Protein 9YKA (pdb70)

Secondary structure (DSSP, 8-state):
--S-SEE-S-B---EEEEE-S----EEE---EEEE-SS-EEEEETTTTEEE--THHHHHHHHHHHHHHHHHHHHHHHHHHHHHHHHHHHHHHHHHHHH-HHHHHHHHHTS--EEEEEBTEEEEE--EEB-TTT-EE-SB-S-TT-SSEE-SS-EEEE-BTT--SPEEEEE-STTBEESS----EE--TT-EEEEEETTEEEEEETTEEEEEEEGGGSEEE---------PPP---PPP--/--S-SEE-S-B---EEEEE-S----EEE---EEEE-SS-EEEEETTTTEEE--THHHHHHHHHHHHHHHHHHHHHHHHHHHHHHHHHHHHHHHHHHHH-HHHHHHHHHTS--EEEEEBTEEEEE--EEB-TTT-EE-SB-S-TT-SSEE-SS-EEEE-BTT--SPEEEEE-STTBEESS----EE--TT-EEEEEETTEEEEEETTEEEEEEEGGGSEEE---------PPP---PPP--/--S-SEE-S-B---EEEEE-S----EEE---EEEE-SS-EEEEETTTTEEE--THHHHHHHHHHHHHHHHHHHHHHHHHHHHHHHHHHHHHHHHHHHH-HHHHHHHHHTS--EEEEEBTEEEEE--EEB-TTT-EE-SB-BPTT-SSEE-SS-EEEEEBTT--SEEEEEE-SSSBEESS----EE--TT-EEEEEETTEEEEEETTEEEEEEEGGGSEEE---------PPP---PPP--/--EEEE-----B-TT--EEEEEEEESS-TTTS-EEEEEE-TTS--EEEEEEETTTTEEEE-GGGTTTEEEEEETTTTEEEEEE-S--GGG-EEEEEEEESS--EETTEEB-GGGG-EEEE---EEE-B--/---EEES-SEEEE-BTB-EEEEEEESS---S-EEEEEE-TTS--EEEESSSSPBPTTS-TTEEEEEETTEEEEEESS--GGG-SEEEEEE-SSSSPEEPPPEEEEE-/--EEEE-----B-TT--EEEEEEEESS-SSSS-EEEEEE-TTS--EEEEEEETTTTEEEE-GGGTTTEEEEEETTTTEEEEEE-S--GGG-EEEEEEEESS--EETTEEB-GGGG-EEEE---EEE-B--/---EEES-SEEEE-TT--EEEEEEESS---S-EEEEEE-TTS--EEEESSSSPBPTTS-TTEEEEEETTEEEEEESS--GGG-SEEEEEE-SSSSPEEPPPEEEEE-/--EEEE-----B-TT--EEEEEEEESS-TTTS-EEEEEE-TTS--EEEEEEETTTTEEEE-GGGTTTEEEEEETTTTEEEEEE-S--GGG-EEEEEEEESS--EETTEEB-GGGG-EEE-B--EEE-B--/---EEES-SEEEE-TT--EEEEEEESS---S-EEEEEE-TTS--EEEESSSS-BPTTS-TTEEEE--TT--EEEESS--GGG-SEEEEEE-SSSSPEEPPPEEEEE-

Foldseek 3Di:
DWAWAKDEAAAAAAQAKDKIKIAIDDDQLQQWKKWKWWAAVVGDIHTAWIAHNVVRDIGGDPVQPPQKDWGADNVRSMIMIMGGRHDQRRFTWIKIFIQPAGQHDPPRGDVSCVRPTDHMYPTYGYGHHD/DKDKAWPAQAAEDAFQAKDKIKIFIPWWLFFQKWKWWAAVPGDIHTQARTQFRGDPPHPPQWGKDDGTGIIMIMRNGHHPVNQTWMWMWRPSDPPIDIYNTYGYHYD/DWAWAKDAADAAAAQAKDKIKIAIDDDQLQQWKKWKWWAAVVGDIHTAWIARNVVRDIGGDPVQPPQKDWGADNVRSMIIIMGGRHDQRRFTWIKIFIQPAGQDDPPRGDPSCVRPTDHMYPTYGYGHHD/DKDKAWPAQAAEDAFQAKDKIKIFIPWWLFFQKWKWWAAVPGDTHTAARTLFRGDPPHPPQWTWDDGTGIIMIMRNGHHPVNQTWMWMWRPSDPPIDIYNTYGYHYD/DWAWAKDEAAAAAAQAKDKIKIAIDDDQLQQWKKWKWWAAVVGDIHTAWIARNVVRDIGGDPVQPPQKDWGADNVRSMIMIMGGRHDQSRFTWIKIFIQPAGQDDPPRGDPSCVRPGDHMYPTYGYGHHD/DKDKAWPAQAAAEAFQAKDKIKIFIPWWLFFQKWKWWAAVPGDIHTQARTQFRGDPPHPPQWGKDDGTGIIMIMRRGHHQVNQTWMWMWRPSDPPIDIYNTYGYHYD/DQQAQWAAPPFPAFDKAFQDPDFDDWPPPVWIWDDDPVAIWTADPVVCFIDSVVCVRNVVSVCVVCVVVVVVVVVVVVVVVRVVVSVVSVVLLVVCVVPVQVSVSVVVSHRWHWDCDDRIIGTHHTFHWDRVFWDWDQAQQDPPDLQKGAPFTKIWTGGDPGPDIAIFGQDPSNYTYSDSPRMDTQDAQDWDWPDHDQWTFIHTSRGTDDIHGPVVDPDDPPDDDPPDDPDDDDDDDDDD/DQQAQWAAPPFPAFDKAFQDLDFDDWPPPVWIWDDDPVAIWTADPVVCFIDSVVCVRNVVSVCVVCVVVVVVVVVVVVVVVRVVVSVVSVVLLVVCVVPVQVSVSVVVSHRWHWDCDDRIIGTHHTFHWDRVFWDWDQAQQDPPDLQKGAPFTKIWTGGPPGPDIAIFGQDPSNYTYSDSPRMDTQDAQDWDWPDHDQWTFIHTSRGTDDIHGPVVDPDDPPDDDPPDDPDDDDDDDDDD/DQQFQFAAPPFPAFDKAFQDLDFDDWPPPVWIWDDDPVAIWTADPVVCFIDSVVCVRNVVSVCVVCVVVVVVVVVVVVVVVRVVVSVVSVVLLVVCVVPVQVSVSVVVSHRWHWDCDDRIIGTHHTFHWDRVFWDWDQAQQDPPDNQKGAPFTKIWTGGDPGPDIAIFGQDPSNYTYSDSPRMDTQDAQDWDWPDHDQWTFIHTSRGTDDIHGPVVDPDDPPDDDPPDDPDDDDDDDDDD

Radius of gyration: 39.65 Å; Cα contacts (8 Å, |Δi|>4): 3618; chains: 9; bounding box: 100×102×113 Å

Organism: Epstein-Barr virus (strain GD1) (NCBI:txid10376)

InterPro domains:
  IPR000234 Herpesvirus Glycoprotein B [MF_04032] (3-855)
  IPR035377 Herpesvirus Glycoprotein B, PH-like domain 1 [PF17416] (88-295)
  IPR035381 Herpesvirus Glycoprotein B, PH-like domain 2 [PF17417] (297-392)
  IPR038631 Herpesvirus Glycoprotein B, PH-like domain 2 superfamily [G3DSA:2.30.29.100] (62-160)
  IPR038631 Herpesvirus Glycoprotein B, PH-like domain 2 superfamily [G3DSA:2.30.29.100] (281-427)
  IPR055341 Herpesvirus glycoprotein B ectodomain C-terminal [PF00606] (457-679)

B-factor: mean 72.39, std 14.88, range [30.0, 137.6]

Solvent-accessible surface area: 58418 Å² total; per-residue (Å²): 211,26,110,5,69,11,28,50,82,73,106,39,135,73,55,33,57,3,90,0,30,0,101,7,52,53,24,30,14,39,36,3,1,2,0,0,0,8,35,20,96,86,116,35,8,46,7,0,0,24,0,5,18,57,68,99,74,42,29,36,11,128,142,1,92,114,18,3,33,6,54,32,52,69,108,60,35,6,0,49,0,46,0,80,56,1,114,72,122,0,36,0,40,0,7,0,0,6,4,10,0,8,6,2,48,59,87,90,67,17,32,2,20,20,0,0,0,34,37,27,0,103,14,1,62,0,50,7,50,115,116,7,110,20,93,17,78,26,95,69,33,78,8,63,78,40,67,150,3,63,0,15,0,117,7,46,39,5,0,61,24,36,0,0,0,0,18,8,42,126,89,130,32,4,80,0,1,0,2,0,2,49,1,36,19,76,82,12,55,50,46,4,56,2,55,31,74,17,37,103,0,14,0,26,0,61,40,0,52,92,84,0,50,7,36,0,8,0,0,0,0,19,19,57,35,3,33,23,3,50,18,0,161,3,72,74,83,210,26,110,4,68,10,28,49,77,75,107,38,134,73,55,33,54,4,78,0,28,0,100,7,50,53,24,31,12,42,34,2,0,1,0,0,0,9,36,20,96,83,114,34,8,46,8,0,0,25,0,5,19,63,61,102,74,43,30,36,10,129,142,0,93,112,19,3,33,6,53,31,52,68,108,58,35,5,0,56,0,45,0,82,56,2,113,73,118,0,37,1,38,0,9,0,0,5,4,14,0,8,6,2,49,61,88,89,67,19,35,2,20,20,0,1,2,36,34,26,4,108,16,0,66,0,49,6,51,115,115,7,110,20,93,18,79,26,94,66,34,78,9,63,81,42,68,150,2,63,0,15,0,118,8,47,36,6,0,62,26,36,0,0,0,0,16,8,44,128,89,131,33,3,77,0,1,0,1,0,2,48,3,34,19,83,81,11,53,49,46,4,56,1,57,26,78,14,35,92,0,14,0,22,0,58,40,0,52,92,84,0,50,7,36,0,7,0,1,0,0,18,20,58,34,6,33,23,2,51,18,0,162,3,71,73,84,209,25,109,5,68,10,29,50,80,73,106,40,135,72,55,33,56,3,89,0,29,0,101,7,50,54,24,33,12,41,35,2,0,2,0,0,0,11,36,19,95,86,115,34,8,47,8,0,0,24,0,5,18,63,63,101,73,42,29,36,10,129,142,1,93,114,18,3,34,5,53,31,54,67,109,58,34,6,0,49,0,50,0,78,56,1,114,72,120,0,37,1,40,0,8,0,0,4,4,9,0,9,7,2,48,59,88,92,67,18,35,2,19,21,0,1,2,35,34,26,0,106,15,1,61,0,49,6,51,115,116,7,108,20,93,18,78,27,94,69,34,72,8,60,79,39,68,149,3,63,0,16,0,115,6,46,36,5,0,60,23,36,0,0,0,0,19,8,42,127,89,132,33,5,79,0,1,0,2,0,2,47,3,33,20,77,82,12,54,50,46,3,56,2,57,30,73,17,35,103,0,14,0,26,0,64,39,0,53,91,85,0,52,8,35,0,8,0,1,0,0,19,18,58,35,6,33,23,2,51,19,0,162,4,73,62,84,152,66,43,45,16,9,0,14,44,0,30,55,129,20,69,44,47,17,16,21,71,121,80,201,107,114,90,121,77,82,41,60,21,31,112,30,78,198,27,77,0,68,27,17,78,127,22,9,0,0,83,75,67,39,0,31,32,4,2,2,7,6,0,13,6,2,69,115,3,0,24,110,4,1,27,23,4,36,148,4,4,42,90,0,2,81,18,8,11,12,7,0,43,7,0,0,71,64,44,32,26,11,0,0,2,41,36,66,62,110,10,1,7,12,116,64,31,20,32,0,1,8,2,11,92,18,2,47,2,59,87,91,44,16,75,22,92,126,45,0,74,34,69,76,32,104,64,63,0,16,34,24,0,2,0,33,0,8,4,96,132,9,109,44,83,2,33,0,0,0,2,53,50,20,16,0,52,1,9,22,89,62,57,36,68,0,68,9,100,10,65,25,22,5,38,6,17,104,67,1,19,5,0,44,77,4,94,29,130,115,54,32,107,28,134,58,14,52,42,5,148,6,95,17,61,9,98,46,22,105,4,76,40,21,46,13,39,83,75,185,150,65,44,44,18,7,0,14,46,0,31,58,129,21,69,44,47,17,15,21,72,120,79,202,109,113,88,120,77,80,43,60,20,31,115,30,78,197,26,74,0,69,26,17,80,127,22,8,0,0,86,73,67,40,0,30,33,3,2,2,7,6,0,14,6,2,68,113,3,0,25,112,5,2,27,25,5,36,149,4,5,42,91,0,2,77,18,8,10,11,7,1,41,7,0,0,70,66,43,33,28,11,0,0,1,41,35,67,62,108,10,0,6,12,118,64,33,20,30,0,0,8,1,12,91,19,2,46,3,61,84,89,44,16,76,21,92,128,44,0,72,35,69,75,31,103,64,61,0,16,35,25,0,2,0,33,0,8,4,96,132,8,112,45,84,1,32,0,0,0,2,52,50,21,16,0,53,0,8,23,90,62,57,37,66,0,69,8,98,9,64,24,21,6,41,7,16,104,68,1,19,5,0,44,77,4,93,29,132,114,56,33,106,29,133,57,14,50,42,6,144,6,94,20,61,10,96,47,23,105,4,77,41,20,46,12,38,81,75,185,152,64,45,45,16,8,0,14,46,0,30,57,130,22,68,45,48,18,16,20,71,122,77,203,107,113,89,121,78,80,43,60,22,30,113,31,80,200,27,76,0,70,27,16,81,127,24,10,0,0,85,75,67,40,1,29,33,4,3,2,5,7,0,13,6,2,67,110,2,0,24,108,6,1,27,25,4,36,148,4,4,43,90,1,2,76,18,8,10,12,7,0,43,7,0,0,71,64,43,34,26,10,0,0,2,41,36,69,61,105,10,0,7,12,116,65,32,20,32,0,1,9,2,10,89,19,1,46,2,60,86,90,43,16,74,21,90,125,41,0,62,33,74,74,33,107,64,61,0,16,36,24,0,2,0,34,0,8,4,98,135,9,108,44,83,2,31,0,0,0,1,52,50,21,16,0,52,0,8,23,91,62,57,37,68,0,70,10,97,8,65,25,21,5,39,7,16,105,68,1,20,5,0,43,75,1,92,32,131,113,55,32,106,29,135,57,14,51,41,5,146,6,96,20,61,10,99,44,22,104,3,78,39,20,47,12,40,81,76,187

Nearest PDB structures (foldseek):
  8vyn-assembly1_D  TM=9.495E-01  e=1.279E-18  Homo sapiens
  6e3h-assembly1_H  TM=8.758E-01  e=6.672E-17  Homo sapiens
  8g8c-assembly1_H  TM=8.908E-01  e=2.081E-16  Homo sapiens
  4nrx-assembly1_H  TM=9.067E-01  e=1.178E-15  Homo sapiens
  4nrx-assembly2_A  TM=9.034E-01  e=1.463E-15  Homo sapiens

Structure (mmCIF, N/CA/C/O backbone):
data_9YKA
#
_entry.id   9YKA
#
_cell.length_a   1.00
_cell.length_b   1.00
_cell.length_c   1.00
_cell.angle_alpha   90.00
_cell.angle_beta   90.00
_cell.angle_gamma   90.00
#
_symmetry.space_group_name_H-M   'P 1'
#
loop_
_entity.id
_entity.type
_entity.pdbx_description
1 polymer 'AMMO2 fab heavy chain'
2 polymer 'AMMO2 fab light chain'
3 polymer BALF4
4 non-polymer 2-acetamido-2-deoxy-beta-D-glucopyranose
#
loop_
_atom_site.group_PDB
_atom_site.id
_atom_site.type_symbol
_atom_site.label_atom_id
_atom_site.label_alt_id
_atom_site.label_comp_id
_atom_site.label_asym_id
_atom_site.label_entity_id
_atom_site.label_seq_id
_atom_site.pdbx_PDB_ins_code
_atom_site.Cartn_x
_atom_site.Cartn_y
_atom_site.Cartn_z
_atom_site.occupancy
_atom_site.B_iso_or_equiv
_atom_site.auth_seq_id
_atom_site.auth_comp_id
_atom_site.auth_asym_id
_atom_site.auth_atom_id
_atom_site.pdbx_PDB_model_num
ATOM 1 N N . GLN A 1 1 ? 177.13500 211.06300 166.40800 1.000 90.99000 1 GLN F N 1
ATOM 2 C CA . GLN A 1 1 ? 177.47000 209.79700 165.71000 1.000 87.66000 1 GLN F CA 1
ATOM 3 C C . GLN A 1 1 ? 178.99100 209.66100 165.62700 1.000 84.29000 1 GLN F C 1
ATOM 4 O O . GLN A 1 1 ? 179.63300 210.60900 165.14700 1.000 85.19000 1 GLN F O 1
ATOM 10 N N . VAL A 1 2 ? 179.54000 208.52800 166.06400 1.000 79.38000 2 VAL F N 1
ATOM 11 C CA . VAL A 1 2 ? 181.02000 208.36800 166.08300 1.000 72.74000 2 VAL F CA 1
ATOM 12 C C . VAL A 1 2 ? 181.51800 208.59900 164.66100 1.000 71.29000 2 VAL F C 1
ATOM 13 O O . VAL A 1 2 ? 181.04500 207.89600 163.76200 1.000 74.39000 2 VAL F O 1
ATOM 17 N N . GLN A 1 3 ? 182.41500 209.56300 164.47800 1.000 70.76000 3 GLN F N 1
ATOM 18 C CA . GLN A 1 3 ? 182.98200 209.85300 163.14000 1.000 71.21000 3 GLN F CA 1
ATOM 19 C C . GLN A 1 3 ? 184.50100 209.73600 163.23300 1.000 74.05000 3 GLN F C 1
ATOM 20 O O . GLN A 1 3 ? 185.06700 210.28000 164.19000 1.000 77.85000 3 GLN F O 1
ATOM 26 N N . LEU A 1 4 ? 185.12300 209.03300 162.28400 1.000 70.77000 4 LEU F N 1
ATOM 27 C CA . LEU A 1 4 ? 186.59600 208.85800 162.29400 1.000 66.07000 4 LEU F CA 1
ATOM 28 C C . LEU A 1 4 ? 187.18600 209.61800 161.10800 1.000 66.37000 4 LEU F C 1
ATOM 29 O O . LEU A 1 4 ? 186.99800 209.15800 159.97900 1.000 70.47000 4 LEU F O 1
ATOM 34 N N . VAL A 1 5 ? 187.90900 210.69600 161.38900 1.000 62.16000 5 VAL F N 1
ATOM 35 C CA . VAL A 1 5 ? 188.49000 211.51600 160.29500 1.000 59.09000 5 VAL F CA 1
ATOM 36 C C . VAL A 1 5 ? 189.93800 211.10100 160.07800 1.000 63.06000 5 VAL F C 1
ATOM 37 O O . VAL A 1 5 ? 190.72600 211.22100 161.01300 1.000 68.57000 5 VAL F O 1
ATOM 41 N N . GLN A 1 6 ? 190.25400 210.60200 158.88100 1.000 60.72000 6 GLN F N 1
ATOM 42 C CA . GLN A 1 6 ? 191.62500 210.11300 158.57900 1.000 57.07000 6 GLN F CA 1
ATOM 43 C C . GLN A 1 6 ? 192.47500 211.26400 158.03500 1.000 62.48000 6 GLN F C 1
ATOM 44 O O . GLN A 1 6 ? 191.92100 212.35900 157.82300 1.000 67.98000 6 GLN F O 1
ATOM 50 N N . SER A 1 7 ? 193.77000 211.01600 157.81000 1.000 61.00000 7 SER F N 1
ATOM 51 C CA . SER A 1 7 ? 194.67800 212.06300 157.27300 1.000 59.09000 7 SER F CA 1
ATOM 52 C C . SER A 1 7 ? 194.48500 212.19200 155.75800 1.000 67.31000 7 SER F C 1
ATOM 53 O O . SER A 1 7 ? 193.69800 211.40900 155.19200 1.000 71.92000 7 SER F O 1
ATOM 56 N N . GLY A 1 8 ? 195.18700 213.13800 155.12700 1.000 68.24000 8 GLY F N 1
ATOM 57 C CA . GLY A 1 8 ? 195.01000 213.35500 153.67800 1.000 65.83000 8 GLY F CA 1
ATOM 58 C C . GLY A 1 8 ? 195.94300 212.53600 152.81200 1.000 67.01000 8 GLY F C 1
ATOM 59 O O . GLY A 1 8 ? 196.86300 211.93100 153.35800 1.000 72.24000 8 GLY F O 1
ATOM 60 N N . ALA A 1 9 ? 195.75800 212.58900 151.49100 1.000 63.35000 9 ALA F N 1
ATOM 61 C CA . ALA A 1 9 ? 196.55400 211.73600 150.58900 1.000 63.84000 9 ALA F CA 1
ATOM 62 C C . ALA A 1 9 ? 198.00900 212.19500 150.58900 1.000 63.83000 9 ALA F C 1
ATOM 63 O O . ALA A 1 9 ? 198.23100 213.41200 150.59300 1.000 63.09000 9 ALA F O 1
ATOM 65 N N . GLU A 1 10 ? 198.95500 211.25300 150.61200 1.000 63.84000 10 GLU F N 1
ATOM 66 C CA . GLU A 1 10 ? 200.39800 211.61500 150.66200 1.000 63.43000 10 GLU F CA 1
ATOM 67 C C . GLU A 1 10 ? 201.18900 210.71000 149.71400 1.000 69.98000 10 GLU F C 1
ATOM 68 O O . GLU A 1 10 ? 201.30900 209.50700 150.01600 1.000 74.04000 10 GLU F O 1
ATOM 74 N N . VAL A 1 11 ? 201.71500 211.27300 148.62100 1.000 69.96000 11 VAL F N 1
ATOM 75 C CA . VAL A 1 11 ? 202.57400 210.48300 147.69000 1.000 67.63000 11 VAL F CA 1
ATOM 76 C C . VAL A 1 11 ? 203.94000 210.30500 148.35800 1.000 71.45000 11 VAL F C 1
ATOM 77 O O . VAL A 1 11 ? 204.56500 211.32900 148.69100 1.000 76.03000 11 VAL F O 1
ATOM 81 N N . LYS A 1 12 ? 204.38000 209.05900 148.54800 1.000 71.84000 12 LYS F N 1
ATOM 82 C CA . LYS A 1 12 ? 205.65300 208.80900 149.27600 1.000 73.91000 12 LYS F CA 1
ATOM 83 C C . LYS A 1 12 ? 206.65500 208.11400 148.34800 1.000 78.68000 12 LYS F C 1
ATOM 84 O O . LYS A 1 12 ? 206.25800 207.15200 147.67100 1.000 81.98000 12 LYS F O 1
ATOM 90 N N . LYS A 1 13 ? 207.90300 208.59000 148.32300 1.000 73.53000 13 LYS F N 1
ATOM 91 C CA . LYS A 1 13 ? 208.95600 207.93800 147.49800 1.000 73.03000 13 LYS F CA 1
ATOM 92 C C . LYS A 1 13 ? 209.24300 206.54900 148.07300 1.000 76.10000 13 LYS F C 1
ATOM 93 O O . LYS A 1 13 ? 209.11800 206.38200 149.29900 1.000 80.61000 13 LYS F O 1
ATOM 99 N N . PRO A 1 14 ? 209.61700 205.54300 147.25500 1.000 73.63000 14 PRO F N 1
ATOM 100 C CA . PRO A 1 14 ? 209.80600 204.17800 147.75800 1.000 72.33000 14 PRO F CA 1
ATOM 101 C C . PRO A 1 14 ? 210.89000 204.10800 148.84100 1.000 76.57000 14 PRO F C 1
ATOM 102 O O . PRO A 1 14 ? 211.89700 204.77600 148.69800 1.000 81.47000 14 PRO F O 1
ATOM 106 N N . GLY A 1 15 ? 210.65900 203.30900 149.88700 1.000 74.78000 15 GLY F N 1
ATOM 107 C CA . GLY A 1 15 ? 211.62200 203.18600 151.00000 1.000 77.88000 15 GLY F CA 1
ATOM 108 C C . GLY A 1 15 ? 211.37000 204.21700 152.08500 1.000 81.35000 15 GLY F C 1
ATOM 109 O O . GLY A 1 15 ? 212.06400 204.16100 153.11800 1.000 85.05000 15 GLY F O 1
ATOM 110 N N . SER A 1 16 ? 210.41200 205.12300 151.87000 1.000 79.47000 16 SER F N 1
ATOM 111 C CA . SER A 1 16 ? 210.04600 206.13300 152.90000 1.000 79.36000 16 SER F CA 1
ATOM 112 C C . SER A 1 16 ? 209.09700 205.51100 153.92800 1.000 82.66000 16 SER F C 1
ATOM 113 O O . SER A 1 16 ? 208.59600 204.40200 153.67000 1.000 84.98000 16 SER F O 1
ATOM 116 N N . SER A 1 17 ? 208.76100 206.24400 154.98500 1.000 80.89000 17 SER F N 1
ATOM 117 C CA . SER A 1 17 ? 207.76400 205.72400 155.95100 1.000 77.56000 17 SER F CA 1
ATOM 118 C C . SER A 1 17 ? 206.57100 206.67800 156.01600 1.000 76.87000 17 SER F C 1
ATOM 119 O O . SER A 1 17 ? 206.79800 207.89000 156.12500 1.000 79.33000 17 SER F O 1
ATOM 122 N N . ILE A 1 18 ? 205.35300 206.13500 155.93600 1.000 78.81000 18 ILE F N 1
ATOM 123 C CA . ILE A 1 18 ? 204.11800 206.97300 155.96900 1.000 73.23000 18 ILE F CA 1
ATOM 124 C C . ILE A 1 18 ? 203.42000 206.75900 157.31400 1.000 74.86000 18 ILE F C 1
ATOM 125 O O . ILE A 1 18 ? 203.37800 205.60400 157.77500 1.000 78.99000 18 ILE F O 1
ATOM 130 N N . LYS A 1 19 ? 202.91000 207.83100 157.92600 1.000 72.60000 19 LYS F N 1
ATOM 131 C CA . LYS A 1 19 ? 202.13600 207.67000 159.18400 1.000 70.85000 19 LYS F CA 1
ATOM 132 C C . LYS A 1 19 ? 200.73400 208.25100 158.97200 1.000 68.07000 19 LYS F C 1
ATOM 133 O O . LYS A 1 19 ? 200.58900 209.48400 159.04900 1.000 67.33000 19 LYS F O 1
ATOM 139 N N . VAL A 1 20 ? 199.75100 207.38700 158.70800 1.000 69.14000 20 VAL F N 1
ATOM 140 C CA . VAL A 1 20 ? 198.34600 207.84500 158.49900 1.000 66.53000 20 VAL F CA 1
ATOM 141 C C . VAL A 1 20 ? 197.66500 207.95900 159.86600 1.000 68.05000 20 VAL F C 1
ATOM 142 O O . VAL A 1 20 ? 197.79800 207.01600 160.66700 1.000 72.62000 20 VAL F O 1
ATOM 146 N N . SER A 1 21 ? 196.96700 209.07000 160.11500 1.000 63.57000 21 SER F N 1
ATOM 147 C CA . SER A 1 21 ? 196.29000 209.28700 161.42000 1.000 65.18000 21 SER F CA 1
ATOM 148 C C . SER A 1 21 ? 194.78000 209.09600 161.25900 1.000 67.86000 21 SER F C 1
ATOM 149 O O . SER A 1 21 ? 194.29600 209.22300 160.12100 1.000 69.57000 21 SER F O 1
ATOM 152 N N . CYS A 1 22 ? 194.07400 208.80500 162.35400 1.000 66.71000 22 CYS F N 1
ATOM 153 C CA . CYS A 1 22 ? 192.59700 208.64500 162.30700 1.000 63.90000 22 CYS F CA 1
ATOM 154 C C . CYS A 1 22 ? 191.99400 209.19300 163.60400 1.000 67.30000 22 CYS F C 1
ATOM 155 O O . CYS A 1 22 ? 192.12600 208.51800 164.64100 1.000 73.41000 22 CYS F O 1
ATOM 158 N N . LYS A 1 23 ? 191.36100 210.36700 163.54200 1.000 65.16000 23 LYS F N 1
ATOM 159 C CA . LYS A 1 23 ? 190.80300 211.00800 164.75900 1.000 66.00000 23 LYS F CA 1
ATOM 160 C C . LYS A 1 23 ? 189.39000 210.50100 165.02300 1.000 68.66000 23 LYS F C 1
ATOM 161 O O . LYS A 1 23 ? 188.56700 210.55600 164.10300 1.000 71.65000 23 LYS F O 1
ATOM 167 N N . THR A 1 24 ? 189.12800 210.04200 166.23800 1.000 69.01000 24 THR F N 1
ATOM 168 C CA . THR A 1 24 ? 187.78100 209.57100 166.63900 1.000 72.49000 24 THR F CA 1
ATOM 169 C C . THR A 1 24 ? 187.03600 210.72400 167.30400 1.000 77.75000 24 THR F C 1
ATOM 170 O O . THR A 1 24 ? 187.61600 211.35500 168.19700 1.000 81.68000 24 THR F O 1
ATOM 174 N N . SER A 1 25 ? 185.80400 210.98400 166.87500 1.000 77.17000 25 SER F N 1
ATOM 175 C CA . SER A 1 25 ? 184.99600 212.07900 167.45900 1.000 74.99000 25 SER F CA 1
ATOM 176 C C . SER A 1 25 ? 183.56700 211.59500 167.69100 1.000 76.01000 25 SER F C 1
ATOM 177 O O . SER A 1 25 ? 182.94500 211.14500 166.71900 1.000 80.76000 25 SER F O 1
ATOM 180 N N . GLY A 1 26 ? 183.06500 211.68000 168.92000 1.000 73.98000 26 GLY F N 1
ATOM 181 C CA . GLY A 1 26 ? 181.65300 211.33800 169.16100 1.000 71.34000 26 GLY F CA 1
ATOM 182 C C . GLY A 1 26 ? 181.47700 210.03700 169.91300 1.000 72.74000 26 GLY F C 1
ATOM 183 O O . GLY A 1 26 ? 180.35600 209.51500 169.91600 1.000 77.86000 26 GLY F O 1
ATOM 184 N N . GLY A 1 27 ? 182.55100 209.51900 170.51200 1.000 69.69000 27 GLY F N 1
ATOM 185 C CA . GLY A 1 27 ? 182.47700 208.23200 171.22900 1.000 66.34000 27 GLY F CA 1
ATOM 186 C C . GLY A 1 27 ? 183.74600 207.96600 172.01600 1.000 69.78000 27 GLY F C 1
ATOM 187 O O . GLY A 1 27 ? 184.74000 208.68600 171.79400 1.000 76.70000 27 GLY F O 1
ATOM 188 N N . PRO A 1 28 ? 183.79200 206.96600 172.93300 1.000 66.32000 28 PRO F N 1
ATOM 189 C CA . PRO A 1 28 ? 185.03300 206.62800 173.63900 1.000 65.43000 28 PRO F CA 1
ATOM 190 C C . PRO A 1 28 ? 186.09200 206.09900 172.66200 1.000 70.17000 28 PRO F C 1
ATOM 191 O O . PRO A 1 28 ? 185.76900 205.23400 171.86900 1.000 75.85000 28 PRO F O 1
ATOM 195 N N . PHE A 1 29 ? 187.31800 206.62200 172.74600 1.000 64.78000 29 PHE F N 1
ATOM 196 C CA . PHE A 1 29 ? 188.40100 206.21000 171.81500 1.000 65.90000 29 PHE F CA 1
ATOM 197 C C . PHE A 1 29 ? 189.18100 205.03000 172.40300 1.000 68.15000 29 PHE F C 1
ATOM 198 O O . PHE A 1 29 ? 189.41300 204.04800 171.67200 1.000 73.47000 29 PHE F O 1
ATOM 206 N N . SER A 1 30 ? 189.56600 205.11900 173.67900 1.000 63.80000 30 SER F N 1
ATOM 207 C CA . SER A 1 30 ? 190.41200 204.06200 174.29700 1.000 65.90000 30 SER F CA 1
ATOM 208 C C . SER A 1 30 ? 189.64900 202.74100 174.43700 1.000 68.00000 30 SER F C 1
ATOM 209 O O . SER A 1 30 ? 190.23500 201.69300 174.10500 1.000 72.25000 30 SER F O 1
ATOM 212 N N . THR A 1 31 ? 188.39900 202.78500 174.90300 1.000 64.88000 31 THR F N 1
ATOM 213 C CA . THR A 1 31 ? 187.64200 201.53100 175.16900 1.000 65.59000 31 THR F CA 1
ATOM 214 C C . THR A 1 31 ? 187.48900 200.70800 173.88500 1.000 68.71000 31 THR F C 1
ATOM 215 O O . THR A 1 31 ? 187.69200 199.48000 173.95200 1.000 69.94000 31 THR F O 1
ATOM 219 N N . TYR A 1 32 ? 187.14000 201.35400 172.76900 1.000 66.80000 32 TYR F N 1
ATOM 220 C CA . TYR A 1 32 ? 186.90800 200.61400 171.49700 1.000 60.24000 32 TYR F CA 1
ATOM 221 C C . TYR A 1 32 ? 188.24200 200.37100 170.79700 1.000 64.63000 32 TYR F C 1
ATOM 222 O O . TYR A 1 32 ? 189.27100 200.94100 171.22000 1.000 70.44000 32 TYR F O 1
ATOM 231 N N . GLY A 1 33 ? 188.22700 199.54600 169.74600 1.000 62.45000 33 GLY F N 1
ATOM 232 C CA . GLY A 1 33 ? 189.45800 199.25600 168.98600 1.000 59.74000 33 GLY F CA 1
ATOM 233 C C . GLY A 1 33 ? 189.33200 199.66300 167.52800 1.000 59.75000 33 GLY F C 1
ATOM 234 O O . GLY A 1 33 ? 188.24500 199.46000 166.95400 1.000 65.99000 33 GLY F O 1
ATOM 235 N N . ILE A 1 34 ? 190.40000 200.22200 166.95000 1.000 60.05000 34 ILE F N 1
ATOM 236 C CA . ILE A 1 34 ? 190.38400 200.66100 165.52100 1.000 58.12000 34 ILE F CA 1
ATOM 237 C C . ILE A 1 34 ? 191.17500 199.65200 164.68200 1.000 60.82000 34 ILE F C 1
ATOM 238 O O . ILE A 1 34 ? 192.30500 199.31300 165.08300 1.000 64.81000 34 ILE F O 1
ATOM 243 N N . ASN A 1 35 ? 190.59100 199.18400 163.57700 1.000 57.55000 35 ASN F N 1
ATOM 244 C CA . ASN A 1 35 ? 191.28700 198.22900 162.67900 1.000 54.59000 35 ASN F CA 1
ATOM 245 C C . ASN A 1 35 ? 191.79100 198.99000 161.45300 1.000 59.72000 35 ASN F C 1
ATOM 246 O O . ASN A 1 35 ? 191.03100 199.82600 160.93000 1.000 66.18000 35 ASN F O 1
ATOM 251 N N . TRP A 1 36 ? 193.02400 198.72000 161.02300 1.000 61.06000 36 TRP F N 1
ATOM 252 C CA . TRP A 1 36 ? 193.55600 199.36300 159.79500 1.000 59.28000 36 TRP F CA 1
ATOM 253 C C . TRP A 1 36 ? 193.39800 198.39600 158.62100 1.000 63.63000 36 TRP F C 1
ATOM 254 O O . TRP A 1 36 ? 194.03300 197.32200 158.64500 1.000 69.32000 36 TRP F O 1
ATOM 265 N N . VAL A 1 37 ? 192.55400 198.75000 157.64800 1.000 58.11000 37 VAL F N 1
ATOM 266 C CA . VAL A 1 37 ? 192.30000 197.85600 156.47900 1.000 51.87000 37 VAL F CA 1
ATOM 267 C C . VAL A 1 37 ? 192.83200 198.54700 155.22100 1.000 59.89000 37 VAL F C 1
ATOM 268 O O . VAL A 1 37 ? 192.58200 199.75600 155.06500 1.000 65.48000 37 VAL F O 1
ATOM 272 N N . ARG A 1 38 ? 193.54300 197.80700 154.36700 1.000 62.06000 38 ARG F N 1
ATOM 273 C CA . ARG A 1 38 ? 194.15400 198.41300 153.15500 1.000 59.31000 38 ARG F CA 1
ATOM 274 C C . ARG A 1 38 ? 193.49400 197.82800 151.90400 1.000 62.00000 38 ARG F C 1
ATOM 275 O O . ARG A 1 38 ? 193.37900 196.59100 151.82700 1.000 69.21000 38 ARG F O 1
ATOM 283 N N . GLN A 1 39 ? 193.07800 198.68300 150.96700 1.000 58.79000 39 GLN F N 1
ATOM 284 C CA . GLN A 1 39 ? 192.51200 198.18000 149.68800 1.000 56.15000 39 GLN F CA 1
ATOM 285 C C . GLN A 1 39 ? 193.36000 198.70100 148.52400 1.000 60.51000 39 GLN F C 1
ATOM 286 O O . GLN A 1 39 ? 193.23900 199.89900 148.19900 1.000 64.34000 39 GLN F O 1
ATOM 292 N N . ALA A 1 40 ? 194.18400 197.83500 147.92800 1.000 62.19000 40 ALA F N 1
ATOM 293 C CA . ALA A 1 40 ? 195.02200 198.23800 146.77600 1.000 60.41000 40 ALA F CA 1
ATOM 294 C C . ALA A 1 40 ? 194.12200 198.46900 145.55700 1.000 66.78000 40 ALA F C 1
ATOM 295 O O . ALA A 1 40 ? 193.02900 197.87500 145.51100 1.000 71.69000 40 ALA F O 1
ATOM 297 N N . PRO A 1 41 ? 194.51600 199.31100 144.57600 1.000 62.59000 41 PRO F N 1
ATOM 298 C CA . PRO A 1 41 ? 193.64300 199.61100 143.44200 1.000 57.63000 41 PRO F CA 1
ATOM 299 C C . PRO A 1 41 ? 193.24200 198.31900 142.72100 1.000 56.72000 41 PRO F C 1
ATOM 300 O O . PRO A 1 41 ? 194.11300 197.52300 142.42500 1.000 61.01000 41 PRO F O 1
ATOM 304 N N . GLY A 1 42 ? 191.94400 198.14600 142.45500 1.000 55.61000 42 GLY F N 1
ATOM 305 C CA . GLY A 1 42 ? 191.45100 196.92900 141.78000 1.000 61.40000 42 GLY F CA 1
ATOM 306 C C . GLY A 1 42 ? 191.74900 195.67400 142.58300 1.000 66.61000 42 GLY F C 1
ATOM 307 O O . GLY A 1 42 ? 191.94000 194.61300 141.95800 1.000 70.33000 42 GLY F O 1
ATOM 308 N N . GLN A 1 43 ? 191.79600 195.79000 143.91300 1.000 65.55000 43 GLN F N 1
ATOM 309 C CA . GLN A 1 43 ? 192.06900 194.61500 144.78200 1.000 65.03000 43 GLN F CA 1
ATOM 310 C C . GLN A 1 43 ? 191.03800 194.56200 145.91300 1.000 68.41000 43 GLN F C 1
ATOM 311 O O . GLN A 1 43 ? 190.40000 195.59800 146.17700 1.000 71.11000 43 GLN F O 1
ATOM 317 N N . GLY A 1 44 ? 190.88400 193.39700 146.54700 1.000 66.25000 44 GLY F N 1
ATOM 318 C CA . GLY A 1 44 ? 189.95000 193.25200 147.68100 1.000 61.19000 44 GLY F CA 1
ATOM 319 C C . GLY A 1 44 ? 190.51300 193.82900 148.96800 1.000 61.62000 44 GLY F C 1
ATOM 320 O O . GLY A 1 44 ? 191.74700 193.98100 149.05500 1.000 68.25000 44 GLY F O 1
ATOM 321 N N . LEU A 1 45 ? 189.64200 194.12400 149.93700 1.000 60.06000 45 LEU F N 1
ATOM 322 C CA . LEU A 1 45 ? 190.08100 194.67100 151.24800 1.000 59.11000 45 LEU F CA 1
ATOM 323 C C . LEU A 1 45 ? 191.09300 193.71700 151.88900 1.000 61.54000 45 LEU F C 1
ATOM 324 O O . LEU A 1 45 ? 190.88100 192.49200 151.81200 1.000 69.09000 45 LEU F O 1
ATOM 329 N N . GLU A 1 46 ? 192.14100 194.26700 152.50800 1.000 59.42000 46 GLU F N 1
ATOM 330 C CA . GLU A 1 46 ? 193.17300 193.43200 153.17800 1.000 61.69000 46 GLU F CA 1
ATOM 331 C C . GLU A 1 46 ? 193.42500 193.98100 154.58500 1.000 61.71000 46 GLU F C 1
ATOM 332 O O . GLU A 1 46 ? 193.98300 195.09100 154.69400 1.000 65.40000 46 GLU F O 1
ATOM 338 N N . TRP A 1 47 ? 193.02500 193.23200 155.61600 1.000 61.75000 47 TRP F N 1
ATOM 339 C CA . TRP A 1 47 ? 193.26300 193.66300 157.01700 1.000 59.19000 47 TRP F CA 1
ATOM 340 C C . TRP A 1 47 ? 194.76500 193.84100 157.23700 1.000 62.40000 47 TRP F C 1
ATOM 341 O O . TRP A 1 47 ? 195.52500 192.88400 156.97300 1.000 70.50000 47 TRP F O 1
ATOM 352 N N . MET A 1 48 ? 195.17800 195.02000 157.70600 1.000 61.35000 48 MET F N 1
ATOM 353 C CA . MET A 1 48 ? 196.61700 195.28400 157.96900 1.000 61.25000 48 MET F CA 1
ATOM 354 C C . MET A 1 48 ? 196.91400 195.00700 159.44500 1.000 63.97000 48 MET F C 1
ATOM 355 O O . MET A 1 48 ? 197.94700 194.37100 159.72900 1.000 69.01000 48 MET F O 1
ATOM 360 N N . GLY A 1 49 ? 196.04000 195.47000 160.34200 1.000 64.18000 49 GLY F N 1
ATOM 361 C CA . GLY A 1 49 ? 196.26600 195.28200 161.78700 1.000 63.02000 49 GLY F CA 1
ATOM 362 C C . GLY A 1 49 ? 195.17400 195.92100 162.62400 1.000 63.96000 49 GLY F C 1
ATOM 363 O O . GLY A 1 49 ? 194.30000 196.59000 162.04000 1.000 70.20000 49 GLY F O 1
ATOM 364 N N . TRP A 1 50 ? 195.21700 195.71600 163.94400 1.000 61.42000 50 TRP F N 1
ATOM 365 C CA . TRP A 1 50 ? 194.20300 196.29900 164.86000 1.000 62.62000 50 TRP F CA 1
ATOM 366 C C . TRP A 1 50 ? 194.87200 196.64400 166.18900 1.000 64.23000 50 TRP F C 1
ATOM 367 O O . TRP A 1 50 ? 195.76500 195.88700 166.61900 1.000 71.36000 50 TRP F O 1
ATOM 378 N N . ILE A 1 51 ? 194.45400 197.74700 166.81400 1.000 61.39000 51 ILE F N 1
ATOM 379 C CA . ILE A 1 51 ? 195.02500 198.14000 168.13600 1.000 62.95000 51 ILE F CA 1
ATOM 380 C C . ILE A 1 51 ? 193.89700 198.56600 169.07700 1.000 66.24000 51 ILE F C 1
ATOM 381 O O . ILE A 1 51 ? 192.87300 199.07500 168.57800 1.000 71.12000 51 ILE F O 1
ATOM 386 N N . ILE A 1 52 ? 194.07200 198.36000 170.38500 1.000 67.20000 52 ILE F N 1
ATOM 387 C CA . ILE A 1 52 ? 193.07200 198.86700 171.37100 1.000 65.00000 52 ILE F CA 1
ATOM 388 C C . ILE A 1 52 ? 193.81200 199.84700 172.28800 1.000 70.27000 52 ILE F C 1
ATOM 389 O O . ILE A 1 52 ? 194.72400 199.40700 173.01200 1.000 76.97000 52 ILE F O 1
ATOM 394 N N . PRO A 1 53 A 193.50000 201.16100 172.25800 1.000 65.98000 52 PRO F N 1
ATOM 395 C CA . PRO A 1 53 A 194.26000 202.15500 173.03400 1.000 66.97000 52 PRO F CA 1
ATOM 396 C C . PRO A 1 53 A 194.31500 201.88500 174.54600 1.000 69.31000 52 PRO F C 1
ATOM 397 O O . PRO A 1 53 A 195.38000 202.03300 175.11500 1.000 74.26000 52 PRO F O 1
ATOM 401 N N . VAL A 1 54 ? 193.19000 201.49700 175.15400 1.000 64.70000 53 VAL F N 1
ATOM 402 C CA . VAL A 1 54 ? 193.15100 201.29700 176.63500 1.000 63.62000 53 VAL F CA 1
ATOM 403 C C . VAL A 1 54 ? 194.30300 200.37600 177.05800 1.000 65.58000 53 VAL F C 1
ATOM 404 O O . VAL A 1 54 ? 194.94400 200.67700 178.08300 1.000 70.88000 53 VAL F O 1
ATOM 408 N N . PHE A 1 55 ? 194.56300 199.30600 176.30000 1.000 63.80000 54 PHE F N 1
ATOM 409 C CA . PHE A 1 55 ? 195.61400 198.33000 176.69400 1.000 68.12000 54 PHE F CA 1
ATOM 410 C C . PHE A 1 55 ? 196.82500 198.44300 175.76200 1.000 71.19000 54 PHE F C 1
ATOM 411 O O . PHE A 1 55 ? 197.82700 197.74500 176.00700 1.000 74.87000 54 PHE F O 1
ATOM 419 N N . ASP A 1 56 ? 196.72400 199.27600 174.72300 1.000 72.38000 55 ASP F N 1
ATOM 420 C CA . ASP A 1 56 ? 197.83300 199.42600 173.74100 1.000 74.30000 55 ASP F CA 1
ATOM 421 C C . ASP A 1 56 ? 198.19900 198.04000 173.19900 1.000 74.91000 55 ASP F C 1
ATOM 422 O O . ASP A 1 56 ? 199.40300 197.77900 173.01400 1.000 77.44000 55 ASP F O 1
ATOM 427 N N . THR A 1 57 ? 197.19700 197.19000 172.95800 1.000 75.21000 56 THR F N 1
ATOM 428 C CA . THR A 1 57 ? 197.44900 195.83500 172.39800 1.000 71.77000 56 THR F CA 1
ATOM 429 C C . THR A 1 57 ? 197.26300 195.89400 170.88000 1.000 69.83000 56 THR F C 1
ATOM 430 O O . THR A 1 57 ? 196.11300 196.08900 170.43900 1.000 71.59000 56 THR F O 1
ATOM 434 N N . SER A 1 58 ? 198.34800 195.73900 170.11700 1.000 69.61000 57 SER F N 1
ATOM 435 C CA . SER A 1 58 ? 198.25700 195.87700 168.64100 1.000 68.39000 57 SER F CA 1
ATOM 436 C C . SER A 1 58 ? 198.54900 194.53800 167.95800 1.000 69.32000 57 SER F C 1
ATOM 437 O O . SER A 1 58 ? 199.65300 194.00100 168.16500 1.000 74.57000 57 SER F O 1
ATOM 440 N N . SER A 1 59 ? 197.59500 194.03000 167.17400 1.000 64.28000 58 SER F N 1
ATOM 441 C CA . SER A 1 59 ? 197.81000 192.76300 166.42600 1.000 63.44000 58 SER F CA 1
ATOM 442 C C . SER A 1 59 ? 198.01100 193.09900 164.94700 1.000 67.77000 58 SER F C 1
ATOM 443 O O . SER A 1 59 ? 197.18100 193.85000 164.40400 1.000 70.61000 58 SER F O 1
ATOM 446 N N . PHE A 1 60 ? 199.07100 192.58400 164.31700 1.000 69.06000 59 PHE F N 1
ATOM 447 C CA . PHE A 1 60 ? 199.35500 192.96200 162.90700 1.000 67.55000 59 PHE F CA 1
ATOM 448 C C . PHE A 1 60 ? 199.24000 191.73900 161.99300 1.000 69.98000 59 PHE F C 1
ATOM 449 O O . PHE A 1 60 ? 199.29900 190.60400 162.50200 1.000 75.21000 59 PHE F O 1
ATOM 457 N N . ALA A 1 61 ? 199.08200 191.96900 160.68600 1.000 67.12000 60 ALA F N 1
ATOM 458 C CA . ALA A 1 61 ? 199.04300 190.84600 159.72000 1.000 68.51000 60 ALA F CA 1
ATOM 459 C C . ALA A 1 61 ? 200.47600 190.36700 159.46900 1.000 77.85000 60 ALA F C 1
ATOM 460 O O . ALA A 1 61 ? 201.39800 191.20000 159.56400 1.000 81.93000 60 ALA F O 1
ATOM 462 N N . GLN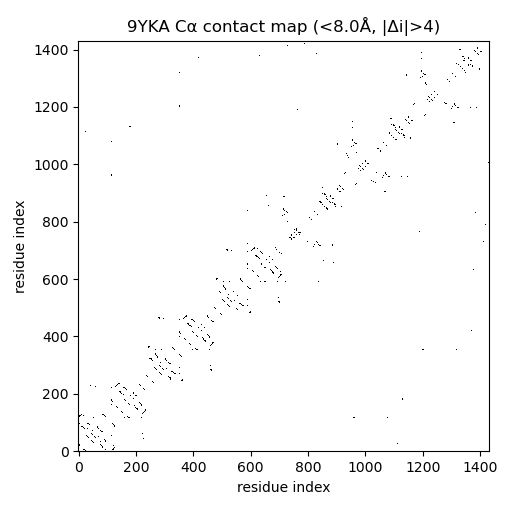 A 1 62 ? 200.65400 189.08200 159.15400 1.000 76.27000 61 GLN F N 1
ATOM 463 C CA . GLN A 1 62 ? 202.02200 188.52300 158.98000 1.000 79.34000 61 GLN F CA 1
ATOM 464 C C . GLN A 1 62 ? 202.77800 189.35600 157.93800 1.000 79.52000 61 GLN F C 1
ATOM 465 O O . GLN A 1 62 ? 203.97300 189.63700 158.16100 1.000 81.98000 61 GLN F O 1
ATOM 471 N N . ARG A 1 63 ? 202.12300 189.71000 156.83100 1.000 74.88000 62 ARG F N 1
ATOM 472 C CA . ARG A 1 63 ? 202.81300 190.44300 155.73600 1.000 72.24000 62 ARG F CA 1
ATOM 473 C C . ARG A 1 63 ? 203.52700 191.67900 156.29100 1.000 75.31000 62 ARG F C 1
ATOM 474 O O . ARG A 1 63 ? 204.65300 191.95400 155.83600 1.000 81.33000 62 ARG F O 1
ATOM 482 N N . PHE A 1 64 ? 202.90500 192.39900 157.22700 1.000 73.57000 63 PHE F N 1
ATOM 483 C CA . PHE A 1 64 ? 203.50400 193.66600 157.72400 1.000 76.06000 63 PHE F CA 1
ATOM 484 C C . PHE A 1 64 ? 203.97600 193.48500 159.16900 1.000 85.51000 63 PHE F C 1
ATOM 485 O O . PHE A 1 64 ? 204.31500 194.49000 159.81800 1.000 91.14000 63 PHE F O 1
ATOM 493 N N . GLN A 1 65 ? 204.01800 192.24000 159.64600 1.000 87.51000 64 GLN F N 1
ATOM 494 C CA . GLN A 1 65 ? 204.39300 191.96500 161.05900 1.000 91.03000 64 GLN F CA 1
ATOM 495 C C . GLN A 1 65 ? 205.71600 192.65900 161.39600 1.000 90.62000 64 GLN F C 1
ATOM 496 O O . GLN A 1 65 ? 205.91500 192.99000 162.58000 1.000 90.26000 64 GLN F O 1
ATOM 502 N N . ASP A 1 66 ? 206.54000 192.95200 160.38800 1.000 86.95000 65 ASP F N 1
ATOM 503 C CA . ASP A 1 66 ? 207.88000 193.53700 160.65700 1.000 87.07000 65 ASP F CA 1
ATOM 504 C C . ASP A 1 66 ? 207.91200 195.03500 160.33300 1.000 85.58000 65 ASP F C 1
ATOM 505 O O . ASP A 1 66 ? 208.57800 195.77400 161.08400 1.000 86.42000 65 ASP F O 1
ATOM 510 N N . ARG A 1 67 ? 207.23400 195.47300 159.26600 1.000 83.16000 66 ARG F N 1
ATOM 511 C CA . ARG A 1 67 ? 207.35400 196.89500 158.84000 1.000 78.87000 66 ARG F CA 1
ATOM 512 C C . ARG A 1 67 ? 206.14300 197.73700 159.26200 1.000 80.70000 66 ARG F C 1
ATOM 513 O O . ARG A 1 67 ? 206.10900 198.92300 158.87700 1.000 83.78000 66 ARG F O 1
ATOM 521 N N . LEU A 1 68 ? 205.20900 197.17800 160.03600 1.000 79.30000 67 LEU F N 1
ATOM 522 C CA . LEU A 1 68 ? 203.98500 197.94600 160.39800 1.000 73.60000 67 LEU F CA 1
ATOM 523 C C . LEU A 1 68 ? 203.98400 198.25000 161.90000 1.000 75.05000 67 LEU F C 1
ATOM 524 O O . LEU A 1 68 ? 204.23100 197.31700 162.68800 1.000 80.57000 67 LEU F O 1
ATOM 529 N N . SER A 1 69 ? 203.71000 199.50400 162.27200 1.000 73.43000 68 SER F N 1
ATOM 530 C CA . SER A 1 69 ? 203.62400 199.88000 163.70700 1.000 75.74000 68 SER F CA 1
ATOM 531 C C . SER A 1 69 ? 202.36900 200.72700 163.93100 1.000 76.40000 68 SER F C 1
ATOM 532 O O . SER A 1 69 ? 202.37800 201.90800 163.53600 1.000 82.01000 68 SER F O 1
ATOM 535 N N . ILE A 1 70 ? 201.33600 200.14100 164.53800 1.000 69.04000 69 ILE F N 1
ATOM 536 C CA . ILE A 1 70 ? 200.05900 200.87900 164.76700 1.000 65.37000 69 ILE F CA 1
ATOM 537 C C . ILE A 1 70 ? 200.06200 201.41900 166.19900 1.000 69.45000 69 ILE F C 1
ATOM 538 O O . ILE A 1 70 ? 200.16800 200.60300 167.13300 1.000 74.30000 69 ILE F O 1
ATOM 543 N N . THR A 1 71 ? 199.96500 202.74100 166.35400 1.000 68.40000 70 THR F N 1
ATOM 544 C CA . THR A 1 71 ? 200.00000 203.37500 167.69700 1.000 64.77000 70 THR F CA 1
ATOM 545 C C . THR A 1 71 ? 198.67000 204.08500 167.95700 1.000 67.62000 70 THR F C 1
ATOM 546 O O . THR A 1 71 ? 197.86400 204.18800 167.01500 1.000 72.51000 70 THR F O 1
ATOM 550 N N . ALA A 1 72 ? 198.45500 204.54800 169.19000 1.000 69.11000 71 ALA F N 1
ATOM 551 C CA . ALA A 1 72 ? 197.20700 205.26700 169.53500 1.000 71.64000 71 ALA F CA 1
ATOM 552 C C . ALA A 1 72 ? 197.53200 206.38300 170.53200 1.000 73.53000 71 ALA F C 1
ATOM 553 O O . ALA A 1 72 ? 198.26200 206.11000 171.50100 1.000 76.27000 71 ALA F O 1
ATOM 555 N N . ASP A 1 73 ? 197.00900 207.58800 170.29400 1.000 75.86000 72 ASP F N 1
ATOM 556 C CA . ASP A 1 73 ? 197.25000 208.72500 171.22300 1.000 78.07000 72 ASP F CA 1
ATOM 557 C C . ASP A 1 73 ? 195.92400 209.10400 171.88700 1.000 80.20000 72 ASP F C 1
ATOM 558 O O . ASP A 1 73 ? 195.10800 209.78100 171.23300 1.000 83.70000 72 ASP F O 1
ATOM 563 N N . ALA A 1 74 ? 195.72800 208.68100 173.13800 1.000 78.79000 73 ALA F N 1
ATOM 564 C CA . ALA A 1 74 ? 194.46200 208.96800 173.85400 1.000 80.64000 73 ALA F CA 1
ATOM 565 C C . ALA A 1 74 ? 194.23600 210.48000 173.94300 1.000 81.81000 73 ALA F C 1
ATOM 566 O O . ALA A 1 74 ? 193.07400 210.90800 173.80100 1.000 80.16000 73 ALA F O 1
ATOM 568 N N . SER A 1 75 ? 195.30100 211.25400 174.16300 1.000 80.40000 74 SER F N 1
ATOM 569 C CA . SER A 1 75 ? 195.15100 212.72200 174.35200 1.000 81.62000 74 SER F CA 1
ATOM 570 C C . SER A 1 75 ? 194.52600 213.35600 173.10700 1.000 85.00000 74 SER F C 1
ATOM 571 O O . SER A 1 75 ? 193.64400 214.22100 173.26500 1.000 91.65000 74 SER F O 1
ATOM 574 N N . THR A 1 76 ? 194.96800 212.93700 171.91900 1.000 80.00000 75 THR F N 1
ATOM 575 C CA . THR A 1 76 ? 194.42800 213.50200 170.65500 1.000 78.35000 75 THR F CA 1
ATOM 576 C C . THR A 1 76 ? 193.28300 212.61800 170.15600 1.000 75.29000 75 THR F C 1
ATOM 577 O O . THR A 1 76 ? 192.78100 212.88200 169.04800 1.000 71.27000 75 THR F O 1
ATOM 581 N N . SER A 1 77 ? 192.88900 211.61200 170.94000 1.000 79.04000 76 SER F N 1
ATOM 582 C CA . SER A 1 77 ? 191.84700 210.65900 170.47700 1.000 76.76000 76 SER F CA 1
ATOM 583 C C . SER A 1 77 ? 192.17600 210.23000 169.04600 1.000 72.40000 76 SER F C 1
ATOM 584 O O . SER A 1 77 ? 191.23200 210.04100 168.25700 1.000 72.76000 76 SER F O 1
ATOM 587 N N . THR A 1 78 ? 193.46700 210.08200 168.73600 1.000 70.39000 77 THR F N 1
ATOM 588 C CA . THR A 1 78 ? 193.88300 209.74300 167.35000 1.000 68.54000 77 THR F CA 1
ATOM 589 C C . THR A 1 78 ? 194.67200 208.43300 167.32900 1.000 71.21000 77 THR F C 1
ATOM 590 O O . THR A 1 78 ? 195.55700 208.27200 168.18600 1.000 76.83000 77 THR F O 1
ATOM 594 N N . ALA A 1 79 ? 194.35700 207.53600 166.39200 1.000 69.34000 78 ALA F N 1
ATOM 595 C CA . ALA A 1 79 ? 195.13500 206.28600 166.23800 1.000 68.39000 78 ALA F CA 1
ATOM 596 C C . ALA A 1 79 ? 195.98600 206.41600 164.97500 1.000 71.11000 78 ALA F C 1
ATOM 597 O O . ALA A 1 79 ? 195.47300 206.96100 163.98000 1.000 74.94000 78 ALA F O 1
ATOM 599 N N . TYR A 1 80 ? 197.24400 205.97200 165.02300 1.000 71.35000 79 TYR F N 1
ATOM 600 C CA . TYR A 1 80 ? 198.14800 206.18000 163.85900 1.000 67.94000 79 TYR F CA 1
ATOM 601 C C . TYR A 1 80 ? 198.67200 204.84100 163.36100 1.000 67.46000 79 TYR F C 1
ATOM 602 O O . TYR A 1 80 ? 198.78100 203.89000 164.16200 1.000 73.79000 79 TYR F O 1
ATOM 611 N N . MET A 1 81 ? 198.99400 204.76600 162.06900 1.000 65.49000 80 MET F N 1
ATOM 612 C CA . MET A 1 81 ? 199.57900 203.52400 161.50200 1.000 68.55000 80 MET F CA 1
ATOM 613 C C . MET A 1 81 ? 200.82200 203.91100 160.69700 1.000 72.85000 80 MET F C 1
ATOM 614 O O . MET A 1 81 ? 200.72000 204.83900 159.87100 1.000 75.27000 80 MET F O 1
ATOM 619 N N . GLU A 1 82 ? 201.94700 203.23500 160.93700 1.000 72.88000 81 GLU F N 1
ATOM 620 C CA . GLU A 1 82 ? 203.21600 203.60300 160.25500 1.000 74.70000 81 GLU F CA 1
ATOM 621 C C . GLU A 1 82 ? 203.72000 202.41500 159.43100 1.000 77.36000 81 GLU F C 1
ATOM 622 O O . GLU A 1 82 ? 204.06300 201.38200 160.03800 1.000 82.20000 81 GLU F O 1
ATOM 628 N N . LEU A 1 83 ? 203.76100 202.56100 158.10300 1.000 75.77000 82 LEU F N 1
ATOM 629 C CA . LEU A 1 83 ? 204.30400 201.48100 157.23700 1.000 76.15000 82 LEU F CA 1
ATOM 630 C C . LEU A 1 83 ? 205.70400 201.90000 156.78400 1.000 82.73000 82 LEU F C 1
ATOM 631 O O . LEU A 1 83 ? 205.79900 202.95400 156.11600 1.000 86.43000 82 LEU F O 1
ATOM 636 N N . ARG A 1 84 A 206.73000 201.11600 157.13600 1.000 82.20000 82 ARG F N 1
ATOM 637 C CA . ARG A 1 84 A 208.14600 201.44700 156.82500 1.000 79.79000 82 ARG F CA 1
ATOM 638 C C . ARG A 1 84 A 208.61800 200.61500 155.63000 1.000 83.63000 82 ARG F C 1
ATOM 639 O O . ARG A 1 84 A 207.94100 199.61400 155.32000 1.000 85.20000 82 ARG F O 1
ATOM 647 N N . SER A 1 85 B 209.72100 201.02200 154.98800 1.000 83.90000 82 SER F N 1
ATOM 648 C CA . SER A 1 85 B 210.24000 200.31000 153.79000 1.000 85.55000 82 SER F CA 1
ATOM 649 C C . SER A 1 85 B 209.14500 200.23500 152.72100 1.000 89.23000 82 SER F C 1
ATOM 650 O O . SER A 1 85 B 208.90100 199.12700 152.20700 1.000 93.79000 82 SER F O 1
ATOM 653 N N . LEU A 1 86 C 208.52000 201.38000 152.40400 1.000 85.11000 82 LEU F N 1
ATOM 654 C CA . LEU A 1 86 C 207.40700 201.43200 151.41200 1.000 80.19000 82 LEU F CA 1
ATOM 655 C C . LEU A 1 86 C 207.87200 200.92300 150.04600 1.000 81.22000 82 LEU F C 1
ATOM 656 O O . LEU A 1 86 C 208.97900 201.30100 149.62000 1.000 84.48000 82 LEU F O 1
ATOM 661 N N . ARG A 1 87 ? 207.04800 200.10000 149.39300 1.000 80.57000 83 ARG F N 1
ATOM 662 C CA . ARG A 1 87 ? 207.37200 199.60500 148.03000 1.000 81.41000 83 ARG F CA 1
ATOM 663 C C . ARG A 1 87 ? 206.15200 199.85500 147.13800 1.000 80.85000 83 ARG F C 1
ATOM 664 O O . ARG A 1 87 ? 205.05800 200.05500 147.69000 1.000 83.04000 83 ARG F O 1
ATOM 672 N N . SER A 1 88 ? 206.33800 199.86000 145.81800 1.000 78.97000 84 SER F N 1
ATOM 673 C CA . SER A 1 88 ? 205.21600 200.17600 144.89700 1.000 80.52000 84 SER F CA 1
ATOM 674 C C . SER A 1 88 ? 203.94700 199.42900 145.31800 1.000 80.23000 84 SER F C 1
ATOM 675 O O . SER A 1 88 ? 202.87100 200.04600 145.27400 1.000 82.24000 84 SER F O 1
ATOM 678 N N . GLU A 1 89 ? 204.06600 198.16200 145.72300 1.000 80.40000 85 GLU F N 1
ATOM 679 C CA . GLU A 1 89 ? 202.86300 197.34600 146.03700 1.000 80.73000 85 GLU F CA 1
ATOM 680 C C . GLU A 1 89 ? 202.09600 197.97200 147.20500 1.000 79.08000 85 GLU F C 1
ATOM 681 O O . GLU A 1 89 ? 200.92900 197.59200 147.41100 1.000 77.95000 85 GLU F O 1
ATOM 687 N N . ASP A 1 90 ? 202.72600 198.89300 147.93800 1.000 79.80000 86 ASP F N 1
ATOM 688 C CA . ASP A 1 90 ? 202.07000 199.48100 149.13600 1.000 74.55000 86 ASP F CA 1
ATOM 689 C C . ASP A 1 90 ? 201.04400 200.53500 148.70700 1.000 74.77000 86 ASP F C 1
ATOM 690 O O . ASP A 1 90 ? 200.35700 201.07100 149.59400 1.000 77.39000 86 ASP F O 1
ATOM 695 N N . THR A 1 91 ? 200.94300 200.82400 147.40700 1.000 70.95000 87 THR F N 1
ATOM 696 C CA . THR A 1 91 ? 200.01800 201.90300 146.97700 1.000 65.23000 87 THR F CA 1
ATOM 697 C C . THR A 1 91 ? 198.58800 201.43100 147.20200 1.000 64.46000 87 THR F C 1
ATOM 698 O O . THR A 1 91 ? 198.24600 200.37200 146.66500 1.000 68.42000 87 THR F O 1
ATOM 702 N N . ALA A 1 92 ? 197.82100 202.20900 147.96500 1.000 65.78000 88 ALA F N 1
ATOM 703 C CA . ALA A 1 92 ? 196.43000 201.82600 148.26000 1.000 58.32000 88 ALA F CA 1
ATOM 704 C C . ALA A 1 92 ? 195.67700 202.88600 149.03700 1.000 58.52000 88 ALA F C 1
ATOM 705 O O . ALA A 1 92 ? 196.25400 203.93200 149.34000 1.000 66.46000 88 ALA F O 1
ATOM 707 N N . VAL A 1 93 ? 194.40900 202.60300 149.35400 1.000 56.35000 89 VAL F N 1
ATOM 708 C CA . VAL A 1 93 ? 193.60000 203.53900 150.18600 1.000 55.60000 89 VAL F CA 1
ATOM 709 C C . VAL A 1 93 ? 193.49100 202.92800 151.58400 1.000 58.91000 89 VAL F C 1
ATOM 710 O O . VAL A 1 93 ? 192.66900 202.00800 151.76600 1.000 61.71000 89 VAL F O 1
ATOM 714 N N . TYR A 1 94 ? 194.30500 203.41400 152.52400 1.000 62.20000 90 TYR F N 1
ATOM 715 C CA . TYR A 1 94 ? 194.31700 202.84900 153.90000 1.000 58.49000 90 TYR F CA 1
ATOM 716 C C . TYR A 1 94 ? 193.04300 203.29200 154.61200 1.000 60.02000 90 TYR F C 1
ATOM 717 O O . TYR A 1 94 ? 192.64300 204.46000 154.44600 1.000 64.76000 90 TYR F O 1
ATOM 726 N N . TYR A 1 95 ? 192.42000 202.39300 155.37800 1.000 55.43000 91 TYR F N 1
ATOM 727 C CA . TYR A 1 95 ? 191.12000 202.71600 156.02400 1.000 58.15000 91 TYR F CA 1
ATOM 728 C C . TYR A 1 95 ? 191.20100 202.46200 157.51600 1.000 61.71000 91 TYR F C 1
ATOM 729 O O . TYR A 1 95 ? 191.69000 201.38600 157.91400 1.000 63.43000 91 TYR F O 1
ATOM 738 N N . CYS A 1 96 ? 190.70500 203.39600 158.33300 1.000 60.40000 92 CYS F N 1
ATOM 739 C CA . CYS A 1 96 ? 190.65300 203.14900 159.80000 1.000 59.31000 92 CYS F CA 1
ATOM 740 C C . CYS A 1 96 ? 189.21100 202.81000 160.18900 1.000 62.70000 92 CYS F C 1
ATOM 741 O O . CYS A 1 96 ? 188.33700 203.68100 160.02100 1.000 69.06000 92 CYS F O 1
ATOM 744 N N . ALA A 1 97 ? 188.97200 201.59000 160.67900 1.000 59.50000 93 ALA F N 1
ATOM 745 C CA . ALA A 1 97 ? 187.59100 201.16100 161.00100 1.000 59.75000 93 ALA F CA 1
ATOM 746 C C . ALA A 1 97 ? 187.46400 200.84100 162.49400 1.000 61.55000 93 ALA F C 1
ATOM 747 O O . ALA A 1 97 ? 188.22100 199.98200 162.97900 1.000 62.16000 93 ALA F O 1
ATOM 749 N N . ARG A 1 98 ? 186.52900 201.50000 163.18400 1.000 59.66000 94 ARG F N 1
ATOM 750 C CA . ARG A 1 98 ? 186.31100 201.25600 164.63500 1.000 53.94000 94 ARG F CA 1
ATOM 751 C C . ARG A 1 98 ? 185.41100 200.02900 164.81300 1.000 61.43000 94 ARG F C 1
ATOM 752 O O . ARG A 1 98 ? 184.40800 199.92500 164.08100 1.000 68.55000 94 ARG F O 1
ATOM 760 N N . ASP A 1 99 ? 185.75900 199.14200 165.75200 1.000 60.27000 95 ASP F N 1
ATOM 761 C CA . ASP A 1 99 ? 184.95400 197.91400 165.99900 1.000 61.36000 95 ASP F CA 1
ATOM 762 C C . ASP A 1 99 ? 183.53500 198.30200 166.42400 1.000 64.09000 95 ASP F C 1
ATOM 763 O O . ASP A 1 99 ? 183.38400 199.32000 167.12500 1.000 68.24000 95 ASP F O 1
ATOM 768 N N . ARG A 1 100 ? 182.54200 197.50900 166.01600 1.000 61.00000 96 ARG F N 1
ATOM 769 C CA . ARG A 1 100 ? 181.12400 197.79900 166.35600 1.000 61.65000 96 ARG F CA 1
ATOM 770 C C . ARG A 1 100 ? 180.89600 197.65400 167.86300 1.000 62.90000 96 ARG F C 1
ATOM 771 O O . ARG A 1 100 ? 180.22700 198.53200 168.43900 1.000 67.96000 96 ARG F O 1
ATOM 779 N N . VAL A 1 101 ? 181.44400 196.60600 168.48200 1.000 61.30000 97 VAL F N 1
ATOM 780 C CA . VAL A 1 101 ? 181.14600 196.35000 169.92500 1.000 59.32000 97 VAL F CA 1
ATOM 781 C C . VAL A 1 101 ? 182.31900 196.78400 170.81100 1.000 62.67000 97 VAL F C 1
ATOM 782 O O . VAL A 1 101 ? 183.47200 196.69300 170.35100 1.000 64.74000 97 VAL F O 1
ATOM 786 N N . LEU A 1 102 ? 182.02200 197.24300 172.03200 1.000 64.60000 98 LEU F N 1
ATOM 787 C CA . LEU A 1 102 ? 183.06700 197.66100 173.00400 1.000 62.79000 98 LEU F CA 1
ATOM 788 C C . LEU A 1 102 ? 184.14500 196.57700 173.10600 1.000 66.07000 98 LEU F C 1
ATOM 789 O O . LEU A 1 102 ? 183.78100 195.38500 173.12500 1.000 72.88000 98 LEU F O 1
ATOM 794 N N . GLY A 1 103 ? 185.41700 196.97800 173.19500 1.000 63.51000 99 GLY F N 1
ATOM 795 C CA . GLY A 1 103 ? 186.52600 196.00900 173.28300 1.000 64.07000 99 GLY F CA 1
ATOM 796 C C . GLY A 1 103 ? 187.12300 195.93100 174.67600 1.000 64.53000 99 GLY F C 1
ATOM 797 O O . GLY A 1 103 ? 187.99600 195.06900 174.88600 1.000 68.36000 99 GLY F O 1
ATOM 798 N N . ALA A 1 104 ? 186.67600 196.77800 175.60600 1.000 64.33000 100 ALA F N 1
ATOM 799 C CA . ALA A 1 104 ? 187.29000 196.79200 176.95300 1.000 65.00000 100 ALA F CA 1
ATOM 800 C C . ALA A 1 104 ? 186.31500 197.36000 177.98600 1.000 66.44000 100 ALA F C 1
ATOM 801 O O . ALA A 1 104 ? 185.84300 198.49600 177.76100 1.000 68.95000 100 ALA F O 1
ATOM 803 N N . HIS A 1 105 A 186.04300 196.60800 179.06100 1.000 66.67000 100 HIS F N 1
ATOM 804 C CA . HIS A 1 105 A 185.18000 197.11100 180.16200 1.000 68.28000 100 HIS F CA 1
ATOM 805 C C . HIS A 1 105 A 186.07200 197.31000 181.38700 1.000 74.47000 100 HIS F C 1
ATOM 806 O O . HIS A 1 105 A 186.23200 196.32400 182.14900 1.000 79.52000 100 HIS F O 1
ATOM 813 N N . GLY A 1 106 B 186.62600 198.51600 181.56200 1.000 74.38000 100 GLY F N 1
ATOM 814 C CA . GLY A 1 106 B 187.57400 198.77300 182.66400 1.000 74.90000 100 GLY F CA 1
ATOM 815 C C . GLY A 1 106 B 188.93600 198.18700 182.33600 1.000 74.11000 100 GLY F C 1
ATOM 816 O O . GLY A 1 106 B 189.50600 198.57200 181.29900 1.000 77.79000 100 GLY F O 1
ATOM 817 N N . ALA A 1 107 C 189.43700 197.28400 183.18300 1.000 69.33000 100 ALA F N 1
ATOM 818 C CA . ALA A 1 107 C 190.73800 196.62700 182.92100 1.000 72.97000 100 ALA F CA 1
ATOM 819 C C . ALA A 1 107 C 190.49300 195.23900 182.32400 1.000 78.32000 100 ALA F C 1
ATOM 820 O O . ALA A 1 107 C 191.46900 194.48100 182.17400 1.000 81.59000 100 ALA F O 1
ATOM 822 N N . ASN A 1 108 D 189.23600 194.92500 182.00300 1.000 77.37000 100 ASN F N 1
ATOM 823 C CA . ASN A 1 108 D 188.89500 193.58500 181.46000 1.000 75.38000 100 ASN F CA 1
ATOM 824 C C . ASN A 1 108 D 188.82900 193.65900 179.93100 1.000 74.31000 100 ASN F C 1
ATOM 825 O O . ASN A 1 108 D 187.98300 194.44800 179.44800 1.000 77.32000 100 ASN F O 1
ATOM 830 N N . PRO A 1 109 E 189.65800 192.90500 179.15800 1.000 69.53000 100 PRO F N 1
ATOM 831 C CA . PRO A 1 109 E 189.53000 192.89000 177.69600 1.000 65.48000 100 PRO F CA 1
ATOM 832 C C . PRO A 1 109 E 188.27700 192.13200 177.23400 1.000 69.80000 100 PRO F C 1
ATOM 833 O O . PRO A 1 109 E 187.95200 191.12500 177.83400 1.000 74.37000 100 PRO F O 1
ATOM 837 N N . LEU A 1 110 F 187.61000 192.63400 176.18200 1.000 67.33000 100 LEU F N 1
ATOM 838 C CA . LEU A 1 110 F 186.36600 192.00400 175.65300 1.000 63.58000 100 LEU F CA 1
ATOM 839 C C . LEU A 1 110 F 186.58200 191.57100 174.19900 1.000 65.16000 100 LEU F C 1
ATOM 840 O O . LEU A 1 110 F 187.52800 192.08100 173.56900 1.000 69.73000 100 LEU F O 1
ATOM 845 N N . ASN A 1 111 G 185.73400 190.67000 173.69200 1.000 62.66000 100 ASN F N 1
ATOM 846 C CA . ASN A 1 111 G 185.83800 190.21100 172.28000 1.000 62.55000 100 ASN F CA 1
ATOM 847 C C . ASN A 1 111 G 184.87700 191.02400 171.40700 1.000 65.27000 100 ASN F C 1
ATOM 848 O O . ASN A 1 111 G 183.94000 190.42200 170.84700 1.000 71.49000 100 ASN F O 1
ATOM 853 N N . GLY A 1 112 H 185.10600 192.33500 171.29400 1.000 61.38000 100 GLY F N 1
ATOM 854 C CA . GLY A 1 112 H 184.23100 193.20100 170.48000 1.000 60.98000 100 GLY F CA 1
ATOM 855 C C . GLY A 1 112 H 184.53400 193.08300 168.99700 1.000 63.13000 100 GLY F C 1
ATOM 856 O O . GLY A 1 112 H 183.70100 193.54000 168.19000 1.000 66.23000 100 GLY F O 1
ATOM 857 N N . HIS A 1 113 I 185.68000 192.48900 168.64800 1.000 61.34000 100 HIS F N 1
ATOM 858 C CA . HIS A 1 113 I 186.08400 192.35000 167.22200 1.000 56.72000 100 HIS F CA 1
ATOM 859 C C . HIS A 1 113 I 185.25000 191.24600 166.56500 1.000 61.79000 100 HIS F C 1
ATOM 860 O O . HIS A 1 113 I 185.26900 191.14900 165.32100 1.000 66.53000 100 HIS F O 1
ATOM 867 N N . HIS A 1 114 J 184.54200 190.45000 167.37200 1.000 63.02000 100 HIS F N 1
ATOM 868 C CA . HIS A 1 114 J 183.70400 189.34000 166.84400 1.000 63.58000 100 HIS F CA 1
ATOM 869 C C . HIS A 1 114 J 182.50500 189.89000 166.06900 1.000 64.67000 100 HIS F C 1
ATOM 870 O O . HIS A 1 114 J 181.89800 189.12600 165.28900 1.000 68.01000 100 HIS F O 1
ATOM 877 N N . TYR A 1 115 K 182.16600 191.16600 166.27300 1.000 62.17000 100 TYR F N 1
ATOM 878 C CA . TYR A 1 115 K 180.93500 191.71700 165.63800 1.000 59.83000 100 TYR F CA 1
ATOM 879 C C . TYR A 1 115 K 181.30900 192.63900 164.48000 1.000 65.93000 100 TYR F C 1
ATOM 880 O O . TYR A 1 115 K 180.39000 193.34000 163.99000 1.000 72.33000 100 TYR F O 1
ATOM 889 N N . GLY A 1 116 L 182.58400 192.64800 164.07000 1.000 64.98000 100 GLY F N 1
ATOM 890 C CA . GLY A 1 116 L 183.00600 193.42900 162.88800 1.000 64.17000 100 GLY F CA 1
ATOM 891 C C . GLY A 1 116 L 183.22300 194.90400 163.16900 1.000 63.19000 100 GLY F C 1
ATOM 892 O O . GLY A 1 116 L 183.14600 195.29900 164.34700 1.000 66.70000 100 GLY F O 1
ATOM 893 N N . MET A 1 117 M 183.48700 195.68600 162.11800 1.000 63.20000 100 MET F N 1
ATOM 894 C CA . MET A 1 117 M 183.75600 197.14000 162.27200 1.000 63.08000 100 MET F CA 1
ATOM 895 C C . MET A 1 117 M 182.60400 197.93100 161.64400 1.000 62.73000 100 MET F C 1
ATOM 896 O O . MET A 1 117 M 182.34400 197.73200 160.44400 1.000 62.96000 100 MET F O 1
ATOM 901 N N . ASP A 1 118 ? 181.94500 198.79600 162.42400 1.000 60.54000 101 ASP F N 1
ATOM 902 C CA . ASP A 1 118 ? 180.75300 199.53000 161.91500 1.000 62.54000 101 ASP F CA 1
ATOM 903 C C . ASP A 1 118 ? 181.14700 200.89000 161.33000 1.000 65.99000 101 ASP F C 1
ATOM 904 O O . ASP A 1 118 ? 180.65400 201.21700 160.23500 1.000 70.62000 101 ASP F O 1
ATOM 909 N N . VAL A 1 119 ? 181.99600 201.65100 162.02700 1.000 60.82000 102 VAL F N 1
ATOM 910 C CA . VAL A 1 119 ? 182.34200 203.02600 161.55800 1.000 58.13000 102 VAL F CA 1
ATOM 911 C C . VAL A 1 119 ? 183.67700 202.96600 160.81600 1.000 59.18000 102 VAL F C 1
ATOM 912 O O . VAL A 1 119 ? 184.67000 202.53000 161.42600 1.000 62.31000 102 VAL F O 1
ATOM 916 N N . TRP A 1 120 ? 183.68900 203.39000 159.55300 1.000 58.54000 103 TRP F N 1
ATOM 917 C CA . TRP A 1 120 ? 184.93500 203.37300 158.74800 1.000 54.74000 103 TRP F CA 1
ATOM 918 C C . TRP A 1 120 ? 185.38400 204.80600 158.47400 1.000 58.10000 103 TRP F C 1
ATOM 919 O O . TRP A 1 120 ? 184.51600 205.69900 158.40100 1.000 66.28000 103 TRP F O 1
ATOM 930 N N . GLY A 1 121 ? 186.69200 205.02000 158.33300 1.000 55.59000 104 GLY F N 1
ATOM 931 C CA . GLY A 1 121 ? 187.20000 206.36000 157.97800 1.000 52.47000 104 GLY F CA 1
ATOM 932 C C . GLY A 1 121 ? 187.07100 206.61500 156.48700 1.000 58.99000 104 GLY F C 1
ATOM 933 O O . GLY A 1 121 ? 186.86400 205.64200 155.73500 1.000 65.07000 104 GLY F O 1
ATOM 934 N N . GLN A 1 122 ? 187.22100 207.87200 156.06500 1.000 57.65000 105 GLN F N 1
ATOM 935 C CA . GLN A 1 122 ? 187.10200 208.22500 154.62400 1.000 55.31000 105 GLN F CA 1
ATOM 936 C C . GLN A 1 122 ? 188.17500 207.45800 153.84500 1.000 59.20000 105 GLN F C 1
ATOM 937 O O . GLN A 1 122 ? 187.89100 207.04000 152.70800 1.000 63.35000 105 GLN F O 1
ATOM 943 N N . GLY A 1 123 ? 189.35700 207.28500 154.44100 1.000 60.09000 106 GLY F N 1
ATOM 944 C CA . GLY A 1 123 ? 190.45200 206.55500 153.77900 1.000 58.78000 106 GLY F CA 1
ATOM 945 C C . GLY A 1 123 ? 191.56300 207.48900 153.33900 1.000 60.97000 106 GLY F C 1
ATOM 946 O O . GLY A 1 123 ? 191.27000 208.66600 153.05800 1.000 62.69000 106 GLY F O 1
ATOM 947 N N . THR A 1 124 ? 192.79600 206.98000 153.28300 1.000 60.23000 107 THR F N 1
ATOM 948 C CA . THR A 1 124 ? 193.94500 207.80300 152.82900 1.000 58.18000 107 THR F CA 1
ATOM 949 C C . THR A 1 124 ? 194.64100 207.08800 151.66800 1.000 58.93000 107 THR F C 1
ATOM 950 O O . THR A 1 124 ? 195.11200 205.95400 151.87300 1.000 63.09000 107 THR F O 1
ATOM 954 N N . THR A 1 125 ? 194.71400 207.74300 150.50800 1.000 60.84000 108 THR F N 1
ATOM 955 C CA . THR A 1 125 ? 195.38200 207.13500 149.32900 1.000 61.11000 108 THR F CA 1
ATOM 956 C C . THR A 1 125 ? 196.88800 207.39900 149.41600 1.000 62.44000 108 THR F C 1
ATOM 957 O O . THR A 1 125 ? 197.30000 208.54400 149.15700 1.000 68.32000 108 THR F O 1
ATOM 961 N N . VAL A 1 126 ? 197.66900 206.38100 149.78000 1.000 58.74000 109 VAL F N 1
ATOM 962 C CA . VAL A 1 126 ? 199.13900 206.54600 149.81400 1.000 55.91000 109 VAL F CA 1
ATOM 963 C C . VAL A 1 126 ? 199.63000 206.02700 148.47600 1.000 63.12000 109 VAL F C 1
ATOM 964 O O . VAL A 1 126 ? 199.38600 204.86000 148.20000 1.000 67.43000 109 VAL F O 1
ATOM 968 N N . THR A 1 127 ? 200.16800 206.90100 147.63700 1.000 67.88000 110 THR F N 1
ATOM 969 C CA . THR A 1 127 ? 200.78900 206.43200 146.37200 1.000 66.91000 110 THR F CA 1
ATOM 970 C C . THR A 1 127 ? 202.30500 206.34700 146.56900 1.000 72.64000 110 THR F C 1
ATOM 971 O O . THR A 1 127 ? 202.92000 207.38500 146.86900 1.000 77.38000 110 THR F O 1
ATOM 975 N N . VAL A 1 128 ? 202.87300 205.15000 146.40700 1.000 69.44000 111 VAL F N 1
ATOM 976 C CA . VAL A 1 128 ? 204.34300 204.97100 146.57900 1.000 68.49000 111 VAL F CA 1
ATOM 977 C C . VAL A 1 128 ? 204.99800 205.06600 145.19800 1.000 73.53000 111 VAL F C 1
ATOM 978 O O . VAL A 1 128 ? 204.91000 204.08400 144.43600 1.000 81.96000 111 VAL F O 1
ATOM 982 N N . SER A 1 129 ? 205.62500 206.20600 144.89700 1.000 71.50000 112 SER F N 1
ATOM 983 C CA . SER A 1 129 ? 206.27000 206.40900 143.57300 1.000 71.39000 112 SER F CA 1
ATOM 984 C C . SER A 1 129 ? 207.37100 207.46700 143.69000 1.000 70.35000 112 SER F C 1
ATOM 985 O O . SER A 1 129 ? 207.30400 208.28500 144.62700 1.000 76.81000 112 SER F O 1
ATOM 988 N N . SER A 1 130 ? 208.33200 207.45600 142.76300 1.000 65.84000 113 SER F N 1
ATOM 989 C CA . SER A 1 130 ? 209.44300 208.44300 142.78900 1.000 70.20000 113 SER F CA 1
ATOM 990 C C . SER A 1 130 ? 209.27100 209.44600 141.64400 1.000 76.57000 113 SER F C 1
ATOM 991 O O . SER A 1 130 ? 210.20800 209.62800 140.86900 1.000 81.83000 113 SER F O 1
ATOM 994 N N . ASP B 2 1 ? 196.16400 180.67600 160.93800 1.000 87.11000 1 ASP G N 1
ATOM 995 C CA . ASP B 2 1 ? 195.37900 181.74500 160.26400 1.000 84.97000 1 ASP G CA 1
ATOM 996 C C . ASP B 2 1 ? 194.19000 181.11100 159.53400 1.000 83.37000 1 ASP G C 1
ATOM 997 O O . ASP B 2 1 ? 194.42400 180.33300 158.59100 1.000 85.35000 1 ASP G O 1
ATOM 1002 N N . ILE B 2 2 ? 192.96500 181.44700 159.95000 1.000 78.30000 2 ILE G N 1
ATOM 1003 C CA . ILE B 2 2 ? 191.74500 180.90100 159.28200 1.000 71.92000 2 ILE G CA 1
ATOM 1004 C C . ILE B 2 2 ? 191.67400 181.46600 157.86000 1.000 74.67000 2 ILE G C 1
ATOM 1005 O O . ILE B 2 2 ? 191.95500 182.66900 157.69100 1.000 80.25000 2 ILE G O 1
ATOM 1010 N N . GLN B 2 3 ? 191.31500 180.63000 156.88300 1.000 71.69000 3 GLN G N 1
ATOM 1011 C CA . GLN B 2 3 ? 191.25100 181.07100 155.46500 1.000 73.97000 3 GLN G CA 1
ATOM 1012 C C . GLN B 2 3 ? 189.79500 181.02500 154.99500 1.000 72.14000 3 GLN G C 1
ATOM 1013 O O . GLN B 2 3 ? 189.19000 179.93800 155.06200 1.000 75.74000 3 GLN G O 1
ATOM 1019 N N . ILE B 2 4 ? 189.25400 182.16500 154.55500 1.000 68.70000 4 ILE G N 1
ATOM 1020 C CA . ILE B 2 4 ? 187.83500 182.22000 154.09500 1.000 64.54000 4 ILE G CA 1
ATOM 1021 C C . ILE B 2 4 ? 187.81000 182.37200 152.57000 1.000 67.76000 4 ILE G C 1
ATOM 1022 O O . ILE B 2 4 ? 188.68000 183.08700 152.03400 1.000 73.79000 4 ILE G O 1
ATOM 1027 N N . THR B 2 5 ? 186.85400 181.71600 151.90500 1.000 62.60000 5 THR G N 1
ATOM 1028 C CA . THR B 2 5 ? 186.75700 181.78400 150.42300 1.000 59.73000 5 THR G CA 1
ATOM 1029 C C . THR B 2 5 ? 185.31400 182.08900 150.01000 1.000 64.48000 5 THR G C 1
ATOM 1030 O O . THR B 2 5 ? 184.41500 181.33100 150.42500 1.000 67.45000 5 THR G O 1
ATOM 1034 N N . GLN B 2 6 ? 185.10500 183.16100 149.23800 1.000 65.07000 6 GLN G N 1
ATOM 1035 C CA . GLN B 2 6 ? 183.74400 183.48300 148.73100 1.000 62.54000 6 GLN G CA 1
ATOM 1036 C C . GLN B 2 6 ? 183.46300 182.62400 147.49500 1.000 62.32000 6 GLN G C 1
ATOM 1037 O O . GLN B 2 6 ? 184.27000 182.67800 146.54700 1.000 68.56000 6 GLN G O 1
ATOM 1043 N N . SER B 2 7 ? 182.36200 181.86800 147.50600 1.000 60.11000 7 SER G N 1
ATOM 1044 C CA . SER B 2 7 ? 182.06300 180.94600 146.37700 1.000 57.48000 7 SER G CA 1
ATOM 1045 C C . SER B 2 7 ? 181.87600 181.71300 145.06000 1.000 58.13000 7 SER G C 1
ATOM 1046 O O . SER B 2 7 ? 182.47600 181.27800 144.05700 1.000 62.07000 7 SER G O 1
ATOM 1049 N N . PRO B 2 8 ? 181.03500 182.77400 144.95800 1.000 56.49000 8 PRO G N 1
ATOM 1050 C CA . PRO B 2 8 ? 180.83400 183.45500 143.68100 1.000 54.82000 8 PRO G CA 1
ATOM 1051 C C . PRO B 2 8 ? 181.75100 184.67800 143.52500 1.000 53.57000 8 PRO G C 1
ATOM 1052 O O . PRO B 2 8 ? 181.68800 185.56700 144.34800 1.000 54.96000 8 PRO G O 1
ATOM 1056 N N . SER B 2 9 ? 182.59200 184.68600 142.48800 1.000 52.85000 9 SER G N 1
ATOM 1057 C CA . SER B 2 9 ? 183.46900 185.85900 142.23000 1.000 48.15000 9 SER G CA 1
ATOM 1058 C C . SER B 2 9 ? 182.61300 187.05200 141.79200 1.000 51.67000 9 SER G C 1
ATOM 1059 O O . SER B 2 9 ? 182.86700 188.16900 142.28100 1.000 62.34000 9 SER G O 1
ATOM 1062 N N . SER B 2 10 ? 181.64400 186.81800 140.90100 1.000 46.30000 10 SER G N 1
ATOM 1063 C CA . SER B 2 10 ? 180.73600 187.90200 140.44000 1.000 45.43000 10 SER G CA 1
ATOM 1064 C C . SER B 2 10 ? 179.34300 187.32700 140.16700 1.000 44.52000 10 SER G C 1
ATOM 1065 O O . SER B 2 10 ? 179.26500 186.18100 139.68600 1.000 52.20000 10 SER G O 1
ATOM 1068 N N . VAL B 2 11 ? 178.29200 188.09500 140.46500 1.000 43.77000 11 VAL G N 1
ATOM 1069 C CA . VAL B 2 11 ? 176.89300 187.60900 140.27200 1.000 48.16000 11 VAL G CA 1
ATOM 1070 C C . VAL B 2 11 ? 176.10500 188.66200 139.49000 1.000 54.77000 11 VAL G C 1
ATOM 1071 O O . VAL B 2 11 ? 176.10400 189.83300 139.91600 1.000 61.32000 11 VAL G O 1
ATOM 1075 N N . SER B 2 12 ? 175.46200 188.25900 138.39000 1.000 56.28000 12 SER G N 1
ATOM 1076 C CA . SER B 2 12 ? 174.61600 189.20100 137.61100 1.000 55.73000 12 SER G CA 1
ATOM 1077 C C . SER B 2 12 ? 173.16000 188.73500 137.67900 1.000 53.44000 12 SER G C 1
ATOM 1078 O O . SER B 2 12 ? 172.89300 187.58900 137.27100 1.000 55.67000 12 SER G O 1
ATOM 1081 N N . ALA B 2 13 ? 172.26100 189.58700 138.17900 1.000 54.16000 13 ALA G N 1
ATOM 1082 C CA . ALA B 2 13 ? 170.85400 189.19000 138.34700 1.000 57.33000 13 ALA G CA 1
ATOM 1083 C C . ALA B 2 13 ? 169.95000 190.33900 137.91500 1.000 63.55000 13 ALA G C 1
ATOM 1084 O O . ALA B 2 13 ? 170.42600 191.47900 137.88600 1.000 69.99000 13 ALA G O 1
ATOM 1086 N N . SER B 2 14 ? 168.70700 190.03400 137.55800 1.000 61.54000 14 SER G N 1
ATOM 1087 C CA . SER B 2 14 ? 167.76700 191.08800 137.21700 1.000 61.09000 14 SER G CA 1
ATOM 1088 C C . SER B 2 14 ? 167.19700 191.72600 138.48000 1.000 57.54000 14 SER G C 1
ATOM 1089 O O . SER B 2 14 ? 167.30200 191.18500 139.58400 1.000 62.05000 14 SER G O 1
ATOM 1092 N N . VAL B 2 15 ? 166.64300 192.92600 138.31000 1.000 53.08000 15 VAL G N 1
ATOM 1093 C CA . VAL B 2 15 ? 166.11500 193.67900 139.48300 1.000 55.75000 15 VAL G CA 1
ATOM 1094 C C . VAL B 2 15 ? 164.88800 192.94700 140.01000 1.000 61.02000 15 VAL G C 1
ATOM 1095 O O . VAL B 2 15 ? 163.95000 192.74900 139.22700 1.000 72.02000 15 VAL G O 1
ATOM 1099 N N . GLY B 2 16 ? 164.91500 192.55200 141.28500 1.000 56.76000 16 GLY G N 1
ATOM 1100 C CA . GLY B 2 16 ? 163.80400 191.78100 141.87500 1.000 58.24000 16 GLY G CA 1
ATOM 1101 C C . GLY B 2 16 ? 164.23700 190.35900 142.17600 1.000 61.56000 16 GLY G C 1
ATOM 1102 O O . GLY B 2 16 ? 163.65400 189.74500 143.08700 1.000 69.39000 16 GLY G O 1
ATOM 1103 N N . ASP B 2 17 ? 165.25500 189.86600 141.46500 1.000 58.09000 17 ASP G N 1
ATOM 1104 C CA . ASP B 2 17 ? 165.74100 188.47300 141.65900 1.000 61.66000 17 ASP G CA 1
ATOM 1105 C C . ASP B 2 17 ? 166.57300 188.38800 142.94300 1.000 68.62000 17 ASP G C 1
ATOM 1106 O O . ASP B 2 17 ? 167.15600 189.41600 143.33800 1.000 74.00000 17 ASP G O 1
ATOM 1111 N N . ARG B 2 18 ? 166.62500 187.20400 143.56300 1.000 66.75000 18 ARG G N 1
ATOM 1112 C CA . ARG B 2 18 ? 167.41500 187.00900 144.80900 1.000 67.09000 18 ARG G CA 1
ATOM 1113 C C . ARG B 2 18 ? 168.87900 186.72900 144.45100 1.000 68.27000 18 ARG G C 1
ATOM 1114 O O . ARG B 2 18 ? 169.12600 186.22300 143.34100 1.000 70.61000 18 ARG G O 1
ATOM 1122 N N . VAL B 2 19 ? 169.80600 187.04800 145.36000 1.000 66.94000 19 VAL G N 1
ATOM 1123 C CA . VAL B 2 19 ? 171.26300 186.83800 145.10400 1.000 65.25000 19 VAL G CA 1
ATOM 1124 C C . VAL B 2 19 ? 171.89700 186.22900 146.35900 1.000 69.13000 19 VAL G C 1
ATOM 1125 O O . VAL B 2 19 ? 171.78400 186.85400 147.43000 1.000 73.37000 19 VAL G O 1
ATOM 1129 N N . THR B 2 20 ? 172.53800 185.06200 146.23000 1.000 64.80000 20 THR G N 1
ATOM 1130 C CA . THR B 2 20 ? 173.13300 184.39300 147.41700 1.000 64.31000 20 THR G CA 1
ATOM 1131 C C . THR B 2 20 ? 174.66000 184.37600 147.29300 1.000 62.59000 20 THR G C 1
ATOM 1132 O O . THR B 2 20 ? 175.15800 183.89200 146.26000 1.000 64.09000 20 THR G O 1
ATOM 1136 N N . ILE B 2 21 ? 175.36200 184.88600 148.31000 1.000 61.90000 21 ILE G N 1
ATOM 1137 C CA . ILE B 2 21 ? 176.85600 184.89400 148.31000 1.000 58.38000 21 ILE G CA 1
ATOM 1138 C C . ILE B 2 21 ? 177.33200 183.91700 149.38800 1.000 61.27000 21 ILE G C 1
ATOM 1139 O O . ILE B 2 21 ? 176.86100 184.04000 150.53200 1.000 64.72000 21 ILE G O 1
ATOM 1144 N N . THR B 2 22 ? 178.23000 182.99100 149.04100 1.000 58.39000 22 THR G N 1
ATOM 1145 C CA . THR B 2 22 ? 178.67800 181.95900 150.01400 1.000 58.23000 22 THR G CA 1
ATOM 1146 C C . THR B 2 22 ? 180.09200 182.28200 150.50600 1.000 60.49000 22 THR G C 1
ATOM 1147 O O . THR B 2 22 ? 180.92300 182.66300 149.66700 1.000 65.84000 22 THR G O 1
ATOM 1151 N N . CYS B 2 23 ? 180.34900 182.13700 151.80900 1.000 61.74000 23 CYS G N 1
ATOM 1152 C CA . CYS B 2 23 ? 181.70700 182.38800 152.36500 1.000 64.25000 23 CYS G CA 1
ATOM 1153 C C . CYS B 2 23 ? 182.11700 181.19200 153.23200 1.000 68.27000 23 CYS G C 1
ATOM 1154 O O . CYS B 2 23 ? 181.61400 181.09100 154.36800 1.000 73.04000 23 CYS G O 1
ATOM 1157 N N . ARG B 2 24 ? 182.98800 180.32100 152.71300 1.000 68.47000 24 ARG G N 1
ATOM 1158 C CA . ARG B 2 24 ? 183.39400 179.09600 153.45600 1.000 69.57000 24 ARG G CA 1
ATOM 1159 C C . ARG B 2 24 ? 184.70600 179.35000 154.20500 1.000 70.58000 24 ARG G C 1
ATOM 1160 O O . ARG B 2 24 ? 185.42200 180.29200 153.82300 1.000 74.15000 24 ARG G O 1
ATOM 1168 N N . ALA B 2 25 ? 185.00300 178.53600 155.22400 1.000 69.69000 25 ALA G N 1
ATOM 1169 C CA . ALA B 2 25 ? 186.23800 178.71300 156.02500 1.000 71.04000 25 ALA G CA 1
ATOM 1170 C C . ALA B 2 25 ? 186.87900 177.34900 156.30700 1.000 72.09000 25 ALA G C 1
ATOM 1171 O O . ALA B 2 25 ? 186.13300 176.35900 156.41300 1.000 74.23000 25 ALA G O 1
ATOM 1173 N N . ASN B 2 26 ? 188.21000 177.30600 156.43000 1.000 69.96000 26 ASN G N 1
ATOM 1174 C CA . ASN B 2 26 ? 188.91600 176.02100 156.68300 1.000 68.37000 26 ASN G CA 1
ATOM 1175 C C . ASN B 2 26 ? 188.57800 175.53300 158.09500 1.000 69.12000 26 ASN G C 1
ATOM 1176 O O . ASN B 2 26 ? 188.53500 174.30400 158.29600 1.000 71.99000 26 ASN G O 1
ATOM 1181 N N . LEU B 2 27 ? 188.36500 176.45400 159.03600 1.000 69.44000 27 LEU G N 1
ATOM 1182 C CA . LEU B 2 27 ? 188.04800 176.06600 160.43500 1.000 68.84000 27 LEU G CA 1
ATOM 1183 C C . LEU B 2 27 ? 186.67300 176.62800 160.80800 1.000 72.82000 27 LEU G C 1
ATOM 1184 O O . LEU B 2 27 ? 185.93800 177.03700 159.89000 1.000 79.90000 27 LEU G O 1
ATOM 1189 N N . GLY B 2 28 ? 186.34100 176.64200 162.10100 1.000 72.14000 28 GLY G N 1
ATOM 1190 C CA . GLY B 2 28 ? 185.01400 177.11900 162.53300 1.000 71.94000 28 GLY G CA 1
ATOM 1191 C C . GLY B 2 28 ? 185.06000 178.55900 163.00900 1.000 74.91000 28 GLY G C 1
ATOM 1192 O O . GLY B 2 28 ? 185.75600 178.82700 164.00600 1.000 79.71000 28 GLY G O 1
ATOM 1193 N N . ILE B 2 29 ? 184.35000 179.45500 162.31800 1.000 72.08000 29 ILE G N 1
ATOM 1194 C CA . ILE B 2 29 ? 184.28400 180.88600 162.73600 1.000 69.43000 29 ILE G CA 1
ATOM 1195 C C . ILE B 2 29 ? 183.25700 181.00000 163.86800 1.000 72.59000 29 ILE G C 1
ATOM 1196 O O . ILE B 2 29 ? 183.24900 182.04300 164.54500 1.000 75.97000 29 ILE G O 1
ATOM 1201 N N . SER B 2 30 ? 182.43300 179.96700 164.06700 1.000 70.86000 30 SER G N 1
ATOM 1202 C CA . SER B 2 30 ? 181.44000 179.94900 165.17800 1.000 72.62000 30 SER G CA 1
ATOM 1203 C C . SER B 2 30 ? 180.54900 181.19600 165.16200 1.000 70.36000 30 SER G C 1
ATOM 1204 O O . SER B 2 30 ? 180.47200 181.86300 166.21300 1.000 76.17000 30 SER G O 1
ATOM 1207 N N . ASP B 2 31 ? 179.92700 181.50900 164.02100 1.000 68.12000 31 ASP G N 1
ATOM 1208 C CA . ASP B 2 31 ? 178.97100 182.65100 163.93600 1.000 71.64000 31 ASP G CA 1
ATOM 1209 C C . ASP B 2 31 ? 179.69100 183.98800 164.13200 1.000 70.53000 31 ASP G C 1
ATOM 1210 O O . ASP B 2 31 ? 179.05500 184.91600 164.66100 1.000 74.56000 31 ASP G O 1
ATOM 1215 N N . TRP B 2 32 ? 180.94700 184.08900 163.69400 1.000 67.25000 32 TRP G N 1
ATOM 1216 C CA . TRP B 2 32 ? 181.68900 185.37000 163.80300 1.000 64.98000 32 TRP G CA 1
ATOM 1217 C C . TRP B 2 32 ? 182.11400 185.85600 162.41600 1.000 68.98000 32 TRP G C 1
ATOM 1218 O O . TRP B 2 32 ? 183.26700 186.30400 162.27300 1.000 71.88000 32 TRP G O 1
ATOM 1229 N N . LEU B 2 33 ? 181.22800 185.74700 161.42300 1.000 70.29000 33 LEU G N 1
ATOM 1230 C CA . LEU B 2 33 ? 181.54000 186.29100 160.07300 1.000 64.25000 33 LEU G CA 1
ATOM 1231 C C . LEU B 2 33 ? 180.70300 187.55300 159.84900 1.000 66.74000 33 LEU G C 1
ATOM 1232 O O . LEU B 2 33 ? 179.52200 187.54400 160.22800 1.000 71.18000 33 LEU G O 1
ATOM 1237 N N . ALA B 2 34 ? 181.30100 188.59200 159.26100 1.000 64.22000 34 ALA G N 1
ATOM 1238 C CA . ALA B 2 34 ? 180.57200 189.85300 158.99700 1.000 59.27000 34 ALA G CA 1
ATOM 1239 C C . ALA B 2 34 ? 180.51200 190.11500 157.49000 1.000 60.93000 34 ALA G C 1
ATOM 1240 O O . ALA B 2 34 ? 181.52800 189.88100 156.81300 1.000 68.56000 34 ALA G O 1
ATOM 1242 N N . TRP B 2 35 ? 179.36500 190.58300 156.99000 1.000 55.68000 35 TRP G N 1
ATOM 1243 C CA . TRP B 2 35 ? 179.19500 190.87700 155.54500 1.000 55.53000 35 TRP G CA 1
ATOM 1244 C C . TRP B 2 35 ? 179.23400 192.38900 155.32900 1.000 58.27000 35 TRP G C 1
ATOM 1245 O O . TRP B 2 35 ? 178.52400 193.11200 156.05800 1.000 62.94000 35 TRP G O 1
ATOM 1256 N N . TYR B 2 36 ? 180.04700 192.85200 154.37500 1.000 57.12000 36 TYR G N 1
ATOM 1257 C CA . TYR B 2 36 ? 180.18700 194.31200 154.12300 1.000 53.35000 36 TYR G CA 1
ATOM 1258 C C . TYR B 2 36 ? 179.82300 194.61600 152.67400 1.000 56.10000 36 TYR G C 1
ATOM 1259 O O . TYR B 2 36 ? 179.91800 193.70700 151.82700 1.000 62.90000 36 TYR G O 1
ATOM 1268 N N . GLN B 2 37 ? 179.43000 195.86200 152.39600 1.000 53.21000 37 GLN G N 1
ATOM 1269 C CA . GLN B 2 37 ? 179.09700 196.27800 151.00800 1.000 51.73000 37 GLN G CA 1
ATOM 1270 C C . GLN B 2 37 ? 179.91700 197.52400 150.66200 1.000 48.70000 37 GLN G C 1
ATOM 1271 O O . GLN B 2 37 ? 179.80700 198.52100 151.40100 1.000 53.78000 37 GLN G O 1
ATOM 1277 N N . GLN B 2 38 ? 180.71500 197.46400 149.59200 1.000 48.29000 38 GLN G N 1
ATOM 1278 C CA . GLN B 2 38 ? 181.58500 198.61400 149.22400 1.000 48.32000 38 GLN G CA 1
ATOM 1279 C C . GLN B 2 38 ? 181.23800 199.09200 147.81100 1.000 55.99000 38 GLN G C 1
ATOM 1280 O O . GLN B 2 38 ? 181.17900 198.24400 146.90000 1.000 62.33000 38 GLN G O 1
ATOM 1286 N N . LYS B 2 39 ? 181.02800 200.40100 147.64200 1.000 57.03000 39 LYS G N 1
ATOM 1287 C CA . LYS B 2 39 ? 180.69100 200.97700 146.31300 1.000 57.16000 39 LYS G CA 1
ATOM 1288 C C . LYS B 2 39 ? 181.90700 201.75400 145.79700 1.000 61.97000 39 LYS G C 1
ATOM 1289 O O . LYS B 2 39 ? 182.64700 202.30700 146.62700 1.000 64.56000 39 LYS G O 1
ATOM 1295 N N . PRO B 2 40 ? 182.17800 201.77100 144.47500 1.000 61.68000 40 PRO G N 1
ATOM 1296 C CA . PRO B 2 40 ? 183.36200 202.44500 143.93600 1.000 57.41000 40 PRO G CA 1
ATOM 1297 C C . PRO B 2 40 ? 183.67300 203.78200 144.62500 1.000 60.41000 40 PRO G C 1
ATOM 1298 O O . PRO B 2 40 ? 182.80100 204.62900 144.66000 1.000 65.50000 40 PRO G O 1
ATOM 1302 N N . GLY B 2 41 ? 184.89500 203.93800 145.14400 1.000 58.76000 41 GLY G N 1
ATOM 1303 C CA . GLY B 2 41 ? 185.31400 205.19800 145.79000 1.000 68.49000 41 GLY G CA 1
ATOM 1304 C C . GLY B 2 41 ? 184.51500 205.49100 147.04800 1.000 74.44000 41 GLY G C 1
ATOM 1305 O O . GLY B 2 41 ? 184.25700 206.68000 147.31200 1.000 82.78000 41 GLY G O 1
ATOM 1306 N N . ARG B 2 42 ? 184.13000 204.44800 147.79200 1.000 67.15000 42 ARG G N 1
ATOM 1307 C CA . ARG B 2 42 ? 183.38800 204.62800 149.06900 1.000 61.80000 42 ARG G CA 1
ATOM 1308 C C . ARG B 2 42 ? 183.95000 203.65900 150.11200 1.000 60.95000 42 ARG G C 1
ATOM 1309 O O . ARG B 2 42 ? 184.51800 202.62700 149.70700 1.000 64.08000 42 ARG G O 1
ATOM 1317 N N . ALA B 2 43 ? 183.80300 203.98100 151.39900 1.000 58.11000 43 ALA G N 1
ATOM 1318 C CA . ALA B 2 43 ? 184.25900 203.06900 152.47300 1.000 52.77000 43 ALA G CA 1
ATOM 1319 C C . ALA B 2 43 ? 183.29800 201.87700 152.57600 1.000 50.90000 43 ALA G C 1
ATOM 1320 O O . ALA B 2 43 ? 182.09200 202.06600 152.32100 1.000 55.18000 43 ALA G O 1
ATOM 1322 N N . PRO B 2 44 ? 183.75400 200.65000 152.92800 1.000 49.71000 44 PRO G N 1
ATOM 1323 C CA . PRO B 2 44 ? 182.83700 199.52200 153.11300 1.000 51.22000 44 PRO G CA 1
ATOM 1324 C C . PRO B 2 44 ? 181.76900 199.81600 154.17400 1.000 55.03000 44 PRO G C 1
ATOM 1325 O O . PRO B 2 44 ? 182.04700 200.56700 155.08700 1.000 59.38000 44 PRO G O 1
ATOM 1329 N N . LYS B 2 45 ? 180.58600 199.21100 154.03300 1.000 53.80000 45 LYS G N 1
ATOM 1330 C CA . LYS B 2 45 ? 179.48000 199.43200 155.00300 1.000 50.92000 45 LYS G CA 1
ATOM 1331 C C . LYS B 2 45 ? 179.03900 198.07800 155.57100 1.000 55.38000 45 LYS G C 1
ATOM 1332 O O . LYS B 2 45 ? 178.73000 197.18000 154.76700 1.000 61.05000 45 LYS G O 1
ATOM 1338 N N . LEU B 2 46 ? 179.01300 197.94000 156.89900 1.000 52.08000 46 LEU G N 1
ATOM 1339 C CA . LEU B 2 46 ? 178.65300 196.64400 157.53600 1.000 51.56000 46 LEU G CA 1
ATOM 1340 C C . LEU B 2 46 ? 177.15700 196.37200 157.34700 1.000 59.31000 46 LEU G C 1
ATOM 1341 O O . LEU B 2 46 ? 176.35000 197.23300 157.74100 1.000 67.16000 46 LEU G O 1
ATOM 1346 N N . LEU B 2 47 ? 176.80900 195.21600 156.77100 1.000 57.51000 47 LEU G N 1
ATOM 1347 C CA . LEU B 2 47 ? 175.38400 194.84600 156.55900 1.000 56.13000 47 LEU G CA 1
ATOM 1348 C C . LEU B 2 47 ? 174.96500 193.83800 157.63100 1.000 59.12000 47 LEU G C 1
ATOM 1349 O O . LEU B 2 47 ? 173.94900 194.08500 158.30300 1.000 65.88000 47 LEU G O 1
ATOM 1354 N N . ILE B 2 48 ? 175.70500 192.73500 157.76500 1.000 59.23000 48 ILE G N 1
ATOM 1355 C CA . ILE B 2 48 ? 175.36500 191.67700 158.76300 1.000 55.25000 48 ILE G CA 1
ATOM 1356 C C . ILE B 2 48 ? 176.51600 191.58200 159.76900 1.000 60.34000 48 ILE G C 1
ATOM 1357 O O . ILE B 2 48 ? 177.55500 191.00500 159.40500 1.000 66.91000 48 ILE G O 1
ATOM 1362 N N . TYR B 2 49 ? 176.34700 192.12700 160.97900 1.000 58.61000 49 TYR G N 1
ATOM 1363 C CA . TYR B 2 49 ? 177.47700 192.15300 161.95200 1.000 58.95000 49 TYR G CA 1
ATOM 1364 C C . TYR B 2 49 ? 177.83300 190.72200 162.36100 1.000 62.74000 49 TYR G C 1
ATOM 1365 O O . TYR B 2 49 ? 179.02600 190.36000 162.29200 1.000 66.57000 49 TYR G O 1
ATOM 1374 N N . ALA B 2 50 ? 176.84300 189.94700 162.80600 1.000 64.21000 50 ALA G N 1
ATOM 1375 C CA . ALA B 2 50 ? 177.10300 188.52600 163.12900 1.000 66.91000 50 ALA G CA 1
ATOM 1376 C C . ALA B 2 50 ? 176.86400 187.70700 161.86000 1.000 67.90000 50 ALA G C 1
ATOM 1377 O O . ALA B 2 50 ? 176.77200 188.31300 160.77600 1.000 73.16000 50 ALA G O 1
ATOM 1379 N N . ALA B 2 51 ? 176.76300 186.38600 161.98900 1.000 66.24000 51 ALA G N 1
ATOM 1380 C CA . ALA B 2 51 ? 176.47700 185.54300 160.80800 1.000 64.94000 51 ALA G CA 1
ATOM 1381 C C . ALA B 2 51 ? 175.08900 185.87200 160.25200 1.000 66.39000 51 ALA G C 1
ATOM 1382 O O . ALA B 2 51 ? 174.95800 185.93900 159.01700 1.000 70.55000 51 ALA G O 1
ATOM 1384 N N . SER B 2 52 ? 174.09400 186.06400 161.12500 1.000 66.95000 52 SER G N 1
ATOM 1385 C CA . SER B 2 52 ? 172.70300 186.27200 160.64200 1.000 65.96000 52 SER G CA 1
ATOM 1386 C C . SER B 2 52 ? 172.09100 187.56800 161.18500 1.000 65.63000 52 SER G C 1
ATOM 1387 O O . SER B 2 52 ? 170.92800 187.84400 160.84000 1.000 68.96000 52 SER G O 1
ATOM 1390 N N . SER B 2 53 ? 172.82800 188.33400 161.99100 1.000 65.29000 53 SER G N 1
ATOM 1391 C CA . SER B 2 53 ? 172.22700 189.54000 162.62100 1.000 67.70000 53 SER G CA 1
ATOM 1392 C C . SER B 2 53 ? 172.40200 190.75700 161.70900 1.000 66.83000 53 SER G C 1
ATOM 1393 O O . SER B 2 53 ? 173.55800 191.14400 161.46200 1.000 69.37000 53 SER G O 1
ATOM 1396 N N . LEU B 2 54 ? 171.29400 191.34900 161.25400 1.000 68.43000 54 LEU G N 1
ATOM 1397 C CA . LEU B 2 54 ? 171.36100 192.49500 160.30800 1.000 67.52000 54 LEU G CA 1
ATOM 1398 C C . LEU B 2 54 ? 171.69800 193.77700 161.07200 1.000 70.01000 54 LEU G C 1
ATOM 1399 O O . LEU B 2 54 ? 171.14300 193.97600 162.16600 1.000 74.82000 54 LEU G O 1
ATOM 1404 N N . GLU B 2 55 ? 172.57000 194.61100 160.50300 1.000 67.28000 55 GLU G N 1
ATOM 1405 C CA . GLU B 2 55 ? 172.95000 195.89300 161.15200 1.000 68.14000 55 GLU G CA 1
ATOM 1406 C C . GLU B 2 55 ? 171.81600 196.90500 160.95900 1.000 74.10000 55 GLU G C 1
ATOM 1407 O O . GLU B 2 55 ? 171.08600 196.78800 159.95700 1.000 77.85000 55 GLU G O 1
ATOM 1413 N N . SER B 2 56 ? 171.68600 197.86000 161.88100 1.000 76.83000 56 SER G N 1
ATOM 1414 C CA . SER B 2 56 ? 170.60500 198.87600 161.79700 1.000 73.02000 56 SER G CA 1
ATOM 1415 C C . SER B 2 56 ? 170.86500 199.82000 160.62100 1.000 70.38000 56 SER G C 1
ATOM 1416 O O . SER B 2 56 ? 172.04600 200.09100 160.33400 1.000 74.20000 56 SER G O 1
ATOM 1419 N N . GLY B 2 57 ? 169.80000 200.30100 159.97500 1.000 65.94000 57 GLY G N 1
ATOM 1420 C CA . GLY B 2 57 ? 169.95100 201.25100 158.85700 1.000 70.00000 57 GLY G CA 1
ATOM 1421 C C . GLY B 2 57 ? 170.22500 200.54400 157.54100 1.000 69.38000 57 GLY G C 1
ATOM 1422 O O . GLY B 2 57 ? 170.48900 201.24000 156.54300 1.000 69.48000 57 GLY G O 1
ATOM 1423 N N . VAL B 2 58 ? 170.16600 199.21100 157.53700 1.000 65.25000 58 VAL G N 1
ATOM 1424 C CA . VAL B 2 58 ? 170.42400 198.42400 156.29700 1.000 62.91000 58 VAL G CA 1
ATOM 1425 C C . VAL B 2 58 ? 169.08700 197.89100 155.77700 1.000 65.33000 58 VAL G C 1
ATOM 1426 O O . VAL B 2 58 ? 168.37200 197.23400 156.55700 1.000 67.88000 58 VAL G O 1
ATOM 1430 N N . PRO B 2 59 ? 168.71500 198.14700 154.50500 1.000 63.95000 59 PRO G N 1
ATOM 1431 C CA . PRO B 2 59 ? 167.48000 197.61400 153.93100 1.000 62.80000 59 PRO G CA 1
ATOM 1432 C C . PRO B 2 59 ? 167.28200 196.14400 154.32400 1.000 65.74000 59 PRO G C 1
ATOM 1433 O O . PRO B 2 59 ? 168.22100 195.37900 154.19100 1.000 68.22000 59 PRO G O 1
ATOM 1437 N N . SER B 2 60 ? 166.08900 195.79500 154.81700 1.000 66.06000 60 SER G N 1
ATOM 1438 C CA . SER B 2 60 ? 165.82600 194.41600 155.31300 1.000 70.08000 60 SER G CA 1
ATOM 1439 C C . SER B 2 60 ? 166.08700 193.36900 154.22500 1.000 68.79000 60 SER G C 1
ATOM 1440 O O . SER B 2 60 ? 166.27400 192.19100 154.58400 1.000 71.70000 60 SER G O 1
ATOM 1443 N N . ARG B 2 61 ? 166.09900 193.77400 152.95300 1.000 64.87000 61 ARG G N 1
ATOM 1444 C CA . ARG B 2 61 ? 166.26200 192.78000 151.85700 1.000 64.90000 61 ARG G CA 1
ATOM 1445 C C . ARG B 2 61 ? 167.57300 192.01300 152.06800 1.000 70.39000 61 ARG G C 1
ATOM 1446 O O . ARG B 2 61 ? 167.62500 190.82700 151.69100 1.000 75.10000 61 ARG G O 1
ATOM 1454 N N . PHE B 2 62 ? 168.58300 192.66500 152.65100 1.000 69.56000 62 PHE G N 1
ATOM 1455 C CA . PHE B 2 62 ? 169.87500 191.99000 152.93900 1.000 67.89000 62 PHE G CA 1
ATOM 1456 C C . PHE B 2 62 ? 169.71400 191.07300 154.15600 1.000 68.43000 62 PHE G C 1
ATOM 1457 O O . PHE B 2 62 ? 169.49500 191.59200 155.26600 1.000 71.06000 62 PHE G O 1
ATOM 1465 N N . SER B 2 63 ? 169.80300 189.75600 153.95100 1.000 68.36000 63 SER G N 1
ATOM 1466 C CA . SER B 2 63 ? 169.72200 188.78800 155.07400 1.000 66.70000 63 SER G CA 1
ATOM 1467 C C . SER B 2 63 ? 170.96800 187.89700 155.08100 1.000 70.55000 63 SER G C 1
ATOM 1468 O O . SER B 2 63 ? 171.53200 187.66600 153.99600 1.000 76.52000 63 SER G O 1
ATOM 1471 N N . GLY B 2 64 ? 171.38200 187.43200 156.26100 1.000 67.29000 64 GLY G N 1
ATOM 1472 C CA . GLY B 2 64 ? 172.55200 186.54100 156.36500 1.000 64.61000 64 GLY G CA 1
ATOM 1473 C C . GLY B 2 64 ? 172.19100 185.25600 157.08500 1.000 68.89000 64 GLY G C 1
ATOM 1474 O O . GLY B 2 64 ? 171.19900 185.26800 157.83500 1.000 75.01000 64 GLY G O 1
ATOM 1475 N N . SER B 2 65 ? 172.95600 184.18600 156.85700 1.000 64.71000 65 SER G N 1
ATOM 1476 C CA . SER B 2 65 ? 172.68000 182.87800 157.50600 1.000 64.29000 65 SER G CA 1
ATOM 1477 C C . SER B 2 65 ? 173.94600 182.01800 157.49500 1.000 65.23000 65 SER G C 1
ATOM 1478 O O . SER B 2 65 ? 174.87100 182.34400 156.72900 1.000 68.21000 65 SER G O 1
ATOM 1481 N N . GLY B 2 66 ? 173.97700 180.96000 158.30800 1.000 65.20000 66 GLY G N 1
ATOM 1482 C CA . GLY B 2 66 ? 175.13400 180.04500 158.30900 1.000 64.05000 66 GLY G CA 1
ATOM 1483 C C . GLY B 2 66 ? 175.85200 180.02100 159.64400 1.000 65.63000 66 GLY G C 1
ATOM 1484 O O . GLY B 2 66 ? 175.61900 180.93600 160.45400 1.000 70.49000 66 GLY G O 1
ATOM 1485 N N . SER B 2 67 ? 176.69500 179.00800 159.85500 1.000 66.61000 67 SER G N 1
ATOM 1486 C CA . SER B 2 67 ? 177.48500 178.89300 161.10700 1.000 67.77000 67 SER G CA 1
ATOM 1487 C C . SER B 2 67 ? 178.71500 178.02800 160.82000 1.000 67.93000 67 SER G C 1
ATOM 1488 O O . SER B 2 67 ? 178.63800 177.17900 159.91100 1.000 70.89000 67 SER G O 1
ATOM 1491 N N . GLY B 2 68 ? 179.80100 178.23500 161.56500 1.000 67.82000 68 GLY G N 1
ATOM 1492 C CA . GLY B 2 68 ? 181.01300 177.41900 161.37600 1.000 70.70000 68 GLY G CA 1
ATOM 1493 C C . GLY B 2 68 ? 181.59200 177.56500 159.98000 1.000 71.91000 68 GLY G C 1
ATOM 1494 O O . GLY B 2 68 ? 181.87100 178.70600 159.58100 1.000 75.06000 68 GLY G O 1
ATOM 1495 N N . ILE B 2 69 ? 181.79800 176.45300 159.27200 1.000 68.56000 69 ILE G N 1
ATOM 1496 C CA . ILE B 2 69 ? 182.45500 176.49300 157.92900 1.000 72.29000 69 ILE G CA 1
ATOM 1497 C C . ILE B 2 69 ? 181.58600 177.20400 156.88100 1.000 72.47000 69 ILE G C 1
ATOM 1498 O O . ILE B 2 69 ? 182.15700 177.97900 156.09600 1.000 74.16000 69 ILE G O 1
ATOM 1503 N N . TYR B 2 70 ? 180.26700 176.98900 156.87400 1.000 68.18000 70 TYR G N 1
ATOM 1504 C CA . TYR B 2 70 ? 179.41500 177.54100 155.78000 1.000 65.74000 70 TYR G CA 1
ATOM 1505 C C . TYR B 2 70 ? 178.69800 178.82400 156.20400 1.000 69.34000 70 TYR G C 1
ATOM 1506 O O . TYR B 2 70 ? 178.15100 178.86700 157.32600 1.000 73.63000 70 TYR G O 1
ATOM 1515 N N . PHE B 2 71 ? 178.69700 179.83800 155.33000 1.000 66.49000 71 PHE G N 1
ATOM 1516 C CA . PHE B 2 71 ? 177.99700 181.12100 155.60800 1.000 62.20000 71 PHE G CA 1
ATOM 1517 C C . PHE B 2 71 ? 177.37700 181.63800 154.30600 1.000 63.64000 71 PHE G C 1
ATOM 1518 O O . PHE B 2 71 ? 177.94700 181.34700 153.23800 1.000 68.97000 71 PHE G O 1
ATOM 1526 N N . THR B 2 72 ? 176.26900 182.38600 154.38000 1.000 63.87000 72 THR G N 1
ATOM 1527 C CA . THR B 2 72 ? 175.57000 182.83700 153.14400 1.000 64.66000 72 THR G CA 1
ATOM 1528 C C . THR B 2 72 ? 174.98500 184.24200 153.30900 1.000 65.23000 72 THR G C 1
ATOM 1529 O O . THR B 2 72 ? 174.52400 184.55800 154.42000 1.000 68.84000 72 THR G O 1
ATOM 1533 N N . LEU B 2 73 ? 175.00400 185.04300 152.23800 1.000 62.36000 73 LEU G N 1
ATOM 1534 C CA . LEU B 2 73 ? 174.38200 186.39500 152.26800 1.000 61.01000 73 LEU G CA 1
ATOM 1535 C C . LEU B 2 73 ? 173.32700 186.44900 151.16300 1.000 65.72000 73 LEU G C 1
ATOM 1536 O O . LEU B 2 73 ? 173.69700 186.24100 149.99400 1.000 68.93000 73 LEU G O 1
ATOM 1541 N N . THR B 2 74 ? 172.06400 186.68600 151.51700 1.000 65.79000 74 THR G N 1
ATOM 1542 C CA . THR B 2 74 ? 170.99500 186.63200 150.48700 1.000 62.36000 74 THR G CA 1
ATOM 1543 C C . THR B 2 74 ? 170.27700 187.97700 150.37400 1.000 62.42000 74 THR G C 1
ATOM 1544 O O . THR B 2 74 ? 169.80500 188.47900 151.41100 1.000 66.24000 74 THR G O 1
ATOM 1548 N N . ILE B 2 75 ? 170.20200 188.53000 149.16200 1.000 64.73000 75 ILE G N 1
ATOM 1549 C CA . ILE B 2 75 ? 169.41800 189.78000 148.95100 1.000 65.14000 75 ILE G CA 1
ATOM 1550 C C . ILE B 2 75 ? 168.05600 189.34200 148.41300 1.000 71.69000 75 ILE G C 1
ATOM 1551 O O . ILE B 2 75 ? 168.03000 188.75700 147.31700 1.000 78.34000 75 ILE G O 1
ATOM 1556 N N . SER B 2 76 ? 166.97300 189.61100 149.14600 1.000 69.73000 76 SER G N 1
ATOM 1557 C CA . SER B 2 76 ? 165.64300 189.10600 148.71500 1.000 72.25000 76 SER G CA 1
ATOM 1558 C C . SER B 2 76 ? 165.29700 189.67800 147.33800 1.000 75.86000 76 SER G C 1
ATOM 1559 O O . SER B 2 76 ? 164.84600 188.90200 146.47600 1.000 77.78000 76 SER G O 1
ATOM 1562 N N . SER B 2 77 ? 165.51100 190.98100 147.14100 1.000 74.06000 77 SER G N 1
ATOM 1563 C CA . SER B 2 77 ? 165.27300 191.59700 145.81100 1.000 72.47000 77 SER G CA 1
ATOM 1564 C C . SER B 2 77 ? 166.47200 192.46400 145.42000 1.000 71.97000 77 SER G C 1
ATOM 1565 O O . SER B 2 77 ? 166.78100 193.40500 146.17000 1.000 75.72000 77 SER G O 1
ATOM 1568 N N . LEU B 2 78 ? 167.10700 192.17300 144.28300 1.000 69.70000 78 LEU G N 1
ATOM 1569 C CA . LEU B 2 78 ? 168.21700 193.03800 143.80500 1.000 64.73000 78 LEU G CA 1
ATOM 1570 C C . LEU B 2 78 ? 167.60500 194.36900 143.36400 1.000 68.75000 78 LEU G C 1
ATOM 1571 O O . LEU B 2 78 ? 166.64900 194.33900 142.57300 1.000 74.76000 78 LEU G O 1
ATOM 1576 N N . GLN B 2 79 ? 168.12600 195.48400 143.87500 1.000 68.65000 79 GLN G N 1
ATOM 1577 C CA . GLN B 2 79 ? 167.58600 196.81400 143.53600 1.000 66.86000 79 GLN G CA 1
ATOM 1578 C C . GLN B 2 79 ? 168.76700 197.61200 143.00300 1.000 67.56000 79 GLN G C 1
ATOM 1579 O O . GLN B 2 79 ? 169.90700 197.20300 143.23600 1.000 72.04000 79 GLN G O 1
ATOM 1585 N N . PRO B 2 80 ? 168.55500 198.72600 142.30100 1.000 62.87000 80 PRO G N 1
ATOM 1586 C CA . PRO B 2 80 ? 169.64900 199.48300 141.68300 1.000 63.61000 80 PRO G CA 1
ATOM 1587 C C . PRO B 2 80 ? 170.76400 199.83300 142.67900 1.000 70.75000 80 PRO G C 1
ATOM 1588 O O . PRO B 2 80 ? 171.88300 200.03400 142.24500 1.000 74.33000 80 PRO G O 1
ATOM 1592 N N . GLU B 2 81 ? 170.43500 199.93600 143.96800 1.000 69.17000 81 GLU G N 1
ATOM 1593 C CA . GLU B 2 81 ? 171.44500 200.36100 144.97700 1.000 68.03000 81 GLU G CA 1
ATOM 1594 C C . GLU B 2 81 ? 172.13800 199.13000 145.56700 1.000 69.91000 81 GLU G C 1
ATOM 1595 O O . GLU B 2 81 ? 172.93800 199.29800 146.50600 1.000 76.31000 81 GLU G O 1
ATOM 1601 N N . ASP B 2 82 ? 171.83800 197.94300 145.03700 1.000 62.97000 82 ASP G N 1
ATOM 1602 C CA . ASP B 2 82 ? 172.48500 196.69400 145.51800 1.000 58.22000 82 ASP G CA 1
ATOM 1603 C C . ASP B 2 82 ? 173.69600 196.38200 144.63300 1.000 60.69000 82 ASP G C 1
ATOM 1604 O O . ASP B 2 82 ? 174.32600 195.33000 144.85500 1.000 65.06000 82 ASP G O 1
ATOM 1609 N N . VAL B 2 83 ? 173.97700 197.24500 143.65200 1.000 55.23000 83 VAL G N 1
ATOM 1610 C CA . VAL B 2 83 ? 175.10900 197.00700 142.70800 1.000 49.26000 83 VAL G CA 1
ATOM 1611 C C . VAL B 2 83 ? 176.41100 197.43300 143.39400 1.000 53.64000 83 VAL G C 1
ATOM 1612 O O . VAL B 2 83 ? 176.75500 198.62800 143.31200 1.000 56.65000 83 VAL G O 1
ATOM 1616 N N . ALA B 2 84 ? 177.11100 196.48600 144.02500 1.000 55.96000 84 ALA G N 1
ATOM 1617 C CA . ALA B 2 84 ? 178.37500 196.80500 144.72900 1.000 48.37000 84 ALA G CA 1
ATOM 1618 C C . ALA B 2 84 ? 179.19700 195.53000 144.93600 1.000 52.36000 84 ALA G C 1
ATOM 1619 O O . ALA B 2 84 ? 178.79100 194.47400 144.41400 1.000 60.26000 84 ALA G O 1
ATOM 1621 N N . THR B 2 85 ? 180.30900 195.63200 145.67000 1.000 51.83000 85 THR G N 1
ATOM 1622 C CA . THR B 2 85 ? 181.14400 194.44000 145.97700 1.000 50.62000 85 THR G CA 1
ATOM 1623 C C . THR B 2 85 ? 180.89600 194.03400 147.43300 1.000 51.25000 85 THR G C 1
ATOM 1624 O O . THR B 2 85 ? 180.96300 194.92200 148.30400 1.000 57.95000 85 THR G O 1
ATOM 1628 N N . TYR B 2 86 ? 180.61500 192.75200 147.68200 1.000 48.37000 86 TYR G N 1
ATOM 1629 C CA . TYR B 2 86 ? 180.26900 192.30700 149.06100 1.000 48.76000 86 TYR G CA 1
ATOM 1630 C C . TYR B 2 86 ? 181.40400 191.44800 149.62100 1.000 55.25000 86 TYR G C 1
ATOM 1631 O O . TYR B 2 86 ? 181.70300 190.38700 149.03300 1.000 62.68000 86 TYR G O 1
ATOM 1640 N N . PHE B 2 87 ? 182.00400 191.88000 150.73500 1.000 56.11000 87 PHE G N 1
ATOM 1641 C CA . PHE B 2 87 ? 183.16100 191.15200 151.31800 1.000 56.31000 87 PHE G CA 1
ATOM 1642 C C . PHE B 2 87 ? 182.75200 190.48500 152.63300 1.000 59.39000 87 PHE G C 1
ATOM 1643 O O . PHE B 2 87 ? 182.10100 191.15300 153.46000 1.000 61.39000 87 PHE G O 1
ATOM 1651 N N . CYS B 2 88 ? 183.11000 189.20900 152.81500 1.000 61.06000 88 CYS G N 1
ATOM 1652 C CA . CYS B 2 88 ? 182.83200 188.51100 154.10000 1.000 63.45000 88 CYS G CA 1
ATOM 1653 C C . CYS B 2 88 ? 184.10300 188.56000 154.95000 1.000 67.11000 88 CYS G C 1
ATOM 1654 O O . CYS B 2 88 ? 185.18300 188.28600 154.39900 1.000 74.24000 88 CYS G O 1
ATOM 1657 N N . GLN B 2 89 ? 183.98800 188.88500 156.23900 1.000 64.64000 89 GLN G N 1
ATOM 1658 C CA . GLN B 2 89 ? 185.20400 189.04100 157.08300 1.000 62.82000 89 GLN G CA 1
ATOM 1659 C C . GLN B 2 89 ? 185.15200 188.07600 158.26900 1.000 67.14000 89 GLN G C 1
ATOM 1660 O O . GLN B 2 89 ? 184.16000 188.12200 159.01700 1.000 70.29000 89 GLN G O 1
ATOM 1666 N N . GLN B 2 90 ? 186.18300 187.24300 158.43400 1.000 65.98000 90 GLN G N 1
ATOM 1667 C CA . GLN B 2 90 ? 186.23500 186.34700 159.62000 1.000 65.07000 90 GLN G CA 1
ATOM 1668 C C . GLN B 2 90 ? 186.58100 187.20400 160.84200 1.000 68.68000 90 GLN G C 1
ATOM 1669 O O . GLN B 2 90 ? 187.52400 188.01300 160.75100 1.000 68.46000 90 GLN G O 1
ATOM 1675 N N . ALA B 2 91 ? 185.81200 187.06300 161.92300 1.000 69.82000 91 ALA G N 1
ATOM 1676 C CA . ALA B 2 91 ? 186.04600 187.87100 163.14000 1.000 66.38000 91 ALA G CA 1
ATOM 1677 C C . ALA B 2 91 ? 186.31500 186.94300 164.32600 1.000 68.00000 91 ALA G C 1
ATOM 1678 O O . ALA B 2 91 ? 186.33900 187.44000 165.46700 1.000 70.25000 91 ALA G O 1
ATOM 1680 N N . ASN B 2 92 ? 186.51100 185.64900 164.06400 1.000 64.66000 92 ASN G N 1
ATOM 1681 C CA . ASN B 2 92 ? 186.68900 184.66900 165.16800 1.000 66.04000 92 ASN G CA 1
ATOM 1682 C C . ASN B 2 92 ? 188.01200 184.92500 165.89200 1.000 71.52000 92 ASN G C 1
ATOM 1683 O O . ASN B 2 92 ? 188.00200 184.93300 167.13600 1.000 77.86000 92 ASN G O 1
ATOM 1688 N N . SER B 2 93 ? 189.10300 185.12400 165.15000 1.000 68.91000 93 SER G N 1
ATOM 1689 C CA . SER B 2 93 ? 190.41500 185.26100 165.81000 1.000 72.93000 93 SER G CA 1
ATOM 1690 C C . SER B 2 93 ? 191.41000 185.90300 164.86200 1.000 70.28000 93 SER G C 1
ATOM 1691 O O . SER B 2 93 ? 191.34000 185.63700 163.65800 1.000 71.42000 93 SER G O 1
ATOM 1694 N N . PHE B 2 94 ? 192.29700 186.71400 165.41200 1.000 66.00000 94 PHE G N 1
ATOM 1695 C CA . PHE B 2 94 ? 193.35000 187.37900 164.60300 1.000 63.08000 94 PHE G CA 1
ATOM 1696 C C . PHE B 2 94 ? 194.29600 186.31400 164.03800 1.000 65.79000 94 PHE G C 1
ATOM 1697 O O . PHE B 2 94 ? 194.53800 185.30400 164.72800 1.000 69.14000 94 PHE G O 1
ATOM 1705 N N . PRO B 2 95 ? 194.84800 186.48800 162.81700 1.000 65.26000 95 PRO G N 1
ATOM 1706 C CA . PRO B 2 95 ? 194.62500 187.69100 162.00800 1.000 68.56000 95 PRO G CA 1
ATOM 1707 C C . PRO B 2 95 ? 193.26200 187.67500 161.30000 1.000 70.20000 95 PRO G C 1
ATOM 1708 O O . PRO B 2 95 ? 192.98500 186.72300 160.59400 1.000 72.07000 95 PRO G O 1
ATOM 1712 N N . LEU B 2 96 ? 192.45500 188.72100 161.50100 1.000 65.88000 96 LEU G N 1
ATOM 1713 C CA . LEU B 2 96 ? 191.14300 188.81600 160.80700 1.000 60.33000 96 LEU G CA 1
ATOM 1714 C C . LEU B 2 96 ? 191.40000 188.95000 159.30300 1.000 60.55000 96 LEU G C 1
ATOM 1715 O O . LEU B 2 96 ? 192.36800 189.63700 158.93300 1.000 66.21000 96 LEU G O 1
ATOM 1720 N N . SER B 2 97 ? 190.57100 188.31100 158.47500 1.000 56.99000 97 SER G N 1
ATOM 1721 C CA . SER B 2 97 ? 190.79000 188.34300 157.00600 1.000 55.64000 97 SER G CA 1
ATOM 1722 C C . SER B 2 97 ? 189.47400 188.65400 156.28800 1.000 59.13000 97 SER G C 1
ATOM 1723 O O . SER B 2 97 ? 188.41100 188.32800 156.84800 1.000 61.81000 97 SER G O 1
ATOM 1726 N N . PHE B 2 98 ? 189.55900 189.26500 155.10300 1.000 61.80000 98 PHE G N 1
ATOM 1727 C CA . PHE B 2 98 ? 188.35000 189.58100 154.30200 1.000 59.06000 98 PHE G CA 1
ATOM 1728 C C . PHE B 2 98 ? 188.31900 188.67500 153.07000 1.000 60.25000 98 PHE G C 1
ATOM 1729 O O . PHE B 2 98 ? 189.36100 188.55100 152.40300 1.000 64.04000 98 PHE G O 1
ATOM 1737 N N . GLY B 2 99 ? 187.17100 188.05700 152.78400 1.000 61.42000 99 GLY G N 1
ATOM 1738 C CA . GLY B 2 99 ? 187.03600 187.23200 151.56800 1.000 56.18000 99 GLY G CA 1
ATOM 1739 C C . GLY B 2 99 ? 186.91600 188.09800 150.32600 1.000 56.89000 99 GLY G C 1
ATOM 1740 O O . GLY B 2 99 ? 186.41300 189.23400 150.44800 1.000 64.14000 99 GLY G O 1
ATOM 1741 N N . GLY B 2 100 ? 187.38600 187.59500 149.18000 1.000 56.90000 100 GLY G N 1
ATOM 1742 C CA . GLY B 2 100 ? 187.31300 188.35300 147.91500 1.000 57.47000 100 GLY G CA 1
ATOM 1743 C C . GLY B 2 100 ? 185.89700 188.82000 147.63400 1.000 56.92000 100 GLY G C 1
ATOM 1744 O O . GLY B 2 100 ? 185.01300 187.95500 147.51000 1.000 59.06000 100 GLY G O 1
ATOM 1745 N N . GLY B 2 101 ? 185.68900 190.13300 147.51200 1.000 54.86000 101 GLY G N 1
ATOM 1746 C CA . GLY B 2 101 ? 184.32800 190.67400 147.32900 1.000 50.72000 101 GLY G CA 1
ATOM 1747 C C . GLY B 2 101 ? 183.62900 190.12600 146.09800 1.000 54.51000 101 GLY G C 1
ATOM 1748 O O . GLY B 2 101 ? 184.31000 189.92200 145.07500 1.000 59.14000 101 GLY G O 1
ATOM 1749 N N . THR B 2 102 ? 182.31500 189.89600 146.19000 1.000 52.10000 102 THR G N 1
ATOM 1750 C CA . THR B 2 102 ? 181.53100 189.43700 145.01200 1.000 49.26000 102 THR G CA 1
ATOM 1751 C C . THR B 2 102 ? 180.90500 190.65400 144.32700 1.000 50.85000 102 THR G C 1
ATOM 1752 O O . THR B 2 102 ? 180.20200 191.41700 145.01700 1.000 57.02000 102 THR G O 1
ATOM 1756 N N . ARG B 2 103 ? 181.14500 190.81800 143.02400 1.000 46.65000 103 ARG G N 1
ATOM 1757 C CA . ARG B 2 103 ? 180.62100 192.00000 142.29100 1.000 45.23000 103 ARG G CA 1
ATOM 1758 C C . ARG B 2 103 ? 179.17800 191.73300 141.85300 1.000 50.55000 103 ARG G C 1
ATOM 1759 O O . ARG B 2 103 ? 178.99300 191.00400 140.86000 1.000 60.06000 103 ARG G O 1
ATOM 1767 N N . VAL B 2 104 ? 178.20100 192.30200 142.56400 1.000 46.77000 104 VAL G N 1
ATOM 1768 C CA . VAL B 2 104 ? 176.77300 192.16100 142.15300 1.000 44.39000 104 VAL G CA 1
ATOM 1769 C C . VAL B 2 104 ? 176.48600 193.22500 141.09000 1.000 53.25000 104 VAL G C 1
ATOM 1770 O O . VAL B 2 104 ? 176.83800 194.39500 141.32800 1.000 59.39000 104 VAL G O 1
ATOM 1774 N N . ASP B 2 105 ? 175.88500 192.83400 139.96200 1.000 57.39000 105 ASP G N 1
ATOM 1775 C CA . ASP B 2 105 ? 175.65200 193.79200 138.84700 1.000 61.42000 105 ASP G CA 1
ATOM 1776 C C . ASP B 2 105 ? 174.24700 193.58900 138.27000 1.000 65.72000 105 ASP G C 1
ATOM 1777 O O . ASP B 2 105 ? 173.72900 192.45900 138.36000 1.000 69.67000 105 ASP G O 1
ATOM 1782 N N . ILE B 2 106 ? 173.66400 194.64800 137.70100 1.000 64.97000 106 ILE G N 1
ATOM 1783 C CA . ILE B 2 106 ? 172.32000 194.53500 137.06000 1.000 61.58000 106 ILE G CA 1
ATOM 1784 C C . ILE B 2 106 ? 172.45900 193.69900 135.78600 1.000 67.37000 106 ILE G C 1
ATOM 1785 O O . ILE B 2 106 ? 173.36200 193.99900 134.98100 1.000 76.76000 106 ILE G O 1
ATOM 1790 N N . ALA B 2 107 ? 171.60200 192.69000 135.61700 1.000 64.19000 107 ALA G N 1
ATOM 1791 C CA . ALA B 2 107 ? 171.62900 191.85100 134.42400 1.000 64.89000 107 ALA G CA 1
ATOM 1792 C C . ALA B 2 107 ? 170.62000 192.34300 133.39300 1.000 68.20000 107 ALA G C 1
ATOM 1793 O O . ALA B 2 107 ? 169.60900 192.95600 133.73600 1.000 68.18000 107 ALA G O 1
ATOM 1795 N N . GLN C 1 1 ? 126.00600 154.35400 166.40300 1.000 90.99000 1 GLN H N 1
ATOM 1796 C CA . GLN C 1 1 ? 126.93600 155.27700 165.70600 1.000 87.66000 1 GLN H CA 1
ATOM 1797 C C . GLN C 1 1 ? 126.29300 156.66200 165.62300 1.000 84.29000 1 GLN H C 1
ATOM 1798 O O . GLN C 1 1 ? 125.15100 156.74400 165.14300 1.000 85.19000 1 GLN H O 1
ATOM 1804 N N . VAL C 1 2 ? 127.00000 157.70400 166.06000 1.000 79.38000 2 VAL H N 1
ATOM 1805 C CA . VAL C 1 2 ? 126.39800 159.06600 166.07900 1.000 72.74000 2 VAL H CA 1
ATOM 1806 C C . VAL C 1 2 ? 125.94900 159.38100 164.65700 1.000 71.29000 2 VAL H C 1
ATOM 1807 O O . VAL C 1 2 ? 126.79400 159.32400 163.75800 1.000 74.39000 2 VAL H O 1
ATOM 1811 N N . GLN C 1 3 ? 124.66600 159.67600 164.47400 1.000 70.76000 3 GLN H N 1
ATOM 1812 C CA . GLN C 1 3 ? 124.13100 160.02300 163.13600 1.000 71.21000 3 GLN H CA 1
ATOM 1813 C C . GLN C 1 3 ? 123.47300 161.39700 163.22900 1.000 74.05000 3 GLN H C 1
ATOM 1814 O O . GLN C 1 3 ? 122.71900 161.61400 164.18600 1.000 77.85000 3 GLN H O 1
ATOM 1820 N N . LEU C 1 4 ? 123.77100 162.28700 162.28000 1.000 70.77000 4 LEU H N 1
ATOM 1821 C CA . LEU C 1 4 ? 123.18600 163.65000 162.29000 1.000 66.07000 4 LEU H CA 1
ATOM 1822 C C . LEU C 1 4 ? 122.23300 163.78100 161.10400 1.000 66.37000 4 LEU H C 1
ATOM 1823 O O . LEU C 1 4 ? 122.72500 163.84800 159.97500 1.000 70.47000 4 LEU H O 1
ATOM 1828 N N . VAL C 1 5 ? 120.93800 163.86800 161.38500 1.000 62.16000 5 VAL H N 1
ATOM 1829 C CA . VAL C 1 5 ? 119.93800 163.96100 160.29100 1.000 59.09000 5 VAL H CA 1
ATOM 1830 C C . VAL C 1 5 ? 119.57300 165.42400 160.07500 1.000 63.06000 5 VAL H C 1
ATOM 1831 O O . VAL C 1 5 ? 119.07500 166.04500 161.00900 1.000 68.57000 5 VAL H O 1
ATOM 1835 N N . GLN C 1 6 ? 119.84300 165.94600 158.87500 1.000 60.72000 6 GLN H N 1
ATOM 1836 C CA . GLN C 1 6 ? 119.58500 167.37900 158.57700 1.000 57.07000 6 GLN H CA 1
ATOM 1837 C C . GLN C 1 6 ? 118.16100 167.54000 158.03700 1.000 62.48000 6 GLN H C 1
ATOM 1838 O O . GLN C 1 6 ? 117.48700 166.51200 157.83500 1.000 67.98000 6 GLN H O 1
ATOM 1844 N N . SER C 1 7 ? 117.73000 168.78400 157.80700 1.000 61.00000 7 SER H N 1
ATOM 1845 C CA . SER C 1 7 ? 116.36900 169.04700 157.27000 1.000 59.09000 7 SER H CA 1
ATOM 1846 C C . SER C 1 7 ? 116.35500 168.81600 155.75400 1.000 67.31000 7 SER H C 1
ATOM 1847 O O . SER C 1 7 ? 117.42600 168.52600 155.18800 1.000 71.92000 7 SER H O 1
ATOM 1850 N N . GLY C 1 8 ? 115.18400 168.95100 155.12300 1.000 68.24000 8 GLY H N 1
ATOM 1851 C CA . GLY C 1 8 ? 115.08400 168.68900 153.67400 1.000 65.83000 8 GLY H CA 1
ATOM 1852 C C . GLY C 1 8 ? 115.32800 169.90700 152.80900 1.000 67.01000 8 GLY H C 1
ATOM 1853 O O . GLY C 1 8 ? 115.39200 171.00600 153.35500 1.000 72.24000 8 GLY H O 1
ATOM 1854 N N . ALA C 1 9 ? 115.37400 169.72000 151.48800 1.000 63.35000 9 ALA H N 1
ATOM 1855 C CA . ALA C 1 9 ? 115.71500 170.83600 150.58500 1.000 63.84000 9 ALA H CA 1
ATOM 1856 C C . ALA C 1 9 ? 114.59000 171.86700 150.58600 1.000 63.83000 9 ALA H C 1
ATOM 1857 O O . ALA C 1 9 ? 113.42500 171.45100 150.59000 1.000 63.09000 9 ALA H O 1
ATOM 1859 N N . GLU C 1 10 ? 114.93300 173.15700 150.60900 1.000 63.84000 10 GLU H N 1
ATOM 1860 C CA . GLU C 1 10 ? 113.89800 174.22600 150.65900 1.000 63.43000 10 GLU H CA 1
ATOM 1861 C C . GLU C 1 10 ? 114.28700 175.36300 149.71100 1.000 69.98000 10 GLU H C 1
ATOM 1862 O O . GLU C 1 10 ? 115.26800 176.06900 150.01300 1.000 74.04000 10 GLU H O 1
ATOM 1868 N N . VAL C 1 11 ? 113.53600 175.53700 148.61800 1.000 69.96000 11 VAL H N 1
ATOM 1869 C CA . VAL C 1 11 ? 113.79100 176.67700 147.68700 1.000 67.63000 11 VAL H CA 1
ATOM 1870 C C . VAL C 1 11 ? 113.26100 177.94800 148.35500 1.000 71.45000 11 VAL H C 1
ATOM 1871 O O . VAL C 1 11 ? 112.06200 177.97700 148.68800 1.000 76.03000 11 VAL H O 1
ATOM 1875 N N . LYS C 1 12 ? 114.12000 178.95300 148.54600 1.000 71.84000 12 LYS H N 1
ATOM 1876 C CA . LYS C 1 12 ? 113.70100 180.18000 149.27300 1.000 73.91000 12 LYS H CA 1
ATOM 1877 C C . LYS C 1 12 ? 113.80100 181.39500 148.34600 1.000 78.68000 12 LYS H C 1
ATOM 1878 O O . LYS C 1 12 ? 114.83300 181.53300 147.66900 1.000 81.98000 12 LYS H O 1
ATOM 1884 N N . LYS C 1 13 ? 112.76500 182.23800 148.32100 1.000 73.53000 13 LYS H N 1
ATOM 1885 C CA . LYS C 1 13 ? 112.80300 183.47600 147.49600 1.000 73.03000 13 LYS H CA 1
ATOM 1886 C C . LYS C 1 13 ? 113.86300 184.41900 148.07100 1.000 76.10000 13 LYS H C 1
ATOM 1887 O O . LYS C 1 13 ? 114.06900 184.39400 149.29700 1.000 80.61000 13 LYS H O 1
ATOM 1893 N N . PRO C 1 14 ? 114.54700 185.24600 147.25300 1.000 73.63000 14 PRO H N 1
ATOM 1894 C CA . PRO C 1 14 ? 115.63400 186.09200 147.75600 1.000 72.33000 14 PRO H CA 1
ATOM 1895 C C . PRO C 1 14 ? 115.15300 187.06600 148.84000 1.000 76.57000 14 PRO H C 1
ATOM 1896 O O . PRO C 1 14 ? 114.07100 187.60400 148.69700 1.000 81.47000 14 PRO H O 1
ATOM 1900 N N . GLY C 1 15 ? 115.96100 187.26500 149.88600 1.000 74.78000 15 GLY H N 1
ATOM 1901 C CA . GLY C 1 15 ? 115.58500 188.16100 150.99800 1.000 77.88000 15 GLY H CA 1
ATOM 1902 C C . GLY C 1 15 ? 114.81800 187.42700 152.08400 1.000 81.35000 15 GLY H C 1
ATOM 1903 O O . GLY C 1 15 ? 114.51900 188.05500 153.11600 1.000 85.05000 15 GLY H O 1
ATOM 1904 N N . SER C 1 16 ? 114.51300 186.14300 151.86800 1.000 79.47000 16 SER H N 1
ATOM 1905 C CA . SER C 1 16 ? 113.82100 185.32200 152.89800 1.000 79.36000 16 SER H CA 1
ATOM 1906 C C . SER C 1 16 ? 114.83400 184.81000 153.92700 1.000 82.66000 16 SER H C 1
ATOM 1907 O O . SER C 1 16 ? 116.04400 184.93200 153.66900 1.000 84.98000 16 SER H O 1
ATOM 1910 N N . SER C 1 17 ? 114.36700 184.15300 154.98300 1.000 80.89000 17 SER H N 1
ATOM 1911 C CA . SER C 1 17 ? 115.31600 183.55000 155.94900 1.000 77.56000 17 SER H CA 1
ATOM 1912 C C . SER C 1 17 ? 115.08600 182.03900 156.01400 1.000 76.87000 17 SER H C 1
ATOM 1913 O O . SER C 1 17 ? 113.92300 181.63000 156.12300 1.000 79.33000 17 SER H O 1
ATOM 1916 N N . ILE C 1 18 ? 116.16900 181.25700 155.95000 1.000 78.81000 18 ILE H N 1
ATOM 1917 C CA . ILE C 1 18 ? 116.06800 179.76900 156.01600 1.000 73.23000 18 ILE H CA 1
ATOM 1918 C C . ILE C 1 18 ? 116.71000 179.29900 157.32500 1.000 74.86000 18 ILE H C 1
ATOM 1919 O O . ILE C 1 18 ? 117.78800 179.82100 157.67000 1.000 78.99000 18 ILE H O 1
ATOM 1924 N N . LYS C 1 19 ? 116.06800 178.36500 158.03200 1.000 72.60000 19 LYS H N 1
ATOM 1925 C CA . LYS C 1 19 ? 116.68900 177.80000 159.26100 1.000 70.85000 19 LYS H CA 1
ATOM 1926 C C . LYS C 1 19 ? 116.80500 176.28100 159.10000 1.000 68.07000 19 LYS H C 1
ATOM 1927 O O . LYS C 1 19 ? 115.80300 175.58300 159.34500 1.000 67.33000 19 LYS H O 1
ATOM 1933 N N . VAL C 1 20 ? 117.98500 175.79900 158.70000 1.000 69.14000 20 VAL H N 1
ATOM 1934 C CA . VAL C 1 20 ? 118.20400 174.33500 158.50100 1.000 66.53000 20 VAL H CA 1
ATOM 1935 C C . VAL C 1 20 ? 118.44000 173.68300 159.86700 1.000 68.05000 20 VAL H C 1
ATOM 1936 O O . VAL C 1 20 ? 119.19500 174.26200 160.67200 1.000 72.62000 20 VAL H O 1
ATOM 1940 N N . SER C 1 21 ? 117.81600 172.52600 160.11200 1.000 63.57000 21 SER H N 1
ATOM 1941 C CA . SER C 1 21 ? 117.96800 171.83100 161.41700 1.000 65.18000 21 SER H CA 1
ATOM 1942 C C . SER C 1 21 ? 118.88800 170.61900 161.25600 1.000 67.86000 21 SER H C 1
ATOM 1943 O O . SER C 1 21 ? 119.02000 170.13600 160.11800 1.000 69.57000 21 SER H O 1
ATOM 1946 N N . CYS C 1 22 ? 119.49300 170.15200 162.35100 1.000 66.71000 22 CYS H N 1
ATOM 1947 C CA . CYS C 1 22 ? 120.37000 168.95400 162.30400 1.000 63.90000 22 CYS H CA 1
ATOM 1948 C C . CYS C 1 22 ? 120.19600 168.15700 163.60000 1.000 67.30000 22 CYS H C 1
ATOM 1949 O O . CYS C 1 22 ? 120.71500 168.60900 164.63800 1.000 73.41000 22 CYS H O 1
ATOM 1952 N N . LYS C 1 23 ? 119.49600 167.02200 163.53900 1.000 65.16000 23 LYS H N 1
ATOM 1953 C CA . LYS C 1 23 ? 119.22000 166.21800 164.75500 1.000 66.00000 23 LYS H CA 1
ATOM 1954 C C . LYS C 1 23 ? 120.36600 165.24800 165.02000 1.000 68.66000 23 LYS H C 1
ATOM 1955 O O . LYS C 1 23 ? 120.73000 164.50800 164.09900 1.000 71.65000 23 LYS H O 1
ATOM 1961 N N . THR C 1 24 ? 120.89500 165.25100 166.23500 1.000 69.01000 24 THR H N 1
ATOM 1962 C CA . THR C 1 24 ? 121.97600 164.32000 166.63500 1.000 72.49000 24 THR H CA 1
ATOM 1963 C C . THR C 1 24 ? 121.34900 163.09800 167.30000 1.000 77.75000 24 THR H C 1
ATOM 1964 O O . THR C 1 24 ? 120.51300 163.28400 168.19300 1.000 81.68000 24 THR H O 1
ATOM 1968 N N . SER C 1 25 ? 121.74000 161.90000 166.87100 1.000 77.17000 25 SER H N 1
ATOM 1969 C CA . SER C 1 25 ? 121.19600 160.65300 167.45400 1.000 74.99000 25 SER H CA 1
ATOM 1970 C C . SER C 1 25 ? 122.33000 159.65800 167.68700 1.000 76.01000 25 SER H C 1
ATOM 1971 O O . SER C 1 25 ? 123.03000 159.34400 166.71500 1.000 80.76000 25 SER H O 1
ATOM 1974 N N . GLY C 1 26 ? 122.50700 159.18100 168.91600 1.000 73.98000 26 GLY H N 1
ATOM 1975 C CA . GLY C 1 26 ? 123.51000 158.12900 169.15700 1.000 71.34000 26 GLY H CA 1
ATOM 1976 C C . GLY C 1 26 ? 124.72400 158.62600 169.90900 1.000 72.74000 26 GLY H C 1
ATOM 1977 O O . GLY C 1 26 ? 125.73700 157.91700 169.91200 1.000 77.86000 26 GLY H O 1
ATOM 1978 N N . GLY C 1 27 ? 124.63500 159.81500 170.50800 1.000 69.69000 27 GLY H N 1
ATOM 1979 C CA . GLY C 1 27 ? 125.78700 160.39500 171.22600 1.000 66.34000 27 GLY H CA 1
ATOM 1980 C C . GLY C 1 27 ? 125.38200 161.62700 172.01200 1.000 69.78000 27 GLY H C 1
ATOM 1981 O O . GLY C 1 27 ? 124.26300 162.12800 171.79000 1.000 76.70000 27 GLY H O 1
ATOM 1982 N N . PRO C 1 28 ? 126.24300 162.17600 172.91000 1.000 66.32000 28 PRO H N 1
ATOM 1983 C CA . PRO C 1 28 ? 125.90900 163.36200 173.70600 1.000 65.43000 28 PRO H CA 1
ATOM 1984 C C . PRO C 1 28 ? 125.88900 164.62900 172.83900 1.000 70.17000 28 PRO H C 1
ATOM 1985 O O . PRO C 1 28 ? 126.95300 165.12800 172.51800 1.000 75.85000 28 PRO H O 1
ATOM 1989 N N . PHE C 1 29 ? 124.69600 165.13100 172.51100 1.000 64.78000 29 PHE H N 1
ATOM 1990 C CA . PHE C 1 29 ? 124.56100 166.33000 171.64100 1.000 65.90000 29 PHE H CA 1
ATOM 1991 C C . PHE C 1 29 ? 125.17500 167.56300 172.31000 1.000 68.15000 29 PHE H C 1
ATOM 1992 O O . PHE C 1 29 ? 125.99100 168.24400 171.66000 1.000 73.47000 29 PHE H O 1
ATOM 2000 N N . SER C 1 30 ? 124.80300 167.84100 173.56200 1.000 63.80000 30 SER H N 1
ATOM 2001 C CA . SER C 1 30 ? 125.26300 169.08400 174.23900 1.000 65.90000 30 SER H CA 1
ATOM 2002 C C . SER C 1 30 ? 126.79000 169.15400 174.35200 1.000 68.00000 30 SER H C 1
ATOM 2003 O O . SER C 1 30 ? 127.34700 170.21500 174.01600 1.000 72.25000 30 SER H O 1
ATOM 2006 N N . THR C 1 31 ? 127.44200 168.08100 174.80600 1.000 64.88000 31 THR H N 1
ATOM 2007 C CA . THR C 1 31 ? 128.90900 168.14800 175.05900 1.000 65.59000 31 THR H CA 1
ATOM 2008 C C . THR C 1 31 ? 129.67900 168.46500 173.77100 1.000 68.71000 31 THR H C 1
ATOM 2009 O O . THR C 1 31 ? 130.55400 169.34900 173.82000 1.000 69.94000 31 THR H O 1
ATOM 2013 N N . TYR C 1 32 ? 129.38800 167.76100 172.67300 1.000 66.80000 32 TYR H N 1
ATOM 2014 C CA . TYR C 1 32 ? 130.15900 167.96200 171.41400 1.000 60.24000 32 TYR H CA 1
ATOM 2015 C C . TYR C 1 32 ? 129.67000 169.22300 170.70600 1.000 64.63000 32 TYR H C 1
ATOM 2016 O O . TYR C 1 32 ? 128.58200 169.73100 171.04600 1.000 70.44000 32 TYR H O 1
ATOM 2025 N N . GLY C 1 33 ? 130.45100 169.71100 169.73800 1.000 62.45000 33 GLY H N 1
ATOM 2026 C CA . GLY C 1 33 ? 130.06500 170.91900 168.98200 1.000 59.74000 33 GLY H CA 1
ATOM 2027 C C . GLY C 1 33 ? 129.76700 170.60000 167.52800 1.000 59.75000 33 GLY H C 1
ATOM 2028 O O . GLY C 1 33 ? 130.46700 169.74100 166.96000 1.000 65.99000 33 GLY H O 1
ATOM 2029 N N . ILE C 1 34 ? 128.76200 171.26200 166.94700 1.000 60.05000 34 ILE H N 1
ATOM 2030 C CA . ILE C 1 34 ? 128.39100 171.02900 165.51900 1.000 58.12000 34 ILE H CA 1
ATOM 2031 C C . ILE C 1 34 ? 128.86800 172.21900 164.68000 1.000 60.82000 34 ILE H C 1
ATOM 2032 O O . ILE C 1 34 ? 128.59700 173.36700 165.08100 1.000 64.81000 34 ILE H O 1
ATOM 2037 N N . ASN C 1 35 ? 129.55900 171.94400 163.57200 1.000 57.55000 35 ASN H N 1
ATOM 2038 C CA . ASN C 1 35 ? 130.04300 173.02200 162.67500 1.000 54.59000 35 ASN H CA 1
ATOM 2039 C C . ASN C 1 35 ? 129.13300 173.08200 161.44800 1.000 59.72000 35 ASN H C 1
ATOM 2040 O O . ASN C 1 35 ? 128.79600 172.00800 160.91600 1.000 66.18000 35 ASN H O 1
ATOM 2045 N N . TRP C 1 36 ? 128.75100 174.28600 161.02200 1.000 61.06000 36 TRP H N 1
ATOM 2046 C CA . TRP C 1 36 ? 127.92700 174.42900 159.79500 1.000 59.28000 36 TRP H CA 1
ATOM 2047 C C . TRP C 1 36 ? 128.83800 174.78200 158.61800 1.000 63.63000 36 TRP H C 1
ATOM 2048 O O . TRP C 1 36 ? 129.47100 175.85700 158.65600 1.000 69.32000 36 TRP H O 1
ATOM 2059 N N . VAL C 1 37 ? 128.92600 173.89200 157.62700 1.000 58.11000 37 VAL H N 1
ATOM 2060 C CA . VAL C 1 37 ? 129.82000 174.12100 156.45300 1.000 51.87000 37 VAL H CA 1
ATOM 2061 C C . VAL C 1 37 ? 128.94800 174.25300 155.20200 1.000 59.89000 37 VAL H C 1
ATOM 2062 O O . VAL C 1 37 ? 128.00200 173.45600 155.06000 1.000 65.48000 37 VAL H O 1
ATOM 2066 N N . ARG C 1 38 ? 129.25600 175.22100 154.33600 1.000 62.06000 38 ARG H N 1
ATOM 2067 C CA . ARG C 1 38 ? 128.42500 175.46300 153.12800 1.000 59.31000 38 ARG H CA 1
ATOM 2068 C C . ARG C 1 38 ? 129.25900 175.19100 151.87400 1.000 62.00000 38 ARG H C 1
ATOM 2069 O O . ARG C 1 38 ? 130.35900 175.76300 151.76800 1.000 69.21000 38 ARG H O 1
ATOM 2077 N N . GLN C 1 39 ? 128.75600 174.35200 150.96500 1.000 58.79000 39 GLN H N 1
ATOM 2078 C CA . GLN C 1 39 ? 129.47500 174.11400 149.68600 1.000 56.15000 39 GLN H CA 1
ATOM 2079 C C . GLN C 1 39 ? 128.59900 174.58900 148.52300 1.000 60.51000 39 GLN H C 1
ATOM 2080 O O . GLN C 1 39 ? 127.62100 173.88800 148.19900 1.000 64.34000 39 GLN H O 1
ATOM 2086 N N . ALA C 1 40 ? 128.93900 175.73500 147.92700 1.000 62.19000 40 ALA H N 1
ATOM 2087 C CA . ALA C 1 40 ? 128.17100 176.26000 146.77400 1.000 60.41000 40 ALA H CA 1
ATOM 2088 C C . ALA C 1 40 ? 128.42100 175.36500 145.55500 1.000 66.78000 40 ALA H C 1
ATOM 2089 O O . ALA C 1 40 ? 129.48200 174.71500 145.50900 1.000 71.69000 40 ALA H O 1
ATOM 2091 N N . PRO C 1 41 ? 127.49500 175.28500 144.57400 1.000 62.59000 41 PRO H N 1
ATOM 2092 C CA . PRO C 1 41 ? 127.67100 174.37900 143.44000 1.000 57.63000 41 PRO H CA 1
ATOM 2093 C C . PRO C 1 41 ? 128.99100 174.67800 142.71900 1.000 56.72000 41 PRO H C 1
ATOM 2094 O O . PRO C 1 41 ? 129.24500 175.83100 142.42400 1.000 61.01000 41 PRO H O 1
ATOM 2098 N N . GLY C 1 42 ? 129.79000 173.64000 142.45400 1.000 55.61000 42 GLY H N 1
ATOM 2099 C CA . GLY C 1 42 ? 131.09000 173.82200 141.77900 1.000 61.40000 42 GLY H CA 1
ATOM 2100 C C . GLY C 1 42 ? 132.02800 174.70700 142.58100 1.000 66.61000 42 GLY H C 1
ATOM 2101 O O . GLY C 1 42 ? 132.85100 175.40300 141.95700 1.000 70.33000 42 GLY H O 1
ATOM 2102 N N . GLN C 1 43 ? 131.90500 174.68900 143.91100 1.000 65.55000 43 GLN H N 1
ATOM 2103 C CA . GLN C 1 43 ? 132.78700 175.51200 144.78000 1.000 65.03000 43 GLN H CA 1
ATOM 2104 C C . GLN C 1 43 ? 133.35100 174.64400 145.90800 1.000 68.41000 43 GLN H C 1
ATOM 2105 O O . GLN C 1 43 ? 132.77600 173.57000 146.16700 1.000 71.11000 43 GLN H O 1
ATOM 2111 N N . GLY C 1 44 ? 134.43300 175.09700 146.54600 1.000 66.25000 44 GLY H N 1
ATOM 2112 C CA . GLY C 1 44 ? 135.02500 174.36000 147.67900 1.000 61.19000 44 GLY H CA 1
ATOM 2113 C C . GLY C 1 44 ? 134.24300 174.55900 148.96600 1.000 61.62000 44 GLY H C 1
ATOM 2114 O O . GLY C 1 44 ? 133.49500 175.55200 149.05400 1.000 68.25000 44 GLY H O 1
ATOM 2115 N N . LEU C 1 45 ? 134.42400 173.65700 149.93600 1.000 60.06000 45 LEU H N 1
ATOM 2116 C CA . LEU C 1 45 ? 133.73100 173.76400 151.24700 1.000 59.11000 45 LEU H CA 1
ATOM 2117 C C . LEU C 1 45 ? 134.05000 175.11700 151.88800 1.000 61.54000 45 LEU H C 1
ATOM 2118 O O . LEU C 1 45 ? 135.21800 175.54600 151.81100 1.000 69.09000 45 LEU H O 1
ATOM 2123 N N . GLU C 1 46 ? 133.04700 175.75100 152.50300 1.000 59.42000 46 GLU H N 1
ATOM 2124 C CA . GLU C 1 46 ? 133.25000 177.06700 153.16500 1.000 61.69000 46 GLU H CA 1
ATOM 2125 C C . GLU C 1 46 ? 132.64200 177.02200 154.57000 1.000 61.71000 46 GLU H C 1
ATOM 2126 O O . GLU C 1 46 ? 131.40200 176.94100 154.67300 1.000 65.40000 46 GLU H O 1
ATOM 2132 N N . TRP C 1 47 ? 133.48600 177.07200 155.60300 1.000 61.75000 47 TRP H N 1
ATOM 2133 C CA . TRP C 1 47 ? 132.99100 177.06600 157.00200 1.000 59.19000 47 TRP H CA 1
ATOM 2134 C C . TRP C 1 47 ? 132.06800 178.26600 157.21200 1.000 62.40000 47 TRP H C 1
ATOM 2135 O O . TRP C 1 47 ? 132.48900 179.40300 156.91100 1.000 70.50000 47 TRP H O 1
ATOM 2146 N N . MET C 1 48 ? 130.85100 178.02200 157.70500 1.000 61.35000 48 MET H N 1
ATOM 2147 C CA . MET C 1 48 ? 129.89500 179.12800 157.97500 1.000 61.25000 48 MET H CA 1
ATOM 2148 C C . MET C 1 48 ? 129.99500 179.52000 159.45100 1.000 63.97000 48 MET H C 1
ATOM 2149 O O . MET C 1 48 ? 130.06300 180.73000 159.73600 1.000 69.01000 48 MET H O 1
ATOM 2154 N N . GLY C 1 49 ? 130.00100 178.53100 160.34800 1.000 64.18000 49 GLY H N 1
ATOM 2155 C CA . GLY C 1 49 ? 130.05300 178.81800 161.79300 1.000 63.02000 49 GLY H CA 1
ATOM 2156 C C . GLY C 1 49 ? 130.05600 177.55200 162.62900 1.000 63.96000 49 GLY H C 1
ATOM 2157 O O . GLY C 1 49 ? 129.88000 176.46400 162.04900 1.000 70.20000 49 GLY H O 1
ATOM 2158 N N . TRP C 1 50 ? 130.25600 177.68700 163.94300 1.000 61.42000 50 TRP H N 1
ATOM 2159 C CA . TRP C 1 50 ? 130.25800 176.51800 164.85800 1.000 62.62000 50 TRP H CA 1
ATOM 2160 C C . TRP C 1 50 ? 129.62500 176.92400 166.18700 1.000 64.23000 50 TRP H C 1
ATOM 2161 O O . TRP C 1 50 ? 129.83400 178.07700 166.61800 1.000 71.36000 50 TRP H O 1
ATOM 2172 N N . ILE C 1 51 ? 128.89400 176.00400 166.82200 1.000 61.39000 51 ILE H N 1
ATOM 2173 C CA . ILE C 1 51 ? 128.26600 176.30200 168.14300 1.000 62.95000 51 ILE H CA 1
ATOM 2174 C C . ILE C 1 51 ? 128.46400 175.11300 169.08600 1.000 66.24000 51 ILE H C 1
ATOM 2175 O O . ILE C 1 51 ? 128.55800 173.97400 168.58800 1.000 71.12000 51 ILE H O 1
ATOM 2180 N N . ILE C 1 52 ? 128.55300 175.37400 170.39200 1.000 67.20000 52 ILE H N 1
ATOM 2181 C CA . ILE C 1 52 ? 128.61200 174.25700 171.38000 1.000 65.00000 52 ILE H CA 1
ATOM 2182 C C . ILE C 1 52 ? 127.34700 174.36800 172.23600 1.000 70.27000 52 ILE H C 1
ATOM 2183 O O . ILE C 1 52 ? 127.19500 175.38500 172.93700 1.000 76.97000 52 ILE H O 1
ATOM 2188 N N . PRO C 1 53 A 126.41200 173.39600 172.18000 1.000 65.98000 52 PRO H N 1
ATOM 2189 C CA . PRO C 1 53 A 125.12900 173.51200 172.89300 1.000 66.97000 52 PRO H CA 1
ATOM 2190 C C . PRO C 1 53 A 125.25600 173.75000 174.40600 1.000 69.31000 52 PRO H C 1
ATOM 2191 O O . PRO C 1 53 A 124.50200 174.55200 174.92400 1.000 74.26000 52 PRO H O 1
ATOM 2195 N N . VAL C 1 54 ? 126.19400 173.06900 175.06900 1.000 64.70000 53 VAL H N 1
ATOM 2196 C CA . VAL C 1 54 ? 126.31300 173.18800 176.55500 1.000 63.62000 53 VAL H CA 1
ATOM 2197 C C . VAL C 1 54 ? 126.61000 174.64600 176.93000 1.000 65.58000 53 VAL H C 1
ATOM 2198 O O . VAL C 1 54 ? 125.98300 175.14100 177.88500 1.000 70.88000 53 VAL H O 1
ATOM 2202 N N . PHE C 1 55 ? 127.51400 175.30900 176.20300 1.000 63.80000 54 PHE H N 1
ATOM 2203 C CA . PHE C 1 55 ? 127.90500 176.69900 176.55600 1.000 68.12000 54 PHE H CA 1
ATOM 2204 C C . PHE C 1 55 ? 127.26300 177.69300 175.58300 1.000 71.19000 54 PHE H C 1
ATOM 2205 O O . PHE C 1 55 ? 127.58700 178.89300 175.66200 1.000 74.87000 54 PHE H O 1
ATOM 2213 N N . ASP C 1 56 ? 126.38700 177.20800 174.69900 1.000 72.38000 55 ASP H N 1
ATOM 2214 C CA . ASP C 1 56 ? 125.72200 178.08900 173.70000 1.000 74.30000 55 ASP H CA 1
ATOM 2215 C C . ASP C 1 56 ? 126.74200 179.09900 173.16200 1.000 74.91000 55 ASP H C 1
ATOM 2216 O O . ASP C 1 56 ? 126.36100 180.26500 172.94700 1.000 77.44000 55 ASP H O 1
ATOM 2221 N N . THR C 1 57 ? 127.98900 178.66400 172.95600 1.000 75.21000 56 THR H N 1
ATOM 2222 C CA . THR C 1 57 ? 129.03700 179.56000 172.39700 1.000 71.77000 56 THR H CA 1
ATOM 2223 C C . THR C 1 57 ? 129.07900 179.36900 170.87900 1.000 69.83000 56 THR H C 1
ATOM 2224 O O . THR C 1 57 ? 129.48500 178.27600 170.43800 1.000 71.59000 56 THR H O 1
ATOM 2228 N N . SER C 1 58 ? 128.67100 180.38700 170.11600 1.000 69.61000 57 SER H N 1
ATOM 2229 C CA . SER C 1 58 ? 128.59600 180.23900 168.64000 1.000 68.39000 57 SER H CA 1
ATOM 2230 C C . SER C 1 58 ? 129.61000 181.16100 167.95800 1.000 69.32000 57 SER H C 1
ATOM 2231 O O . SER C 1 58 ? 129.52300 182.38600 168.16400 1.000 74.57000 57 SER H O 1
ATOM 2234 N N . SER C 1 59 ? 130.52700 180.58900 167.17300 1.000 64.28000 58 SER H N 1
ATOM 2235 C CA . SER C 1 59 ? 131.51700 181.40900 166.42500 1.000 63.44000 58 SER H CA 1
ATOM 2236 C C . SER C 1 59 ? 131.12500 181.41500 164.94600 1.000 67.77000 58 SER H C 1
ATOM 2237 O O . SER C 1 59 ? 130.89100 180.32100 164.40300 1.000 70.61000 58 SER H O 1
ATOM 2240 N N . PHE C 1 60 ? 131.04000 182.59000 164.31700 1.000 69.06000 59 PHE H N 1
ATOM 2241 C CA . PHE C 1 60 ? 130.57100 182.64900 162.90600 1.000 67.55000 59 PHE H CA 1
ATOM 2242 C C . PHE C 1 60 ? 131.68700 183.16100 161.99200 1.000 69.98000 59 PHE H C 1
ATOM 2243 O O . PHE C 1 60 ? 132.64000 183.78100 162.50000 1.000 75.21000 59 PHE H O 1
ATOM 2251 N N . ALA C 1 61 ? 131.56600 182.91000 160.68500 1.000 67.12000 60 ALA H N 1
ATOM 2252 C CA . ALA C 1 61 ? 132.55700 183.43600 159.71800 1.000 68.51000 60 ALA H CA 1
ATOM 2253 C C . ALA C 1 61 ? 132.25800 184.91700 159.46700 1.000 77.85000 60 ALA H C 1
ATOM 2254 O O . ALA C 1 61 ? 131.07500 185.30000 159.56000 1.000 81.93000 60 ALA H O 1
ATOM 2256 N N . GLN C 1 62 ? 133.28300 185.71300 159.15400 1.000 76.27000 61 GLN H N 1
ATOM 2257 C CA . GLN C 1 62 ? 133.08300 187.17800 158.98000 1.000 79.34000 61 GLN H CA 1
ATOM 2258 C C . GLN C 1 62 ? 131.98400 187.41600 157.93800 1.000 79.52000 61 GLN H C 1
ATOM 2259 O O . GLN C 1 62 ? 131.14300 188.31000 158.16100 1.000 81.98000 61 GLN H O 1
ATOM 2265 N N . ARG C 1 63 ? 132.00500 186.67200 156.83000 1.000 74.88000 62 ARG H N 1
ATOM 2266 C CA . ARG C 1 63 ? 131.02500 186.90300 155.73600 1.000 72.24000 62 ARG H CA 1
ATOM 2267 C C . ARG C 1 63 ? 129.59800 186.90300 156.29000 1.000 75.31000 62 ARG H C 1
ATOM 2268 O O . ARG C 1 63 ? 128.79600 187.74100 155.83600 1.000 81.33000 62 ARG H O 1
ATOM 2276 N N . PHE C 1 64 ? 129.28700 186.00300 157.22600 1.000 73.57000 63 PHE H N 1
ATOM 2277 C CA . PHE C 1 64 ? 127.89100 185.88700 157.72400 1.000 76.06000 63 PHE H CA 1
ATOM 2278 C C . PHE C 1 64 ? 127.81300 186.38200 159.17100 1.000 85.51000 63 PHE H C 1
ATOM 2279 O O . PHE C 1 64 ? 126.77800 186.15900 159.82500 1.000 91.14000 63 PHE H O 1
ATOM 2287 N N . GLN C 1 65 ? 128.86600 187.04800 159.64600 1.000 87.51000 64 GLN H N 1
ATOM 2288 C CA . GLN C 1 65 ? 128.91700 187.50900 161.05900 1.000 91.03000 64 GLN H CA 1
ATOM 2289 C C . GLN C 1 65 ? 127.65400 188.30800 161.39600 1.000 90.62000 64 GLN H C 1
ATOM 2290 O O . GLN C 1 65 ? 127.26800 188.31500 162.58000 1.000 90.26000 64 GLN H O 1
ATOM 2296 N N . ASP C 1 66 ? 126.98800 188.87600 160.38700 1.000 86.95000 65 ASP H N 1
ATOM 2297 C CA . ASP C 1 66 ? 125.81200 189.74400 160.65700 1.000 87.07000 65 ASP H CA 1
ATOM 2298 C C . ASP C 1 66 ? 124.49800 189.02300 160.33200 1.000 85.58000 65 ASP H C 1
ATOM 2299 O O . ASP C 1 66 ? 123.52600 189.22900 161.08300 1.000 86.42000 65 ASP H O 1
ATOM 2304 N N . ARG C 1 67 ? 124.45900 188.21600 159.26600 1.000 83.16000 66 ARG H N 1
ATOM 2305 C CA . ARG C 1 67 ? 123.16600 187.60900 158.84000 1.000 78.87000 66 ARG H CA 1
ATOM 2306 C C . ARG C 1 67 ? 123.04300 186.13900 159.26100 1.000 80.70000 66 ARG H C 1
ATOM 2307 O O . ARG C 1 67 ? 122.03300 185.51700 158.87600 1.000 83.78000 66 ARG H O 1
ATOM 2315 N N . LEU C 1 68 ? 124.00100 185.60200 160.02200 1.000 79.30000 67 LEU H N 1
ATOM 2316 C CA . LEU C 1 68 ? 123.94600 184.15500 160.37000 1.000 73.60000 67 LEU H CA 1
ATOM 2317 C C . LEU C 1 68 ? 123.68000 183.98700 161.86900 1.000 75.05000 67 LEU H C 1
ATOM 2318 O O . LEU C 1 68 ? 124.38900 184.62900 162.66700 1.000 80.57000 67 LEU H O 1
ATOM 2323 N N . SER C 1 69 ? 122.70200 183.15000 162.22800 1.000 73.43000 68 SER H N 1
ATOM 2324 C CA . SER C 1 69 ? 122.41600 182.87200 163.66000 1.000 75.74000 68 SER H CA 1
ATOM 2325 C C . SER C 1 69 ? 122.32700 181.35800 163.87500 1.000 76.40000 68 SER H C 1
ATOM 2326 O O . SER C 1 69 ? 121.31100 180.76300 163.46500 1.000 82.01000 68 SER H O 1
ATOM 2329 N N . ILE C 1 70 ? 123.35000 180.76700 164.49600 1.000 69.04000 69 ILE H N 1
ATOM 2330 C CA . ILE C 1 70 ? 123.35300 179.29700 164.75200 1.000 65.37000 69 ILE H CA 1
ATOM 2331 C C . ILE C 1 70 ? 122.88100 179.05000 166.18800 1.000 69.45000 69 ILE H C 1
ATOM 2332 O O . ILE C 1 70 ? 123.52000 179.58000 167.11600 1.000 74.30000 69 ILE H O 1
ATOM 2337 N N . THR C 1 71 ? 121.79800 178.28600 166.35200 1.000 68.40000 70 THR H N 1
ATOM 2338 C CA . THR C 1 71 ? 121.23200 177.99900 167.69500 1.000 64.77000 70 THR H CA 1
ATOM 2339 C C . THR C 1 71 ? 121.28200 176.49300 167.95500 1.000 67.62000 70 THR H C 1
ATOM 2340 O O . THR C 1 71 ? 121.59600 175.74300 167.01200 1.000 72.51000 70 THR H O 1
ATOM 2344 N N . ALA C 1 72 ? 120.98400 176.07000 169.18600 1.000 69.11000 71 ALA H N 1
ATOM 2345 C CA . ALA C 1 72 ? 120.99300 174.62800 169.52700 1.000 71.64000 71 ALA H CA 1
ATOM 2346 C C . ALA C 1 72 ? 119.88700 174.33600 170.54500 1.000 73.53000 71 ALA H C 1
ATOM 2347 O O . ALA C 1 72 ? 119.79800 175.06900 171.54800 1.000 76.27000 71 ALA H O 1
ATOM 2349 N N . ASP C 1 73 ? 119.07900 173.30200 170.29100 1.000 75.86000 72 ASP H N 1
ATOM 2350 C CA . ASP C 1 73 ? 117.97300 172.94200 171.22000 1.000 78.07000 72 ASP H CA 1
ATOM 2351 C C . ASP C 1 73 ? 118.30800 171.60400 171.88400 1.000 80.20000 72 ASP H C 1
ATOM 2352 O O . ASP C 1 73 ? 118.13000 170.55900 171.22900 1.000 83.70000 72 ASP H O 1
ATOM 2357 N N . ALA C 1 74 ? 118.77200 171.64600 173.13500 1.000 78.79000 73 ALA H N 1
ATOM 2358 C CA . ALA C 1 74 ? 119.15600 170.40600 173.85100 1.000 80.64000 73 ALA H CA 1
ATOM 2359 C C . ALA C 1 74 ? 117.96000 169.45400 173.94000 1.000 81.81000 73 ALA H C 1
ATOM 2360 O O . ALA C 1 74 ? 118.17100 168.23400 173.79700 1.000 80.16000 73 ALA H O 1
ATOM 2362 N N . SER C 1 75 ? 116.75700 169.99000 174.16000 1.000 80.40000 74 SER H N 1
ATOM 2363 C CA . SER C 1 75 ? 115.56100 169.12600 174.34900 1.000 81.62000 74 SER H CA 1
ATOM 2364 C C . SER C 1 75 ? 115.32500 168.26700 173.10300 1.000 85.00000 74 SER H C 1
ATOM 2365 O O . SER C 1 75 ? 115.01700 167.07100 173.26100 1.000 91.65000 74 SER H O 1
ATOM 2368 N N . THR C 1 76 ? 115.46700 168.85900 171.91500 1.000 80.00000 75 THR H N 1
ATOM 2369 C CA . THR C 1 76 ? 115.24700 168.10900 170.65100 1.000 78.35000 75 THR H CA 1
ATOM 2370 C C . THR C 1 76 ? 116.58600 167.56000 170.15300 1.000 75.29000 75 THR H C 1
ATOM 2371 O O . THR C 1 76 ? 116.60800 166.99300 169.04500 1.000 71.27000 75 THR H O 1
ATOM 2375 N N . SER C 1 77 ? 117.65400 167.72200 170.93700 1.000 79.04000 76 SER H N 1
ATOM 2376 C CA . SER C 1 77 ? 119.00000 167.29600 170.47400 1.000 76.76000 76 SER H CA 1
ATOM 2377 C C . SER C 1 77 ? 119.20700 167.79600 169.04300 1.000 72.40000 76 SER H C 1
ATOM 2378 O O . SER C 1 77 ? 119.84300 167.07300 168.25400 1.000 72.76000 76 SER H O 1
ATOM 2381 N N . THR C 1 78 ? 118.69000 168.98800 168.73300 1.000 70.39000 77 THR H N 1
ATOM 2382 C CA . THR C 1 78 ? 118.77600 169.51800 167.34700 1.000 68.54000 77 THR H CA 1
ATOM 2383 C C . THR C 1 78 ? 119.51600 170.85600 167.32600 1.000 71.21000 77 THR H C 1
ATOM 2384 O O . THR C 1 78 ? 119.21200 171.70200 168.18300 1.000 76.83000 77 THR H O 1
ATOM 2388 N N . ALA C 1 79 ? 120.43400 171.04300 166.37300 1.000 69.34000 78 ALA H N 1
ATOM 2389 C CA . ALA C 1 79 ? 121.12200 172.34700 166.22300 1.000 68.39000 78 ALA H CA 1
ATOM 2390 C C . ALA C 1 79 ? 120.56000 173.04600 164.98300 1.000 71.11000 78 ALA H C 1
ATOM 2391 O O . ALA C 1 79 ? 120.51800 172.40100 163.91700 1.000 74.94000 78 ALA H O 1
ATOM 2393 N N . TYR C 1 80 ? 120.13800 174.30700 165.11400 1.000 71.35000 79 TYR H N 1
ATOM 2394 C CA . TYR C 1 80 ? 119.49000 175.00200 163.96800 1.000 67.94000 79 TYR H CA 1
ATOM 2395 C C . TYR C 1 80 ? 120.32700 176.20900 163.55500 1.000 67.46000 79 TYR H C 1
ATOM 2396 O O . TYR C 1 80 ? 120.71900 177.00500 164.43200 1.000 73.79000 79 TYR H O 1
ATOM 2405 N N . MET C 1 81 ? 120.58100 176.35400 162.25200 1.000 65.49000 80 MET H N 1
ATOM 2406 C CA . MET C 1 81 ? 121.33300 177.53200 161.74600 1.000 68.55000 80 MET H CA 1
ATOM 2407 C C . MET C 1 81 ? 120.39500 178.36100 160.86400 1.000 72.85000 80 MET H C 1
ATOM 2408 O O . MET C 1 81 ? 119.72900 177.76300 159.99900 1.000 75.27000 80 MET H O 1
ATOM 2413 N N . GLU C 1 82 ? 120.34100 179.67800 161.08300 1.000 72.88000 81 GLU H N 1
ATOM 2414 C CA . GLU C 1 82 ? 119.41800 180.54500 160.30100 1.000 74.70000 81 GLU H CA 1
ATOM 2415 C C . GLU C 1 82 ? 120.21900 181.57000 159.49200 1.000 77.36000 81 GLU H C 1
ATOM 2416 O O . GLU C 1 82 ? 121.03200 182.29100 160.10000 1.000 82.20000 81 GLU H O 1
ATOM 2422 N N . LEU C 1 83 ? 119.99200 181.62800 158.17600 1.000 75.77000 82 LEU H N 1
ATOM 2423 C CA . LEU C 1 83 ? 120.66200 182.65500 157.33300 1.000 76.15000 82 LEU H CA 1
ATOM 2424 C C . LEU C 1 83 ? 119.60200 183.66200 156.88000 1.000 82.73000 82 LEU H C 1
ATOM 2425 O O . LEU C 1 83 ? 118.59200 183.20500 156.29600 1.000 86.43000 82 LEU H O 1
ATOM 2430 N N . ARG C 1 84 A 119.82300 184.95800 157.13500 1.000 82.20000 82 ARG H N 1
ATOM 2431 C CA . ARG C 1 84 A 118.82800 186.01900 156.82300 1.000 79.79000 82 ARG H CA 1
ATOM 2432 C C . ARG C 1 84 A 119.31300 186.84400 155.62900 1.000 83.63000 82 ARG H C 1
ATOM 2433 O O . ARG C 1 84 A 120.51900 186.75800 155.31900 1.000 85.20000 82 ARG H O 1
ATOM 2441 N N . SER C 1 85 B 118.40900 187.59600 154.98700 1.000 83.90000 82 SER H N 1
ATOM 2442 C CA . SER C 1 85 B 118.76700 188.40100 153.78900 1.000 85.55000 82 SER H CA 1
ATOM 2443 C C . SER C 1 85 B 119.37900 187.49100 152.72000 1.000 89.23000 82 SER H C 1
ATOM 2444 O O . SER C 1 85 B 120.46100 187.83400 152.20700 1.000 93.79000 82 SER H O 1
ATOM 2447 N N . LEU C 1 86 C 118.70200 186.37600 152.40400 1.000 85.11000 82 LEU H N 1
ATOM 2448 C CA . LEU C 1 86 C 119.21500 185.38400 151.41400 1.000 80.19000 82 LEU H CA 1
ATOM 2449 C C . LEU C 1 86 C 119.42600 186.04000 150.04800 1.000 81.22000 82 LEU H C 1
ATOM 2450 O O . LEU C 1 86 C 118.54700 186.80900 149.61900 1.000 84.48000 82 LEU H O 1
ATOM 2455 N N . ARG C 1 87 ? 120.55100 185.73600 149.39700 1.000 80.57000 83 ARG H N 1
ATOM 2456 C CA . ARG C 1 87 ? 120.82200 186.26400 148.03400 1.000 81.41000 83 ARG H CA 1
ATOM 2457 C C . ARG C 1 87 ? 121.20600 185.08300 147.13900 1.000 80.85000 83 ARG H C 1
ATOM 2458 O O . ARG C 1 87 ? 121.56900 184.02900 147.68700 1.000 83.04000 83 ARG H O 1
ATOM 2466 N N . SER C 1 88 ? 121.11500 185.24800 145.81900 1.000 78.97000 84 SER H N 1
ATOM 2467 C CA . SER C 1 88 ? 121.39700 184.12200 144.89300 1.000 80.52000 84 SER H CA 1
ATOM 2468 C C . SER C 1 88 ? 122.68000 183.39400 145.30800 1.000 80.23000 84 SER H C 1
ATOM 2469 O O . SER C 1 88 ? 122.68600 182.15400 145.25200 1.000 82.24000 84 SER H O 1
ATOM 2472 N N . GLU C 1 89 ? 123.71500 184.12900 145.72200 1.000 80.40000 85 GLU H N 1
ATOM 2473 C CA . GLU C 1 89 ? 125.02300 183.49500 146.03500 1.000 80.73000 85 GLU H CA 1
ATOM 2474 C C . GLU C 1 89 ? 124.86400 182.51900 147.20400 1.000 79.08000 85 GLU H C 1
ATOM 2475 O O . GLU C 1 89 ? 125.77600 181.69700 147.41000 1.000 77.95000 85 GLU H O 1
ATOM 2481 N N . ASP C 1 90 ? 123.75400 182.60100 147.93900 1.000 79.80000 86 ASP H N 1
ATOM 2482 C CA . ASP C 1 90 ? 123.58600 181.73500 149.13700 1.000 74.55000 86 ASP H CA 1
ATOM 2483 C C . ASP C 1 90 ? 123.18600 180.31900 148.70600 1.000 74.77000 86 ASP H C 1
ATOM 2484 O O . ASP C 1 90 ? 123.08300 179.44900 149.59000 1.000 77.39000 86 ASP H O 1
ATOM 2489 N N . THR C 1 91 ? 122.97100 180.09400 147.40600 1.000 70.95000 87 THR H N 1
ATOM 2490 C CA . THR C 1 91 ? 122.49900 178.75400 146.97500 1.000 65.23000 87 THR H CA 1
ATOM 2491 C C . THR C 1 91 ? 123.62200 177.75100 147.20000 1.000 64.46000 87 THR H C 1
ATOM 2492 O O . THR C 1 91 ? 124.71100 177.98400 146.66400 1.000 68.42000 87 THR H O 1
ATOM 2496 N N . ALA C 1 92 ? 123.36900 176.68800 147.96900 1.000 65.78000 88 ALA H N 1
ATOM 2497 C CA . ALA C 1 92 ? 124.44700 175.72400 148.29200 1.000 58.32000 88 ALA H CA 1
ATOM 2498 C C . ALA C 1 92 ? 123.89300 174.53400 149.07800 1.000 58.52000 88 ALA H C 1
ATOM 2499 O O . ALA C 1 92 ? 122.70700 174.57500 149.45800 1.000 66.46000 88 ALA H O 1
ATOM 2501 N N . VAL C 1 93 ? 124.72800 173.51500 149.30600 1.000 56.35000 89 VAL H N 1
ATOM 2502 C CA . VAL C 1 93 ? 124.30500 172.35400 150.14200 1.000 55.60000 89 VAL H CA 1
ATOM 2503 C C . VAL C 1 93 ? 124.88900 172.56600 151.53900 1.000 58.91000 89 VAL H C 1
ATOM 2504 O O . VAL C 1 93 ? 126.11000 172.37300 151.70200 1.000 61.71000 89 VAL H O 1
ATOM 2508 N N . TYR C 1 94 ? 124.05000 172.96200 152.50000 1.000 62.20000 90 TYR H N 1
ATOM 2509 C CA . TYR C 1 94 ? 124.53600 173.25400 153.87600 1.000 58.49000 90 TYR H CA 1
ATOM 2510 C C . TYR C 1 94 ? 124.78600 171.92900 154.59400 1.000 60.02000 90 TYR H C 1
ATOM 2511 O O . TYR C 1 94 ? 123.96600 171.00000 154.44300 1.000 64.76000 90 TYR H O 1
ATOM 2520 N N . TYR C 1 95 ? 125.88800 171.83700 155.34300 1.000 55.43000 91 TYR H N 1
ATOM 2521 C CA . TYR C 1 95 ? 126.24600 170.56200 156.02100 1.000 58.15000 91 TYR H CA 1
ATOM 2522 C C . TYR C 1 95 ? 126.42000 170.79600 157.51300 1.000 61.71000 91 TYR H C 1
ATOM 2523 O O . TYR C 1 95 ? 127.07000 171.79400 157.89300 1.000 63.43000 91 TYR H O 1
ATOM 2532 N N . CYS C 1 96 ? 125.87200 169.90400 158.34200 1.000 60.40000 92 CYS H N 1
ATOM 2533 C CA . CYS C 1 96 ? 126.09700 170.00700 159.80900 1.000 59.31000 92 CYS H CA 1
ATOM 2534 C C . CYS C 1 96 ? 127.10800 168.93000 160.21100 1.000 62.70000 92 CYS H C 1
ATOM 2535 O O . CYS C 1 96 ? 126.78000 167.73600 160.07600 1.000 69.06000 92 CYS H O 1
ATOM 2538 N N . ALA C 1 97 ? 128.29300 169.33800 160.67000 1.000 59.50000 93 ALA H N 1
ATOM 2539 C CA . ALA C 1 97 ? 129.35600 168.35500 160.98800 1.000 59.75000 93 ALA H CA 1
ATOM 2540 C C . ALA C 1 97 ? 129.69600 168.40400 162.48100 1.000 61.55000 93 ALA H C 1
ATOM 2541 O O . ALA C 1 97 ? 130.03800 169.49400 162.97300 1.000 62.16000 93 ALA H O 1
ATOM 2543 N N . ARG C 1 98 ? 129.61800 167.25900 163.16400 1.000 59.66000 94 ARG H N 1
ATOM 2544 C CA . ARG C 1 98 ? 129.93700 167.19100 164.61600 1.000 53.94000 94 ARG H CA 1
ATOM 2545 C C . ARG C 1 98 ? 131.45300 167.05900 164.79400 1.000 61.43000 94 ARG H C 1
ATOM 2546 O O . ARG C 1 98 ? 132.06600 166.27900 164.04000 1.000 68.55000 94 ARG H O 1
ATOM 2554 N N . ASP C 1 99 ? 132.02700 167.79700 165.74900 1.000 60.27000 95 ASP H N 1
ATOM 2555 C CA . ASP C 1 99 ? 133.48900 167.72200 166.01300 1.000 61.36000 95 ASP H CA 1
ATOM 2556 C C . ASP C 1 99 ? 133.86200 166.29600 166.42800 1.000 64.09000 95 ASP H C 1
ATOM 2557 O O . ASP C 1 99 ? 133.05400 165.65100 167.12300 1.000 68.24000 95 ASP H O 1
ATOM 2562 N N . ARG C 1 100 ? 135.04400 165.83200 166.01700 1.000 61.00000 96 ARG H N 1
ATOM 2563 C CA . ARG C 1 100 ? 135.49300 164.45300 166.34300 1.000 61.65000 96 ARG H CA 1
ATOM 2564 C C . ARG C 1 100 ? 135.73400 164.31500 167.84900 1.000 62.90000 96 ARG H C 1
ATOM 2565 O O . ARG C 1 100 ? 135.30500 163.29400 168.41700 1.000 67.96000 96 ARG H O 1
ATOM 2573 N N . VAL C 1 101 ? 136.36900 165.30900 168.47600 1.000 61.30000 97 VAL H N 1
ATOM 2574 C CA . VAL C 1 101 ? 136.73800 165.17200 169.91800 1.000 59.32000 97 VAL H CA 1
ATOM 2575 C C . VAL C 1 101 ? 135.78300 165.97800 170.80500 1.000 62.67000 97 VAL H C 1
ATOM 2576 O O . VAL C 1 101 ? 135.29800 167.03000 170.34600 1.000 64.74000 97 VAL H O 1
ATOM 2580 N N . LEU C 1 102 ? 135.52500 165.49000 172.02300 1.000 64.60000 98 LEU H N 1
ATOM 2581 C CA . LEU C 1 102 ? 134.64400 166.19200 172.99500 1.000 62.79000 98 LEU H CA 1
ATOM 2582 C C . LEU C 1 102 ? 135.04600 167.66700 173.09200 1.000 66.07000 98 LEU H C 1
ATOM 2583 O O . LEU C 1 102 ? 136.26100 167.94900 173.09700 1.000 72.88000 98 LEU H O 1
ATOM 2588 N N . GLY C 1 103 ? 134.06300 168.56800 173.19300 1.000 63.51000 99 GLY H N 1
ATOM 2589 C CA . GLY C 1 103 ? 134.34700 170.01300 173.28100 1.000 64.07000 99 GLY H CA 1
ATOM 2590 C C . GLY C 1 103 ? 134.11700 170.56900 174.67400 1.000 64.53000 99 GLY H C 1
ATOM 2591 O O . GLY C 1 103 ? 134.42600 171.75600 174.88400 1.000 68.36000 99 GLY H O 1
ATOM 2592 N N . ALA C 1 104 ? 133.60600 169.75800 175.60400 1.000 64.33000 100 ALA H N 1
ATOM 2593 C CA . ALA C 1 104 ? 133.28700 170.28200 176.95100 1.000 65.00000 100 ALA H CA 1
ATOM 2594 C C . ALA C 1 104 ? 133.28200 169.15400 177.98300 1.000 66.44000 100 ALA H C 1
ATOM 2595 O O . ALA C 1 104 ? 132.53500 168.17700 177.75900 1.000 68.95000 100 ALA H O 1
ATOM 2597 N N . HIS C 1 105 A 134.07000 169.29500 179.05900 1.000 66.67000 100 HIS H N 1
ATOM 2598 C CA . HIS C 1 105 A 134.06600 168.29600 180.16000 1.000 68.28000 100 HIS H CA 1
ATOM 2599 C C . HIS C 1 105 A 133.44700 168.96800 181.38500 1.000 74.47000 100 HIS H C 1
ATOM 2600 O O . HIS C 1 105 A 134.22100 169.60000 182.14700 1.000 79.52000 100 HIS H O 1
ATOM 2607 N N . GLY C 1 106 B 132.12600 168.84500 181.56000 1.000 74.38000 100 GLY H N 1
ATOM 2608 C CA . GLY C 1 106 B 131.42900 169.53800 182.66200 1.000 74.90000 100 GLY H CA 1
ATOM 2609 C C . GLY C 1 106 B 131.25500 171.01000 182.33400 1.000 74.11000 100 GLY H C 1
ATOM 2610 O O . GLY C 1 106 B 130.63700 171.31100 181.29600 1.000 77.79000 100 GLY H O 1
ATOM 2611 N N . ALA C 1 107 C 131.78600 171.89500 183.18100 1.000 69.33000 100 ALA H N 1
ATOM 2612 C CA . ALA C 1 107 C 131.70600 173.35100 182.92000 1.000 72.97000 100 ALA H CA 1
ATOM 2613 C C . ALA C 1 107 C 133.03000 173.83300 182.32300 1.000 78.32000 100 ALA H C 1
ATOM 2614 O O . ALA C 1 107 C 133.19900 175.05700 182.17300 1.000 81.59000 100 ALA H O 1
ATOM 2616 N N . ASN C 1 108 D 133.93100 172.90100 182.00100 1.000 77.37000 100 ASN H N 1
ATOM 2617 C CA . ASN C 1 108 D 135.26100 173.27600 181.45900 1.000 75.38000 100 ASN H CA 1
ATOM 2618 C C . ASN C 1 108 D 135.23100 173.18200 179.93000 1.000 74.31000 100 ASN H C 1
ATOM 2619 O O . ASN C 1 108 D 134.97100 172.05500 179.44600 1.000 77.32000 100 ASN H O 1
ATOM 2624 N N . PRO C 1 109 E 135.46900 174.27700 179.15600 1.000 69.53000 100 PRO H N 1
ATOM 2625 C CA . PRO C 1 109 E 135.54600 174.17400 177.69400 1.000 65.48000 100 PRO H CA 1
ATOM 2626 C C . PRO C 1 109 E 136.82900 173.46800 177.23300 1.000 69.80000 100 PRO H C 1
ATOM 2627 O O . PRO C 1 109 E 137.86400 173.69000 177.83300 1.000 74.37000 100 PRO H O 1
ATOM 2631 N N . LEU C 1 110 F 136.72800 172.63600 176.18400 1.000 67.33000 100 LEU H N 1
ATOM 2632 C CA . LEU C 1 110 F 137.89600 171.87000 175.66200 1.000 63.58000 100 LEU H CA 1
ATOM 2633 C C . LEU C 1 110 F 138.16800 172.26900 174.20800 1.000 65.16000 100 LEU H C 1
ATOM 2634 O O . LEU C 1 110 F 137.22900 172.74700 173.54400 1.000 69.73000 100 LEU H O 1
ATOM 2639 N N . ASN C 1 111 G 139.40400 172.07300 173.73700 1.000 62.66000 100 ASN H N 1
ATOM 2640 C CA . ASN C 1 111 G 139.75500 172.38400 172.32500 1.000 62.55000 100 ASN H CA 1
ATOM 2641 C C . ASN C 1 111 G 139.54600 171.13500 171.46500 1.000 65.27000 100 ASN H C 1
ATOM 2642 O O . ASN C 1 111 G 140.54200 170.63000 170.91000 1.000 71.49000 100 ASN H O 1
ATOM 2647 N N . GLY C 1 112 H 138.30200 170.66200 171.35600 1.000 61.38000 100 GLY H N 1
ATOM 2648 C CA . GLY C 1 112 H 138.01200 169.44400 170.57500 1.000 60.98000 100 GLY H CA 1
ATOM 2649 C C . GLY C 1 112 H 137.88600 169.74000 169.09100 1.000 63.13000 100 GLY H C 1
ATOM 2650 O O . GLY C 1 112 H 137.79600 168.77600 168.30600 1.000 66.23000 100 GLY H O 1
ATOM 2651 N N . HIS C 1 113 I 137.88200 171.02300 168.71800 1.000 61.34000 100 HIS H N 1
ATOM 2652 C CA . HIS C 1 113 I 137.71600 171.41500 167.29100 1.000 56.72000 100 HIS H CA 1
ATOM 2653 C C . HIS C 1 113 I 139.07800 171.35200 166.59100 1.000 61.79000 100 HIS H C 1
ATOM 2654 O O . HIS C 1 113 I 139.12800 171.56200 165.36200 1.000 66.53000 100 HIS H O 1
ATOM 2661 N N . HIS C 1 114 J 140.14100 171.06900 167.35000 1.000 63.02000 100 HIS H N 1
ATOM 2662 C CA . HIS C 1 114 J 141.50900 170.98000 166.77100 1.000 63.58000 100 HIS H CA 1
ATOM 2663 C C . HIS C 1 114 J 141.68600 169.63600 166.06000 1.000 64.67000 100 HIS H C 1
ATOM 2664 O O . HIS C 1 114 J 142.69200 169.46800 165.33900 1.000 68.01000 100 HIS H O 1
ATOM 2671 N N . TYR C 1 115 K 140.74200 168.71000 166.25000 1.000 62.17000 100 TYR H N 1
ATOM 2672 C CA . TYR C 1 115 K 140.90500 167.34600 165.67200 1.000 59.83000 100 TYR H CA 1
ATOM 2673 C C . TYR C 1 115 K 139.95800 167.17300 164.48700 1.000 65.93000 100 TYR H C 1
ATOM 2674 O O . TYR C 1 115 K 139.87300 166.02500 163.98700 1.000 72.33000 100 TYR H O 1
ATOM 2683 N N . GLY C 1 116 L 139.27400 168.24700 164.06800 1.000 64.98000 100 GLY H N 1
ATOM 2684 C CA . GLY C 1 116 L 138.42200 168.19300 162.86400 1.000 64.17000 100 GLY H CA 1
ATOM 2685 C C . GLY C 1 116 L 137.00900 167.70300 163.11600 1.000 63.19000 100 GLY H C 1
ATOM 2686 O O . GLY C 1 116 L 136.61800 167.60000 164.29300 1.000 66.70000 100 GLY H O 1
ATOM 2687 N N . MET C 1 117 M 136.27200 167.41300 162.03900 1.000 63.20000 100 MET H N 1
ATOM 2688 C CA . MET C 1 117 M 134.85800 166.97200 162.15200 1.000 63.08000 100 MET H CA 1
ATOM 2689 C C . MET C 1 117 M 134.73200 165.55600 161.58500 1.000 62.73000 100 MET H C 1
ATOM 2690 O O . MET C 1 117 M 135.12000 165.35800 160.41900 1.000 62.96000 100 MET H O 1
ATOM 2695 N N . ASP C 1 118 ? 134.20200 164.61600 162.37200 1.000 60.54000 101 ASP H N 1
ATOM 2696 C CA . ASP C 1 118 ? 134.13000 163.19900 161.92300 1.000 62.54000 101 ASP H CA 1
ATOM 2697 C C . ASP C 1 118 ? 132.74900 162.89300 161.33300 1.000 65.99000 101 ASP H C 1
ATOM 2698 O O . ASP C 1 118 ? 132.70100 162.36500 160.20700 1.000 70.62000 101 ASP H O 1
ATOM 2703 N N . VAL C 1 119 ? 131.67600 163.20400 162.06300 1.000 60.82000 102 VAL H N 1
ATOM 2704 C CA . VAL C 1 119 ? 130.30400 162.84900 161.59200 1.000 58.13000 102 VAL H CA 1
ATOM 2705 C C . VAL C 1 119 ? 129.71000 164.04500 160.84700 1.000 59.18000 102 VAL H C 1
ATOM 2706 O O . VAL C 1 119 ? 129.57800 165.11600 161.46500 1.000 62.31000 102 VAL H O 1
ATOM 2710 N N . TRP C 1 120 ? 129.26200 163.82400 159.61400 1.000 58.54000 103 TRP H N 1
ATOM 2711 C CA . TRP C 1 120 ? 128.59300 164.88200 158.82500 1.000 54.74000 103 TRP H CA 1
ATOM 2712 C C . TRP C 1 120 ? 127.14700 164.46100 158.58100 1.000 58.10000 103 TRP H C 1
ATOM 2713 O O . TRP C 1 120 ? 126.82500 163.29000 158.82000 1.000 66.28000 103 TRP H O 1
ATOM 2724 N N . GLY C 1 121 ? 126.31000 165.37800 158.11200 1.000 55.59000 104 GLY H N 1
ATOM 2725 C CA . GLY C 1 121 ? 124.90700 165.06300 157.80900 1.000 52.47000 104 GLY H CA 1
ATOM 2726 C C . GLY C 1 121 ? 124.67200 164.95800 156.31900 1.000 58.99000 104 GLY H C 1
ATOM 2727 O O . GLY C 1 121 ? 125.58200 165.31300 155.56400 1.000 65.07000 104 GLY H O 1
ATOM 2728 N N . GLN C 1 122 ? 123.49200 164.49900 155.90300 1.000 57.65000 105 GLN H N 1
ATOM 2729 C CA . GLN C 1 122 ? 123.20300 164.28800 154.46000 1.000 55.31000 105 GLN H CA 1
ATOM 2730 C C . GLN C 1 122 ? 123.44900 165.57900 153.67900 1.000 59.20000 105 GLN H C 1
ATOM 2731 O O . GLN C 1 122 ? 124.09000 165.50500 152.62400 1.000 63.35000 105 GLN H O 1
ATOM 2737 N N . GLY C 1 123 ? 123.00600 166.71900 154.21500 1.000 30.00000 106 GLY H N 1
ATOM 2738 C CA . GLY C 1 123 ? 123.17100 168.01100 153.52300 1.000 30.00000 106 GLY H CA 1
ATOM 2739 C C . GLY C 1 123 ? 121.84200 168.54100 153.01700 1.000 30.00000 106 GLY H C 1
ATOM 2740 O O . GLY C 1 123 ? 121.08700 167.75700 152.41200 1.000 30.00000 106 GLY H O 1
ATOM 2741 N N . THR C 1 124 ? 121.56600 169.82500 153.25700 1.000 60.23000 107 THR H N 1
ATOM 2742 C CA . THR C 1 124 ? 120.29500 170.44600 152.79700 1.000 58.18000 107 THR H CA 1
ATOM 2743 C C . THR C 1 124 ? 120.58100 171.34600 151.59200 1.000 58.93000 107 THR H C 1
ATOM 2744 O O . THR C 1 124 ? 121.27400 172.36600 151.77400 1.000 63.09000 107 THR H O 1
ATOM 2748 N N . THR C 1 125 ? 120.07000 170.98000 150.41200 1.000 60.84000 108 THR H N 1
ATOM 2749 C CA . THR C 1 125 ? 120.25400 171.84000 149.21800 1.000 61.11000 108 THR H CA 1
ATOM 2750 C C . THR C 1 125 ? 119.29500 173.02500 149.30500 1.000 62.44000 108 THR H C 1
ATOM 2751 O O . THR C 1 125 ? 118.10400 172.82100 149.05000 1.000 68.32000 108 THR H O 1
ATOM 2755 N N . VAL C 1 126 ? 119.80200 174.20800 149.66000 1.000 58.74000 109 VAL H N 1
ATOM 2756 C CA . VAL C 1 126 ? 118.94700 175.43100 149.72600 1.000 55.91000 109 VAL H CA 1
ATOM 2757 C C . VAL C 1 126 ? 119.15100 176.23600 148.43900 1.000 63.12000 109 VAL H C 1
ATOM 2758 O O . VAL C 1 126 ? 120.28400 176.69800 148.20900 1.000 67.43000 109 VAL H O 1
ATOM 2762 N N . THR C 1 127 ? 118.09500 176.38400 147.63400 1.000 67.88000 110 THR H N 1
ATOM 2763 C CA . THR C 1 127 ? 118.19100 177.15600 146.37000 1.000 66.91000 110 THR H CA 1
ATOM 2764 C C . THR C 1 127 ? 117.50700 178.51200 146.56700 1.000 72.64000 110 THR H C 1
ATOM 2765 O O . THR C 1 127 ? 116.30000 178.52500 146.86600 1.000 77.38000 110 THR H O 1
ATOM 2769 N N . VAL C 1 128 ? 118.26000 179.60200 146.40500 1.000 69.44000 111 VAL H N 1
ATOM 2770 C CA . VAL C 1 128 ? 117.67900 180.96500 146.57700 1.000 68.49000 111 VAL H CA 1
ATOM 2771 C C . VAL C 1 128 ? 117.27000 181.48500 145.19600 1.000 73.53000 111 VAL H C 1
ATOM 2772 O O . VAL C 1 128 ? 118.16500 181.89900 144.43400 1.000 81.96000 111 VAL H O 1
ATOM 2776 N N . SER C 1 129 ? 115.96900 181.45800 144.89500 1.000 71.50000 112 SER H N 1
ATOM 2777 C CA . SER C 1 129 ? 115.47100 181.91500 143.57100 1.000 71.39000 112 SER H CA 1
ATOM 2778 C C . SER C 1 129 ? 114.00300 182.34000 143.68800 1.000 70.35000 112 SER H C 1
ATOM 2779 O O . SER C 1 129 ? 113.32900 181.87300 144.62500 1.000 76.81000 112 SER H O 1
ATOM 2782 N N . SER C 1 130 ? 113.53300 183.17700 142.76100 1.000 65.84000 113 SER H N 1
ATOM 2783 C CA . SER C 1 130 ? 112.12300 183.64600 142.78700 1.000 70.20000 113 SER H CA 1
ATOM 2784 C C . SER C 1 130 ? 111.34000 182.99500 141.64200 1.000 76.57000 113 SER H C 1
ATOM 2785 O O . SER C 1 130 ? 110.71500 183.71600 140.86700 1.000 81.83000 113 SER H O 1
ATOM 2788 N N . ASP D 2 1 ? 142.80800 186.02800 160.93900 1.000 87.11000 1 ASP I N 1
ATOM 2789 C CA . ASP D 2 1 ? 142.27500 184.81400 160.26400 1.000 84.97000 1 ASP I CA 1
ATOM 2790 C C . ASP D 2 1 ? 143.41800 184.10100 159.53500 1.000 83.37000 1 ASP I C 1
ATOM 2791 O O . ASP D 2 1 ? 143.97500 184.69300 158.59200 1.000 85.35000 1 ASP I O 1
ATOM 2796 N N . ILE D 2 2 ? 143.74000 182.87200 159.95000 1.000 78.30000 2 ILE I N 1
ATOM 2797 C CA . ILE D 2 2 ? 144.82300 182.09000 159.28300 1.000 71.92000 2 ILE I CA 1
ATOM 2798 C C . ILE D 2 2 ? 144.36800 181.74500 157.86100 1.000 74.67000 2 ILE I C 1
ATOM 2799 O O . ILE D 2 2 ? 143.18700 181.38700 157.69100 1.000 80.25000 2 ILE I O 1
ATOM 2804 N N . GLN D 2 3 ? 145.27300 181.85200 156.88400 1.000 71.69000 3 GLN I N 1
ATOM 2805 C CA . GLN D 2 3 ? 144.92300 181.57700 155.46500 1.000 73.97000 3 GLN I CA 1
ATOM 2806 C C . GLN D 2 3 ? 145.69100 180.33800 154.99500 1.000 72.14000 3 GLN I C 1
ATOM 2807 O O . GLN D 2 3 ? 146.93400 180.35800 155.06200 1.000 75.74000 3 GLN I O 1
ATOM 2813 N N . ILE D 2 4 ? 144.97400 179.30100 154.55500 1.000 68.70000 4 ILE I N 1
ATOM 2814 C CA . ILE D 2 4 ? 145.63600 178.04400 154.09500 1.000 64.54000 4 ILE I CA 1
ATOM 2815 C C . ILE D 2 4 ? 145.51600 177.94600 152.57000 1.000 67.76000 4 ILE I C 1
ATOM 2816 O O . ILE D 2 4 ? 144.46300 178.34200 152.03400 1.000 73.79000 4 ILE I O 1
ATOM 2821 N N . THR D 2 5 ? 146.56300 177.44700 151.90500 1.000 62.60000 5 THR I N 1
ATOM 2822 C CA . THR D 2 5 ? 146.55300 177.32900 150.42300 1.000 59.73000 5 THR I CA 1
ATOM 2823 C C . THR D 2 5 ? 147.01000 175.92700 150.01000 1.000 64.48000 5 THR I C 1
ATOM 2824 O O . THR D 2 5 ? 148.11600 175.52700 150.42500 1.000 67.45000 5 THR I O 1
ATOM 2828 N N . GLN D 2 6 ? 146.18600 175.20900 149.23800 1.000 65.07000 6 GLN I N 1
ATOM 2829 C CA . GLN D 2 6 ? 146.58900 173.86900 148.73100 1.000 62.54000 6 GLN I CA 1
ATOM 2830 C C . GLN D 2 6 ? 147.47300 174.05600 147.49400 1.000 62.32000 6 GLN I C 1
ATOM 2831 O O . GLN D 2 6 ? 147.02200 174.72900 146.54700 1.000 68.56000 6 GLN I O 1
ATOM 2837 N N . SER D 2 7 ? 148.67700 173.48100 147.50500 1.000 60.11000 7 SER I N 1
ATOM 2838 C CA . SER D 2 7 ? 149.62600 173.68300 146.37700 1.000 57.48000 7 SER I CA 1
ATOM 2839 C C . SER D 2 7 ? 149.05500 173.13800 145.05900 1.000 58.13000 7 SER I C 1
ATOM 2840 O O . SER D 2 7 ? 149.13200 173.87500 144.05700 1.000 62.07000 7 SER I O 1
ATOM 2843 N N . PRO D 2 8 ? 148.49200 171.91100 144.98300 1.000 56.49000 8 PRO I N 1
ATOM 2844 C CA . PRO D 2 8 ? 148.00300 171.38300 143.71100 1.000 54.82000 8 PRO I CA 1
ATOM 2845 C C . PRO D 2 8 ? 146.48600 171.55900 143.54100 1.000 53.57000 8 PRO I C 1
ATOM 2846 O O . PRO D 2 8 ? 145.74000 171.01200 144.32700 1.000 54.96000 8 PRO I O 1
ATOM 2850 N N . SER D 2 9 ? 146.06600 172.32600 142.53100 1.000 52.85000 9 SER I N 1
ATOM 2851 C CA . SER D 2 9 ? 144.61400 172.48400 142.25600 1.000 48.15000 9 SER I CA 1
ATOM 2852 C C . SER D 2 9 ? 144.02500 171.14100 141.81600 1.000 51.67000 9 SER I C 1
ATOM 2853 O O . SER D 2 9 ? 142.92500 170.79700 142.29000 1.000 62.34000 9 SER I O 1
ATOM 2856 N N . SER D 2 10 ? 144.73200 170.41700 140.94300 1.000 46.30000 10 SER I N 1
ATOM 2857 C CA . SER D 2 10 ? 144.26700 169.08000 140.48700 1.000 45.43000 10 SER I CA 1
ATOM 2858 C C . SER D 2 10 ? 145.47400 168.16700 140.25300 1.000 44.52000 10 SER I C 1
ATOM 2859 O O . SER D 2 10 ? 146.54500 168.69000 139.89300 1.000 52.20000 10 SER I O 1
ATOM 2862 N N . VAL D 2 11 ? 145.30000 166.85700 140.44500 1.000 43.77000 11 VAL I N 1
ATOM 2863 C CA . VAL D 2 11 ? 146.42000 165.88500 140.26000 1.000 48.16000 11 VAL I CA 1
ATOM 2864 C C . VAL D 2 11 ? 145.90300 164.68000 139.47100 1.000 54.77000 11 VAL I C 1
ATOM 2865 O O . VAL D 2 11 ? 144.87200 164.11000 139.87400 1.000 61.32000 11 VAL I O 1
ATOM 2869 N N . SER D 2 12 ? 146.59400 164.31100 138.38900 1.000 56.28000 12 SER I N 1
ATOM 2870 C CA . SER D 2 12 ? 146.20100 163.10800 137.60900 1.000 55.73000 12 SER I CA 1
ATOM 2871 C C . SER D 2 12 ? 147.33300 162.08000 137.67700 1.000 53.44000 12 SER I C 1
ATOM 2872 O O . SER D 2 12 ? 148.45900 162.42100 137.27000 1.000 55.67000 12 SER I O 1
ATOM 2875 N N . ALA D 2 13 ? 147.04500 160.87500 138.17700 1.000 54.16000 13 ALA I N 1
ATOM 2876 C CA . ALA D 2 13 ? 148.09200 159.85500 138.34500 1.000 57.33000 13 ALA I CA 1
ATOM 2877 C C . ALA D 2 13 ? 147.54900 158.49800 137.91300 1.000 63.55000 13 ALA I C 1
ATOM 2878 O O . ALA D 2 13 ? 146.32300 158.34000 137.88300 1.000 69.99000 13 ALA I O 1
ATOM 2880 N N . SER D 2 14 ? 148.43500 157.57300 137.55500 1.000 61.54000 14 SER I N 1
ATOM 2881 C CA . SER D 2 14 ? 147.99100 156.23300 137.21400 1.000 61.09000 14 SER I CA 1
ATOM 2882 C C . SER D 2 14 ? 147.72400 155.42000 138.47700 1.000 57.54000 14 SER I C 1
ATOM 2883 O O . SER D 2 14 ? 148.14000 155.78100 139.58100 1.000 62.05000 14 SER I O 1
ATOM 2886 N N . VAL D 2 15 ? 146.96300 154.34000 138.30700 1.000 53.08000 15 VAL I N 1
ATOM 2887 C CA . VAL D 2 15 ? 146.57400 153.50600 139.48000 1.000 55.75000 15 VAL I CA 1
ATOM 2888 C C . VAL D 2 15 ? 147.82100 152.80900 140.00700 1.000 61.02000 15 VAL I C 1
ATOM 2889 O O . VAL D 2 15 ? 148.46200 152.09600 139.22400 1.000 72.02000 15 VAL I O 1
ATOM 2893 N N . GLY D 2 16 ? 148.15200 153.03300 141.28100 1.000 56.76000 16 GLY I N 1
ATOM 2894 C CA . GLY D 2 16 ? 149.37400 152.45400 141.87100 1.000 58.24000 16 GLY I CA 1
ATOM 2895 C C . GLY D 2 16 ? 150.39300 153.53700 142.17000 1.000 61.56000 16 GLY I C 1
ATOM 2896 O O . GLY D 2 16 ? 151.23100 153.32700 143.06500 1.000 69.39000 16 GLY I O 1
ATOM 2897 N N . ASP D 2 17 ? 150.29700 154.67700 141.47900 1.000 58.09000 17 ASP I N 1
ATOM 2898 C CA . ASP D 2 17 ? 151.26400 155.79200 141.67100 1.000 61.66000 17 ASP I CA 1
ATOM 2899 C C . ASP D 2 17 ? 150.93100 156.55300 142.96000 1.000 68.62000 17 ASP I C 1
ATOM 2900 O O . ASP D 2 17 ? 149.75100 156.54300 143.36300 1.000 74.00000 17 ASP I O 1
ATOM 2905 N N . ARG D 2 18 ? 151.93000 157.19300 143.57500 1.000 66.75000 18 ARG I N 1
ATOM 2906 C CA . ARG D 2 18 ? 151.70600 157.95500 144.83300 1.000 67.09000 18 ARG I CA 1
ATOM 2907 C C . ARG D 2 18 ? 151.18800 159.35900 144.49800 1.000 68.27000 18 ARG I C 1
ATOM 2908 O O . ARG D 2 18 ? 151.57700 159.89400 143.44200 1.000 70.61000 18 ARG I O 1
ATOM 2916 N N . VAL D 2 19 ? 150.33900 159.92200 145.36300 1.000 66.94000 19 VAL I N 1
ATOM 2917 C CA . VAL D 2 19 ? 149.77400 161.28500 145.13300 1.000 65.25000 19 VAL I CA 1
ATOM 2918 C C . VAL D 2 19 ? 150.03900 162.13900 146.37600 1.000 69.13000 19 VAL I C 1
ATOM 2919 O O . VAL D 2 19 ? 149.63800 161.71100 147.47300 1.000 73.37000 19 VAL I O 1
ATOM 2923 N N . THR D 2 20 ? 150.67900 163.30100 146.20700 1.000 64.80000 20 THR I N 1
ATOM 2924 C CA . THR D 2 20 ? 151.01800 164.17200 147.36500 1.000 64.31000 20 THR I CA 1
ATOM 2925 C C . THR D 2 20 ? 150.23900 165.48900 147.27500 1.000 62.59000 20 THR I C 1
ATOM 2926 O O . THR D 2 20 ? 150.29600 166.13200 146.21000 1.000 64.09000 20 THR I O 1
ATOM 2930 N N . ILE D 2 21 ? 149.54300 165.86600 148.35300 1.000 61.90000 21 ILE I N 1
ATOM 2931 C CA . ILE D 2 21 ? 148.75400 167.13400 148.37800 1.000 58.38000 21 ILE I CA 1
ATOM 2932 C C . ILE D 2 21 ? 149.36300 168.04500 149.44700 1.000 61.27000 21 ILE I C 1
ATOM 2933 O O . ILE D 2 21 ? 149.47100 167.59500 150.60200 1.000 64.72000 21 ILE I O 1
ATOM 2938 N N . THR D 2 22 ? 149.74400 169.27000 149.07800 1.000 58.39000 22 THR I N 1
ATOM 2939 C CA . THR D 2 22 ? 150.40700 170.19200 150.04000 1.000 58.23000 22 THR I CA 1
ATOM 2940 C C . THR D 2 22 ? 149.40800 171.25000 150.51900 1.000 60.49000 22 THR I C 1
ATOM 2941 O O . THR D 2 22 ? 148.61400 171.71900 149.68600 1.000 65.84000 22 THR I O 1
ATOM 2945 N N . CYS D 2 23 ? 149.44800 171.60000 151.80900 1.000 61.74000 23 CYS I N 1
ATOM 2946 C CA . CYS D 2 23 ? 148.55100 172.65000 152.36500 1.000 64.25000 23 CYS I CA 1
ATOM 2947 C C . CYS D 2 23 ? 149.37800 173.60100 153.23600 1.000 68.27000 23 CYS I C 1
ATOM 2948 O O . CYS D 2 23 ? 149.70100 173.22100 154.37800 1.000 73.04000 23 CYS I O 1
ATOM 2951 N N . ARG D 2 24 ? 149.71100 174.78600 152.71400 1.000 68.47000 24 ARG I N 1
ATOM 2952 C CA . ARG D 2 24 ? 150.56800 175.74700 153.46100 1.000 69.57000 24 ARG I CA 1
ATOM 2953 C C . ARG D 2 24 ? 149.69100 176.76800 154.19300 1.000 70.58000 24 ARG I C 1
ATOM 2954 O O . ARG D 2 24 ? 148.52900 176.93700 153.78600 1.000 74.15000 24 ARG I O 1
ATOM 2962 N N . ALA D 2 25 ? 150.23600 177.42200 155.22600 1.000 69.69000 25 ALA I N 1
ATOM 2963 C CA . ALA D 2 25 ? 149.46600 178.41800 156.01000 1.000 71.04000 25 ALA I CA 1
ATOM 2964 C C . ALA D 2 25 ? 150.33200 179.65400 156.27900 1.000 72.09000 25 ALA I C 1
ATOM 2965 O O . ALA D 2 25 ? 151.56500 179.50600 156.35000 1.000 74.23000 25 ALA I O 1
ATOM 2967 N N . ASN D 2 26 ? 149.70400 180.82600 156.43000 1.000 69.96000 26 ASN I N 1
ATOM 2968 C CA . ASN D 2 26 ? 150.46300 182.07900 156.68400 1.000 68.37000 26 ASN I CA 1
ATOM 2969 C C . ASN D 2 26 ? 151.05500 182.03000 158.09600 1.000 69.12000 26 ASN I C 1
ATOM 2970 O O . ASN D 2 26 ? 152.14100 182.60700 158.29700 1.000 71.99000 26 ASN I O 1
ATOM 2975 N N . LEU D 2 27 ? 150.36900 181.38100 159.03700 1.000 69.44000 27 LEU I N 1
ATOM 2976 C CA . LEU D 2 27 ? 150.87000 181.30300 160.43500 1.000 68.84000 27 LEU I CA 1
ATOM 2977 C C . LEU D 2 27 ? 151.07700 179.83400 160.81400 1.000 72.82000 27 LEU I C 1
ATOM 2978 O O . LEU D 2 27 ? 151.12600 178.99400 159.89600 1.000 79.90000 27 LEU I O 1
ATOM 2983 N N . GLY D 2 28 ? 151.19800 179.54100 162.11100 1.000 72.14000 28 GLY I N 1
ATOM 2984 C CA . GLY D 2 28 ? 151.45800 178.15700 162.54900 1.000 71.94000 28 GLY I CA 1
ATOM 2985 C C . GLY D 2 28 ? 150.19400 177.47200 163.03500 1.000 74.91000 28 GLY I C 1
ATOM 2986 O O . GLY D 2 28 ? 149.61000 177.94900 164.02500 1.000 79.71000 28 GLY I O 1
ATOM 2987 N N . ILE D 2 29 ? 149.78700 176.39400 162.36000 1.000 72.08000 29 ILE I N 1
ATOM 2988 C CA . ILE D 2 29 ? 148.58000 175.62200 162.77800 1.000 69.43000 29 ILE I CA 1
ATOM 2989 C C . ILE D 2 29 ? 148.99400 174.66300 163.89900 1.000 72.59000 29 ILE I C 1
ATOM 2990 O O . ILE D 2 29 ? 148.09500 174.12000 164.56400 1.000 75.97000 29 ILE I O 1
ATOM 2995 N N . SER D 2 30 ? 150.30100 174.47500 164.10100 1.000 70.86000 30 SER I N 1
ATOM 2996 C CA . SER D 2 30 ? 150.81300 173.58200 165.17700 1.000 72.62000 30 SER I CA 1
ATOM 2997 C C . SER D 2 30 ? 150.12100 172.21500 165.12100 1.000 70.36000 30 SER I C 1
ATOM 2998 O O . SER D 2 30 ? 149.44900 171.85900 166.11000 1.000 76.17000 30 SER I O 1
ATOM 3001 N N . ASP D 2 31 ? 150.27300 171.48700 164.01100 1.000 68.12000 31 ASP I N 1
ATOM 3002 C CA . ASP D 2 31 ? 149.71100 170.11100 163.89700 1.000 71.64000 31 ASP I CA 1
ATOM 3003 C C . ASP D 2 31 ? 148.19700 170.10400 164.13100 1.000 70.53000 31 ASP I C 1
ATOM 3004 O O . ASP D 2 31 ? 147.71100 169.11900 164.71800 1.000 74.56000 31 ASP I O 1
ATOM 3009 N N . TRP D 2 32 ? 147.47800 171.13200 163.67300 1.000 67.25000 32 TRP I N 1
ATOM 3010 C CA . TRP D 2 32 ? 145.99700 171.10700 163.79200 1.000 64.98000 32 TRP I CA 1
ATOM 3011 C C . TRP D 2 32 ? 145.35800 171.23900 162.40800 1.000 68.98000 32 TRP I C 1
ATOM 3012 O O . TRP D 2 32 ? 144.37300 171.99100 162.27600 1.000 71.88000 32 TRP I O 1
ATOM 3023 N N . LEU D 2 33 ? 145.90300 170.54200 161.40800 1.000 70.29000 33 LEU I N 1
ATOM 3024 C CA . LEU D 2 33 ? 145.27600 170.54500 160.06100 1.000 64.25000 33 LEU I CA 1
ATOM 3025 C C . LEU D 2 33 ? 144.59500 169.19000 159.85800 1.000 66.74000 33 LEU I C 1
ATOM 3026 O O . LEU D 2 33 ? 145.18000 168.17300 160.26700 1.000 71.18000 33 LEU I O 1
ATOM 3031 N N . ALA D 2 34 ? 143.40500 169.18400 159.25600 1.000 64.22000 34 ALA I N 1
ATOM 3032 C CA . ALA D 2 34 ? 142.68000 167.92000 159.00600 1.000 59.27000 34 ALA I CA 1
ATOM 3033 C C . ALA D 2 34 ? 142.45700 167.74900 157.50100 1.000 60.93000 34 ALA I C 1
ATOM 3034 O O . ALA D 2 34 ? 142.14400 168.75200 156.83600 1.000 68.56000 34 ALA I O 1
ATOM 3036 N N . TRP D 2 35 ? 142.61800 166.52200 156.99600 1.000 55.68000 35 TRP I N 1
ATOM 3037 C CA . TRP D 2 35 ? 142.42100 166.24000 155.55100 1.000 55.53000 35 TRP I CA 1
ATOM 3038 C C . TRP D 2 35 ? 141.06900 165.55500 155.34700 1.000 58.27000 35 TRP I C 1
ATOM 3039 O O . TRP D 2 35 ? 140.76300 164.60400 156.09700 1.000 62.94000 35 TRP I O 1
ATOM 3050 N N . TYR D 2 36 ? 140.28700 166.02300 154.37000 1.000 57.12000 36 TYR I N 1
ATOM 3051 C CA . TYR D 2 36 ? 138.93800 165.44600 154.12200 1.000 53.35000 36 TYR I CA 1
ATOM 3052 C C . TYR D 2 36 ? 138.85000 164.97300 152.67500 1.000 56.10000 36 TYR I C 1
ATOM 3053 O O . TYR D 2 36 ? 139.55400 165.53500 151.81200 1.000 62.90000 36 TYR I O 1
ATOM 3062 N N . GLN D 2 37 ? 138.00800 163.97000 152.41500 1.000 53.21000 37 GLN I N 1
ATOM 3063 C CA . GLN D 2 37 ? 137.81300 163.46500 151.03100 1.000 51.73000 37 GLN I CA 1
ATOM 3064 C C . GLN D 2 37 ? 136.32600 163.56100 150.68000 1.000 48.70000 37 GLN I C 1
ATOM 3065 O O . GLN D 2 37 ? 135.51000 162.99600 151.43100 1.000 53.78000 37 GLN I O 1
ATOM 3071 N N . GLN D 2 38 ? 135.99300 164.25400 149.58800 1.000 48.29000 38 GLN I N 1
ATOM 3072 C CA . GLN D 2 38 ? 134.56400 164.44000 149.21800 1.000 48.32000 38 GLN I CA 1
ATOM 3073 C C . GLN D 2 38 ? 134.32000 163.90000 147.80500 1.000 55.99000 38 GLN I C 1
ATOM 3074 O O . GLN D 2 38 ? 135.07900 164.27800 146.89200 1.000 62.33000 38 GLN I O 1
ATOM 3080 N N . LYS D 2 39 ? 133.29500 163.05900 147.63900 1.000 57.03000 39 LYS I N 1
ATOM 3081 C CA . LYS D 2 39 ? 132.96500 162.47900 146.31000 1.000 57.16000 39 LYS I CA 1
ATOM 3082 C C . LYS D 2 39 ? 131.68400 163.14400 145.79400 1.000 61.97000 39 LYS I C 1
ATOM 3083 O O . LYS D 2 39 ? 130.83500 163.50800 146.62400 1.000 64.56000 39 LYS I O 1
ATOM 3089 N N . PRO D 2 40 ? 131.53400 163.37000 144.47200 1.000 61.68000 40 PRO I N 1
ATOM 3090 C CA . PRO D 2 40 ? 130.35900 164.05800 143.93300 1.000 57.41000 40 PRO I CA 1
ATOM 3091 C C . PRO D 2 40 ? 129.04500 163.65900 144.62200 1.000 60.41000 40 PRO I C 1
ATOM 3092 O O . PRO D 2 40 ? 128.74700 162.48000 144.65700 1.000 65.50000 40 PRO I O 1
ATOM 3096 N N . GLY D 2 41 ? 128.29800 164.63900 145.14100 1.000 58.76000 41 GLY I N 1
ATOM 3097 C CA . GLY D 2 41 ? 126.99800 164.37200 145.78700 1.000 68.49000 41 GLY I CA 1
ATOM 3098 C C . GLY D 2 41 ? 127.14400 163.53400 147.04400 1.000 74.44000 41 GLY I C 1
ATOM 3099 O O . GLY D 2 41 ? 126.24300 162.71500 147.30900 1.000 82.78000 41 GLY I O 1
ATOM 3100 N N . ARG D 2 42 ? 128.23900 163.72200 147.78800 1.000 67.15000 42 ARG I N 1
ATOM 3101 C CA . ARG D 2 42 ? 128.45400 162.98900 149.06600 1.000 61.80000 42 ARG I CA 1
ATOM 3102 C C . ARG D 2 42 ? 129.01300 163.96000 150.10900 1.000 60.95000 42 ARG I C 1
ATOM 3103 O O . ARG D 2 42 ? 129.62200 164.96800 149.70400 1.000 64.08000 42 ARG I O 1
ATOM 3111 N N . ALA D 2 43 ? 128.81700 163.66000 151.39500 1.000 58.11000 43 ALA I N 1
ATOM 3112 C CA . ALA D 2 43 ? 129.35200 164.52000 152.47600 1.000 52.77000 43 ALA I CA 1
ATOM 3113 C C . ALA D 2 43 ? 130.86000 164.28200 152.61300 1.000 50.90000 43 ALA I C 1
ATOM 3114 O O . ALA D 2 43 ? 131.29600 163.12400 152.46400 1.000 55.18000 43 ALA I O 1
ATOM 3116 N N . PRO D 2 44 ? 131.67100 165.32600 152.88900 1.000 49.71000 44 PRO I N 1
ATOM 3117 C CA . PRO D 2 44 ? 133.11600 165.16200 153.06700 1.000 51.22000 44 PRO I CA 1
ATOM 3118 C C . PRO D 2 44 ? 133.43400 164.14800 154.17500 1.000 55.03000 44 PRO I C 1
ATOM 3119 O O . PRO D 2 44 ? 132.77600 164.18200 155.19800 1.000 59.38000 44 PRO I O 1
ATOM 3123 N N . LYS D 2 45 ? 134.43100 163.28700 153.94800 1.000 53.80000 45 LYS I N 1
ATOM 3124 C CA . LYS D 2 45 ? 134.80200 162.25100 154.94900 1.000 50.92000 45 LYS I CA 1
ATOM 3125 C C . LYS D 2 45 ? 136.21100 162.53900 155.47800 1.000 55.38000 45 LYS I C 1
ATOM 3126 O O . LYS D 2 45 ? 137.14300 162.61600 154.65600 1.000 61.05000 45 LYS I O 1
ATOM 3132 N N . LEU D 2 46 ? 136.35300 162.68700 156.79800 1.000 52.08000 46 LEU I N 1
ATOM 3133 C CA . LEU D 2 46 ? 137.67400 162.99500 157.40900 1.000 51.56000 46 LEU I CA 1
ATOM 3134 C C . LEU D 2 46 ? 138.62900 161.81900 157.18000 1.000 59.31000 46 LEU I C 1
ATOM 3135 O O . LEU D 2 46 ? 138.21300 160.67100 157.41500 1.000 67.16000 46 LEU I O 1
ATOM 3140 N N . LEU D 2 47 ? 139.85700 162.10100 156.73800 1.000 57.51000 47 LEU I N 1
ATOM 3141 C CA . LEU D 2 47 ? 140.86600 161.03100 156.51500 1.000 56.13000 47 LEU I CA 1
ATOM 3142 C C . LEU D 2 47 ? 141.93300 161.12300 157.60900 1.000 59.12000 47 LEU I C 1
ATOM 3143 O O . LEU D 2 47 ? 142.14700 160.11700 158.30800 1.000 65.88000 47 LEU I O 1
ATOM 3148 N N . ILE D 2 48 ? 142.57600 162.28600 157.73800 1.000 59.23000 48 ILE I N 1
ATOM 3149 C CA . ILE D 2 48 ? 143.65800 162.48100 158.75000 1.000 55.25000 48 ILE I CA 1
ATOM 3150 C C . ILE D 2 48 ? 143.18300 163.51500 159.77500 1.000 60.34000 48 ILE I C 1
ATOM 3151 O O . ILE D 2 48 ? 143.23000 164.71300 159.44800 1.000 66.91000 48 ILE I O 1
ATOM 3156 N N . TYR D 2 49 ? 142.73700 163.08000 160.95900 1.000 58.61000 49 TYR I N 1
ATOM 3157 C CA . TYR D 2 49 ? 142.16400 164.04200 161.94600 1.000 58.95000 49 TYR I CA 1
ATOM 3158 C C . TYR D 2 49 ? 143.23900 165.02500 162.40300 1.000 62.74000 49 TYR I C 1
ATOM 3159 O O . TYR D 2 49 ? 142.96800 166.24500 162.43100 1.000 66.57000 49 TYR I O 1
ATOM 3168 N N . ALA D 2 50 ? 144.42100 164.51800 162.75900 1.000 64.21000 50 ALA I N 1
ATOM 3169 C CA . ALA D 2 50 ? 145.53500 165.41500 163.14000 1.000 66.91000 50 ALA I CA 1
ATOM 3170 C C . ALA D 2 50 ? 146.37000 165.71300 161.89200 1.000 67.90000 50 ALA I C 1
ATOM 3171 O O . ALA D 2 50 ? 145.91800 165.36900 160.78400 1.000 73.16000 50 ALA I O 1
ATOM 3173 N N . ALA D 2 51 ? 147.54500 166.32000 162.06900 1.000 66.24000 51 ALA I N 1
ATOM 3174 C CA . ALA D 2 51 ? 148.43200 166.60900 160.92000 1.000 64.94000 51 ALA I CA 1
ATOM 3175 C C . ALA D 2 51 ? 148.87900 165.29400 160.27300 1.000 66.39000 51 ALA I C 1
ATOM 3176 O O . ALA D 2 51 ? 149.06000 165.28000 159.04000 1.000 70.55000 51 ALA I O 1
ATOM 3178 N N . SER D 2 52 ? 149.05200 164.23700 161.07300 1.000 66.95000 52 SER I N 1
ATOM 3179 C CA . SER D 2 52 ? 149.57200 162.95500 160.52900 1.000 65.96000 52 SER I CA 1
ATOM 3180 C C . SER D 2 52 ? 148.73000 161.77000 161.01600 1.000 65.63000 52 SER I C 1
ATOM 3181 O O . SER D 2 52 ? 148.83800 160.68900 160.40400 1.000 68.96000 52 SER I O 1
ATOM 3184 N N . SER D 2 53 ? 147.92600 161.96000 162.06500 1.000 65.29000 53 SER I N 1
ATOM 3185 C CA . SER D 2 53 ? 147.15400 160.82500 162.63900 1.000 67.70000 53 SER I CA 1
ATOM 3186 C C . SER D 2 53 ? 145.99300 160.43700 161.71800 1.000 66.83000 53 SER I C 1
ATOM 3187 O O . SER D 2 53 ? 145.06200 161.25000 161.57200 1.000 69.37000 53 SER I O 1
ATOM 3190 N N . LEU D 2 54 ? 146.05100 159.23900 161.12900 1.000 68.43000 54 LEU I N 1
ATOM 3191 C CA . LEU D 2 54 ? 144.98500 158.77100 160.20100 1.000 67.52000 54 LEU I CA 1
ATOM 3192 C C . LEU D 2 54 ? 143.75300 158.35600 161.01100 1.000 70.01000 54 LEU I C 1
ATOM 3193 O O . LEU D 2 54 ? 143.92600 157.67000 162.03500 1.000 74.82000 54 LEU I O 1
ATOM 3198 N N . GLU D 2 55 ? 142.56000 158.75200 160.56000 1.000 67.28000 55 GLU I N 1
ATOM 3199 C CA . GLU D 2 55 ? 141.30600 158.38900 161.27400 1.000 68.14000 55 GLU I CA 1
ATOM 3200 C C . GLU D 2 55 ? 141.00300 156.90600 161.03900 1.000 74.10000 55 GLU I C 1
ATOM 3201 O O . GLU D 2 55 ? 141.47000 156.36300 160.01900 1.000 77.85000 55 GLU I O 1
ATOM 3207 N N . SER D 2 56 ? 140.25100 156.28300 161.94900 1.000 76.83000 56 SER I N 1
ATOM 3208 C CA . SER D 2 56 ? 139.89900 154.84500 161.81400 1.000 73.02000 56 SER I CA 1
ATOM 3209 C C . SER D 2 56 ? 138.93500 154.65100 160.64000 1.000 70.38000 56 SER I C 1
ATOM 3210 O O . SER D 2 56 ? 138.15200 155.58000 160.36000 1.000 74.20000 56 SER I O 1
ATOM 3213 N N . GLY D 2 57 ? 138.99300 153.48900 159.98200 1.000 65.94000 57 GLY I N 1
ATOM 3214 C CA . GLY D 2 57 ? 138.08600 153.19700 158.85500 1.000 70.00000 57 GLY I CA 1
ATOM 3215 C C . GLY D 2 57 ? 138.59500 153.78300 157.55000 1.000 69.38000 57 GLY I C 1
ATOM 3216 O O . GLY D 2 57 ? 137.88400 153.66300 156.53400 1.000 69.48000 57 GLY I O 1
ATOM 3217 N N . VAL D 2 58 ? 139.78300 154.39200 157.57300 1.000 65.25000 58 VAL I N 1
ATOM 3218 C CA . VAL D 2 58 ? 140.37100 155.00000 156.34400 1.000 62.91000 58 VAL I CA 1
ATOM 3219 C C . VAL D 2 58 ? 141.51000 154.09700 155.85900 1.000 65.33000 58 VAL I C 1
ATOM 3220 O O . VAL D 2 58 ? 142.39000 153.76700 156.67800 1.000 67.88000 58 VAL I O 1
ATOM 3224 N N . PRO D 2 59 ? 141.53300 153.68400 154.57300 1.000 63.95000 59 PRO I N 1
ATOM 3225 C CA . PRO D 2 59 ? 142.57100 152.78800 154.05900 1.000 62.80000 59 PRO I CA 1
ATOM 3226 C C . PRO D 2 59 ? 143.97300 153.30700 154.40900 1.000 65.74000 59 PRO I C 1
ATOM 3227 O O . PRO D 2 59 ? 144.22300 154.48500 154.22200 1.000 68.22000 59 PRO I O 1
ATOM 3231 N N . SER D 2 60 ? 144.84500 152.42100 154.89700 1.000 66.06000 60 SER I N 1
ATOM 3232 C CA . SER D 2 60 ? 146.20700 152.83500 155.32600 1.000 70.08000 60 SER I CA 1
ATOM 3233 C C . SER D 2 60 ? 146.93200 153.57900 154.19900 1.000 68.79000 60 SER I C 1
ATOM 3234 O O . SER D 2 60 ? 147.89200 154.31000 154.50900 1.000 71.70000 60 SER I O 1
ATOM 3237 N N . ARG D 2 61 ? 146.50100 153.40400 152.94500 1.000 64.87000 61 ARG I N 1
ATOM 3238 C CA . ARG D 2 61 ? 147.24400 154.03900 151.82400 1.000 64.90000 61 ARG I CA 1
ATOM 3239 C C . ARG D 2 61 ? 147.23600 155.55800 152.01900 1.000 70.39000 61 ARG I C 1
ATOM 3240 O O . ARG D 2 61 ? 148.20600 156.21100 151.59100 1.000 75.10000 61 ARG I O 1
ATOM 3248 N N . PHE D 2 62 ? 146.18400 156.10000 152.64000 1.000 69.56000 62 PHE I N 1
ATOM 3249 C CA . PHE D 2 62 ? 146.14500 157.55900 152.93000 1.000 67.89000 62 PHE I CA 1
ATOM 3250 C C . PHE D 2 62 ? 147.03000 157.86100 154.14400 1.000 68.43000 62 PHE I C 1
ATOM 3251 O O . PHE D 2 62 ? 146.82200 157.24400 155.20600 1.000 71.06000 62 PHE I O 1
ATOM 3259 N N . SER D 2 63 ? 147.98800 158.77800 153.98300 1.000 68.36000 63 SER I N 1
ATOM 3260 C CA . SER D 2 63 ? 148.89100 159.15800 155.10100 1.000 66.70000 63 SER I CA 1
ATOM 3261 C C . SER D 2 63 ? 149.10200 160.67500 155.10100 1.000 70.55000 63 SER I C 1
ATOM 3262 O O . SER D 2 63 ? 149.10500 161.26800 154.00600 1.000 76.52000 63 SER I O 1
ATOM 3265 N N . GLY D 2 64 ? 149.25800 161.27200 156.28600 1.000 67.29000 64 GLY I N 1
ATOM 3266 C CA . GLY D 2 64 ? 149.45400 162.73100 156.38900 1.000 64.61000 64 GLY I CA 1
ATOM 3267 C C . GLY D 2 64 ? 150.78100 163.07000 157.04300 1.000 68.89000 64 GLY I C 1
ATOM 3268 O O . GLY D 2 64 ? 151.34200 162.18700 157.71800 1.000 75.01000 64 GLY I O 1
ATOM 3269 N N . SER D 2 65 ? 151.26900 164.29900 156.84500 1.000 64.71000 65 SER I N 1
ATOM 3270 C CA . SER D 2 65 ? 152.55800 164.73700 157.44200 1.000 64.29000 65 SER I CA 1
ATOM 3271 C C . SER D 2 65 ? 152.63000 166.26700 157.45500 1.000 65.23000 65 SER I C 1
ATOM 3272 O O . SER D 2 65 ? 151.71600 166.90300 156.89700 1.000 68.21000 65 SER I O 1
ATOM 3275 N N . GLY D 2 66 ? 153.60900 166.85100 158.16000 1.000 30.00000 66 GLY I N 1
ATOM 3276 C CA . GLY D 2 66 ? 153.78700 168.32100 158.14600 1.000 30.00000 66 GLY I CA 1
ATOM 3277 C C . GLY D 2 66 ? 153.42100 169.01100 159.45400 1.000 30.00000 66 GLY I C 1
ATOM 3278 O O . GLY D 2 66 ? 152.52600 168.53000 160.16900 1.000 30.00000 66 GLY I O 1
ATOM 3279 N N . SER D 2 67 ? 154.06500 170.14400 159.74700 1.000 66.61000 67 SER I N 1
ATOM 3280 C CA . SER D 2 67 ? 153.78800 170.87300 161.01300 1.000 67.77000 67 SER I CA 1
ATOM 3281 C C . SER D 2 67 ? 153.84500 172.38700 160.78600 1.000 67.93000 67 SER I C 1
ATOM 3282 O O . SER D 2 67 ? 154.70100 172.83000 159.99600 1.000 70.89000 67 SER I O 1
ATOM 3285 N N . GLY D 2 68 ? 152.96700 173.14600 161.45100 1.000 67.82000 68 GLY I N 1
ATOM 3286 C CA . GLY D 2 68 ? 153.02100 174.61700 161.34800 1.000 70.70000 68 GLY I CA 1
ATOM 3287 C C . GLY D 2 68 ? 152.68200 175.11900 159.95600 1.000 71.91000 68 GLY I C 1
ATOM 3288 O O . GLY D 2 68 ? 151.51900 174.95800 159.54200 1.000 75.06000 68 GLY I O 1
ATOM 3289 N N . ILE D 2 69 ? 153.65000 175.72700 159.26600 1.000 68.56000 69 ILE I N 1
ATOM 3290 C CA . ILE D 2 69 ? 153.38900 176.32400 157.92100 1.000 72.29000 69 ILE I CA 1
ATOM 3291 C C . ILE D 2 69 ? 153.13900 175.22100 156.88800 1.000 72.47000 69 ILE I C 1
ATOM 3292 O O . ILE D 2 69 ? 152.14000 175.32900 156.15400 1.000 74.16000 69 ILE I O 1
ATOM 3297 N N . TYR D 2 70 ? 153.99400 174.19500 156.84200 1.000 68.18000 70 TYR I N 1
ATOM 3298 C CA . TYR D 2 70 ? 153.87900 173.16500 155.77100 1.000 65.74000 70 TYR I CA 1
ATOM 3299 C C . TYR D 2 70 ? 153.05800 171.96300 156.22900 1.000 69.34000 70 TYR I C 1
ATOM 3300 O O . TYR D 2 70 ? 153.14800 171.58500 157.41600 1.000 73.63000 70 TYR I O 1
ATOM 3309 N N . PHE D 2 71 ? 152.28200 171.37600 155.31200 1.000 66.49000 71 PHE I N 1
ATOM 3310 C CA . PHE D 2 71 ? 151.48800 170.15600 155.61600 1.000 62.20000 71 PHE I CA 1
ATOM 3311 C C . PHE D 2 71 ? 151.40900 169.32100 154.33500 1.000 63.64000 71 PHE I C 1
ATOM 3312 O O . PHE D 2 71 ? 151.56300 169.91000 153.24700 1.000 68.97000 71 PHE I O 1
ATOM 3320 N N . THR D 2 72 ? 151.17800 168.00900 154.44600 1.000 63.87000 72 THR I N 1
ATOM 3321 C CA . THR D 2 72 ? 151.20100 167.15800 153.22500 1.000 64.66000 72 THR I CA 1
ATOM 3322 C C . THR D 2 72 ? 150.32200 165.91300 153.39100 1.000 65.23000 72 THR I C 1
ATOM 3323 O O . THR D 2 72 ? 150.32600 165.33500 154.49400 1.000 68.84000 72 THR I O 1
ATOM 3327 N N . LEU D 2 73 ? 149.59200 165.53100 152.33700 1.000 62.36000 73 LEU I N 1
ATOM 3328 C CA . LEU D 2 73 ? 148.77100 164.29000 152.36300 1.000 61.01000 73 LEU I CA 1
ATOM 3329 C C . LEU D 2 73 ? 149.25200 163.37900 151.23100 1.000 65.72000 73 LEU I C 1
ATOM 3330 O O . LEU D 2 73 ? 149.24400 163.83700 150.07400 1.000 68.93000 73 LEU I O 1
ATOM 3335 N N . THR D 2 74 ? 149.65200 162.14500 151.54800 1.000 65.79000 74 THR I N 1
ATOM 3336 C CA . THR D 2 74 ? 150.21700 161.24900 150.50300 1.000 62.36000 74 THR I CA 1
ATOM 3337 C C . THR D 2 74 ? 149.37100 159.98000 150.36600 1.000 62.42000 74 THR I C 1
ATOM 3338 O O . THR D 2 74 ? 149.06200 159.36600 151.40500 1.000 66.24000 74 THR I O 1
ATOM 3342 N N . ILE D 2 75 ? 149.01800 159.60800 149.13200 1.000 64.73000 75 ILE I N 1
ATOM 3343 C CA . ILE D 2 75 ? 148.25800 158.34500 148.89200 1.000 65.14000 75 ILE I CA 1
ATOM 3344 C C . ILE D 2 75 ? 149.23700 157.30800 148.33500 1.000 71.69000 75 ILE I C 1
ATOM 3345 O O . ILE D 2 75 ? 149.52700 157.37500 147.12600 1.000 78.34000 75 ILE I O 1
ATOM 3350 N N . SER D 2 76 ? 149.72000 156.39200 149.17900 1.000 69.73000 76 SER I N 1
ATOM 3351 C CA . SER D 2 76 ? 150.73400 155.39600 148.73600 1.000 72.25000 76 SER I CA 1
ATOM 3352 C C . SER D 2 76 ? 150.40200 154.89300 147.32600 1.000 75.86000 76 SER I C 1
ATOM 3353 O O . SER D 2 76 ? 151.26500 155.02100 146.43700 1.000 77.78000 76 SER I O 1
ATOM 3356 N N . SER D 2 77 ? 149.20300 154.33400 147.13900 1.000 74.06000 77 SER I N 1
ATOM 3357 C CA . SER D 2 77 ? 148.79300 153.81500 145.80900 1.000 72.47000 77 SER I CA 1
ATOM 3358 C C . SER D 2 77 ? 147.44000 154.41300 145.41400 1.000 71.97000 77 SER I C 1
ATOM 3359 O O . SER D 2 77 ? 146.46600 154.19100 146.15300 1.000 75.72000 77 SER I O 1
ATOM 3362 N N . LEU D 2 78 ? 147.38000 155.12000 144.28400 1.000 69.70000 78 LEU I N 1
ATOM 3363 C CA . LEU D 2 78 ? 146.07600 155.64700 143.80100 1.000 64.73000 78 LEU I CA 1
ATOM 3364 C C . LEU D 2 78 ? 145.23100 154.45000 143.36100 1.000 68.75000 78 LEU I C 1
ATOM 3365 O O . LEU D 2 78 ? 145.73600 153.63600 142.57200 1.000 74.76000 78 LEU I O 1
ATOM 3370 N N . GLN D 2 79 ? 144.00500 154.34400 143.87200 1.000 68.65000 79 GLN I N 1
ATOM 3371 C CA . GLN D 2 79 ? 143.12300 153.21200 143.53300 1.000 66.86000 79 GLN I CA 1
ATOM 3372 C C . GLN D 2 79 ? 141.84200 153.83600 143.00000 1.000 67.56000 79 GLN I C 1
ATOM 3373 O O . GLN D 2 79 ? 141.62600 155.02700 143.23300 1.000 72.04000 79 GLN I O 1
ATOM 3379 N N . PRO D 2 80 ? 140.98300 153.09500 142.29800 1.000 62.87000 80 PRO I N 1
ATOM 3380 C CA . PRO D 2 80 ? 139.78100 153.66500 141.68000 1.000 63.61000 80 PRO I CA 1
ATOM 3381 C C . PRO D 2 80 ? 138.91900 154.45500 142.67500 1.000 70.75000 80 PRO I C 1
ATOM 3382 O O . PRO D 2 80 ? 138.18600 155.32300 142.24200 1.000 74.33000 80 PRO I O 1
ATOM 3386 N N . GLU D 2 81 ? 138.99400 154.11800 143.96500 1.000 69.17000 81 GLU I N 1
ATOM 3387 C CA . GLU D 2 81 ? 138.12100 154.78000 144.97300 1.000 68.03000 81 GLU I CA 1
ATOM 3388 C C . GLU D 2 81 ? 138.84100 155.99600 145.56400 1.000 69.91000 81 GLU I C 1
ATOM 3389 O O . GLU D 2 81 ? 138.29500 156.60500 146.50300 1.000 76.31000 81 GLU I O 1
ATOM 3395 N N . ASP D 2 82 ? 140.01900 156.33000 145.03400 1.000 62.97000 82 ASP I N 1
ATOM 3396 C CA . ASP D 2 82 ? 140.77700 157.51400 145.51500 1.000 58.22000 82 ASP I CA 1
ATOM 3397 C C . ASP D 2 82 ? 140.44200 158.71900 144.63000 1.000 60.69000 82 ASP I C 1
ATOM 3398 O O . ASP D 2 82 ? 141.03800 159.79100 144.85200 1.000 65.06000 82 ASP I O 1
ATOM 3403 N N . VAL D 2 83 ? 139.55400 158.53200 143.64900 1.000 55.23000 83 VAL I N 1
ATOM 3404 C CA . VAL D 2 83 ? 139.19400 159.63100 142.70500 1.000 49.26000 83 VAL I CA 1
ATOM 3405 C C . VAL D 2 83 ? 138.17500 160.54500 143.39100 1.000 53.64000 83 VAL I C 1
ATOM 3406 O O . VAL D 2 83 ? 136.96700 160.24500 143.30900 1.000 56.65000 83 VAL I O 1
ATOM 3410 N N . ALA D 2 84 ? 138.64700 161.62000 144.02700 1.000 55.96000 84 ALA I N 1
ATOM 3411 C CA . ALA D 2 84 ? 137.73800 162.54700 144.74100 1.000 48.37000 84 ALA I CA 1
ATOM 3412 C C . ALA D 2 84 ? 138.42400 163.90100 144.94900 1.000 52.36000 84 ALA I C 1
ATOM 3413 O O . ALA D 2 84 ? 139.55000 164.07800 144.44300 1.000 60.26000 84 ALA I O 1
ATOM 3415 N N . THR D 2 85 ? 137.76200 164.81600 145.66300 1.000 51.83000 85 THR I N 1
ATOM 3416 C CA . THR D 2 85 ? 138.36300 166.14300 145.96500 1.000 50.62000 85 THR I CA 1
ATOM 3417 C C . THR D 2 85 ? 138.84000 166.13900 147.42000 1.000 51.25000 85 THR I C 1
ATOM 3418 O O . THR D 2 85 ? 138.03500 165.77000 148.29700 1.000 57.95000 85 THR I O 1
ATOM 3422 N N . TYR D 2 86 ? 140.09400 166.52400 147.66500 1.000 48.37000 86 TYR I N 1
ATOM 3423 C CA . TYR D 2 86 ? 140.65300 166.45500 149.04300 1.000 48.76000 86 TYR I CA 1
ATOM 3424 C C . TYR D 2 86 ? 140.82500 167.87000 149.59500 1.000 55.25000 86 TYR I C 1
ATOM 3425 O O . TYR D 2 86 ? 141.55300 168.67200 148.97700 1.000 62.68000 86 TYR I O 1
ATOM 3434 N N . PHE D 2 87 ? 140.18600 168.16400 150.73300 1.000 56.11000 87 PHE I N 1
ATOM 3435 C CA . PHE D 2 87 ? 140.23800 169.53100 151.31600 1.000 56.31000 87 PHE I CA 1
ATOM 3436 C C . PHE D 2 87 ? 141.01900 169.51000 152.63200 1.000 59.39000 87 PHE I C 1
ATOM 3437 O O . PHE D 2 87 ? 140.76700 168.61200 153.45900 1.000 61.39000 87 PHE I O 1
ATOM 3445 N N . CYS D 2 88 ? 141.94600 170.45700 152.81400 1.000 61.06000 88 CYS I N 1
ATOM 3446 C CA . CYS D 2 88 ? 142.68900 170.56600 154.09900 1.000 63.45000 88 CYS I CA 1
ATOM 3447 C C . CYS D 2 88 ? 142.01200 171.64200 154.94900 1.000 67.11000 88 CYS I C 1
ATOM 3448 O O . CYS D 2 88 ? 141.70900 172.71400 154.39800 1.000 74.24000 88 CYS I O 1
ATOM 3451 N N . GLN D 2 89 ? 141.77800 171.37300 156.23500 1.000 64.64000 89 GLN I N 1
ATOM 3452 C CA . GLN D 2 89 ? 141.03500 172.34100 157.08600 1.000 62.82000 89 GLN I CA 1
ATOM 3453 C C . GLN D 2 89 ? 141.90400 172.77800 158.26700 1.000 67.14000 89 GLN I C 1
ATOM 3454 O O . GLN D 2 89 ? 142.36400 171.89400 159.01200 1.000 70.29000 89 GLN I O 1
ATOM 3460 N N . GLN D 2 90 ? 142.11500 174.08700 158.43100 1.000 65.98000 90 GLN I N 1
ATOM 3461 C CA . GLN D 2 90 ? 142.86800 174.57500 159.61700 1.000 65.07000 90 GLN I CA 1
ATOM 3462 C C . GLN D 2 90 ? 141.95000 174.45000 160.83800 1.000 68.68000 90 GLN I C 1
ATOM 3463 O O . GLN D 2 90 ? 140.77800 174.86000 160.74200 1.000 68.46000 90 GLN I O 1
ATOM 3469 N N . ALA D 2 91 ? 142.45400 173.85600 161.92000 1.000 69.82000 91 ALA I N 1
ATOM 3470 C CA . ALA D 2 91 ? 141.63100 173.65500 163.13300 1.000 66.38000 91 ALA I CA 1
ATOM 3471 C C . ALA D 2 91 ? 142.29800 174.34800 164.32300 1.000 68.00000 91 ALA I C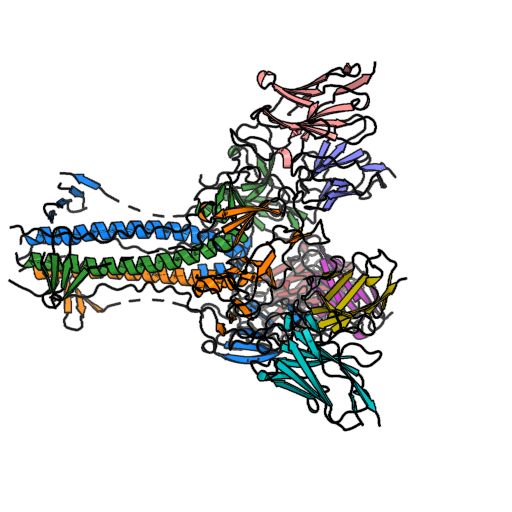 1
ATOM 3472 O O . ALA D 2 91 ? 141.85900 174.11100 165.46300 1.000 70.25000 91 ALA I O 1
ATOM 3474 N N . ASN D 2 92 ? 143.31400 175.17300 164.06300 1.000 64.66000 92 ASN I N 1
ATOM 3475 C CA . ASN D 2 92 ? 144.07200 175.81600 165.16900 1.000 66.04000 92 ASN I CA 1
ATOM 3476 C C . ASN D 2 92 ? 143.18600 176.83000 165.89200 1.000 71.52000 92 ASN I C 1
ATOM 3477 O O . ASN D 2 92 ? 143.16500 176.80300 167.13600 1.000 77.86000 92 ASN I O 1
ATOM 3482 N N . SER D 2 93 ? 142.48600 177.68800 165.14900 1.000 68.91000 93 SER I N 1
ATOM 3483 C CA . SER D 2 93 ? 141.71200 178.75600 165.81000 1.000 72.93000 93 SER I CA 1
ATOM 3484 C C . SER D 2 93 ? 140.65700 179.29700 164.86200 1.000 70.28000 93 SER I C 1
ATOM 3485 O O . SER D 2 93 ? 140.92300 179.36900 163.65800 1.000 71.42000 93 SER I O 1
ATOM 3488 N N . PHE D 2 94 ? 139.51300 179.65900 165.41100 1.000 66.00000 94 PHE I N 1
ATOM 3489 C CA . PHE D 2 94 ? 138.40900 180.23900 164.60200 1.000 63.08000 94 PHE I CA 1
ATOM 3490 C C . PHE D 2 94 ? 138.85900 181.59000 164.03800 1.000 65.79000 94 PHE I C 1
ATOM 3491 O O . PHE D 2 94 ? 139.61200 182.30500 164.72800 1.000 69.14000 94 PHE I O 1
ATOM 3499 N N . PRO D 2 95 ? 138.43200 181.98200 162.81600 1.000 65.26000 95 PRO I N 1
ATOM 3500 C CA . PRO D 2 95 ? 137.50200 181.18700 162.00800 1.000 68.56000 95 PRO I CA 1
ATOM 3501 C C . PRO D 2 95 ? 138.19700 180.01500 161.29900 1.000 70.20000 95 PRO I C 1
ATOM 3502 O O . PRO D 2 95 ? 139.16100 180.25200 160.59400 1.000 72.07000 95 PRO I O 1
ATOM 3506 N N . LEU D 2 96 ? 137.69600 178.79400 161.50100 1.000 65.88000 96 LEU I N 1
ATOM 3507 C CA . LEU D 2 96 ? 138.26900 177.61000 160.80600 1.000 60.33000 96 LEU I CA 1
ATOM 3508 C C . LEU D 2 96 ? 138.02400 177.76600 159.30200 1.000 60.55000 96 LEU I C 1
ATOM 3509 O O . LEU D 2 96 ? 136.94500 178.26000 158.93200 1.000 66.21000 96 LEU I O 1
ATOM 3514 N N . SER D 2 97 ? 138.99200 177.36700 158.47400 1.000 56.99000 97 SER I N 1
ATOM 3515 C CA . SER D 2 97 ? 138.85600 177.54100 157.00500 1.000 55.64000 97 SER I CA 1
ATOM 3516 C C . SER D 2 97 ? 139.24400 176.24600 156.28700 1.000 59.13000 97 SER I C 1
ATOM 3517 O O . SER D 2 97 ? 140.05800 175.48900 156.84700 1.000 61.81000 97 SER I O 1
ATOM 3520 N N . PHE D 2 98 ? 138.67300 176.01700 155.10200 1.000 61.80000 98 PHE I N 1
ATOM 3521 C CA . PHE D 2 98 ? 139.01000 174.81500 154.29900 1.000 59.06000 98 PHE I CA 1
ATOM 3522 C C . PHE D 2 98 ? 139.81500 175.24700 153.07400 1.000 60.25000 98 PHE I C 1
ATOM 3523 O O . PHE D 2 98 ? 139.41400 176.22300 152.41600 1.000 64.04000 98 PHE I O 1
ATOM 3531 N N . GLY D 2 99 ? 140.91400 174.55000 152.78400 1.000 61.42000 99 GLY I N 1
ATOM 3532 C CA . GLY D 2 99 ? 141.69500 174.84700 151.56700 1.000 56.18000 99 GLY I CA 1
ATOM 3533 C C . GLY D 2 99 ? 141.00500 174.30900 150.32600 1.000 56.89000 99 GLY I C 1
ATOM 3534 O O . GLY D 2 99 ? 140.27300 173.30600 150.44700 1.000 64.14000 99 GLY I O 1
ATOM 3535 N N . GLY D 2 100 ? 141.23100 174.94500 149.17100 1.000 56.90000 100 GLY I N 1
ATOM 3536 C CA . GLY D 2 100 ? 140.57900 174.51100 147.92100 1.000 57.47000 100 GLY I CA 1
ATOM 3537 C C . GLY D 2 100 ? 140.84400 173.04100 147.65500 1.000 56.92000 100 GLY I C 1
ATOM 3538 O O . GLY D 2 100 ? 142.02300 172.64700 147.67300 1.000 59.06000 100 GLY I O 1
ATOM 3539 N N . GLY D 2 101 ? 139.79300 172.25800 147.39600 1.000 54.86000 101 GLY I N 1
ATOM 3540 C CA . GLY D 2 101 ? 139.95700 170.80200 147.21700 1.000 50.72000 101 GLY I CA 1
ATOM 3541 C C . GLY D 2 101 ? 140.83000 170.45400 146.02600 1.000 54.51000 101 GLY I C 1
ATOM 3542 O O . GLY D 2 101 ? 140.71400 171.13800 144.99000 1.000 59.14000 101 GLY I O 1
ATOM 3543 N N . THR D 2 102 ? 141.67700 169.42800 146.16100 1.000 52.10000 102 THR I N 1
ATOM 3544 C CA . THR D 2 102 ? 142.50600 168.96200 145.01700 1.000 49.26000 102 THR I CA 1
ATOM 3545 C C . THR D 2 102 ? 141.77900 167.81300 144.31500 1.000 50.85000 102 THR I C 1
ATOM 3546 O O . THR D 2 102 ? 141.45000 166.82400 144.99900 1.000 57.02000 102 THR I O 1
ATOM 3550 N N . ARG D 2 103 ? 141.54700 167.93700 143.00600 1.000 46.65000 103 ARG I N 1
ATOM 3551 C CA . ARG D 2 103 ? 140.78400 166.89700 142.26800 1.000 45.23000 103 ARG I CA 1
ATOM 3552 C C . ARG D 2 103 ? 141.73600 165.77700 141.84100 1.000 50.55000 103 ARG I C 1
ATOM 3553 O O . ARG D 2 103 ? 142.47700 165.97600 140.85900 1.000 60.06000 103 ARG I O 1
ATOM 3561 N N . VAL D 2 104 ? 141.71200 164.64600 142.55300 1.000 46.77000 104 VAL I N 1
ATOM 3562 C CA . VAL D 2 104 ? 142.55000 163.47400 142.16100 1.000 44.39000 104 VAL I CA 1
ATOM 3563 C C . VAL D 2 104 ? 141.78200 162.68900 141.09600 1.000 53.25000 104 VAL I C 1
ATOM 3564 O O . VAL D 2 104 ? 140.60000 162.38200 141.33800 1.000 59.39000 104 VAL I O 1
ATOM 3568 N N . ASP D 2 105 ? 142.42000 162.38900 139.95900 1.000 57.39000 105 ASP I N 1
ATOM 3569 C CA . ASP D 2 105 ? 141.70700 161.70900 138.84500 1.000 61.42000 105 ASP I CA 1
ATOM 3570 C C . ASP D 2 105 ? 142.58600 160.59400 138.26700 1.000 65.72000 105 ASP I C 1
ATOM 3571 O O . ASP D 2 105 ? 143.82300 160.71000 138.35800 1.000 69.67000 105 ASP I O 1
ATOM 3576 N N . ILE D 2 106 ? 141.96100 159.55900 137.69900 1.000 64.97000 106 ILE I N 1
ATOM 3577 C CA . ILE D 2 106 ? 142.73000 158.45200 137.05700 1.000 61.58000 106 ILE I CA 1
ATOM 3578 C C . ILE D 2 106 ? 143.38500 158.99100 135.78400 1.000 67.37000 106 ILE I C 1
ATOM 3579 O O . ILE D 2 106 ? 142.67300 159.62300 134.97900 1.000 76.76000 106 ILE I O 1
ATOM 3584 N N . ALA D 2 107 ? 144.68700 158.75300 135.61500 1.000 64.19000 107 ALA I N 1
ATOM 3585 C CA . ALA D 2 107 ? 145.40000 159.19600 134.42200 1.000 64.89000 107 ALA I CA 1
ATOM 3586 C C . ALA D 2 107 ? 145.47900 158.07600 133.39000 1.000 68.20000 107 ALA I C 1
ATOM 3587 O O . ALA D 2 107 ? 145.45400 156.89400 133.73400 1.000 68.18000 107 ALA I O 1
ATOM 3589 N N . GLN E 1 1 ? 200.68100 138.42500 166.41900 1.000 90.99000 1 GLN D N 1
ATOM 3590 C CA . GLN E 1 1 ? 199.41700 138.76900 165.72100 1.000 87.66000 1 GLN D CA 1
ATOM 3591 C C . GLN E 1 1 ? 198.53900 137.52000 165.63700 1.000 84.29000 1 GLN D C 1
ATOM 3592 O O . GLN E 1 1 ? 199.03900 136.49000 165.15700 1.000 85.19000 1 GLN D O 1
ATOM 3598 N N . VAL E 1 2 ? 197.28300 137.61100 166.07400 1.000 79.38000 2 VAL D N 1
ATOM 3599 C CA . VAL E 1 2 ? 196.40400 136.40900 166.09200 1.000 72.74000 2 VAL D CA 1
ATOM 3600 C C . VAL E 1 2 ? 196.35600 135.86300 164.67000 1.000 71.29000 2 VAL D C 1
ATOM 3601 O O . VAL E 1 2 ? 195.98400 136.62400 163.77100 1.000 74.39000 2 VAL D O 1
ATOM 3605 N N . GLN E 1 3 ? 196.74200 134.60400 164.48700 1.000 70.76000 3 GLN D N 1
ATOM 3606 C CA . GLN E 1 3 ? 196.71000 133.96800 163.14900 1.000 71.21000 3 GLN D CA 1
ATOM 3607 C C . GLN E 1 3 ? 195.84900 132.71100 163.24100 1.000 74.05000 3 GLN D C 1
ATOM 3608 O O . GLN E 1 3 ? 196.03700 131.94900 164.19800 1.000 77.85000 3 GLN D O 1
ATOM 3614 N N . LEU E 1 4 ? 194.92900 132.52500 162.29200 1.000 70.77000 4 LEU D N 1
ATOM 3615 C CA . LEU E 1 4 ? 194.04100 131.33700 162.30100 1.000 66.07000 4 LEU D CA 1
ATOM 3616 C C . LEU E 1 4 ? 194.40500 130.44600 161.11500 1.000 66.37000 4 LEU D C 1
ATOM 3617 O O . LEU E 1 4 ? 194.10100 130.83900 159.98600 1.000 70.47000 4 LEU D O 1
ATOM 3622 N N . VAL E 1 5 ? 194.97600 129.28100 161.39600 1.000 62.16000 5 VAL D N 1
ATOM 3623 C CA . VAL E 1 5 ? 195.39600 128.36800 160.30200 1.000 59.09000 5 VAL D CA 1
ATOM 3624 C C . VAL E 1 5 ? 194.31200 127.32100 160.08500 1.000 63.06000 5 VAL D C 1
ATOM 3625 O O . VAL E 1 5 ? 194.02200 126.57900 161.01900 1.000 68.57000 5 VAL D O 1
ATOM 3629 N N . GLN E 1 6 ? 193.72300 127.29700 158.88700 1.000 60.72000 6 GLN D N 1
ATOM 3630 C CA . GLN E 1 6 ? 192.61400 126.35500 158.58500 1.000 57.07000 6 GLN D CA 1
ATOM 3631 C C . GLN E 1 6 ? 193.18500 125.04300 158.04100 1.000 62.48000 6 GLN D C 1
ATOM 3632 O O . GLN E 1 6 ? 194.41100 124.97500 157.82900 1.000 67.98000 6 GLN D O 1
ATOM 3638 N N . SER E 1 7 ? 192.32300 124.04600 157.81500 1.000 61.00000 7 SER D N 1
ATOM 3639 C CA . SER E 1 7 ? 192.77600 122.73600 157.27800 1.000 59.09000 7 SER D CA 1
ATOM 3640 C C . SER E 1 7 ? 192.98400 122.83900 155.76300 1.000 67.31000 7 SER D C 1
ATOM 3641 O O . SER E 1 7 ? 192.70000 123.91200 155.19700 1.000 71.92000 7 SER D O 1
ATOM 3644 N N . GLY E 1 8 ? 193.45300 121.75800 155.13200 1.000 68.24000 8 GLY D N 1
ATOM 3645 C CA . GLY E 1 8 ? 193.73000 121.80300 153.68300 1.000 65.83000 8 GLY D CA 1
ATOM 3646 C C . GLY E 1 8 ? 192.55400 121.40500 152.81700 1.000 67.01000 8 GLY D C 1
ATOM 3647 O O . GLY E 1 8 ? 191.57000 120.91100 153.36200 1.000 72.24000 8 GLY D O 1
ATOM 3648 N N . ALA E 1 9 ? 192.69300 121.53900 151.49600 1.000 63.35000 9 ALA D N 1
ATOM 3649 C CA . ALA E 1 9 ? 191.55700 121.27700 150.59300 1.000 63.84000 9 ALA D CA 1
ATOM 3650 C C . ALA E 1 9 ? 191.22600 119.78700 150.59300 1.000 63.83000 9 ALA D C 1
ATOM 3651 O O . ALA E 1 9 ? 192.16900 118.98600 150.59700 1.000 63.09000 9 ALA D O 1
ATOM 3653 N N . GLU E 1 10 ? 189.93700 119.43900 150.61500 1.000 63.84000 10 GLU D N 1
ATOM 3654 C CA . GLU E 1 10 ? 189.52900 118.00900 150.66500 1.000 63.43000 10 GLU D CA 1
ATOM 3655 C C . GLU E 1 10 ? 188.35000 117.77700 149.71600 1.000 69.98000 10 GLU D C 1
ATOM 3656 O O . GLU E 1 10 ? 187.24800 118.27400 150.01800 1.000 74.04000 10 GLU D O 1
ATOM 3662 N N . VAL E 1 11 ? 188.57500 117.04000 148.62300 1.000 69.96000 11 VAL D N 1
ATOM 3663 C CA . VAL E 1 11 ? 187.46100 116.69100 147.69200 1.000 67.63000 11 VAL D CA 1
ATOM 3664 C C . VAL E 1 11 ? 186.62400 115.59700 148.35900 1.000 71.45000 11 VAL D C 1
ATOM 3665 O O . VAL E 1 11 ? 187.19800 114.54400 148.69200 1.000 76.03000 11 VAL D O 1
ATOM 3669 N N . LYS E 1 12 ? 185.32500 115.83900 148.54900 1.000 71.84000 12 LYS D N 1
ATOM 3670 C CA . LYS E 1 12 ? 184.47100 114.86200 149.27600 1.000 73.91000 12 LYS D CA 1
ATOM 3671 C C . LYS E 1 12 ? 183.36900 114.34200 148.34800 1.000 78.68000 12 LYS D C 1
ATOM 3672 O O . LYS E 1 12 ? 182.73400 115.16700 147.67100 1.000 81.98000 12 LYS D O 1
ATOM 3678 N N . LYS E 1 13 ? 183.15700 113.02300 148.32300 1.000 73.53000 13 LYS D N 1
ATOM 3679 C CA . LYS E 1 13 ? 182.06600 112.43700 147.49700 1.000 73.03000 13 LYS D CA 1
ATOM 3680 C C . LYS E 1 13 ? 180.71900 112.88400 148.07200 1.000 76.10000 13 LYS D C 1
ATOM 3681 O O . LYS E 1 13 ? 180.63700 113.07500 149.29800 1.000 80.61000 13 LYS D O 1
ATOM 3687 N N . PRO E 1 14 ? 179.66100 113.06300 147.25300 1.000 73.63000 14 PRO D N 1
ATOM 3688 C CA . PRO E 1 14 ? 178.38500 113.58200 147.75600 1.000 72.33000 14 PRO D CA 1
ATOM 3689 C C . PRO E 1 14 ? 177.78100 112.67800 148.83900 1.000 76.57000 14 PRO D C 1
ATOM 3690 O O . PRO E 1 14 ? 177.85600 111.47200 148.69600 1.000 81.47000 14 PRO D O 1
ATOM 3694 N N . GLY E 1 15 ? 177.20500 113.27800 149.88500 1.000 74.78000 15 GLY D N 1
ATOM 3695 C CA . GLY E 1 15 ? 176.61600 112.50500 150.99700 1.000 77.88000 15 GLY D CA 1
ATOM 3696 C C . GLY E 1 15 ? 177.63500 112.20700 152.08300 1.000 81.35000 15 GLY D C 1
ATOM 3697 O O . GLY E 1 15 ? 177.23900 111.63400 153.11500 1.000 85.05000 15 GLY D O 1
ATOM 3698 N N . SER E 1 16 ? 178.89900 112.58400 151.86800 1.000 79.47000 16 SER D N 1
ATOM 3699 C CA . SER E 1 16 ? 179.95600 112.39500 152.89800 1.000 79.36000 16 SER D CA 1
ATOM 3700 C C . SER E 1 16 ? 179.89200 113.52800 153.92700 1.000 82.66000 16 SER D C 1
ATOM 3701 O O . SER E 1 16 ? 179.18200 114.51600 153.66900 1.000 84.98000 16 SER D O 1
ATOM 3704 N N . SER E 1 17 ? 180.69400 113.45200 154.98400 1.000 80.89000 17 SER D N 1
ATOM 3705 C CA . SER E 1 17 ? 180.74200 114.57500 155.95000 1.000 77.56000 17 SER D CA 1
ATOM 3706 C C . SER E 1 17 ? 182.16500 115.13100 156.01600 1.000 76.87000 17 SER D C 1
ATOM 3707 O O . SER E 1 17 ? 183.10100 114.32800 156.12500 1.000 79.33000 17 SER D O 1
ATOM 3710 N N . ILE E 1 18 ? 182.30500 116.45700 155.93300 1.000 78.81000 18 ILE D N 1
ATOM 3711 C CA . ILE E 1 18 ? 183.64800 117.10700 155.96400 1.000 73.23000 18 ILE D CA 1
ATOM 3712 C C . ILE E 1 18 ? 183.81800 117.80900 157.31300 1.000 74.86000 18 ILE D C 1
ATOM 3713 O O . ILE E 1 18 ? 182.83000 118.38900 157.79800 1.000 78.99000 18 ILE D O 1
ATOM 3718 N N . LYS E 1 19 ? 185.01500 117.74300 157.90000 1.000 72.60000 19 LYS D N 1
ATOM 3719 C CA . LYS E 1 19 ? 185.26900 118.49100 159.16000 1.000 70.85000 19 LYS D CA 1
ATOM 3720 C C . LYS E 1 19 ? 186.46300 119.42400 158.94000 1.000 68.07000 19 LYS D C 1
ATOM 3721 O O . LYS E 1 19 ? 187.60700 118.93500 158.97600 1.000 67.33000 19 LYS D O 1
ATOM 3727 N N . VAL E 1 20 ? 186.19600 120.71300 158.71200 1.000 69.14000 20 VAL D N 1
ATOM 3728 C CA . VAL E 1 20 ? 187.28500 121.70900 158.49200 1.000 66.53000 20 VAL D CA 1
ATOM 3729 C C . VAL E 1 20 ? 187.72900 122.24800 159.85500 1.000 68.05000 20 VAL D C 1
ATOM 3730 O O . VAL E 1 20 ? 186.85200 122.64900 160.64000 1.000 72.62000 20 VAL D O 1
ATOM 3734 N N . SER E 1 21 ? 189.03800 122.25000 160.11900 1.000 63.57000 21 SER D N 1
ATOM 3735 C CA . SER E 1 21 ? 189.56400 122.72800 161.42400 1.000 65.18000 21 SER D CA 1
ATOM 3736 C C . SER E 1 21 ? 190.15400 124.13100 161.26300 1.000 67.86000 21 SER D C 1
ATOM 3737 O O . SER E 1 21 ? 190.50700 124.48700 160.12600 1.000 69.57000 21 SER D O 1
ATOM 3740 N N . CYS E 1 22 ? 190.25500 124.88800 162.35900 1.000 66.71000 22 CYS D N 1
ATOM 3741 C CA . CYS E 1 22 ? 190.85500 126.24700 162.31200 1.000 63.90000 22 CYS D CA 1
ATOM 3742 C C . CYS E 1 22 ? 191.63100 126.49400 163.60900 1.000 67.30000 22 CYS D C 1
ATOM 3743 O O . CYS E 1 22 ? 190.98000 126.71700 164.64600 1.000 73.41000 22 CYS D O 1
ATOM 3746 N N . LYS E 1 23 ? 192.96400 126.45500 163.54800 1.000 65.16000 23 LYS D N 1
ATOM 3747 C CA . LYS E 1 23 ? 193.79800 126.61800 164.76500 1.000 66.00000 23 LYS D CA 1
ATOM 3748 C C . LYS E 1 23 ? 194.06500 128.09500 165.03000 1.000 68.66000 23 LYS D C 1
ATOM 3749 O O . LYS E 1 23 ? 194.52500 128.78000 164.11000 1.000 71.65000 23 LYS D O 1
ATOM 3755 N N . THR E 1 24 ? 193.79800 128.55100 166.24500 1.000 69.01000 24 THR D N 1
ATOM 3756 C CA . THR E 1 24 ? 194.06400 129.95300 166.64600 1.000 72.49000 24 THR D CA 1
ATOM 3757 C C . THR E 1 24 ? 195.43500 130.02100 167.31100 1.000 77.75000 24 THR D C 1
ATOM 3758 O O . THR E 1 24 ? 195.69100 129.20300 168.20400 1.000 81.68000 24 THR D O 1
ATOM 3762 N N . SER E 1 25 ? 196.27700 130.95800 166.88300 1.000 77.17000 25 SER D N 1
ATOM 3763 C CA . SER E 1 25 ? 197.62900 131.11000 167.46700 1.000 74.99000 25 SER D CA 1
ATOM 3764 C C . SER E 1 25 ? 197.92400 132.58900 167.70000 1.000 76.01000 25 SER D C 1
ATOM 3765 O O . SER E 1 25 ? 197.84600 133.35300 166.72800 1.000 80.76000 25 SER D O 1
ATOM 3768 N N . GLY E 1 26 ? 198.24800 132.98100 168.92900 1.000 73.98000 26 GLY D N 1
ATOM 3769 C CA . GLY E 1 26 ? 198.65800 134.37500 169.17100 1.000 71.34000 26 GLY D CA 1
ATOM 3770 C C . GLY E 1 26 ? 197.62000 135.17800 169.92200 1.000 72.74000 26 GLY D C 1
ATOM 3771 O O . GLY E 1 26 ? 197.72800 136.41000 169.92600 1.000 77.86000 26 GLY D O 1
ATOM 3772 N N . GLY E 1 27 ? 196.63400 134.50700 170.52100 1.000 69.69000 27 GLY D N 1
ATOM 3773 C CA . GLY E 1 27 ? 195.55600 135.21400 171.23800 1.000 66.34000 27 GLY D CA 1
ATOM 3774 C C . GLY E 1 27 ? 194.69100 134.24800 172.02400 1.000 69.78000 27 GLY D C 1
ATOM 3775 O O . GLY E 1 27 ? 194.81700 133.02800 171.80200 1.000 76.70000 27 GLY D O 1
ATOM 3776 N N . PRO E 1 28 ? 193.78500 134.71900 172.92100 1.000 66.32000 28 PRO D N 1
ATOM 3777 C CA . PRO E 1 28 ? 192.92400 133.83700 173.71700 1.000 65.43000 28 PRO D CA 1
ATOM 3778 C C . PRO E 1 28 ? 191.83700 133.18600 172.84900 1.000 70.17000 28 PRO D C 1
ATOM 3779 O O . PRO E 1 28 ? 190.87300 133.85800 172.52800 1.000 75.85000 28 PRO D O 1
ATOM 3783 N N . PHE E 1 29 ? 191.99900 131.90100 172.52200 1.000 64.78000 29 PHE D N 1
ATOM 3784 C CA . PHE E 1 29 ? 191.02800 131.18200 171.65400 1.000 65.90000 29 PHE D CA 1
ATOM 3785 C C . PHE E 1 29 ? 189.65300 131.10100 172.32300 1.000 68.15000 29 PHE D C 1
ATOM 3786 O O . PHE E 1 29 ? 188.65700 131.47700 171.67400 1.000 73.47000 29 PHE D O 1
ATOM 3794 N N . SER E 1 30 ? 189.59500 130.63500 173.57300 1.000 63.80000 30 SER D N 1
ATOM 3795 C CA . SER E 1 30 ? 188.28800 130.41500 174.25000 1.000 65.90000 30 SER D CA 1
ATOM 3796 C C . SER E 1 30 ? 187.46500 131.70300 174.36300 1.000 68.00000 30 SER D C 1
ATOM 3797 O O . SER E 1 30 ? 186.26600 131.65500 174.03100 1.000 72.25000 30 SER D O 1
ATOM 3800 N N . THR E 1 31 ? 188.07000 132.80500 174.81400 1.000 64.88000 31 THR D N 1
ATOM 3801 C CA . THR E 1 31 ? 187.27900 134.04300 175.06700 1.000 65.59000 31 THR D CA 1
ATOM 3802 C C . THR E 1 31 ? 186.62000 134.55200 173.77900 1.000 68.71000 31 THR D C 1
ATOM 3803 O O . THR E 1 31 ? 185.41700 134.86800 173.82800 1.000 69.94000 31 THR D O 1
ATOM 3807 N N . TYR E 1 32 ? 187.37500 134.65300 172.68200 1.000 66.80000 32 TYR D N 1
ATOM 3808 C CA . TYR E 1 32 ? 186.81300 135.22200 171.42500 1.000 60.24000 32 TYR D CA 1
ATOM 3809 C C . TYR E 1 32 ? 185.95400 134.17100 170.72400 1.000 64.63000 32 TYR D C 1
ATOM 3810 O O . TYR E 1 32 ? 186.03000 132.97900 171.08900 1.000 70.44000 32 TYR D O 1
ATOM 3819 N N . GLY E 1 33 ? 185.16000 134.60000 169.73800 1.000 62.45000 33 GLY D N 1
ATOM 3820 C CA . GLY E 1 33 ? 184.30200 133.66200 168.98700 1.000 59.74000 33 GLY D CA 1
ATOM 3821 C C . GLY E 1 33 ? 184.72100 133.56500 167.53100 1.000 59.75000 33 GLY D C 1
ATOM 3822 O O . GLY E 1 33 ? 185.10100 134.60300 166.95800 1.000 65.99000 33 GLY D O 1
ATOM 3823 N N . ILE E 1 34 ? 184.65900 132.36100 166.95400 1.000 60.05000 34 ILE D N 1
ATOM 3824 C CA . ILE E 1 34 ? 185.04700 132.15600 165.52600 1.000 58.12000 34 ILE D CA 1
ATOM 3825 C C . ILE E 1 34 ? 183.77800 131.97500 164.68600 1.000 60.82000 34 ILE D C 1
ATOM 3826 O O . ILE E 1 34 ? 182.91900 131.16600 165.08700 1.000 64.81000 34 ILE D O 1
ATOM 3831 N N . ASN E 1 35 ? 183.67100 132.71000 163.57800 1.000 57.55000 35 ASN D N 1
ATOM 3832 C CA . ASN E 1 35 ? 182.49200 132.59100 162.68400 1.000 54.59000 35 ASN D CA 1
ATOM 3833 C C . ASN E 1 35 ? 182.89600 131.77800 161.45400 1.000 59.72000 35 ASN D C 1
ATOM 3834 O O . ASN E 1 35 ? 183.99500 132.02300 160.92400 1.000 66.18000 35 ASN D O 1
ATOM 3839 N N . TRP E 1 36 ? 182.04200 130.84900 161.02400 1.000 61.06000 36 TRP D N 1
ATOM 3840 C CA . TRP E 1 36 ? 182.32900 130.05400 159.80300 1.000 59.28000 36 TRP D CA 1
ATOM 3841 C C . TRP E 1 36 ? 181.56000 130.65000 158.62400 1.000 63.63000 36 TRP D C 1
ATOM 3842 O O . TRP E 1 36 ? 180.31500 130.66000 158.67200 1.000 69.32000 36 TRP D O 1
ATOM 3853 N N . VAL E 1 37 ? 182.27700 131.16000 157.62000 1.000 58.11000 37 VAL D N 1
ATOM 3854 C CA . VAL E 1 37 ? 181.62500 131.79700 156.43800 1.000 51.87000 37 VAL D CA 1
ATOM 3855 C C . VAL E 1 37 ? 181.96800 130.97300 155.19500 1.000 59.89000 37 VAL D C 1
ATOM 3856 O O . VAL E 1 37 ? 183.13400 130.56000 155.07000 1.000 65.48000 37 VAL D O 1
ATOM 3860 N N . ARG E 1 38 ? 180.98900 130.74300 154.31800 1.000 62.06000 38 ARG D N 1
ATOM 3861 C CA . ARG E 1 38 ? 181.20900 129.90700 153.10900 1.000 59.31000 38 ARG D CA 1
ATOM 3862 C C . ARG E 1 38 ? 180.98900 130.74800 151.85000 1.000 62.00000 38 ARG D C 1
ATOM 3863 O O . ARG E 1 38 ? 179.88700 131.31100 151.70800 1.000 69.21000 38 ARG D O 1
ATOM 3871 N N . GLN E 1 39 ? 181.99200 130.81600 150.97100 1.000 58.79000 39 GLN D N 1
ATOM 3872 C CA . GLN E 1 39 ? 181.83800 131.55700 149.69100 1.000 56.15000 39 GLN D CA 1
ATOM 3873 C C . GLN E 1 39 ? 181.86700 130.56100 148.52800 1.000 60.51000 39 GLN D C 1
ATOM 3874 O O . GLN E 1 39 ? 182.96400 130.06600 148.20400 1.000 64.34000 39 GLN D O 1
ATOM 3880 N N . ALA E 1 40 ? 180.70500 130.28200 147.93100 1.000 62.19000 40 ALA D N 1
ATOM 3881 C CA . ALA E 1 40 ? 180.63500 129.35500 146.77800 1.000 60.41000 40 ALA D CA 1
ATOM 3882 C C . ALA E 1 40 ? 181.28600 130.01900 145.56000 1.000 66.78000 40 ALA D C 1
ATOM 3883 O O . ALA E 1 40 ? 181.31800 131.26300 145.51400 1.000 71.69000 40 ALA D O 1
ATOM 3885 N N . PRO E 1 41 ? 181.81800 129.25700 144.57900 1.000 62.59000 41 PRO D N 1
ATOM 3886 C CA . PRO E 1 41 ? 182.51500 129.86300 143.44500 1.000 57.63000 41 PRO D CA 1
ATOM 3887 C C . PRO E 1 41 ? 181.59700 130.85700 142.72400 1.000 56.72000 41 PRO D C 1
ATOM 3888 O O . PRO E 1 41 ? 180.47200 130.50100 142.42800 1.000 61.01000 41 PRO D O 1
ATOM 3892 N N . GLY E 1 42 ? 182.09700 132.06800 142.45900 1.000 55.61000 42 GLY D N 1
ATOM 3893 C CA . GLY E 1 42 ? 181.29000 133.10300 141.78400 1.000 61.40000 42 GLY D CA 1
ATOM 3894 C C . GLY E 1 42 ? 180.05400 133.47300 142.58600 1.000 66.61000 42 GLY D C 1
ATOM 3895 O O . GLY E 1 42 ? 179.04000 133.83800 141.96100 1.000 70.33000 42 GLY D O 1
ATOM 3896 N N . GLN E 1 43 ? 180.13000 133.37500 143.91600 1.000 65.55000 43 GLN D N 1
ATOM 3897 C CA . GLN E 1 43 ? 178.97500 133.72300 144.78600 1.000 65.03000 43 GLN D CA 1
ATOM 3898 C C . GLN E 1 43 ? 179.44400 134.64000 145.91900 1.000 68.41000 43 GLN D C 1
ATOM 3899 O O . GLN E 1 43 ? 180.65900 134.66700 146.18900 1.000 71.11000 43 GLN D O 1
ATOM 3905 N N . GLY E 1 44 ? 178.51300 135.36000 146.55000 1.000 66.25000 44 GLY D N 1
ATOM 3906 C CA . GLY E 1 44 ? 178.85400 136.24100 147.68400 1.000 61.19000 44 GLY D CA 1
ATOM 3907 C C . GLY E 1 44 ? 179.07200 135.46400 148.97100 1.000 61.62000 44 GLY D C 1
ATOM 3908 O O . GLY E 1 44 ? 178.58600 134.32000 149.05800 1.000 68.25000 44 GLY D O 1
ATOM 3909 N N . LEU E 1 45 ? 179.76300 136.07100 149.94100 1.000 60.06000 45 LEU D N 1
ATOM 3910 C CA . LEU E 1 45 ? 180.01600 135.41700 151.25200 1.000 59.11000 45 LEU D CA 1
ATOM 3911 C C . LEU E 1 45 ? 178.68400 135.01700 151.89200 1.000 61.54000 45 LEU D C 1
ATOM 3912 O O . LEU E 1 45 ? 177.72900 135.81400 151.81500 1.000 69.09000 45 LEU D O 1
ATOM 3917 N N . GLU E 1 46 ? 178.63900 133.84300 152.52500 1.000 59.42000 46 GLU D N 1
ATOM 3918 C CA . GLU E 1 46 ? 177.40000 133.38900 153.20900 1.000 61.69000 46 GLU D CA 1
ATOM 3919 C C . GLU E 1 46 ? 177.76400 132.88700 154.60900 1.000 61.71000 46 GLU D C 1
ATOM 3920 O O . GLU E 1 46 ? 178.41100 131.82500 154.70600 1.000 65.40000 46 GLU D O 1
ATOM 3926 N N . TRP E 1 47 ? 177.36600 133.62700 155.64800 1.000 61.75000 47 TRP D N 1
ATOM 3927 C CA . TRP E 1 47 ? 177.63500 133.19000 157.04100 1.000 59.19000 47 TRP D CA 1
ATOM 3928 C C . TRP E 1 47 ? 177.00800 131.81300 157.25700 1.000 62.40000 47 TRP D C 1
ATOM 3929 O O . TRP E 1 47 ? 175.80500 131.64900 156.95800 1.000 70.50000 47 TRP D O 1
ATOM 3940 N N . MET E 1 48 ? 177.79300 130.85100 157.74400 1.000 61.35000 48 MET D N 1
ATOM 3941 C CA . MET E 1 48 ? 177.27200 129.48200 157.99200 1.000 61.25000 48 MET D CA 1
ATOM 3942 C C . MET E 1 48 ? 176.88800 129.35100 159.46700 1.000 63.97000 48 MET D C 1
ATOM 3943 O O . MET E 1 48 ? 175.76000 128.90900 159.74600 1.000 69.01000 48 MET D O 1
ATOM 3948 N N . GLY E 1 49 ? 177.80000 129.71400 160.37100 1.000 64.18000 49 GLY D N 1
ATOM 3949 C CA . GLY E 1 49 ? 177.52600 129.59500 161.81500 1.000 63.02000 49 GLY D CA 1
ATOM 3950 C C . GLY E 1 49 ? 178.61600 130.23300 162.65500 1.000 63.96000 49 GLY D C 1
ATOM 3951 O O . GLY E 1 49 ? 179.69200 130.52300 162.10100 1.000 70.20000 49 GLY D O 1
ATOM 3952 N N . TRP E 1 50 ? 178.34900 130.44400 163.94600 1.000 61.42000 50 TRP D N 1
ATOM 3953 C CA . TRP E 1 50 ? 179.36000 131.03000 164.86200 1.000 62.62000 50 TRP D CA 1
ATOM 3954 C C . TRP E 1 50 ? 179.32400 130.27800 166.19100 1.000 64.23000 50 TRP D C 1
ATOM 3955 O O . TRP E 1 50 ? 178.22100 129.88300 166.62100 1.000 71.36000 50 TRP D O 1
ATOM 3966 N N . ILE E 1 51 ? 180.48600 130.11000 166.82900 1.000 61.39000 51 ILE D N 1
ATOM 3967 C CA . ILE E 1 51 ? 180.54200 129.42300 168.15300 1.000 62.95000 51 ILE D CA 1
ATOM 3968 C C . ILE E 1 51 ? 181.48000 130.18900 169.08900 1.000 66.24000 51 ILE D C 1
ATOM 3969 O O . ILE E 1 51 ? 182.41300 130.84200 168.58300 1.000 71.12000 51 ILE D O 1
ATOM 3974 N N . ILE E 1 52 ? 181.22200 130.13300 170.39700 1.000 67.20000 52 ILE D N 1
ATOM 3975 C CA . ILE E 1 52 ? 182.16500 130.74200 171.38000 1.000 65.00000 52 ILE D CA 1
ATOM 3976 C C . ILE E 1 52 ? 182.69300 129.59200 172.24300 1.000 70.27000 52 ILE D C 1
ATOM 3977 O O . ILE E 1 52 ? 181.88300 128.96200 172.94800 1.000 76.97000 52 ILE D O 1
ATOM 3982 N N . PRO E 1 53 A 184.00000 129.25700 172.18900 1.000 65.98000 52 PRO D N 1
ATOM 3983 C CA . PRO E 1 53 A 184.53100 128.08800 172.90900 1.000 66.97000 52 PRO D CA 1
ATOM 3984 C C . PRO E 1 53 A 184.25800 128.08700 174.42100 1.000 69.31000 52 PRO D C 1
ATOM 3985 O O . PRO E 1 53 A 183.94600 127.03300 174.94400 1.000 74.26000 52 PRO D O 1
ATOM 3989 N N . VAL E 1 54 ? 184.36800 129.24400 175.07800 1.000 64.70000 53 VAL D N 1
ATOM 3990 C CA . VAL E 1 54 ? 184.19900 129.29800 176.56300 1.000 63.62000 53 VAL D CA 1
ATOM 3991 C C . VAL E 1 54 ? 182.78800 128.82700 176.93700 1.000 65.58000 53 VAL D C 1
ATOM 3992 O O . VAL E 1 54 ? 182.67000 128.04700 177.90200 1.000 70.88000 53 VAL D O 1
ATOM 3996 N N . PHE E 1 55 ? 181.76300 129.26800 176.20200 1.000 63.80000 54 PHE D N 1
ATOM 3997 C CA . PHE E 1 55 ? 180.36200 128.91100 176.55300 1.000 68.12000 54 PHE D CA 1
ATOM 3998 C C . PHE E 1 55 ? 179.82400 127.85900 175.57700 1.000 71.19000 54 PHE D C 1
ATOM 3999 O O . PHE E 1 55 ? 178.61800 127.55300 175.64300 1.000 74.87000 54 PHE D O 1
ATOM 4007 N N . ASP E 1 56 ? 180.68700 127.33000 174.70500 1.000 72.38000 55 ASP D N 1
ATOM 4008 C CA . ASP E 1 56 ? 180.26000 126.31400 173.70600 1.000 74.30000 55 ASP D CA 1
ATOM 4009 C C . ASP E 1 56 ? 178.87700 126.69300 173.16300 1.000 74.91000 55 ASP D C 1
ATOM 4010 O O . ASP E 1 56 ? 178.05800 125.78000 172.94400 1.000 77.44000 55 ASP D O 1
ATOM 4015 N N . THR E 1 57 ? 178.63100 127.99000 172.95900 1.000 75.21000 56 THR D N 1
ATOM 4016 C CA . THR E 1 57 ? 177.33200 128.45000 172.39900 1.000 71.77000 56 THR D CA 1
ATOM 4017 C C . THR E 1 57 ? 177.47700 128.58200 170.88100 1.000 69.83000 56 THR D C 1
ATOM 4018 O O . THR E 1 57 ? 178.22100 129.48000 170.44100 1.000 71.59000 56 THR D O 1
ATOM 4022 N N . SER E 1 58 ? 176.80000 127.72000 170.11800 1.000 69.61000 57 SER D N 1
ATOM 4023 C CA . SER E 1 58 ? 176.96600 127.73000 168.64200 1.000 68.39000 57 SER D CA 1
ATOM 4024 C C . SER E 1 58 ? 175.66100 128.14700 167.95900 1.000 69.32000 57 SER D C 1
ATOM 4025 O O . SER E 1 58 ? 174.64300 127.45900 168.16500 1.000 74.57000 57 SER D O 1
ATOM 4028 N N . SER E 1 59 ? 175.69800 129.22700 167.17500 1.000 64.28000 58 SER D N 1
ATOM 4029 C CA . SER E 1 59 ? 174.49400 129.67500 166.42600 1.000 63.44000 58 SER D CA 1
ATOM 4030 C C . SER E 1 59 ? 174.68500 129.33300 164.94700 1.000 67.77000 58 SER D C 1
ATOM 4031 O O . SER E 1 59 ? 175.75000 129.67700 164.40500 1.000 70.61000 58 SER D O 1
ATOM 4034 N N . PHE E 1 60 ? 173.70300 128.67500 164.32200 1.000 69.06000 59 PHE D N 1
ATOM 4035 C CA . PHE E 1 60 ? 173.87900 128.23400 162.91300 1.000 67.55000 59 PHE D CA 1
ATOM 4036 C C . PHE E 1 60 ? 172.84000 128.89600 162.00500 1.000 69.98000 59 PHE D C 1
ATOM 4037 O O . PHE E 1 60 ? 171.75400 129.25700 162.49700 1.000 75.21000 59 PHE D O 1
ATOM 4045 N N . ALA E 1 61 ? 173.16800 129.04200 160.71900 1.000 67.12000 60 ALA D N 1
ATOM 4046 C CA . ALA E 1 61 ? 172.20900 129.59700 159.73600 1.000 68.51000 60 ALA D CA 1
ATOM 4047 C C . ALA E 1 61 ? 171.08300 128.58200 159.51000 1.000 77.85000 60 ALA D C 1
ATOM 4048 O O . ALA E 1 61 ? 171.34400 127.37300 159.66200 1.000 81.93000 60 ALA D O 1
ATOM 4050 N N . GLN E 1 62 ? 169.88600 129.05500 159.15300 1.000 76.27000 61 GLN D N 1
ATOM 4051 C CA . GLN E 1 62 ? 168.71800 128.15000 158.97800 1.000 79.34000 61 GLN D CA 1
ATOM 4052 C C . GLN E 1 62 ? 169.06100 127.07900 157.93600 1.000 79.52000 61 GLN D C 1
ATOM 4053 O O . GLN E 1 62 ? 168.70700 125.90400 158.15900 1.000 81.98000 61 GLN D O 1
ATOM 4059 N N . ARG E 1 63 ? 169.69600 127.46900 156.82900 1.000 74.88000 62 ARG D N 1
ATOM 4060 C CA . ARG E 1 63 ? 169.98600 126.50500 155.73400 1.000 72.24000 62 ARG D CA 1
ATOM 4061 C C . ARG E 1 63 ? 170.69900 125.26900 156.28900 1.000 75.31000 62 ARG D C 1
ATOM 4062 O O . ARG E 1 63 ? 170.37400 124.15600 155.83400 1.000 81.33000 62 ARG D O 1
ATOM 4070 N N . PHE E 1 64 ? 171.63100 125.45300 157.22500 1.000 73.57000 63 PHE D N 1
ATOM 4071 C CA . PHE E 1 64 ? 172.43600 124.30900 157.72700 1.000 76.06000 63 PHE D CA 1
ATOM 4072 C C . PHE E 1 64 ? 172.05500 124.00300 159.17700 1.000 85.51000 63 PHE D C 1
ATOM 4073 O O . PHE E 1 64 ? 172.79100 123.25000 159.84400 1.000 91.14000 63 PHE D O 1
ATOM 4081 N N . GLN E 1 65 ? 170.93800 124.56200 159.64400 1.000 87.51000 64 GLN D N 1
ATOM 4082 C CA . GLN E 1 65 ? 170.51200 124.37500 161.05700 1.000 91.03000 64 GLN D CA 1
ATOM 4083 C C . GLN E 1 65 ? 170.45100 122.88200 161.39400 1.000 90.62000 64 GLN D C 1
ATOM 4084 O O . GLN E 1 65 ? 170.63800 122.54400 162.57800 1.000 90.26000 64 GLN D O 1
ATOM 4090 N N . ASP E 1 66 ? 170.29300 122.02200 160.38500 1.000 86.95000 65 ASP D N 1
ATOM 4091 C CA . ASP E 1 66 ? 170.12900 120.56900 160.65400 1.000 87.07000 65 ASP D CA 1
ATOM 4092 C C . ASP E 1 66 ? 171.41000 119.79200 160.33000 1.000 85.58000 65 ASP D C 1
ATOM 4093 O O . ASP E 1 66 ? 171.71700 118.84600 161.08100 1.000 86.42000 65 ASP D O 1
ATOM 4098 N N . ARG E 1 67 ? 172.12900 120.16100 159.26400 1.000 83.16000 66 ARG D N 1
ATOM 4099 C CA . ARG E 1 67 ? 173.30100 119.34500 158.83800 1.000 78.87000 66 ARG D CA 1
ATOM 4100 C C . ARG E 1 67 ? 174.63600 119.97300 159.26000 1.000 80.70000 66 ARG D C 1
ATOM 4101 O O . ARG E 1 67 ? 175.67900 119.40900 158.87600 1.000 83.78000 66 ARG D O 1
ATOM 4109 N N . LEU E 1 68 ? 174.62800 121.05900 160.03800 1.000 79.30000 67 LEU D N 1
ATOM 4110 C CA . LEU E 1 68 ? 175.91900 121.71400 160.38600 1.000 73.60000 67 LEU D CA 1
ATOM 4111 C C . LEU E 1 68 ? 176.16800 121.61300 161.89300 1.000 75.05000 67 LEU D C 1
ATOM 4112 O O . LEU E 1 68 ? 175.25500 121.96600 162.66300 1.000 80.57000 67 LEU D O 1
ATOM 4117 N N . SER E 1 69 ? 177.35800 121.15500 162.28800 1.000 73.43000 68 SER D N 1
ATOM 4118 C CA . SER E 1 69 ? 177.71600 121.08000 163.72800 1.000 75.74000 68 SER D CA 1
ATOM 4119 C C . SER E 1 69 ? 179.08100 121.73600 163.94500 1.000 76.40000 68 SER D C 1
ATOM 4120 O O . SER E 1 69 ? 180.09500 121.13300 163.54400 1.000 82.01000 68 SER D O 1
ATOM 4123 N N . ILE E 1 70 ? 179.10000 122.92300 164.55400 1.000 69.04000 69 ILE D N 1
ATOM 4124 C CA . ILE E 1 70 ? 180.38300 123.65300 164.77300 1.000 65.37000 69 ILE D CA 1
ATOM 4125 C C . ILE E 1 70 ? 180.85600 123.38200 166.20300 1.000 69.45000 69 ILE D C 1
ATOM 4126 O O . ILE E 1 70 ? 180.09600 123.68800 167.14000 1.000 74.30000 69 ILE D O 1
ATOM 4131 N N . THR E 1 71 ? 182.05600 122.81800 166.35500 1.000 68.40000 70 THR D N 1
ATOM 4132 C CA . THR E 1 71 ? 182.58700 122.47100 167.69900 1.000 64.77000 70 THR D CA 1
ATOM 4133 C C . THR E 1 71 ? 183.86700 123.26700 167.95900 1.000 67.62000 70 THR D C 1
ATOM 4134 O O . THR E 1 71 ? 184.36000 123.91400 167.01700 1.000 72.51000 70 THR D O 1
ATOM 4138 N N . ALA E 1 72 ? 184.38500 123.21500 169.18800 1.000 69.11000 71 ALA D N 1
ATOM 4139 C CA . ALA E 1 72 ? 185.62500 123.94900 169.53300 1.000 71.64000 71 ALA D CA 1
ATOM 4140 C C . ALA E 1 72 ? 186.43200 123.14100 170.55300 1.000 73.53000 71 ALA D C 1
ATOM 4141 O O . ALA E 1 72 ? 185.84200 122.70700 171.56000 1.000 76.27000 71 ALA D O 1
ATOM 4143 N N . ASP E 1 73 ? 187.73000 122.95300 170.29700 1.000 75.86000 72 ASP D N 1
ATOM 4144 C CA . ASP E 1 73 ? 188.59400 122.17500 171.22600 1.000 78.07000 72 ASP D CA 1
ATOM 4145 C C . ASP E 1 73 ? 189.58500 123.13400 171.89100 1.000 80.20000 72 ASP D C 1
ATOM 4146 O O . ASP E 1 73 ? 190.58000 123.50200 171.23700 1.000 83.70000 72 ASP D O 1
ATOM 4151 N N . ALA E 1 74 ? 189.31700 123.51500 173.14200 1.000 78.79000 73 ALA D N 1
ATOM 4152 C CA . ALA E 1 74 ? 190.19800 124.46700 173.85900 1.000 80.64000 73 ALA D CA 1
ATOM 4153 C C . ALA E 1 74 ? 191.62000 123.90700 173.94800 1.000 81.81000 73 ALA D C 1
ATOM 4154 O O . ALA E 1 74 ? 192.57200 124.69900 173.80600 1.000 80.16000 73 ALA D O 1
ATOM 4156 N N . SER E 1 75 ? 191.75800 122.59700 174.16800 1.000 80.40000 74 SER D N 1
ATOM 4157 C CA . SER E 1 75 ? 193.10400 121.99300 174.35700 1.000 81.62000 74 SER D CA 1
ATOM 4158 C C . SER E 1 75 ? 193.96600 122.21800 173.11200 1.000 85.00000 74 SER D C 1
ATOM 4159 O O . SER E 1 75 ? 195.15600 122.54900 173.27100 1.000 91.65000 74 SER D O 1
ATOM 4162 N N . THR E 1 76 ? 193.38300 122.04500 171.92400 1.000 80.00000 75 THR D N 1
ATOM 4163 C CA . THR E 1 76 ? 194.14300 122.23000 170.66000 1.000 78.35000 75 THR D CA 1
ATOM 4164 C C . THR E 1 76 ? 193.95000 123.66400 170.16200 1.000 75.29000 75 THR D C 1
ATOM 4165 O O . THR E 1 76 ? 194.43000 123.96700 169.05400 1.000 71.27000 75 THR D O 1
ATOM 4169 N N . SER E 1 77 ? 193.27500 124.50800 170.94600 1.000 79.04000 76 SER D N 1
ATOM 4170 C CA . SER E 1 77 ? 192.97200 125.88700 170.48300 1.000 76.76000 76 SER D CA 1
ATOM 4171 C C . SER E 1 77 ? 192.43600 125.81700 169.05200 1.000 72.40000 76 SER D C 1
ATOM 4172 O O . SER E 1 77 ? 192.74500 126.72900 168.26300 1.000 72.76000 76 SER D O 1
ATOM 4175 N N . THR E 1 78 ? 191.66200 124.77300 168.74100 1.000 70.39000 77 THR D N 1
ATOM 4176 C CA . THR E 1 78 ? 191.16100 124.58300 167.35500 1.000 68.54000 77 THR D CA 1
ATOM 4177 C C . THR E 1 78 ? 189.63200 124.55500 167.33300 1.000 71.21000 77 THR D C 1
ATOM 4178 O O . THR E 1 78 ? 189.05000 123.86900 168.19000 1.000 76.83000 77 THR D O 1
ATOM 4182 N N . ALA E 1 79 ? 189.01300 125.27600 166.39600 1.000 69.34000 78 ALA D N 1
ATOM 4183 C CA . ALA E 1 79 ? 187.54200 125.22800 166.24200 1.000 68.39000 78 ALA D CA 1
ATOM 4184 C C . ALA E 1 79 ? 187.22900 124.42600 164.97900 1.000 71.11000 78 ALA D C 1
ATOM 4185 O O . ALA E 1 79 ? 187.95800 124.59800 163.98400 1.000 74.94000 78 ALA D O 1
ATOM 4187 N N . TYR E 1 80 ? 186.19400 123.58400 165.00800 1.000 71.35000 79 TYR D N 1
ATOM 4188 C CA . TYR E 1 80 ? 185.92700 122.70100 163.84000 1.000 67.94000 79 TYR D CA 1
ATOM 4189 C C . TYR E 1 80 ? 184.49600 122.88600 163.35400 1.000 67.46000 79 TYR D C 1
ATOM 4190 O O . TYR E 1 80 ? 183.64100 123.33700 164.14100 1.000 73.79000 79 TYR D O 1
ATOM 4199 N N . MET E 1 81 ? 184.23900 122.55100 162.08700 1.000 65.49000 80 MET D N 1
ATOM 4200 C CA . MET E 1 81 ? 182.85600 122.60800 161.54500 1.000 68.55000 80 MET D CA 1
ATOM 4201 C C . MET E 1 81 ? 182.60300 121.30700 160.77900 1.000 72.85000 80 MET D C 1
ATOM 4202 O O . MET E 1 81 ? 183.48200 120.90500 159.99700 1.000 75.27000 80 MET D O 1
ATOM 4207 N N . GLU E 1 82 ? 181.45100 120.67500 161.00600 1.000 72.88000 81 GLU D N 1
ATOM 4208 C CA . GLU E 1 82 ? 181.12800 119.40600 160.30400 1.000 74.70000 81 GLU D CA 1
ATOM 4209 C C . GLU E 1 82 ? 179.86700 119.59700 159.45900 1.000 77.36000 81 GLU D C 1
ATOM 4210 O O . GLU E 1 82 ? 178.78300 119.75800 160.05000 1.000 82.20000 81 GLU D O 1
ATOM 4216 N N . LEU E 1 83 ? 180.00900 119.58300 158.13100 1.000 75.77000 82 LEU D N 1
ATOM 4217 C CA . LEU E 1 83 ? 178.81900 119.67600 157.24400 1.000 76.15000 82 LEU D CA 1
ATOM 4218 C C . LEU E 1 83 ? 178.46600 118.26100 156.78400 1.000 82.73000 82 LEU D C 1
ATOM 4219 O O . LEU E 1 83 ? 179.32300 117.64700 156.10900 1.000 86.43000 82 LEU D O 1
ATOM 4224 N N . ARG E 1 84 A 177.26900 117.77500 157.13500 1.000 82.20000 82 ARG D N 1
ATOM 4225 C CA . ARG E 1 84 A 176.84700 116.38300 156.82300 1.000 79.79000 82 ARG D CA 1
ATOM 4226 C C . ARG E 1 84 A 175.89100 116.39100 155.62800 1.000 83.63000 82 ARG D C 1
ATOM 4227 O O . ARG E 1 84 A 175.36300 117.47800 155.31800 1.000 85.20000 82 ARG D O 1
ATOM 4235 N N . SER E 1 85 B 175.69200 115.23200 154.98600 1.000 83.90000 82 SER D N 1
ATOM 4236 C CA . SER E 1 85 B 174.81600 115.14000 153.78700 1.000 85.55000 82 SER D CA 1
ATOM 4237 C C . SER E 1 85 B 175.29900 116.12500 152.71900 1.000 89.23000 82 SER D C 1
ATOM 4238 O O . SER E 1 85 B 174.46200 116.89100 152.20500 1.000 93.79000 82 SER D O 1
ATOM 4241 N N . LEU E 1 86 C 176.60300 116.09400 152.40300 1.000 85.11000 82 LEU D N 1
ATOM 4242 C CA . LEU E 1 86 C 177.20800 117.03200 151.41300 1.000 80.19000 82 LEU D CA 1
ATOM 4243 C C . LEU E 1 86 C 176.53400 116.88700 150.04600 1.000 81.22000 82 LEU D C 1
ATOM 4244 O O . LEU E 1 86 C 176.32700 115.74000 149.60800 1.000 84.48000 82 LEU D O 1
ATOM 4249 N N . ARG E 1 87 ? 176.21100 118.01300 149.40700 1.000 80.57000 83 ARG D N 1
ATOM 4250 C CA . ARG E 1 87 ? 175.62100 117.98400 148.04300 1.000 81.41000 83 ARG D CA 1
ATOM 4251 C C . ARG E 1 87 ? 176.45800 118.90600 147.15300 1.000 80.85000 83 ARG D C 1
ATOM 4252 O O . ARG E 1 87 ? 177.18700 119.74600 147.70600 1.000 83.04000 83 ARG D O 1
ATOM 4260 N N . SER E 1 88 ? 176.37000 118.74600 145.83300 1.000 78.97000 84 SER D N 1
ATOM 4261 C CA . SER E 1 88 ? 177.21700 119.55200 144.91500 1.000 80.52000 84 SER D CA 1
ATOM 4262 C C . SER E 1 88 ? 177.20700 121.02600 145.33300 1.000 80.23000 84 SER D C 1
ATOM 4263 O O . SER E 1 88 ? 178.28300 121.64400 145.30300 1.000 82.24000 84 SER D O 1
ATOM 4266 N N . GLU E 1 89 ? 176.04700 121.56200 145.72200 1.000 80.40000 85 GLU D N 1
ATOM 4267 C CA . GLU E 1 89 ? 175.94200 123.01200 146.03600 1.000 80.73000 85 GLU D CA 1
ATOM 4268 C C . GLU E 1 89 ? 176.86700 123.36200 147.20500 1.000 79.08000 85 GLU D C 1
ATOM 4269 O O . GLU E 1 89 ? 177.12200 124.56300 147.41100 1.000 77.95000 85 GLU D O 1
ATOM 4275 N N . ASP E 1 90 ? 177.34900 122.35600 147.93800 1.000 79.80000 86 ASP D N 1
ATOM 4276 C CA . ASP E 1 90 ? 178.18600 122.63000 149.13600 1.000 74.55000 86 ASP D CA 1
ATOM 4277 C C . ASP E 1 90 ? 179.61200 122.99100 148.70800 1.000 74.77000 86 ASP D C 1
ATOM 4278 O O . ASP E 1 90 ? 180.42000 123.31800 149.59500 1.000 77.39000 86 ASP D O 1
ATOM 4283 N N . THR E 1 91 ? 179.91300 122.93500 147.40800 1.000 70.95000 87 THR D N 1
ATOM 4284 C CA . THR E 1 91 ? 181.31000 123.19600 146.97800 1.000 65.23000 87 THR D CA 1
ATOM 4285 C C . THR E 1 91 ? 181.61700 124.67000 147.20400 1.000 64.46000 87 THR D C 1
ATOM 4286 O O . THR E 1 91 ? 180.87100 125.49600 146.66700 1.000 68.42000 87 THR D O 1
ATOM 4290 N N . ALA E 1 92 ? 182.67400 124.94500 147.96700 1.000 65.78000 88 ALA D N 1
ATOM 4291 C CA . ALA E 1 92 ? 183.03800 126.34100 148.26300 1.000 58.32000 88 ALA D CA 1
ATOM 4292 C C . ALA E 1 92 ? 184.33200 126.46300 149.04000 1.000 58.52000 88 ALA D C 1
ATOM 4293 O O . ALA E 1 92 ? 184.94900 125.44000 149.34300 1.000 66.46000 88 ALA D O 1
ATOM 4295 N N . VAL E 1 93 ? 184.72100 127.70200 149.35700 1.000 56.35000 89 VAL D N 1
ATOM 4296 C CA . VAL E 1 93 ? 185.93600 127.93500 150.19000 1.000 55.60000 89 VAL D CA 1
ATOM 4297 C C . VAL E 1 93 ? 185.46100 128.33400 151.58800 1.000 58.91000 89 VAL D C 1
ATOM 4298 O O . VAL E 1 93 ? 185.07500 129.50600 151.77000 1.000 61.71000 89 VAL D O 1
ATOM 4302 N N . TYR E 1 94 ? 185.47900 127.38800 152.53000 1.000 62.20000 90 TYR D N 1
ATOM 4303 C CA . TYR E 1 94 ? 184.98200 127.65600 153.90700 1.000 58.49000 90 TYR D CA 1
ATOM 4304 C C . TYR E 1 94 ? 186.00100 128.53600 154.62300 1.000 60.02000 90 TYR D C 1
ATOM 4305 O O . TYR E 1 94 ? 187.21100 128.29200 154.46900 1.000 64.76000 90 TYR D O 1
ATOM 4314 N N . TYR E 1 95 ? 185.53200 129.52800 155.38200 1.000 55.43000 91 TYR D N 1
ATOM 4315 C CA . TYR E 1 95 ? 186.46200 130.49200 156.02900 1.000 58.15000 91 TYR D CA 1
ATOM 4316 C C . TYR E 1 95 ? 186.20100 130.54900 157.52100 1.000 61.71000 91 TYR D C 1
ATOM 4317 O O . TYR E 1 95 ? 185.02400 130.66400 157.91800 1.000 63.43000 91 TYR D O 1
ATOM 4326 N N . CYS E 1 96 ? 187.25700 130.51200 158.33900 1.000 60.40000 92 CYS D N 1
ATOM 4327 C CA . CYS E 1 96 ? 187.06900 130.67800 159.80600 1.000 59.31000 92 CYS D CA 1
ATOM 4328 C C . CYS E 1 96 ? 187.49400 132.09700 160.19800 1.000 62.70000 92 CYS D C 1
ATOM 4329 O O . CYS E 1 96 ? 188.69400 132.40700 160.07300 1.000 69.06000 92 CYS D O 1
ATOM 4332 N N . ALA E 1 97 ? 186.54500 132.92500 160.64400 1.000 59.50000 93 ALA D N 1
ATOM 4333 C CA . ALA E 1 97 ? 186.86400 134.33500 160.96800 1.000 59.75000 93 ALA D CA 1
ATOM 4334 C C . ALA E 1 97 ? 186.64800 134.59900 162.46100 1.000 61.55000 93 ALA D C 1
ATOM 4335 O O . ALA E 1 97 ? 185.53600 134.33500 162.95100 1.000 62.16000 93 ALA D O 1
ATOM 4337 N N . ARG E 1 98 ? 187.67200 135.11500 163.14700 1.000 59.66000 94 ARG D N 1
ATOM 4338 C CA . ARG E 1 98 ? 187.57000 135.41000 164.60200 1.000 53.94000 94 ARG D CA 1
ATOM 4339 C C . ARG E 1 98 ? 186.95200 136.79900 164.79500 1.000 61.43000 94 ARG D C 1
ATOM 4340 O O . ARG E 1 98 ? 187.34800 137.72500 164.06200 1.000 68.55000 94 ARG D O 1
ATOM 4348 N N . ASP E 1 99 ? 186.02100 136.93000 165.74500 1.000 60.27000 95 ASP D N 1
ATOM 4349 C CA . ASP E 1 99 ? 185.35800 138.23600 166.00800 1.000 61.36000 95 ASP D CA 1
ATOM 4350 C C . ASP E 1 99 ? 186.40400 139.27000 166.43400 1.000 64.09000 95 ASP D C 1
ATOM 4351 O O . ASP E 1 99 ? 187.36400 138.88900 167.13000 1.000 68.24000 95 ASP D O 1
ATOM 4356 N N . ARG E 1 100 ? 186.21300 140.52900 166.03200 1.000 61.00000 96 ARG D N 1
ATOM 4357 C CA . ARG E 1 100 ? 187.17700 141.60900 166.37100 1.000 61.65000 96 ARG D CA 1
ATOM 4358 C C . ARG E 1 100 ? 187.16400 141.88200 167.87800 1.000 62.90000 96 ARG D C 1
ATOM 4359 O O . ARG E 1 100 ? 188.25900 142.03100 168.45200 1.000 67.96000 96 ARG D O 1
ATOM 4367 N N . VAL E 1 101 ? 185.98200 141.92600 168.49800 1.000 61.30000 97 VAL D N 1
ATOM 4368 C CA . VAL E 1 101 ? 185.90800 142.31300 169.94000 1.000 59.32000 97 VAL D CA 1
ATOM 4369 C C . VAL E 1 101 ? 185.69900 141.08300 170.82900 1.000 62.67000 97 VAL D C 1
ATOM 4370 O O . VAL E 1 101 ? 185.02700 140.13500 170.37700 1.000 64.74000 97 VAL D O 1
ATOM 4374 N N . LEU E 1 102 ? 186.26200 141.10500 172.04200 1.000 64.60000 98 LEU D N 1
ATOM 4375 C CA . LEU E 1 102 ? 186.10400 139.99300 173.01600 1.000 62.79000 98 LEU D CA 1
ATOM 4376 C C . LEU E 1 102 ? 184.62700 139.60000 173.11900 1.000 66.07000 98 LEU D C 1
ATOM 4377 O O . LEU E 1 102 ? 183.77500 140.51100 173.14800 1.000 72.88000 98 LEU D O 1
ATOM 4382 N N . GLY E 1 103 ? 184.34000 138.29700 173.20100 1.000 63.51000 99 GLY D N 1
ATOM 4383 C CA . GLY E 1 103 ? 182.94600 137.82100 173.28800 1.000 64.07000 99 GLY D CA 1
ATOM 4384 C C . GLY E 1 103 ? 182.57900 137.34300 174.68100 1.000 64.53000 99 GLY D C 1
ATOM 4385 O O . GLY E 1 103 ? 181.39600 137.01800 174.89000 1.000 68.36000 99 GLY D O 1
ATOM 4386 N N . ALA E 1 104 ? 183.53600 137.30600 175.61100 1.000 64.33000 100 ALA D N 1
ATOM 4387 C CA . ALA E 1 104 ? 183.24100 136.76700 176.95800 1.000 65.00000 100 ALA D CA 1
ATOM 4388 C C . ALA E 1 104 ? 184.22000 137.32700 177.99100 1.000 66.44000 100 ALA D C 1
ATOM 4389 O O . ALA E 1 104 ? 185.44000 137.16800 177.76700 1.000 68.95000 100 ALA D O 1
ATOM 4391 N N . HIS E 1 105 A 183.70400 137.93900 179.06600 1.000 66.67000 100 HIS D N 1
ATOM 4392 C CA . HIS E 1 105 A 184.57100 138.43400 180.16800 1.000 68.28000 100 HIS D CA 1
ATOM 4393 C C . HIS E 1 105 A 184.29700 137.56200 181.39300 1.000 74.47000 100 HIS D C 1
ATOM 4394 O O . HIS E 1 105 A 183.36300 137.91600 182.15400 1.000 79.52000 100 HIS D O 1
ATOM 4401 N N . GLY E 1 106 B 185.06400 136.47900 181.56800 1.000 74.38000 100 GLY D N 1
ATOM 4402 C CA . GLY E 1 106 B 184.81200 135.52900 182.66900 1.000 74.90000 100 GLY D CA 1
ATOM 4403 C C . GLY E 1 106 B 183.62400 134.64300 182.34100 1.000 74.11000 100 GLY D C 1
ATOM 4404 O O . GLY E 1 106 B 183.67200 133.95700 181.30300 1.000 77.79000 100 GLY D O 1
ATOM 4405 N N . ALA E 1 107 C 182.59100 134.66000 183.18700 1.000 69.33000 100 ALA D N 1
ATOM 4406 C CA . ALA E 1 107 C 181.37100 133.86300 182.92500 1.000 72.97000 100 ALA D CA 1
ATOM 4407 C C . ALA E 1 107 C 180.29200 134.76900 182.32800 1.000 78.32000 100 ALA D C 1
ATOM 4408 O O . ALA E 1 107 C 179.14700 134.30300 182.17700 1.000 81.59000 100 ALA D O 1
ATOM 4410 N N . ASN E 1 108 D 180.64900 136.01500 182.00700 1.000 77.37000 100 ASN D N 1
ATOM 4411 C CA . ASN E 1 108 D 179.65900 136.98000 181.46400 1.000 75.38000 100 ASN D CA 1
ATOM 4412 C C . ASN E 1 108 D 179.75700 137.00100 179.93500 1.000 74.31000 100 ASN D C 1
ATOM 4413 O O . ASN E 1 108 D 180.86300 137.33900 179.45200 1.000 77.32000 100 ASN D O 1
ATOM 4418 N N . PRO E 1 109 E 178.69000 136.66000 179.16100 1.000 69.53000 100 PRO D N 1
ATOM 4419 C CA . PRO E 1 109 E 178.74100 136.77900 177.69900 1.000 65.48000 100 PRO D CA 1
ATOM 4420 C C . PRO E 1 109 E 178.71100 138.24300 177.23800 1.000 69.80000 100 PRO D C 1
ATOM 4421 O O . PRO E 1 109 E 178.00200 139.02800 177.83800 1.000 74.37000 100 PRO D O 1
ATOM 4425 N N . LEU E 1 110 F 179.48800 138.57300 176.19500 1.000 67.33000 100 LEU D N 1
ATOM 4426 C CA . LEU E 1 110 F 179.57000 139.96800 175.67500 1.000 63.58000 100 LEU D CA 1
ATOM 4427 C C . LEU E 1 110 F 179.09500 140.00600 174.21900 1.000 65.16000 100 LEU D C 1
ATOM 4428 O O . LEU E 1 110 F 179.16000 138.95600 173.55300 1.000 69.73000 100 LEU D O 1
ATOM 4433 N N . ASN E 1 111 G 178.64200 141.17300 173.74900 1.000 62.66000 100 ASN D N 1
ATOM 4434 C CA . ASN E 1 111 G 178.20400 141.32300 172.33600 1.000 62.55000 100 ASN D CA 1
ATOM 4435 C C . ASN E 1 111 G 179.39800 141.75800 171.48100 1.000 65.27000 100 ASN D C 1
ATOM 4436 O O . ASN E 1 111 G 179.37600 142.89900 170.98000 1.000 71.49000 100 ASN D O 1
ATOM 4441 N N . GLY E 1 112 H 180.39300 140.88200 171.32200 1.000 61.38000 100 GLY D N 1
ATOM 4442 C CA . GLY E 1 112 H 181.59900 141.22700 170.54400 1.000 60.98000 100 GLY D CA 1
ATOM 4443 C C . GLY E 1 112 H 181.41100 140.96600 169.06000 1.000 63.13000 100 GLY D C 1
ATOM 4444 O O . GLY E 1 112 H 182.31000 141.33700 168.28000 1.000 66.23000 100 GLY D O 1
ATOM 4445 N N . HIS E 1 113 I 180.28500 140.35400 168.68300 1.000 61.34000 100 HIS D N 1
ATOM 4446 C CA . HIS E 1 113 I 180.02200 140.02400 167.25500 1.000 56.72000 100 HIS D CA 1
ATOM 4447 C C . HIS E 1 113 I 179.41800 141.24900 166.56200 1.000 61.79000 100 HIS D C 1
ATOM 4448 O O . HIS E 1 113 I 179.23200 141.20600 165.32900 1.000 66.53000 100 HIS D O 1
ATOM 4455 N N . HIS E 1 114 J 179.12800 142.30400 167.33000 1.000 63.02000 100 HIS D N 1
ATOM 4456 C CA . HIS E 1 114 J 178.53500 143.54400 166.76000 1.000 63.58000 100 HIS D CA 1
ATOM 4457 C C . HIS E 1 114 J 179.61300 144.35400 166.03600 1.000 64.67000 100 HIS D C 1
ATOM 4458 O O . HIS E 1 114 J 179.25900 145.30700 165.30900 1.000 68.01000 100 HIS D O 1
ATOM 4465 N N . TYR E 1 115 K 180.88600 143.99500 166.22400 1.000 62.17000 100 TYR D N 1
ATOM 4466 C CA . TYR E 1 115 K 181.98600 144.80700 165.63300 1.000 59.83000 100 TYR D CA 1
ATOM 4467 C C . TYR E 1 115 K 182.59300 144.05900 164.44800 1.000 65.93000 100 TYR D C 1
ATOM 4468 O O . TYR E 1 115 K 183.58800 144.58000 163.88900 1.000 72.33000 100 TYR D O 1
ATOM 4477 N N . GLY E 1 116 L 182.03500 142.89500 164.09000 1.000 64.98000 100 GLY D N 1
ATOM 4478 C CA . GLY E 1 116 L 182.48900 142.16100 162.88900 1.000 64.17000 100 GLY D CA 1
ATOM 4479 C C . GLY E 1 116 L 183.65500 141.22400 163.13500 1.000 63.19000 100 GLY D C 1
ATOM 4480 O O . GLY E 1 116 L 183.97000 140.96700 164.31200 1.000 66.70000 100 GLY D O 1
ATOM 4481 N N . MET E 1 117 M 184.27400 140.73300 162.05700 1.000 63.20000 100 MET D N 1
ATOM 4482 C CA . MET E 1 117 M 185.38900 139.75800 162.17200 1.000 63.08000 100 MET D CA 1
ATOM 4483 C C . MET E 1 117 M 186.66900 140.38800 161.61900 1.000 62.73000 100 MET D C 1
ATOM 4484 O O . MET E 1 117 M 186.64900 140.82400 160.45300 1.000 62.96000 100 MET D O 1
ATOM 4489 N N . ASP E 1 118 ? 187.74100 140.42300 162.41800 1.000 60.54000 101 ASP D N 1
ATOM 4490 C CA . ASP E 1 118 ? 188.99500 141.09600 161.98200 1.000 62.54000 101 ASP D CA 1
ATOM 4491 C C . ASP E 1 118 ? 189.97100 140.08000 161.38100 1.000 65.99000 101 ASP D C 1
ATOM 4492 O O . ASP E 1 118 ? 190.53200 140.37400 160.30900 1.000 70.62000 101 ASP D O 1
ATOM 4497 N N . VAL E 1 119 ? 190.16300 138.93300 162.03900 1.000 60.82000 102 VAL D N 1
ATOM 4498 C CA . VAL E 1 119 ? 191.16500 137.93800 161.55600 1.000 58.13000 102 VAL D CA 1
ATOM 4499 C C . VAL E 1 119 ? 190.42200 136.82400 160.81700 1.000 59.18000 102 VAL D C 1
ATOM 4500 O O . VAL E 1 119 ? 189.53900 136.19900 161.43000 1.000 62.31000 102 VAL D O 1
ATOM 4504 N N . TRP E 1 120 ? 190.77800 136.59400 159.55300 1.000 58.54000 103 TRP D N 1
ATOM 4505 C CA . TRP E 1 120 ? 190.13500 135.51900 158.75800 1.000 54.74000 103 TRP D CA 1
ATOM 4506 C C . TRP E 1 120 ? 191.14700 134.40900 158.49400 1.000 58.10000 103 TRP D C 1
ATOM 4507 O O . TRP E 1 120 ? 192.35800 134.70500 158.43900 1.000 66.28000 103 TRP D O 1
ATOM 4518 N N . GLY E 1 121 ? 190.67100 133.17400 158.34000 1.000 55.59000 104 GLY D N 1
ATOM 4519 C CA . GLY E 1 121 ? 191.57700 132.06400 157.98500 1.000 52.47000 104 GLY D CA 1
ATOM 4520 C C . GLY E 1 121 ? 191.86300 132.04800 156.49400 1.000 58.99000 104 GLY D C 1
ATOM 4521 O O . GLY E 1 121 ? 191.12400 132.71500 155.74200 1.000 65.07000 104 GLY D O 1
ATOM 4522 N N . GLN E 1 122 ? 192.87700 131.29000 156.07200 1.000 57.65000 105 GLN D N 1
ATOM 4523 C CA . GLN E 1 122 ? 193.24200 131.21700 154.63100 1.000 55.31000 105 GLN D CA 1
ATOM 4524 C C . GLN E 1 122 ? 192.04200 130.67100 153.85200 1.000 59.20000 105 GLN D C 1
ATOM 4525 O O . GLN E 1 122 ? 191.82200 131.12700 152.71500 1.000 63.35000 105 GLN D O 1
ATOM 4531 N N . GLY E 1 123 ? 191.30000 129.73400 154.44700 1.000 60.09000 106 GLY D N 1
ATOM 4532 C CA . GLY E 1 123 ? 190.12100 129.15100 153.78500 1.000 58.78000 106 GLY D CA 1
ATOM 4533 C C . GLY E 1 123 ? 190.37400 127.72200 153.34400 1.000 60.97000 106 GLY D C 1
ATOM 4534 O O . GLY E 1 123 ? 191.54000 127.38700 153.06400 1.000 62.69000 106 GLY D O 1
ATOM 4535 N N . THR E 1 124 ? 189.31700 126.90900 153.28800 1.000 60.23000 107 THR D N 1
ATOM 4536 C CA . THR E 1 124 ? 189.45500 125.50200 152.83300 1.000 58.18000 107 THR D CA 1
ATOM 4537 C C . THR E 1 124 ? 188.48800 125.25800 151.67200 1.000 58.93000 107 THR D C 1
ATOM 4538 O O . THR E 1 124 ? 187.27000 125.41700 151.87700 1.000 63.09000 107 THR D O 1
ATOM 4542 N N . THR E 1 125 ? 189.01900 124.86700 150.51200 1.000 60.84000 108 THR D N 1
ATOM 4543 C CA . THR E 1 125 ? 188.15900 124.59300 149.33300 1.000 61.11000 108 THR D CA 1
ATOM 4544 C C . THR E 1 125 ? 187.63400 123.15700 149.41900 1.000 62.44000 108 THR D C 1
ATOM 4545 O O . THR E 1 125 ? 188.42000 122.22700 149.16000 1.000 68.32000 108 THR D O 1
ATOM 4549 N N . VAL E 1 126 ? 186.36200 122.99000 149.78300 1.000 58.74000 109 VAL D N 1
ATOM 4550 C CA . VAL E 1 126 ? 185.77000 121.63400 149.81600 1.000 55.91000 109 VAL D CA 1
ATOM 4551 C C . VAL E 1 126 ? 185.07500 121.46900 148.47800 1.000 63.12000 109 VAL D C 1
ATOM 4552 O O . VAL E 1 126 ? 184.18700 122.26400 148.20200 1.000 67.43000 109 VAL D O 1
ATOM 4556 N N . THR E 1 127 ? 185.56300 120.56600 147.63900 1.000 67.88000 110 THR D N 1
ATOM 4557 C CA . THR E 1 127 ? 184.84700 120.26300 146.37400 1.000 66.91000 110 THR D CA 1
ATOM 4558 C C . THR E 1 127 ? 184.01500 118.99300 146.57000 1.000 72.64000 110 THR D C 1
ATOM 4559 O O . THR E 1 127 ? 184.60600 117.94100 146.87000 1.000 77.38000 110 THR D O 1
ATOM 4563 N N . VAL E 1 128 ? 182.69400 119.10000 146.40800 1.000 69.44000 111 VAL D N 1
ATOM 4564 C CA . VAL E 1 128 ? 181.80400 117.91600 146.57900 1.000 68.49000 111 VAL D CA 1
ATOM 4565 C C . VAL E 1 128 ? 181.55900 117.30200 145.19800 1.000 73.53000 111 VAL D C 1
ATOM 4566 O O . VAL E 1 128 ? 180.75300 117.87000 144.43600 1.000 81.96000 111 VAL D O 1
ATOM 4570 N N . SER E 1 129 ? 182.23300 116.18900 144.89700 1.000 71.50000 112 SER D N 1
ATOM 4571 C CA . SER E 1 129 ? 182.08600 115.52900 143.57300 1.000 71.39000 112 SER D CA 1
ATOM 4572 C C . SER E 1 129 ? 182.45200 114.04600 143.69000 1.000 70.35000 112 SER D C 1
ATOM 4573 O O . SER E 1 129 ? 183.19300 113.69500 144.62700 1.000 76.81000 112 SER D O 1
ATOM 4576 N N . SER E 1 130 ? 181.96200 113.22000 142.76200 1.000 65.84000 113 SER D N 1
ATOM 4577 C CA . SER E 1 130 ? 182.26100 111.76500 142.78800 1.000 70.20000 113 SER D CA 1
ATOM 4578 C C . SER E 1 130 ? 183.21600 111.41200 141.64300 1.000 76.57000 113 SER D C 1
ATOM 4579 O O . SER E 1 130 ? 182.90500 110.51000 140.86800 1.000 81.83000 113 SER D O 1
ATOM 4582 N N . ASP F 2 1 ? 164.85200 137.14700 160.93700 1.000 87.11000 1 ASP E N 1
ATOM 4583 C CA . ASP F 2 1 ? 166.17000 137.29200 160.26300 1.000 84.97000 1 ASP E CA 1
ATOM 4584 C C . ASP F 2 1 ? 166.21700 138.63900 159.53400 1.000 83.37000 1 ASP E C 1
ATOM 4585 O O . ASP F 2 1 ? 165.42600 138.82600 158.59100 1.000 85.35000 1 ASP E O 1
ATOM 4590 N N . ILE F 2 2 ? 167.12000 139.53200 159.95000 1.000 78.30000 2 ILE E N 1
ATOM 4591 C CA . ILE F 2 2 ? 167.25700 140.86100 159.28300 1.000 71.92000 2 ILE E CA 1
ATOM 4592 C C . ILE F 2 2 ? 167.78300 140.64000 157.86100 1.000 74.67000 2 ILE E C 1
ATOM 4593 O O . ILE F 2 2 ? 168.68400 139.79600 157.69200 1.000 80.25000 2 ILE E O 1
ATOM 4598 N N . GLN F 2 3 ? 167.23900 141.37000 156.88400 1.000 71.69000 3 GLN E N 1
ATOM 4599 C CA . GLN F 2 3 ? 167.65300 141.20500 155.46600 1.000 73.97000 3 GLN E CA 1
ATOM 4600 C C . GLN F 2 3 ? 168.34200 142.48900 154.99600 1.000 72.14000 3 GLN E C 1
ATOM 4601 O O . GLN F 2 3 ? 167.70300 143.55600 155.06300 1.000 75.74000 3 GLN E O 1
ATOM 4607 N N . ILE F 2 4 ? 169.59900 142.38700 154.55700 1.000 68.70000 4 ILE E N 1
ATOM 4608 C CA . ILE F 2 4 ? 170.35700 143.58900 154.09700 1.000 64.54000 4 ILE E CA 1
ATOM 4609 C C . ILE F 2 4 ? 170.50200 143.53400 152.57200 1.000 67.76000 4 ILE E C 1
ATOM 4610 O O . ILE F 2 4 ? 170.68600 142.42400 152.03600 1.000 73.79000 4 ILE E O 1
ATOM 4615 N N . THR F 2 5 ? 170.41200 144.69000 151.90800 1.000 62.60000 5 THR E N 1
ATOM 4616 C CA . THR F 2 5 ? 170.52000 144.74100 150.42600 1.000 59.73000 5 THR E CA 1
ATOM 4617 C C . THR F 2 5 ? 171.50600 145.83800 150.01300 1.000 64.48000 5 THR E C 1
ATOM 4618 O O . THR F 2 5 ? 171.29900 146.99500 150.42800 1.000 67.45000 5 THR E O 1
ATOM 4622 N N . GLN F 2 6 ? 172.53900 145.48300 149.24200 1.000 65.07000 6 GLN E N 1
ATOM 4623 C CA . GLN F 2 6 ? 173.49800 146.50100 148.73400 1.000 62.54000 6 GLN E CA 1
ATOM 4624 C C . GLN F 2 6 ? 172.89400 147.17300 147.49900 1.000 62.32000 6 GLN E C 1
ATOM 4625 O O . GLN F 2 6 ? 172.53500 146.44800 146.55200 1.000 68.56000 6 GLN E O 1
ATOM 4631 N N . SER F 2 7 ? 172.79200 148.50500 147.51000 1.000 60.11000 7 SER E N 1
ATOM 4632 C CA . SER F 2 7 ? 172.14300 149.22600 146.38100 1.000 57.48000 7 SER E CA 1
ATOM 4633 C C . SER F 2 7 ? 172.90100 149.00400 145.06400 1.000 58.13000 7 SER E C 1
ATOM 4634 O O . SER F 2 7 ? 172.22500 148.70200 144.06100 1.000 62.07000 7 SER E O 1
ATOM 4637 N N . PRO F 2 8 ? 174.24000 149.20300 144.95900 1.000 56.49000 8 PRO E N 1
ATOM 4638 C CA . PRO F 2 8 ? 174.92500 149.03300 143.67900 1.000 54.82000 8 PRO E CA 1
ATOM 4639 C C . PRO F 2 8 ? 175.52800 147.62800 143.52900 1.000 53.57000 8 PRO E C 1
ATOM 4640 O O . PRO F 2 8 ? 176.32500 147.24000 144.35800 1.000 54.96000 8 PRO E O 1
ATOM 4644 N N . SER F 2 9 ? 175.12000 146.89300 142.49100 1.000 52.85000 9 SER E N 1
ATOM 4645 C CA . SER F 2 9 ? 175.70000 145.54800 142.23800 1.000 48.15000 9 SER E CA 1
ATOM 4646 C C . SER F 2 9 ? 177.16100 145.69500 141.80100 1.000 51.67000 9 SER E C 1
ATOM 4647 O O . SER F 2 9 ? 178.00200 144.91700 142.29000 1.000 62.34000 9 SER E O 1
ATOM 4650 N N . SER F 2 10 ? 177.44200 146.65200 140.91200 1.000 46.30000 10 SER E N 1
ATOM 4651 C CA . SER F 2 10 ? 178.83400 146.89900 140.45400 1.000 45.43000 10 SER E CA 1
ATOM 4652 C C . SER F 2 10 ? 179.03000 148.39500 140.18600 1.000 44.52000 10 SER E C 1
ATOM 4653 O O . SER F 2 10 ? 178.07200 149.03900 139.72000 1.000 52.20000 10 SER E O 1
ATOM 4656 N N . VAL F 2 11 ? 180.22500 148.91900 140.47800 1.000 43.77000 11 VAL E N 1
ATOM 4657 C CA . VAL F 2 11 ? 180.51100 150.37200 140.28200 1.000 48.16000 11 VAL E CA 1
ATOM 4658 C C . VAL F 2 11 ? 181.85400 150.51800 139.56100 1.000 54.77000 11 VAL E C 1
ATOM 4659 O O . VAL F 2 11 ? 182.82900 149.88100 140.00100 1.000 61.32000 11 VAL E O 1
ATOM 4663 N N . SER F 2 12 ? 181.90000 151.32700 138.49900 1.000 56.28000 12 SER E N 1
ATOM 4664 C CA . SER F 2 12 ? 183.17700 151.57800 137.78200 1.000 55.73000 12 SER E CA 1
ATOM 4665 C C . SER F 2 12 ? 183.47400 153.08000 137.78500 1.000 53.44000 12 SER E C 1
ATOM 4666 O O . SER F 2 12 ? 182.59800 153.85200 137.34900 1.000 55.67000 12 SER E O 1
ATOM 4669 N N . ALA F 2 13 ? 184.65800 153.47300 138.26200 1.000 54.16000 13 ALA E N 1
ATOM 4670 C CA . ALA F 2 13 ? 185.01000 154.91000 138.34700 1.000 57.33000 13 ALA E CA 1
ATOM 4671 C C . ALA F 2 13 ? 186.48600 155.11000 137.98800 1.000 63.55000 13 ALA E C 1
ATOM 4672 O O . ALA F 2 13 ? 187.25000 154.13000 138.06100 1.000 69.99000 13 ALA E O 1
ATOM 4674 N N . SER F 2 14 ? 186.86200 156.33500 137.61300 1.000 61.54000 14 SER E N 1
ATOM 4675 C CA . SER F 2 14 ? 188.27000 156.63500 137.24300 1.000 61.09000 14 SER E CA 1
ATOM 4676 C C . SER F 2 14 ? 189.12700 156.76400 138.50600 1.000 57.54000 14 SER E C 1
ATOM 4677 O O . SER F 2 14 ? 188.57000 157.10900 139.56500 1.000 62.05000 14 SER E O 1
ATOM 4680 N N . VAL F 2 15 ? 190.43200 156.50200 138.38800 1.000 53.08000 15 VAL E N 1
ATOM 4681 C CA . VAL F 2 15 ? 191.35400 156.64800 139.55300 1.000 55.75000 15 VAL E CA 1
ATOM 4682 C C . VAL F 2 15 ? 191.26200 158.08800 140.06800 1.000 61.02000 15 VAL E C 1
ATOM 4683 O O . VAL F 2 15 ? 191.64200 159.00500 139.31500 1.000 72.02000 15 VAL E O 1
ATOM 4687 N N . GLY F 2 16 ? 190.77000 158.27400 141.29600 1.000 56.76000 16 GLY E N 1
ATOM 4688 C CA . GLY F 2 16 ? 190.65700 159.62300 141.88200 1.000 58.24000 16 GLY E CA 1
ATOM 4689 C C . GLY F 2 16 ? 189.20900 159.96100 142.18300 1.000 61.56000 16 GLY E C 1
ATOM 4690 O O . GLY F 2 16 ? 188.96900 160.75700 143.10800 1.000 69.39000 16 GLY E O 1
ATOM 4691 N N . ASP F 2 17 ? 188.27400 159.34400 141.45500 1.000 58.09000 17 ASP E N 1
ATOM 4692 C CA . ASP F 2 17 ? 186.82500 159.62100 141.65400 1.000 61.66000 17 ASP E CA 1
ATOM 4693 C C . ASP F 2 17 ? 186.34000 158.93700 142.93700 1.000 68.62000 17 ASP E C 1
ATOM 4694 O O . ASP F 2 17 ? 186.94900 157.92300 143.33100 1.000 74.00000 17 ASP E O 1
ATOM 4699 N N . ARG F 2 18 ? 185.28300 159.47200 143.55500 1.000 66.75000 18 ARG E N 1
ATOM 4700 C CA . ARG F 2 18 ? 184.72100 158.87800 144.79900 1.000 67.09000 18 ARG E CA 1
ATOM 4701 C C . ARG F 2 18 ? 183.75500 157.74300 144.43900 1.000 68.27000 18 ARG E C 1
ATOM 4702 O O . ARG F 2 18 ? 183.20700 157.76900 143.32100 1.000 70.61000 18 ARG E O 1
ATOM 4710 N N . VAL F 2 19 ? 183.55600 156.79000 145.35500 1.000 66.94000 19 VAL E N 1
ATOM 4711 C CA . VAL F 2 19 ? 182.64200 155.63500 145.10300 1.000 65.25000 19 VAL E CA 1
ATOM 4712 C C . VAL F 2 19 ? 181.80300 155.39400 146.36300 1.000 69.13000 19 VAL E C 1
ATOM 4713 O O . VAL F 2 19 ? 182.40500 155.19200 147.43400 1.000 73.37000 19 VAL E O 1
ATOM 4717 N N . THR F 2 20 ? 180.47100 155.41500 146.23800 1.000 64.80000 20 THR E N 1
ATOM 4718 C CA . THR F 2 20 ? 179.59400 155.23400 147.42500 1.000 64.31000 20 THR E CA 1
ATOM 4719 C C . THR F 2 20 ? 178.81600 153.92000 147.30000 1.000 62.59000 20 THR E C 1
ATOM 4720 O O . THR F 2 20 ? 178.14800 153.73100 146.26700 1.000 64.09000 20 THR E O 1
ATOM 4724 N N . ILE F 2 21 ? 178.90900 153.05400 148.31500 1.000 61.90000 21 ILE E N 1
ATOM 4725 C CA . ILE F 2 21 ? 178.16500 151.75900 148.31400 1.000 58.38000 21 ILE E CA 1
ATOM 4726 C C . ILE F 2 21 ? 177.08100 151.83600 149.39300 1.000 61.27000 21 ILE E C 1
ATOM 4727 O O . ILE F 2 21 ? 177.42400 152.18100 150.53700 1.000 64.72000 21 ILE E O 1
ATOM 4732 N N . THR F 2 22 ? 175.83000 151.52100 149.04700 1.000 58.39000 22 THR E N 1
ATOM 4733 C CA . THR F 2 22 ? 174.71200 151.64900 150.01900 1.000 58.23000 22 THR E CA 1
ATOM 4734 C C . THR F 2 22 ? 174.28500 150.26300 150.51100 1.000 60.49000 22 THR E C 1
ATOM 4735 O O . THR F 2 22 ? 174.19900 149.35300 149.67200 1.000 65.84000 22 THR E O 1
ATOM 4739 N N . CYS F 2 23 ? 174.03100 150.11400 151.81400 1.000 61.74000 23 CYS E N 1
ATOM 4740 C CA . CYS F 2 23 ? 173.57000 148.81200 152.37000 1.000 64.25000 23 CYS E CA 1
ATOM 4741 C C . CYS F 2 23 ? 172.33100 149.05400 153.23900 1.000 68.27000 23 CYS E C 1
ATOM 4742 O O . CYS F 2 23 ? 172.49800 149.52200 154.38200 1.000 73.04000 23 CYS E O 1
ATOM 4745 N N . ARG F 2 24 ? 171.14000 148.75100 152.71300 1.000 68.47000 24 ARG E N 1
ATOM 4746 C CA . ARG F 2 24 ? 169.87600 149.00600 153.45800 1.000 69.57000 24 ARG E CA 1
ATOM 4747 C C . ARG F 2 24 ? 169.44200 147.73900 154.20200 1.000 70.58000 24 ARG E C 1
ATOM 4748 O O . ARG F 2 24 ? 169.90100 146.65100 153.81500 1.000 74.15000 24 ARG E O 1
ATOM 4756 N N . ALA F 2 25 ? 168.58800 147.88400 155.22100 1.000 69.69000 25 ALA E N 1
ATOM 4757 C CA . ALA F 2 25 ? 168.11700 146.72100 156.01300 1.000 71.04000 25 ALA E CA 1
ATOM 4758 C C . ALA F 2 25 ? 166.61500 146.85100 156.29000 1.000 72.09000 25 ALA E C 1
ATOM 4759 O O . ALA F 2 25 ? 166.12800 147.99300 156.37500 1.000 74.23000 25 ALA E O 1
ATOM 4761 N N . ASN F 2 26 ? 165.91300 145.72100 156.43100 1.000 69.96000 26 ASN E N 1
ATOM 4762 C CA . ASN F 2 26 ? 164.44800 145.75200 156.68400 1.000 68.37000 26 ASN E CA 1
ATOM 4763 C C . ASN F 2 26 ? 164.19400 146.28900 158.09600 1.000 69.12000 26 ASN E C 1
ATOM 4764 O O . ASN F 2 26 ? 163.15100 146.94100 158.29700 1.000 71.99000 26 ASN E O 1
ATOM 4769 N N . LEU F 2 27 ? 165.10300 146.02400 159.03500 1.000 69.44000 27 LEU E N 1
ATOM 4770 C CA . LEU F 2 27 ? 164.90900 146.47600 160.43800 1.000 68.84000 27 LEU E CA 1
ATOM 4771 C C . LEU F 2 27 ? 166.07000 147.39300 160.83500 1.000 72.82000 27 LEU E C 1
ATOM 4772 O O . LEU F 2 27 ? 166.78300 147.86200 159.92800 1.000 79.90000 27 LEU E O 1
ATOM 4777 N N . GLY F 2 28 ? 166.24600 147.63800 162.13500 1.000 72.14000 28 GLY E N 1
ATOM 4778 C CA . GLY F 2 28 ? 167.30600 148.55500 162.59100 1.000 71.94000 28 GLY E CA 1
ATOM 4779 C C . GLY F 2 28 ? 168.54100 147.80400 163.05200 1.000 74.91000 28 GLY E C 1
ATOM 4780 O O . GLY F 2 28 ? 168.43500 147.04200 164.03200 1.000 79.71000 28 GLY E O 1
ATOM 4781 N N . ILE F 2 29 ? 169.67000 148.00600 162.36800 1.000 72.08000 29 ILE E N 1
ATOM 4782 C CA . ILE F 2 29 ? 170.95000 147.35200 162.76700 1.000 69.43000 29 ILE E CA 1
ATOM 4783 C C . ILE F 2 29 ? 171.57600 148.18000 163.89400 1.000 72.59000 29 ILE E C 1
ATOM 4784 O O . ILE F 2 29 ? 172.49000 147.66400 164.56000 1.000 75.97000 29 ILE E O 1
ATOM 4789 N N . SER F 2 30 ? 171.09600 149.41000 164.10300 1.000 70.86000 30 SER E N 1
ATOM 4790 C CA . SER F 2 30 ? 171.59300 150.27500 165.20800 1.000 72.62000 30 SER E CA 1
ATOM 4791 C C . SER F 2 30 ? 173.12000 150.41400 165.17200 1.000 70.36000 30 SER E C 1
ATOM 4792 O O . SER F 2 30 ? 173.75000 150.12300 166.20800 1.000 76.17000 30 SER E O 1
ATOM 4795 N N . ASP F 2 31 ? 173.68800 150.81200 164.02900 1.000 68.12000 31 ASP E N 1
ATOM 4796 C CA . ASP F 2 31 ? 175.15300 151.06700 163.93100 1.000 71.64000 31 ASP E CA 1
ATOM 4797 C C . ASP F 2 31 ? 175.95500 149.77500 164.12100 1.000 70.53000 31 ASP E C 1
ATOM 4798 O O . ASP F 2 31 ? 177.08200 149.86500 164.63700 1.000 74.56000 31 ASP E O 1
ATOM 4803 N N . TRP F 2 32 ? 175.41300 148.63400 163.69000 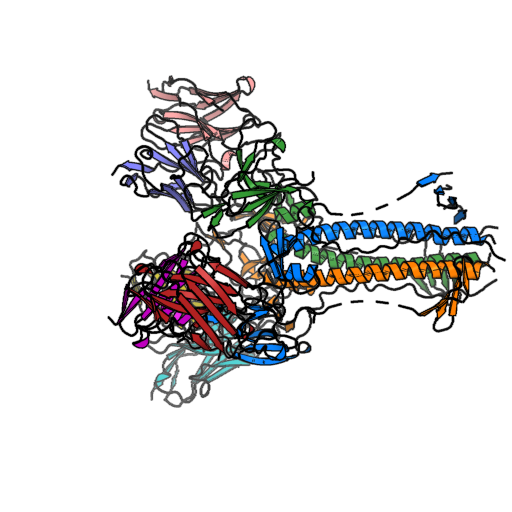1.000 67.25000 32 TRP E N 1
ATOM 4804 C CA . TRP F 2 32 ? 176.16500 147.35700 163.79200 1.000 64.98000 32 TRP E CA 1
ATOM 4805 C C . TRP F 2 32 ? 176.39000 146.74900 162.40500 1.000 68.98000 32 TRP E C 1
ATOM 4806 O O . TRP F 2 32 ? 176.29300 145.51400 162.27800 1.000 71.88000 32 TRP E O 1
ATOM 4817 N N . LEU F 2 33 ? 176.66000 147.58100 161.39700 1.000 70.29000 33 LEU E N 1
ATOM 4818 C CA . LEU F 2 33 ? 176.98400 147.04100 160.04900 1.000 64.25000 33 LEU E CA 1
ATOM 4819 C C . LEU F 2 33 ? 178.49300 147.14900 159.82100 1.000 66.74000 33 LEU E C 1
ATOM 4820 O O . LEU F 2 33 ? 179.06300 148.19800 160.16200 1.000 71.18000 33 LEU E O 1
ATOM 4825 N N . ALA F 2 34 ? 179.10600 146.09800 159.27100 1.000 64.22000 34 ALA E N 1
ATOM 4826 C CA . ALA F 2 34 ? 180.56100 146.11000 158.99900 1.000 59.27000 34 ALA E CA 1
ATOM 4827 C C . ALA F 2 34 ? 180.81100 146.03700 157.48900 1.000 60.93000 34 ALA E C 1
ATOM 4828 O O . ALA F 2 34 ? 180.05300 145.32800 156.80600 1.000 68.56000 34 ALA E O 1
ATOM 4830 N N . TRP F 2 35 ? 181.83400 146.74000 156.99700 1.000 55.68000 35 TRP E N 1
ATOM 4831 C CA . TRP F 2 35 ? 182.17400 146.74000 155.55200 1.000 55.53000 35 TRP E CA 1
ATOM 4832 C C . TRP F 2 35 ? 183.46400 145.95000 155.33600 1.000 58.27000 35 TRP E C 1
ATOM 4833 O O . TRP F 2 35 ? 184.44500 146.20300 156.06500 1.000 62.94000 35 TRP E O 1
ATOM 4844 N N . TYR F 2 36 ? 183.45900 145.02100 154.37700 1.000 57.12000 36 TYR E N 1
ATOM 4845 C CA . TYR F 2 36 ? 184.65400 144.17200 154.12500 1.000 53.35000 36 TYR E CA 1
ATOM 4846 C C . TYR F 2 36 ? 185.10400 144.34600 152.68100 1.000 56.10000 36 TYR E C 1
ATOM 4847 O O . TYR F 2 36 ? 184.27900 144.74800 151.83800 1.000 62.90000 36 TYR E O 1
ATOM 4856 N N . GLN F 2 37 ? 186.37400 144.03900 152.40000 1.000 53.21000 37 GLN E N 1
ATOM 4857 C CA . GLN F 2 37 ? 186.90300 144.12500 151.01400 1.000 51.73000 37 GLN E CA 1
ATOM 4858 C C . GLN F 2 37 ? 187.57500 142.79500 150.66600 1.000 48.70000 37 GLN E C 1
ATOM 4859 O O . GLN F 2 37 ? 188.50100 142.39800 151.39800 1.000 53.78000 37 GLN E O 1
ATOM 4865 N N . GLN F 2 38 ? 187.11900 142.13000 149.60000 1.000 48.29000 38 GLN E N 1
ATOM 4866 C CA . GLN F 2 38 ? 187.68000 140.80100 149.23200 1.000 48.32000 38 GLN E CA 1
ATOM 4867 C C . GLN F 2 38 ? 188.26700 140.86000 147.81900 1.000 55.99000 38 GLN E C 1
ATOM 4868 O O . GLN F 2 38 ? 187.55900 141.33000 146.90800 1.000 62.33000 38 GLN E O 1
ATOM 4874 N N . LYS F 2 39 ? 189.50700 140.39100 147.65000 1.000 57.03000 39 LYS E N 1
ATOM 4875 C CA . LYS F 2 39 ? 190.17500 140.39500 146.32100 1.000 57.16000 39 LYS E CA 1
ATOM 4876 C C . LYS F 2 39 ? 190.24000 138.95400 145.80500 1.000 61.97000 39 LYS E C 1
ATOM 4877 O O . LYS F 2 39 ? 190.34800 138.03600 146.63500 1.000 64.56000 39 LYS E O 1
ATOM 4883 N N . PRO F 2 40 ? 190.12000 138.71100 144.48300 1.000 61.68000 40 PRO E N 1
ATOM 4884 C CA . PRO F 2 40 ? 190.11100 137.34900 143.94300 1.000 57.41000 40 PRO E CA 1
ATOM 4885 C C . PRO F 2 40 ? 191.11300 136.41100 144.63300 1.000 60.41000 40 PRO E C 1
ATOM 4886 O O . PRO F 2 40 ? 192.28300 136.74200 144.66800 1.000 65.50000 40 PRO E O 1
ATOM 4890 N N . GLY F 2 41 ? 190.63700 135.27400 145.15100 1.000 58.76000 41 GLY E N 1
ATOM 4891 C CA . GLY F 2 41 ? 191.51800 134.28100 145.79700 1.000 68.49000 41 GLY E CA 1
ATOM 4892 C C . GLY F 2 41 ? 192.17100 134.82600 147.05500 1.000 74.44000 41 GLY E C 1
ATOM 4893 O O . GLY F 2 41 ? 193.33000 134.45500 147.32000 1.000 82.78000 41 GLY E O 1
ATOM 4894 N N . ARG F 2 42 ? 191.46000 135.68100 147.79900 1.000 67.15000 42 ARG E N 1
ATOM 4895 C CA . ARG F 2 42 ? 191.98700 136.23300 149.07700 1.000 61.80000 42 ARG E CA 1
ATOM 4896 C C . ARG F 2 42 ? 190.86600 136.23100 150.11900 1.000 60.95000 42 ARG E C 1
ATOM 4897 O O . ARG F 2 42 ? 189.68900 136.25500 149.71400 1.000 64.08000 42 ARG E O 1
ATOM 4905 N N . ALA F 2 43 ? 191.21800 136.19700 151.40600 1.000 58.11000 43 ALA E N 1
ATOM 4906 C CA . ALA F 2 43 ? 190.20000 136.25800 152.48000 1.000 52.77000 43 ALA E CA 1
ATOM 4907 C C . ALA F 2 43 ? 189.64900 137.68600 152.58300 1.000 50.90000 43 ALA E C 1
ATOM 4908 O O . ALA F 2 43 ? 190.41500 138.63600 152.32900 1.000 55.18000 43 ALA E O 1
ATOM 4910 N N . PRO F 2 44 ? 188.35800 137.90500 152.93500 1.000 49.71000 44 PRO E N 1
ATOM 4911 C CA . PRO F 2 44 ? 187.83900 139.26300 153.12000 1.000 51.22000 44 PRO E CA 1
ATOM 4912 C C . PRO F 2 44 ? 188.62800 140.04100 154.18100 1.000 55.03000 44 PRO E C 1
ATOM 4913 O O . PRO F 2 44 ? 189.13900 139.42400 155.09500 1.000 59.38000 44 PRO E O 1
ATOM 4917 N N . LYS F 2 45 ? 188.69600 141.36800 154.04100 1.000 53.80000 45 LYS E N 1
ATOM 4918 C CA . LYS F 2 45 ? 189.44000 142.21500 155.01100 1.000 50.92000 45 LYS E CA 1
ATOM 4919 C C . LYS F 2 45 ? 188.48800 143.27300 155.57900 1.000 55.38000 45 LYS E C 1
ATOM 4920 O O . LYS F 2 45 ? 187.86500 143.99000 154.77500 1.000 61.05000 45 LYS E O 1
ATOM 4926 N N . LEU F 2 46 ? 188.38700 143.36900 156.90700 1.000 52.08000 46 LEU E N 1
ATOM 4927 C CA . LEU F 2 46 ? 187.44400 144.32700 157.54500 1.000 51.56000 46 LEU E CA 1
ATOM 4928 C C . LEU F 2 46 ? 187.95400 145.75900 157.35400 1.000 59.31000 46 LEU E C 1
ATOM 4929 O O . LEU F 2 46 ? 189.10300 146.02800 157.74500 1.000 67.16000 46 LEU E O 1
ATOM 4934 N N . LEU F 2 47 ? 187.12500 146.63600 156.77900 1.000 57.51000 47 LEU E N 1
ATOM 4935 C CA . LEU F 2 47 ? 187.51700 148.05500 156.56800 1.000 56.13000 47 LEU E CA 1
ATOM 4936 C C . LEU F 2 47 ? 186.85300 148.92200 157.64000 1.000 59.12000 47 LEU E C 1
ATOM 4937 O O . LEU F 2 47 ? 187.57500 149.67800 158.31200 1.000 65.88000 47 LEU E O 1
ATOM 4942 N N . ILE F 2 48 ? 185.52900 148.82100 157.77800 1.000 59.23000 48 ILE E N 1
ATOM 4943 C CA . ILE F 2 48 ? 184.77600 149.64900 158.76600 1.000 55.25000 48 ILE E CA 1
ATOM 4944 C C . ILE F 2 48 ? 184.12000 148.70400 159.77800 1.000 60.34000 48 ILE E C 1
ATOM 4945 O O . ILE F 2 48 ? 183.09800 148.09300 159.42000 1.000 66.91000 48 ILE E O 1
ATOM 4950 N N . TYR F 2 49 ? 184.68000 148.58000 160.98700 1.000 58.61000 49 TYR E N 1
ATOM 4951 C CA . TYR F 2 49 ? 184.13600 147.58800 161.96000 1.000 58.95000 49 TYR E CA 1
ATOM 4952 C C . TYR F 2 49 ? 182.71900 147.99600 162.36800 1.000 62.74000 49 TYR E C 1
ATOM 4953 O O . TYR F 2 49 ? 181.80900 147.14300 162.29900 1.000 66.57000 49 TYR E O 1
ATOM 4962 N N . ALA F 2 50 ? 182.53800 149.24200 162.80800 1.000 64.21000 50 ALA E N 1
ATOM 4963 C CA . ALA F 2 50 ? 181.17400 149.71900 163.12900 1.000 66.91000 50 ALA E CA 1
ATOM 4964 C C . ALA F 2 50 ? 180.58300 150.33900 161.86200 1.000 67.90000 50 ALA E C 1
ATOM 4965 O O . ALA F 2 50 ? 181.14200 150.10300 160.77500 1.000 73.16000 50 ALA E O 1
ATOM 4967 N N . ALA F 2 51 ? 179.49800 151.10000 161.99400 1.000 66.24000 51 ALA E N 1
ATOM 4968 C CA . ALA F 2 51 ? 178.91300 151.77300 160.81400 1.000 64.94000 51 ALA E CA 1
ATOM 4969 C C . ALA F 2 51 ? 179.90600 152.79300 160.24800 1.000 66.39000 51 ALA E C 1
ATOM 4970 O O . ALA F 2 51 ? 180.01700 152.87300 159.01200 1.000 70.55000 51 ALA E O 1
ATOM 4972 N N . SER F 2 52 ? 180.59300 153.54500 161.11400 1.000 66.95000 52 SER E N 1
ATOM 4973 C CA . SER F 2 52 ? 181.48400 154.62900 160.62000 1.000 65.96000 52 SER E CA 1
ATOM 4974 C C . SER F 2 52 ? 182.93700 154.43100 161.06500 1.000 65.63000 52 SER E C 1
ATOM 4975 O O . SER F 2 52 ? 183.82800 154.97200 160.38400 1.000 68.96000 52 SER E O 1
ATOM 4978 N N . SER F 2 53 ? 183.17500 153.69300 162.15100 1.000 65.29000 53 SER E N 1
ATOM 4979 C CA . SER F 2 53 ? 184.56000 153.57500 162.68200 1.000 67.70000 53 SER E CA 1
ATOM 4980 C C . SER F 2 53 ? 185.44500 152.79800 161.70200 1.000 66.83000 53 SER E C 1
ATOM 4981 O O . SER F 2 53 ? 185.07400 151.66700 161.35100 1.000 69.37000 53 SER E O 1
ATOM 4984 N N . LEU F 2 54 ? 186.59300 153.36800 161.32500 1.000 68.43000 54 LEU E N 1
ATOM 4985 C CA . LEU F 2 54 ? 187.49500 152.71800 160.33600 1.000 67.52000 54 LEU E CA 1
ATOM 4986 C C . LEU F 2 54 ? 188.46900 151.79500 161.06900 1.000 70.01000 54 LEU E C 1
ATOM 4987 O O . LEU F 2 54 ? 188.97800 152.19700 162.12900 1.000 74.82000 54 LEU E O 1
ATOM 4992 N N . GLU F 2 55 ? 188.72000 150.60800 160.51300 1.000 67.28000 55 GLU E N 1
ATOM 4993 C CA . GLU F 2 55 ? 189.64000 149.63800 161.16200 1.000 68.14000 55 GLU E CA 1
ATOM 4994 C C . GLU F 2 55 ? 191.08300 150.11400 160.97000 1.000 74.10000 55 GLU E C 1
ATOM 4995 O O . GLU F 2 55 ? 191.34700 150.80500 159.96800 1.000 77.85000 55 GLU E O 1
ATOM 5001 N N . SER F 2 56 ? 191.97500 149.74800 161.89200 1.000 76.83000 56 SER E N 1
ATOM 5002 C CA . SER F 2 56 ? 193.39500 150.17700 161.80800 1.000 73.02000 56 SER E CA 1
ATOM 5003 C C . SER F 2 56 ? 194.08300 149.47900 160.63200 1.000 70.38000 56 SER E C 1
ATOM 5004 O O . SER F 2 56 ? 193.72700 148.32100 160.34500 1.000 74.20000 56 SER E O 1
ATOM 5007 N N . GLY F 2 57 ? 195.03200 150.16100 159.98700 1.000 65.94000 57 GLY E N 1
ATOM 5008 C CA . GLY F 2 57 ? 195.78000 149.55500 158.86900 1.000 70.00000 57 GLY E CA 1
ATOM 5009 C C . GLY F 2 57 ? 195.03100 149.67200 157.55300 1.000 69.38000 57 GLY E C 1
ATOM 5010 O O . GLY F 2 57 ? 195.50200 149.09600 156.55500 1.000 69.48000 57 GLY E O 1
ATOM 5011 N N . VAL F 2 58 ? 193.90600 150.39000 157.54900 1.000 65.25000 58 VAL E N 1
ATOM 5012 C CA . VAL F 2 58 ? 193.09600 150.56100 156.30800 1.000 62.91000 58 VAL E CA 1
ATOM 5013 C C . VAL F 2 58 ? 193.30400 151.98500 155.78900 1.000 65.33000 58 VAL E C 1
ATOM 5014 O O . VAL F 2 58 ? 193.09200 152.93200 156.56900 1.000 67.88000 58 VAL E O 1
ATOM 5018 N N . PRO F 2 59 ? 193.71200 152.17900 154.51700 1.000 63.95000 59 PRO E N 1
ATOM 5019 C CA . PRO F 2 59 ? 193.86800 153.51500 153.94300 1.000 62.80000 59 PRO E CA 1
ATOM 5020 C C . PRO F 2 59 ? 192.69400 154.42200 154.33600 1.000 65.74000 59 PRO E C 1
ATOM 5021 O O . PRO F 2 59 ? 191.56200 153.99200 154.20300 1.000 68.22000 59 PRO E O 1
ATOM 5025 N N . SER F 2 60 ? 192.99000 155.62800 154.83000 1.000 66.06000 60 SER E N 1
ATOM 5026 C CA . SER F 2 60 ? 191.92900 156.54700 155.32500 1.000 70.08000 60 SER E CA 1
ATOM 5027 C C . SER F 2 60 ? 190.89200 156.84200 154.23600 1.000 68.79000 60 SER E C 1
ATOM 5028 O O . SER F 2 60 ? 189.77900 157.27300 154.59300 1.000 71.70000 60 SER E O 1
ATOM 5031 N N . ARG F 2 61 ? 191.23700 156.62300 152.96400 1.000 64.87000 61 ARG E N 1
ATOM 5032 C CA . ARG F 2 61 ? 190.29400 156.97700 151.86800 1.000 64.90000 61 ARG E CA 1
ATOM 5033 C C . ARG F 2 61 ? 188.97300 156.23000 152.08100 1.000 70.39000 61 ARG E C 1
ATOM 5034 O O . ARG F 2 61 ? 187.92100 156.78200 151.70800 1.000 75.10000 61 ARG E O 1
ATOM 5042 N N . PHE F 2 62 ? 189.03100 155.02800 152.66200 1.000 69.56000 62 PHE E N 1
ATOM 5043 C CA . PHE F 2 62 ? 187.79800 154.25000 152.95000 1.000 67.89000 62 PHE E CA 1
ATOM 5044 C C . PHE F 2 62 ? 187.08500 154.84900 154.16700 1.000 68.43000 62 PHE E C 1
ATOM 5045 O O . PHE F 2 62 ? 187.64300 154.77600 155.27700 1.000 71.06000 62 PHE E O 1
ATOM 5053 N N . SER F 2 63 ? 185.90200 155.43400 153.96100 1.000 68.36000 63 SER E N 1
ATOM 5054 C CA . SER F 2 63 ? 185.10300 155.98800 155.08400 1.000 66.70000 63 SER E CA 1
ATOM 5055 C C . SER F 2 63 ? 183.70900 155.35500 155.09000 1.000 70.55000 63 SER E C 1
ATOM 5056 O O . SER F 2 63 ? 183.22700 154.98200 154.00500 1.000 76.52000 63 SER E O 1
ATOM 5059 N N . GLY F 2 64 ? 183.09600 155.23900 156.26900 1.000 67.29000 64 GLY E N 1
ATOM 5060 C CA . GLY F 2 64 ? 181.73800 154.67300 156.37200 1.000 64.61000 64 GLY E CA 1
ATOM 5061 C C . GLY F 2 64 ? 180.80400 155.62600 157.09200 1.000 68.89000 64 GLY E C 1
ATOM 5062 O O . GLY F 2 64 ? 181.30600 156.47300 157.85300 1.000 75.01000 64 GLY E O 1
ATOM 5063 N N . SER F 2 65 ? 179.49700 155.50300 156.85200 1.000 64.71000 65 SER E N 1
ATOM 5064 C CA . SER F 2 65 ? 178.50000 156.39300 157.50200 1.000 64.29000 65 SER E CA 1
ATOM 5065 C C . SER F 2 65 ? 177.12500 155.72200 157.49600 1.000 65.23000 65 SER E C 1
ATOM 5066 O O . SER F 2 65 ? 176.94600 154.75600 156.73000 1.000 68.21000 65 SER E O 1
ATOM 5069 N N . GLY F 2 66 ? 176.19600 156.21800 158.31500 1.000 65.20000 66 GLY E N 1
ATOM 5070 C CA . GLY F 2 66 ? 174.82500 155.67400 158.31500 1.000 64.05000 66 GLY E CA 1
ATOM 5071 C C . GLY F 2 66 ? 174.44400 155.06400 159.65000 1.000 65.63000 66 GLY E C 1
ATOM 5072 O O . GLY F 2 66 ? 175.35300 154.80800 160.46000 1.000 70.49000 66 GLY E O 1
ATOM 5073 N N . SER F 2 67 ? 173.14600 154.83900 159.86200 1.000 66.61000 67 SER E N 1
ATOM 5074 C CA . SER F 2 67 ? 172.65500 154.20600 161.11100 1.000 67.77000 67 SER E CA 1
ATOM 5075 C C . SER F 2 67 ? 171.28800 153.57800 160.82800 1.000 67.93000 67 SER E C 1
ATOM 5076 O O . SER F 2 67 ? 170.59000 154.06900 159.92200 1.000 70.89000 67 SER E O 1
ATOM 5079 N N . GLY F 2 68 ? 170.92900 152.53300 161.57300 1.000 67.82000 68 GLY E N 1
ATOM 5080 C CA . GLY F 2 68 ? 169.62000 151.88300 161.38300 1.000 70.70000 68 GLY E CA 1
ATOM 5081 C C . GLY F 2 68 ? 169.45900 151.30700 159.98800 1.000 71.91000 68 GLY E C 1
ATOM 5082 O O . GLY F 2 68 ? 170.32000 150.51100 159.58200 1.000 75.06000 68 GLY E O 1
ATOM 5083 N N . ILE F 2 69 ? 168.38700 151.67200 159.28500 1.000 68.56000 69 ILE E N 1
ATOM 5084 C CA . ILE F 2 69 ? 168.09100 151.07900 157.94400 1.000 72.29000 69 ILE E CA 1
ATOM 5085 C C . ILE F 2 69 ? 169.13600 151.47600 156.89200 1.000 72.47000 69 ILE E C 1
ATOM 5086 O O . ILE F 2 69 ? 169.51500 150.59500 156.10300 1.000 74.16000 69 ILE E O 1
ATOM 5091 N N . TYR F 2 70 ? 169.61400 152.72400 156.88500 1.000 68.18000 70 TYR E N 1
ATOM 5092 C CA . TYR F 2 70 ? 170.51500 153.18200 155.78800 1.000 65.74000 70 TYR E CA 1
ATOM 5093 C C . TYR F 2 70 ? 171.98600 153.17600 156.21100 1.000 69.34000 70 TYR E C 1
ATOM 5094 O O . TYR F 2 70 ? 172.29300 153.63400 157.33200 1.000 73.63000 70 TYR E O 1
ATOM 5103 N N . PHE F 2 71 ? 172.86900 152.67600 155.33700 1.000 66.49000 71 PHE E N 1
ATOM 5104 C CA . PHE F 2 71 ? 174.33000 152.65000 155.61600 1.000 62.20000 71 PHE E CA 1
ATOM 5105 C C . PHE F 2 71 ? 175.08500 152.93000 154.31300 1.000 63.64000 71 PHE E C 1
ATOM 5106 O O . PHE F 2 71 ? 174.54900 152.57700 153.24700 1.000 68.97000 71 PHE E O 1
ATOM 5114 N N . THR F 2 72 ? 176.28500 153.52100 154.38600 1.000 63.87000 72 THR E N 1
ATOM 5115 C CA . THR F 2 72 ? 177.02600 153.90100 153.15100 1.000 64.66000 72 THR E CA 1
ATOM 5116 C C . THR F 2 72 ? 178.53500 153.70500 153.31600 1.000 65.23000 72 THR E C 1
ATOM 5117 O O . THR F 2 72 ? 179.03900 153.94600 154.42700 1.000 68.84000 72 THR E O 1
ATOM 5121 N N . LEU F 2 73 ? 179.22000 153.28800 152.24500 1.000 62.36000 73 LEU E N 1
ATOM 5122 C CA . LEU F 2 73 ? 180.70100 153.15000 152.27600 1.000 61.01000 73 LEU E CA 1
ATOM 5123 C C . LEU F 2 73 ? 181.27600 154.03700 151.17100 1.000 65.72000 73 LEU E C 1
ATOM 5124 O O . LEU F 2 73 ? 180.91200 153.82100 150.00200 1.000 68.93000 73 LEU E O 1
ATOM 5129 N N . THR F 2 74 ? 182.11700 155.00800 151.52700 1.000 65.79000 74 THR E N 1
ATOM 5130 C CA . THR F 2 74 ? 182.60700 155.96000 150.49800 1.000 62.36000 74 THR E CA 1
ATOM 5131 C C . THR F 2 74 ? 184.13100 155.89800 150.38500 1.000 62.42000 74 THR E C 1
ATOM 5132 O O . THR F 2 74 ? 184.80100 156.01600 151.42600 1.000 66.24000 74 THR E O 1
ATOM 5136 N N . ILE F 2 75 ? 184.64700 155.71500 149.16800 1.000 64.73000 75 ILE E N 1
ATOM 5137 C CA . ILE F 2 75 ? 186.12200 155.76000 148.95800 1.000 65.14000 75 ILE E CA 1
ATOM 5138 C C . ILE F 2 75 ? 186.43300 157.15900 148.42700 1.000 71.69000 75 ILE E C 1
ATOM 5139 O O . ILE F 2 75 ? 185.92600 157.48900 147.34200 1.000 78.34000 75 ILE E O 1
ATOM 5144 N N . SER F 2 76 ? 187.22800 157.94800 149.15400 1.000 69.73000 76 SER E N 1
ATOM 5145 C CA . SER F 2 76 ? 187.46600 159.35200 148.72900 1.000 72.25000 76 SER E CA 1
ATOM 5146 C C . SER F 2 76 ? 188.11700 159.36500 147.34300 1.000 75.86000 76 SER E C 1
ATOM 5147 O O . SER F 2 76 ? 187.66600 160.15300 146.49000 1.000 77.78000 76 SER E O 1
ATOM 5150 N N . SER F 2 77 ? 189.12800 158.52000 147.12800 1.000 74.06000 77 SER E N 1
ATOM 5151 C CA . SER F 2 77 ? 189.76300 158.41900 145.78900 1.000 72.47000 77 SER E CA 1
ATOM 5152 C C . SER F 2 77 ? 189.91700 156.94800 145.39800 1.000 71.97000 77 SER E C 1
ATOM 5153 O O . SER F 2 77 ? 190.59200 156.21400 146.14100 1.000 75.72000 77 SER E O 1
ATOM 5156 N N . LEU F 2 78 ? 189.33000 156.54200 144.27000 1.000 69.70000 78 LEU E N 1
ATOM 5157 C CA . LEU F 2 78 ? 189.52600 155.15300 143.77800 1.000 64.73000 78 LEU E CA 1
ATOM 5158 C C . LEU F 2 78 ? 190.99000 155.01600 143.35000 1.000 68.75000 78 LEU E C 1
ATOM 5159 O O . LEU F 2 78 ? 191.44200 155.84800 142.54800 1.000 74.76000 78 LEU E O 1
ATOM 5164 N N . GLN F 2 79 ? 191.70400 154.02400 143.88700 1.000 68.65000 79 GLN E N 1
ATOM 5165 C CA . GLN F 2 79 ? 193.12600 153.82600 143.54800 1.000 66.86000 79 GLN E CA 1
ATOM 5166 C C . GLN F 2 79 ? 193.22600 152.40500 143.01500 1.000 67.56000 79 GLN E C 1
ATOM 5167 O O . GLN F 2 79 ? 192.30200 151.62200 143.24700 1.000 72.04000 79 GLN E O 1
ATOM 5173 N N . PRO F 2 80 ? 194.29700 152.03100 142.31300 1.000 62.87000 80 PRO E N 1
ATOM 5174 C CA . PRO F 2 80 ? 194.40500 150.70500 141.69500 1.000 63.61000 80 PRO E CA 1
ATOM 5175 C C . PRO F 2 80 ? 194.15100 149.56400 142.69000 1.000 70.75000 80 PRO E C 1
ATOM 5176 O O . PRO F 2 80 ? 193.76500 148.49500 142.25600 1.000 74.33000 80 PRO E O 1
ATOM 5180 N N . GLU F 2 81 ? 194.40400 149.79700 143.98000 1.000 69.17000 81 GLU E N 1
ATOM 5181 C CA . GLU F 2 81 ? 194.26700 148.71000 144.98800 1.000 68.03000 81 GLU E CA 1
ATOM 5182 C C . GLU F 2 81 ? 192.85400 148.72500 145.57800 1.000 69.91000 81 GLU E C 1
ATOM 5183 O O . GLU F 2 81 ? 192.59900 147.94800 146.51700 1.000 76.31000 81 GLU E O 1
ATOM 5189 N N . ASP F 2 82 ? 191.97600 149.57900 145.04800 1.000 62.97000 82 ASP E N 1
ATOM 5190 C CA . ASP F 2 82 ? 190.57100 149.64300 145.52800 1.000 58.22000 82 ASP E CA 1
ATOM 5191 C C . ASP F 2 82 ? 189.69500 148.75100 144.64300 1.000 60.69000 82 ASP E C 1
ATOM 5192 O O . ASP F 2 82 ? 188.46900 148.73200 144.86400 1.000 65.06000 82 ASP E O 1
ATOM 5197 N N . VAL F 2 83 ? 190.30200 148.07600 143.66200 1.000 55.23000 83 VAL E N 1
ATOM 5198 C CA . VAL F 2 83 ? 189.53000 147.21500 142.71700 1.000 49.26000 83 VAL E CA 1
ATOM 5199 C C . VAL F 2 83 ? 189.24800 145.87500 143.40300 1.000 53.64000 83 VAL E C 1
ATOM 5200 O O . VAL F 2 83 ? 190.11100 144.97900 143.32100 1.000 56.65000 83 VAL E O 1
ATOM 5204 N N . ALA F 2 84 ? 188.07700 145.74400 144.03300 1.000 55.96000 84 ALA E N 1
ATOM 5205 C CA . ALA F 2 84 ? 187.71900 144.48800 144.73300 1.000 48.37000 84 ALA E CA 1
ATOM 5206 C C . ALA F 2 84 ? 186.20400 144.41700 144.94400 1.000 52.36000 84 ALA E C 1
ATOM 5207 O O . ALA F 2 84 ? 185.49400 145.30600 144.43600 1.000 60.26000 84 ALA E O 1
ATOM 5209 N N . THR F 2 85 ? 185.73600 143.39400 145.66400 1.000 51.83000 85 THR E N 1
ATOM 5210 C CA . THR F 2 85 ? 184.28600 143.26500 145.97300 1.000 50.62000 85 THR E CA 1
ATOM 5211 C C . THR F 2 85 ? 184.06100 143.68200 147.42900 1.000 51.25000 85 THR E C 1
ATOM 5212 O O . THR F 2 85 ? 184.79900 143.18100 148.29900 1.000 57.95000 85 THR E O 1
ATOM 5216 N N . TYR F 2 86 ? 183.09000 144.56400 147.68100 1.000 48.37000 86 TYR E N 1
ATOM 5217 C CA . TYR F 2 86 ? 182.87800 145.08300 149.06100 1.000 48.76000 86 TYR E CA 1
ATOM 5218 C C . TYR F 2 86 ? 181.56800 144.52700 149.61700 1.000 55.25000 86 TYR E C 1
ATOM 5219 O O . TYR F 2 86 ? 180.50300 144.78000 149.01700 1.000 62.68000 86 TYR E O 1
ATOM 5228 N N . PHE F 2 87 ? 181.64000 143.80700 150.74100 1.000 56.11000 87 PHE E N 1
ATOM 5229 C CA . PHE F 2 87 ? 180.43000 143.16900 151.32300 1.000 56.31000 87 PHE E CA 1
ATOM 5230 C C . PHE F 2 87 ? 180.05700 143.85600 152.63900 1.000 59.39000 87 PHE E C 1
ATOM 5231 O O . PHE F 2 87 ? 180.96000 144.08600 153.46600 1.000 61.39000 87 PHE E O 1
ATOM 5239 N N . CYS F 2 88 ? 178.77300 144.18500 152.82000 1.000 61.06000 88 CYS E N 1
ATOM 5240 C CA . CYS F 2 88 ? 178.30700 144.77400 154.10500 1.000 63.45000 88 CYS E CA 1
ATOM 5241 C C . CYS F 2 88 ? 177.71300 143.64900 154.95500 1.000 67.11000 88 CYS E C 1
ATOM 5242 O O . CYS F 2 88 ? 176.93600 142.85100 154.40300 1.000 74.24000 88 CYS E O 1
ATOM 5245 N N . GLN F 2 89 ? 178.05800 143.58500 156.24300 1.000 64.64000 89 GLN E N 1
ATOM 5246 C CA . GLN F 2 89 ? 177.58600 142.45700 157.09000 1.000 62.82000 89 GLN E CA 1
ATOM 5247 C C . GLN F 2 89 ? 176.76900 142.98900 158.27000 1.000 67.14000 89 GLN E C 1
ATOM 5248 O O . GLN F 2 89 ? 177.30400 143.82400 159.02100 1.000 70.29000 89 GLN E O 1
ATOM 5254 N N . GLN F 2 90 ? 175.52700 142.52000 158.42700 1.000 65.98000 90 GLN E N 1
ATOM 5255 C CA . GLN F 2 90 ? 174.72500 142.92600 159.61200 1.000 65.07000 90 GLN E CA 1
ATOM 5256 C C . GLN F 2 90 ? 175.28800 142.18900 160.83200 1.000 68.68000 90 GLN E C 1
ATOM 5257 O O . GLN F 2 90 ? 175.51500 140.96800 160.73400 1.000 68.46000 90 GLN E O 1
ATOM 5263 N N . ALA F 2 91 ? 175.55100 142.91800 161.91700 1.000 69.82000 91 ALA E N 1
ATOM 5264 C CA . ALA F 2 91 ? 176.13000 142.30200 163.13100 1.000 66.38000 91 ALA E CA 1
ATOM 5265 C C . ALA F 2 91 ? 175.20500 142.56000 164.32300 1.000 68.00000 91 ALA E C 1
ATOM 5266 O O . ALA F 2 91 ? 175.64700 142.34900 165.46700 1.000 70.25000 91 ALA E O 1
ATOM 5268 N N . ASN F 2 92 ? 173.97300 142.99900 164.06000 1.000 64.66000 92 ASN E N 1
ATOM 5269 C CA . ASN F 2 92 ? 173.04000 143.35100 165.16200 1.000 66.04000 92 ASN E CA 1
ATOM 5270 C C . ASN F 2 92 ? 172.60000 142.08300 165.89300 1.000 71.52000 92 ASN E C 1
ATOM 5271 O O . ASN F 2 92 ? 172.60700 142.09400 167.13700 1.000 77.86000 92 ASN E O 1
ATOM 5276 N N . SER F 2 93 ? 172.23400 141.03600 165.15200 1.000 68.91000 93 SER E N 1
ATOM 5277 C CA . SER F 2 93 ? 171.69600 139.83100 165.81200 1.000 72.93000 93 SER E CA 1
ATOM 5278 C C . SER F 2 93 ? 171.75500 138.64800 164.86400 1.000 70.28000 93 SER E C 1
ATOM 5279 O O . SER F 2 93 ? 171.56000 138.84200 163.66000 1.000 71.42000 93 SER E O 1
ATOM 5282 N N . PHE F 2 94 ? 172.01300 137.47500 165.41300 1.000 66.00000 94 PHE E N 1
ATOM 5283 C CA . PHE F 2 94 ? 172.06300 136.23000 164.60400 1.000 63.08000 94 PHE E CA 1
ATOM 5284 C C . PHE F 2 94 ? 170.66800 135.94400 164.03900 1.000 65.79000 94 PHE E C 1
ATOM 5285 O O . PHE F 2 94 ? 169.67200 136.23900 164.72800 1.000 69.14000 94 PHE E O 1
ATOM 5293 N N . PRO F 2 95 ? 170.54300 135.37900 162.81700 1.000 65.26000 95 PRO E N 1
ATOM 5294 C CA . PRO F 2 95 ? 171.69600 134.97100 162.00900 1.000 68.56000 95 PRO E CA 1
ATOM 5295 C C . PRO F 2 95 ? 172.36400 136.15900 161.30100 1.000 70.20000 95 PRO E C 1
ATOM 5296 O O . PRO F 2 95 ? 171.67800 136.87500 160.59500 1.000 72.07000 95 PRO E O 1
ATOM 5300 N N . LEU F 2 96 ? 173.67300 136.33500 161.50300 1.000 65.88000 96 LEU E N 1
ATOM 5301 C CA . LEU F 2 96 ? 174.41200 137.42400 160.80900 1.000 60.33000 96 LEU E CA 1
ATOM 5302 C C . LEU F 2 96 ? 174.40000 137.13400 159.30500 1.000 60.55000 96 LEU E C 1
ATOM 5303 O O . LEU F 2 96 ? 174.51100 135.95200 158.93500 1.000 66.21000 96 LEU E O 1
ATOM 5308 N N . SER F 2 97 ? 174.26200 138.17200 158.47700 1.000 56.99000 97 SER E N 1
ATOM 5309 C CA . SER F 2 97 ? 174.18000 137.96700 157.00800 1.000 55.64000 97 SER E CA 1
ATOM 5310 C C . SER F 2 97 ? 175.10800 138.95100 156.29100 1.000 59.13000 97 SER E C 1
ATOM 5311 O O . SER F 2 97 ? 175.35700 140.03400 156.85100 1.000 61.81000 97 SER E O 1
ATOM 5314 N N . PHE F 2 98 ? 175.59400 138.57300 155.10600 1.000 61.80000 98 PHE E N 1
ATOM 5315 C CA . PHE F 2 98 ? 176.47000 139.46400 154.30500 1.000 59.06000 98 PHE E CA 1
ATOM 5316 C C . PHE F 2 98 ? 175.69800 139.94400 153.07500 1.000 60.25000 98 PHE E C 1
ATOM 5317 O O . PHE F 2 98 ? 175.06500 139.10500 152.41100 1.000 64.04000 98 PHE E O 1
ATOM 5325 N N . GLY F 2 99 ? 175.74400 141.24500 152.78800 1.000 61.42000 99 GLY E N 1
ATOM 5326 C CA . GLY F 2 99 ? 175.09700 141.77400 151.57100 1.000 56.18000 99 GLY E CA 1
ATOM 5327 C C . GLY F 2 99 ? 175.90800 141.44500 150.33000 1.000 56.89000 99 GLY E C 1
ATOM 5328 O O . GLY F 2 99 ? 177.14300 141.31300 150.45200 1.000 64.14000 99 GLY E O 1
ATOM 5329 N N . GLY F 2 100 ? 175.23900 141.29100 149.18300 1.000 56.90000 100 GLY E N 1
ATOM 5330 C CA . GLY F 2 100 ? 175.93300 140.97800 147.91800 1.000 57.47000 100 GLY E CA 1
ATOM 5331 C C . GLY F 2 100 ? 177.04900 141.96700 147.64200 1.000 56.92000 100 GLY E C 1
ATOM 5332 O O . GLY F 2 100 ? 176.75400 143.17100 147.55900 1.000 59.06000 100 GLY E O 1
ATOM 5333 N N . GLY F 2 101 ? 178.28300 141.48200 147.48400 1.000 54.86000 101 GLY E N 1
ATOM 5334 C CA . GLY F 2 101 ? 179.43800 142.38200 147.29900 1.000 50.72000 101 GLY E CA 1
ATOM 5335 C C . GLY F 2 101 ? 179.30500 143.27500 146.07900 1.000 54.51000 101 GLY E C 1
ATOM 5336 O O . GLY F 2 101 ? 178.76000 142.80500 145.06200 1.000 59.14000 101 GLY E O 1
ATOM 5337 N N . THR F 2 102 ? 179.78600 144.51900 146.17300 1.000 52.10000 102 THR E N 1
ATOM 5338 C CA . THR F 2 102 ? 179.77300 145.43800 145.00500 1.000 49.26000 102 THR E CA 1
ATOM 5339 C C . THR F 2 102 ? 181.13600 145.37900 144.31300 1.000 50.85000 102 THR E C 1
ATOM 5340 O O . THR F 2 102 ? 182.15100 145.60000 145.00200 1.000 57.02000 102 THR E O 1
ATOM 5344 N N . ARG F 2 103 ? 181.15500 145.09900 143.00800 1.000 46.65000 103 ARG E N 1
ATOM 5345 C CA . ARG F 2 103 ? 182.44100 144.95700 142.27700 1.000 45.23000 103 ARG E CA 1
ATOM 5346 C C . ARG F 2 103 ? 182.94000 146.33600 141.83900 1.000 50.55000 103 ARG E C 1
ATOM 5347 O O . ARG F 2 103 ? 182.42700 146.85200 140.82800 1.000 60.06000 103 ARG E O 1
ATOM 5355 N N . VAL F 2 104 ? 183.90100 146.90700 142.57200 1.000 46.77000 104 VAL E N 1
ATOM 5356 C CA . VAL F 2 104 ? 184.50000 148.21100 142.16200 1.000 44.39000 104 VAL E CA 1
ATOM 5357 C C . VAL F 2 104 ? 185.56700 147.92100 141.10200 1.000 53.25000 104 VAL E C 1
ATOM 5358 O O . VAL F 2 104 ? 186.40300 147.03200 141.34500 1.000 59.39000 104 VAL E O 1
ATOM 5362 N N . ASP F 2 105 ? 185.53000 148.65100 139.98300 1.000 57.39000 105 ASP E N 1
ATOM 5363 C CA . ASP F 2 105 ? 186.54100 148.48000 138.90700 1.000 61.42000 105 ASP E CA 1
ATOM 5364 C C . ASP F 2 105 ? 187.00800 149.86700 138.45600 1.000 65.72000 105 ASP E C 1
ATOM 5365 O O . ASP F 2 105 ? 186.29200 150.84800 138.73600 1.000 69.67000 105 ASP E O 1
ATOM 5370 N N . ILE F 2 106 ? 188.16400 149.94300 137.79200 1.000 64.97000 106 ILE E N 1
ATOM 5371 C CA . ILE F 2 106 ? 188.66700 151.24900 137.27000 1.000 61.58000 106 ILE E CA 1
ATOM 5372 C C . ILE F 2 106 ? 188.02300 151.50800 135.90600 1.000 67.37000 106 ILE E C 1
ATOM 5373 O O . ILE F 2 106 ? 188.10600 150.61800 135.03900 1.000 76.76000 106 ILE E O 1
ATOM 5378 N N . ALA F 2 107 ? 187.40300 152.67900 135.73000 1.000 64.19000 107 ALA E N 1
ATOM 5379 C CA . ALA F 2 107 ? 186.80200 153.03600 134.42400 1.000 64.89000 107 ALA E CA 1
ATOM 5380 C C . ALA F 2 107 ? 187.84400 153.77100 133.57400 1.000 68.20000 107 ALA E C 1
ATOM 5381 O O . ALA F 2 107 ? 188.46200 154.70700 134.07900 1.000 68.18000 107 ALA E O 1
ATOM 5383 N N . THR G 3 44 ? 189.19500 152.11700 191.18300 1.000 84.00000 44 THR A N 1
ATOM 5384 C CA . THR G 3 44 ? 188.39500 153.00500 192.06800 1.000 88.58000 44 THR A CA 1
ATOM 5385 C C . THR G 3 44 ? 186.90500 152.81100 191.77700 1.000 87.09000 44 THR A C 1
ATOM 5386 O O . THR G 3 44 ? 186.53700 151.72600 191.28800 1.000 82.10000 44 THR A O 1
ATOM 5390 N N . SER G 3 45 ? 186.08900 153.82800 192.06600 1.000 91.13000 45 SER A N 1
ATOM 5391 C CA . SER G 3 45 ? 184.62900 153.75100 191.79800 1.000 89.77000 45 SER A CA 1
ATOM 5392 C C . SER G 3 45 ? 184.37700 153.61500 190.29300 1.000 86.96000 45 SER A C 1
ATOM 5393 O O . SER G 3 45 ? 183.47400 152.84200 189.91800 1.000 83.77000 45 SER A O 1
ATOM 5396 N N . PHE G 3 46 ? 185.14100 154.33800 189.46700 1.000 82.03000 46 PHE A N 1
ATOM 5397 C CA . PHE G 3 46 ? 184.90600 154.32200 187.99800 1.000 70.90000 46 PHE A CA 1
ATOM 5398 C C . PHE G 3 46 ? 186.20500 153.97400 187.26400 1.000 71.79000 46 PHE A C 1
ATOM 5399 O O . PHE G 3 46 ? 186.88600 154.89200 186.77000 1.000 76.91000 46 PHE A O 1
ATOM 5407 N N . PRO G 3 47 ? 186.62000 152.68700 187.15000 1.000 67.93000 47 PRO A N 1
ATOM 5408 C CA . PRO G 3 47 ? 187.83200 152.33800 186.40300 1.000 65.98000 47 PRO A CA 1
ATOM 5409 C C . PRO G 3 47 ? 187.63000 152.40400 184.88300 1.000 64.37000 47 PRO A C 1
ATOM 5410 O O . PRO G 3 47 ? 186.49400 152.42700 184.44900 1.000 68.49000 47 PRO A O 1
ATOM 5414 N N . PHE G 3 48 ? 188.71300 152.40400 184.11700 1.000 63.60000 48 PHE A N 1
ATOM 5415 C CA . PHE G 3 48 ? 188.57800 152.38500 182.64200 1.000 64.31000 48 PHE A CA 1
ATOM 5416 C C . PHE G 3 48 ? 187.73900 151.16200 182.27000 1.000 69.04000 48 PHE A C 1
ATOM 5417 O O . PHE G 3 48 ? 188.04600 150.07200 182.77800 1.000 74.70000 48 PHE A O 1
ATOM 5425 N N . ARG G 3 49 ? 186.71800 151.33000 181.42600 1.000 64.96000 49 ARG A N 1
ATOM 5426 C CA . ARG G 3 49 ? 185.80300 150.19800 181.15100 1.000 64.58000 49 ARG A CA 1
ATOM 5427 C C . ARG G 3 49 ? 185.03300 150.38800 179.85100 1.000 65.15000 49 ARG A C 1
ATOM 5428 O O . ARG G 3 49 ? 184.81100 151.54000 179.47200 1.000 69.64000 49 ARG A O 1
ATOM 5436 N N . VAL G 3 50 ? 184.64500 149.29200 179.20300 1.000 64.48000 50 VAL A N 1
ATOM 5437 C CA . VAL G 3 50 ? 183.79000 149.37300 177.99000 1.000 62.03000 50 VAL A CA 1
ATOM 5438 C C . VAL G 3 50 ? 182.38600 148.97900 178.43800 1.000 69.81000 50 VAL A C 1
ATOM 5439 O O . VAL G 3 50 ? 182.24300 147.86300 178.94600 1.000 73.44000 50 VAL A O 1
ATOM 5443 N N . CYS G 3 51 ? 181.39700 149.86000 178.29000 1.000 73.18000 51 CYS A N 1
ATOM 5444 C CA . CYS G 3 51 ? 180.03100 149.58000 178.81400 1.000 74.93000 51 CYS A CA 1
ATOM 5445 C C . CYS G 3 51 ? 179.04300 149.39900 177.65600 1.000 73.80000 51 CYS A C 1
ATOM 5446 O O . CYS G 3 51 ? 177.86700 149.77000 177.82700 1.000 77.50000 51 CYS A O 1
ATOM 5449 N N . GLU G 3 52 ? 179.50100 148.85000 176.52900 1.000 71.57000 52 GLU A N 1
ATOM 5450 C CA . GLU G 3 52 ? 178.61900 148.67300 175.34300 1.000 72.88000 52 GLU A CA 1
ATOM 5451 C C . GLU G 3 52 ? 178.67400 147.21600 174.87100 1.000 76.28000 52 GLU A C 1
ATOM 5452 O O . GLU G 3 52 ? 178.17700 146.94000 173.76300 1.000 79.07000 52 GLU A O 1
ATOM 5458 N N . LEU G 3 53 ? 179.24600 146.32300 175.68600 1.000 73.33000 53 LEU A N 1
ATOM 5459 C CA . LEU G 3 53 ? 179.38600 144.89400 175.29700 1.000 69.31000 53 LEU A CA 1
ATOM 5460 C C . LEU G 3 53 ? 178.40500 144.03900 176.10300 1.000 76.13000 53 LEU A C 1
ATOM 5461 O O . LEU G 3 53 ? 178.03800 142.95300 175.61800 1.000 81.98000 53 LEU A O 1
ATOM 5466 N N . SER G 3 54 ? 177.99900 144.51200 177.28400 1.000 73.83000 54 SER A N 1
ATOM 5467 C CA . SER G 3 54 ? 177.10300 143.71300 178.16100 1.000 74.10000 54 SER A CA 1
ATOM 5468 C C . SER G 3 54 ? 175.89500 143.21300 177.36400 1.000 77.92000 54 SER A C 1
ATOM 5469 O O . SER G 3 54 ? 175.26300 144.03500 176.67200 1.000 83.41000 54 SER A O 1
ATOM 5472 N N . SER G 3 55 ? 175.58400 141.91800 177.47200 1.000 74.41000 55 SER A N 1
ATOM 5473 C CA . SER G 3 55 ? 174.45000 141.32700 176.71400 1.000 77.00000 55 SER A CA 1
ATOM 5474 C C . SER G 3 55 ? 173.25300 141.11100 177.64500 1.000 80.31000 55 SER A C 1
ATOM 5475 O O . SER G 3 55 ? 172.13400 140.92900 177.12900 1.000 84.12000 55 SER A O 1
ATOM 5478 N N . HIS G 3 56 ? 173.48300 141.12800 178.96100 1.000 82.24000 56 HIS A N 1
ATOM 5479 C CA . HIS G 3 56 ? 172.39100 140.87000 179.93900 1.000 82.67000 56 HIS A CA 1
ATOM 5480 C C . HIS G 3 56 ? 172.23600 142.06300 180.88500 1.000 81.53000 56 HIS A C 1
ATOM 5481 O O . HIS G 3 56 ? 173.18100 142.35800 181.64600 1.000 86.89000 56 HIS A O 1
ATOM 5488 N N . GLY G 3 57 ? 171.07900 142.72700 180.84100 1.000 75.13000 57 GLY A N 1
ATOM 5489 C CA . GLY G 3 57 ? 170.80000 143.85200 181.75400 1.000 71.85000 57 GLY A CA 1
ATOM 5490 C C . GLY G 3 57 ? 169.66200 143.54200 182.70800 1.000 72.34000 57 GLY A C 1
ATOM 5491 O O . GLY G 3 57 ? 168.62700 143.03200 182.23900 1.000 78.50000 57 GLY A O 1
ATOM 5492 N N . ASP G 3 58 ? 169.83600 143.83800 183.99900 1.000 67.32000 58 ASP A N 1
ATOM 5493 C CA . ASP G 3 58 ? 168.73800 143.64400 184.98200 1.000 66.07000 58 ASP A CA 1
ATOM 5494 C C . ASP G 3 58 ? 167.72000 144.77700 184.81100 1.000 67.57000 58 ASP A C 1
ATOM 5495 O O . ASP G 3 58 ? 168.14600 145.94600 184.78300 1.000 70.44000 58 ASP A O 1
ATOM 5500 N N . LEU G 3 59 ? 166.43200 144.43900 184.71800 1.000 63.94000 59 LEU A N 1
ATOM 5501 C CA . LEU G 3 59 ? 165.38000 145.46200 184.47800 1.000 62.30000 59 LEU A CA 1
ATOM 5502 C C . LEU G 3 59 ? 164.96000 146.10000 185.80500 1.000 66.48000 59 LEU A C 1
ATOM 5503 O O . LEU G 3 59 ? 164.64200 145.34900 186.74500 1.000 68.82000 59 LEU A O 1
ATOM 5508 N N . PHE G 3 60 ? 164.95600 147.43500 185.86700 1.000 64.78000 60 PHE A N 1
ATOM 5509 C CA . PHE G 3 60 ? 164.52900 148.14800 187.10000 1.000 62.56000 60 PHE A CA 1
ATOM 5510 C C . PHE G 3 60 ? 163.53200 149.25100 186.73000 1.000 66.62000 60 PHE A C 1
ATOM 5511 O O . PHE G 3 60 ? 163.51500 149.67300 185.56000 1.000 71.35000 60 PHE A O 1
ATOM 5519 N N . ARG G 3 61 ? 162.73300 149.70100 187.70200 1.000 65.65000 61 ARG A N 1
ATOM 5520 C CA . ARG G 3 61 ? 161.71800 150.75700 187.44500 1.000 64.44000 61 ARG A CA 1
ATOM 5521 C C . ARG G 3 61 ? 161.74900 151.77200 188.59200 1.000 69.06000 61 ARG A C 1
ATOM 5522 O O . ARG G 3 61 ? 161.95700 151.35000 189.74200 1.000 74.16000 61 ARG A O 1
ATOM 5530 N N . PHE G 3 62 ? 161.55200 153.05700 188.28600 1.000 66.61000 62 PHE A N 1
ATOM 5531 C CA . PHE G 3 62 ? 161.53000 154.10500 189.34000 1.000 67.64000 62 PHE A CA 1
ATOM 5532 C C . PHE G 3 62 ? 160.22800 153.99500 190.13900 1.000 73.83000 62 PHE A C 1
ATOM 5533 O O . PHE G 3 62 ? 159.15400 153.85900 189.52200 1.000 73.30000 62 PHE A O 1
ATOM 5541 N N . SER G 3 63 ? 160.24500 154.06300 191.46200 1.000 78.69000 63 SER A N 1
ATOM 5542 C CA . SER G 3 63 ? 158.93600 153.95400 192.15300 1.000 79.28000 63 SER A CA 1
ATOM 5543 C C . SER G 3 63 ? 158.05300 155.12500 191.74500 1.000 80.00000 63 SER A C 1
ATOM 5544 O O . SER G 3 63 ? 158.55800 156.25200 191.72000 1.000 85.14000 63 SER A O 1
ATOM 5547 N N . SER G 3 64 ? 156.78700 154.86200 191.44000 1.000 81.53000 64 SER A N 1
ATOM 5548 C CA . SER G 3 64 ? 155.83200 155.94800 191.10600 1.000 87.87000 64 SER A CA 1
ATOM 5549 C C . SER G 3 64 ? 155.18500 156.45300 192.39600 1.000 96.16000 64 SER A C 1
ATOM 5550 O O . SER G 3 64 ? 154.90900 157.65800 192.48200 1.000 98.25000 64 SER A O 1
ATOM 5553 N N . ASP G 3 65 ? 154.95700 155.55400 193.35300 1.000 97.49000 65 ASP A N 1
ATOM 5554 C CA . ASP G 3 65 ? 154.38800 155.93100 194.66700 1.000 97.31000 65 ASP A CA 1
ATOM 5555 C C . ASP G 3 65 ? 155.48000 155.73900 195.71200 1.000 90.72000 65 ASP A C 1
ATOM 5556 O O . ASP G 3 65 ? 155.92900 154.59500 195.87700 1.000 91.76000 65 ASP A O 1
ATOM 5561 N N . ILE G 3 66 ? 155.88000 156.80400 196.40200 1.000 90.86000 66 ILE A N 1
ATOM 5562 C CA . ILE G 3 66 ? 157.02400 156.67300 197.34200 1.000 91.63000 66 ILE A CA 1
ATOM 5563 C C . ILE G 3 66 ? 156.50200 156.81800 198.77300 1.000 93.84000 66 ILE A C 1
ATOM 5564 O O . ILE G 3 66 ? 155.43400 157.44100 198.92400 1.000 97.10000 66 ILE A O 1
ATOM 5569 N N . GLU G 3 75 ? 151.86300 158.83600 220.91400 1.000 124.02000 75 GLU A N 1
ATOM 5570 C CA . GLU G 3 75 ? 150.73700 159.16400 219.99900 1.000 129.57000 75 GLU A CA 1
ATOM 5571 C C . GLU G 3 75 ? 149.42700 159.11700 220.79500 1.000 132.53000 75 GLU A C 1
ATOM 5572 O O . GLU G 3 75 ? 148.38000 159.47900 220.22800 1.000 132.15000 75 GLU A O 1
ATOM 5578 N N . ASN G 3 76 ? 149.48300 158.63300 222.04000 1.000 132.52000 76 ASN A N 1
ATOM 5579 C CA . ASN G 3 76 ? 148.25900 158.50600 222.87600 1.000 129.14000 76 ASN A CA 1
ATOM 5580 C C . ASN G 3 76 ? 148.37600 159.44400 224.08000 1.000 123.80000 76 ASN A C 1
ATOM 5581 O O . ASN G 3 76 ? 148.97700 159.03300 225.09200 1.000 121.27000 76 ASN A O 1
ATOM 5586 N N . HIS G 3 77 ? 147.82800 160.65600 223.96500 1.000 121.56000 77 HIS A N 1
ATOM 5587 C CA . HIS G 3 77 ? 147.93100 161.65000 225.06700 1.000 122.27000 77 HIS A CA 1
ATOM 5588 C C . HIS G 3 77 ? 146.52200 161.99300 225.56000 1.000 122.20000 77 HIS A C 1
ATOM 5589 O O . HIS G 3 77 ? 145.67600 162.40900 224.73900 1.000 124.15000 77 HIS A O 1
ATOM 5596 N N . THR G 3 78 ? 146.28000 161.82600 226.86300 1.000 119.15000 78 THR A N 1
ATOM 5597 C CA . THR G 3 78 ? 144.93900 162.11300 227.43800 1.000 116.01000 78 THR A CA 1
ATOM 5598 C C . THR G 3 78 ? 145.06700 163.19100 228.51800 1.000 111.29000 78 THR A C 1
ATOM 5599 O O . THR G 3 78 ? 145.87400 162.99900 229.44700 1.000 109.60000 78 THR A O 1
ATOM 5603 N N . GLU G 3 79 ? 144.29000 164.27200 228.40100 1.000 109.69000 79 GLU A N 1
ATOM 5604 C CA . GLU G 3 79 ? 144.31900 165.35000 229.42500 1.000 112.71000 79 GLU A CA 1
ATOM 5605 C C . GLU G 3 79 ? 143.74400 164.79500 230.73200 1.000 121.19000 79 GLU A C 1
ATOM 5606 O O . GLU G 3 79 ? 142.72500 164.08200 230.66900 1.000 124.85000 79 GLU A O 1
ATOM 5612 N N . GLY G 3 80 ? 144.37300 165.11600 231.86700 1.000 121.88000 80 GLY A N 1
ATOM 5613 C CA . GLY G 3 80 ? 143.89700 164.62900 233.17600 1.000 119.69000 80 GLY A CA 1
ATOM 5614 C C . GLY G 3 80 ? 144.00600 165.70200 234.24600 1.000 114.37000 80 GLY A C 1
ATOM 5615 O O . GLY G 3 80 ? 143.14600 166.60300 234.23400 1.000 113.71000 80 GLY A O 1
ATOM 5616 N N . SER G 3 305 ? 146.09100 170.85900 233.76300 1.000 100.81000 305 SER A N 1
ATOM 5617 C CA . SER G 3 305 ? 146.61000 170.74000 232.37400 1.000 106.97000 305 SER A CA 1
ATOM 5618 C C . SER G 3 305 ? 147.45500 169.46900 232.24600 1.000 106.79000 305 SER A C 1
ATOM 5619 O O . SER G 3 305 ? 148.25300 169.38500 231.29200 1.000 108.64000 305 SER A O 1
ATOM 5622 N N . THR G 3 306 ? 147.28100 168.52100 233.17100 1.000 106.25000 306 THR A N 1
ATOM 5623 C CA . THR G 3 306 ? 148.08500 167.27100 233.15200 1.000 106.18000 306 THR A CA 1
ATOM 5624 C C . THR G 3 306 ? 147.77100 166.47900 231.88000 1.000 105.97000 306 THR A C 1
ATOM 5625 O O . THR G 3 306 ? 146.58100 166.37400 231.53800 1.000 111.78000 306 THR A O 1
ATOM 5629 N N . ILE G 3 307 ? 148.79800 165.94800 231.21200 1.000 100.76000 307 ILE A N 1
ATOM 5630 C CA . ILE G 3 307 ? 148.57400 165.09700 230.00600 1.000 101.35000 307 ILE A CA 1
ATOM 5631 C C . ILE G 3 307 ? 149.25200 163.74600 230.25100 1.000 104.26000 307 ILE A C 1
ATOM 5632 O O . ILE G 3 307 ? 150.43000 163.74800 230.64900 1.000 105.72000 307 ILE A O 1
ATOM 5637 N N . ALA G 3 308 ? 148.53900 162.64200 230.01600 1.000 106.57000 308 ALA A N 1
ATOM 5638 C CA . ALA G 3 308 ? 149.10600 161.30400 230.30400 1.000 108.64000 308 ALA A CA 1
ATOM 5639 C C . ALA G 3 308 ? 149.57800 160.64700 229.00400 1.000 116.65000 308 ALA A C 1
ATOM 5640 O O . ALA G 3 308 ? 148.75300 160.50800 228.08000 1.000 122.14000 308 ALA A O 1
ATOM 5642 N N . THR G 3 309 ? 150.85500 160.26000 228.94200 1.000 115.40000 309 THR A N 1
ATOM 5643 C CA . THR G 3 309 ? 151.39600 159.56600 227.74300 1.000 112.99000 309 THR A CA 1
ATOM 5644 C C . THR G 3 309 ? 151.70600 158.11700 228.12800 1.000 110.18000 309 THR A C 1
ATOM 5645 O O . THR G 3 309 ? 152.44500 157.92100 229.11100 1.000 109.16000 309 THR A O 1
ATOM 5649 N N . GLU G 3 310 ? 151.16900 157.14600 227.38600 1.000 112.16000 310 GLU A N 1
ATOM 5650 C CA . GLU G 3 310 ? 151.34400 155.71900 227.77300 1.000 115.94000 310 GLU A CA 1
ATOM 5651 C C . GLU G 3 310 ? 152.70000 155.17900 227.30700 1.000 115.79000 310 GLU A C 1
ATOM 5652 O O . GLU G 3 310 ? 152.97000 155.23700 226.09200 1.000 116.37000 310 GLU A O 1
ATOM 5658 N N . THR G 3 311 ? 153.50300 154.66800 228.24000 1.000 115.92000 311 THR A N 1
ATOM 5659 C CA . THR G 3 311 ? 154.78200 154.01700 227.86100 1.000 120.33000 311 THR A CA 1
ATOM 5660 C C . THR G 3 311 ? 154.59700 152.51700 228.07400 1.000 120.70000 311 THR A C 1
ATOM 5661 O O . THR G 3 311 ? 153.60700 152.14000 228.72000 1.000 122.00000 311 THR A O 1
ATOM 5665 N N . GLY G 3 312 ? 155.49600 151.68900 227.55200 1.000 118.69000 312 GLY A N 1
ATOM 5666 C CA . GLY G 3 312 ? 155.25800 150.24000 227.68400 1.000 118.05000 312 GLY A CA 1
ATOM 5667 C C . GLY G 3 312 ? 155.28000 149.80000 229.13700 1.000 119.19000 312 GLY A C 1
ATOM 5668 O O . GLY G 3 312 ? 154.40700 148.99900 229.52100 1.000 118.97000 312 GLY A O 1
ATOM 5669 N N . LYS G 3 313 ? 156.24000 150.30400 229.92000 1.000 119.14000 313 LYS A N 1
ATOM 5670 C CA . LYS G 3 313 ? 156.35900 149.89200 231.34500 1.000 119.33000 313 LYS A CA 1
ATOM 5671 C C . LYS G 3 313 ? 155.78900 150.95400 232.29400 1.000 117.61000 313 LYS A C 1
ATOM 5672 O O . LYS G 3 313 ? 155.77100 150.68000 233.51000 1.000 120.95000 313 LYS A O 1
ATOM 5678 N N . SER G 3 314 ? 155.32400 152.09900 231.78500 1.000 113.74000 314 SER A N 1
ATOM 5679 C CA . SER G 3 314 ? 154.85000 153.16000 232.71300 1.000 113.86000 314 SER A CA 1
ATOM 5680 C C . SER G 3 314 ? 153.94000 154.16000 231.99600 1.000 110.09000 314 SER A C 1
ATOM 5681 O O . SER G 3 314 ? 153.70400 153.98600 230.79400 1.000 116.07000 314 SER A O 1
ATOM 5684 N N . ILE G 3 315 ? 153.41400 155.14700 232.72600 1.000 102.78000 315 ILE A N 1
ATOM 5685 C CA . ILE G 3 315 ? 152.59700 156.21800 232.08300 1.000 105.72000 315 ILE A CA 1
ATOM 5686 C C . ILE G 3 315 ? 153.21200 157.56300 232.47600 1.000 109.18000 315 ILE A C 1
ATOM 5687 O O . ILE G 3 315 ? 153.38700 157.79300 233.68800 1.000 110.47000 315 ILE A O 1
ATOM 5692 N N . HIS G 3 316 ? 153.51800 158.41600 231.49700 1.000 109.39000 316 HIS A N 1
ATOM 5693 C CA . HIS G 3 316 ? 154.19000 159.70500 231.81300 1.000 105.74000 316 HIS A CA 1
ATOM 5694 C C . HIS G 3 316 ? 153.14100 160.81800 231.86500 1.000 106.52000 316 HIS A C 1
ATOM 5695 O O . HIS G 3 316 ? 152.46200 161.07000 230.84800 1.000 109.05000 316 HIS A O 1
ATOM 5702 N N . PHE G 3 317 ? 153.01900 161.47000 233.02400 1.000 103.29000 317 PHE A N 1
ATOM 5703 C CA . PHE G 3 317 ? 152.04700 162.58100 233.17500 1.000 102.89000 317 PHE A CA 1
ATOM 5704 C C . PHE G 3 317 ? 152.82100 163.89600 233.09300 1.000 98.64000 317 PHE A C 1
ATOM 5705 O O . PHE G 3 317 ? 153.65000 164.15100 233.98300 1.000 96.26000 317 PHE A O 1
ATOM 5713 N N . VAL G 3 318 ? 152.55000 164.70700 232.06800 1.000 100.27000 318 VAL A N 1
ATOM 5714 C CA . VAL G 3 318 ? 153.34900 165.95300 231.87400 1.000 100.17000 318 VAL A CA 1
ATOM 5715 C C . VAL G 3 318 ? 152.50300 167.16800 232.26600 1.000 98.96000 318 VAL A C 1
ATOM 5716 O O . VAL G 3 318 ? 151.37500 167.30100 231.74900 1.000 104.99000 318 VAL A O 1
ATOM 5720 N N . THR G 3 319 ? 153.02800 168.00700 233.16000 1.000 93.31000 319 THR A N 1
ATOM 5721 C CA . THR G 3 319 ? 152.31300 169.24900 233.55200 1.000 94.56000 319 THR A CA 1
ATOM 5722 C C . THR G 3 319 ? 153.15500 170.44600 233.10500 1.000 98.07000 319 THR A C 1
ATOM 5723 O O . THR G 3 319 ? 154.30200 170.56200 233.57400 1.000 102.28000 319 THR A O 1
ATOM 5727 N N . ASP G 3 320 ? 152.60200 171.29800 232.23800 1.000 99.65000 320 ASP A N 1
ATOM 5728 C CA . ASP G 3 320 ? 153.33500 172.50500 231.77500 1.000 101.09000 320 ASP A CA 1
ATOM 5729 C C . ASP G 3 320 ? 153.40400 173.49800 232.93700 1.000 102.39000 320 ASP A C 1
ATOM 5730 O O . ASP G 3 320 ? 154.52100 173.92500 233.27900 1.000 103.47000 320 ASP A O 1
ATOM 5735 N N . GLU G 3 321 ? 152.25300 173.84400 233.51800 1.000 104.79000 321 GLU A N 1
ATOM 5736 C CA . GLU G 3 321 ? 152.23400 174.74200 234.70400 1.000 108.37000 321 GLU A CA 1
ATOM 5737 C C . GLU G 3 321 ? 153.09200 174.11700 235.80700 1.000 106.30000 321 GLU A C 1
ATOM 5738 O O . GLU G 3 321 ? 153.86100 174.85900 236.44800 1.000 102.72000 321 GLU A O 1
ATOM 5744 N N . GLY G 3 322 ? 152.95800 172.80500 236.01400 1.000 104.08000 322 GLY A N 1
ATOM 5745 C CA . GLY G 3 322 ? 153.78300 172.09300 237.00900 1.000 101.91000 322 GLY A CA 1
ATOM 5746 C C . GLY G 3 322 ? 155.24700 172.10600 236.61700 1.000 102.25000 322 GLY A C 1
ATOM 5747 O O . GLY G 3 322 ? 156.08900 172.15200 237.53500 1.000 100.71000 322 GLY A O 1
ATOM 5748 N N . THR G 3 323 ? 155.54200 172.14400 235.31200 1.000 103.87000 323 THR A N 1
ATOM 5749 C CA . THR G 3 323 ? 156.94700 172.06800 234.82100 1.000 98.73000 323 THR A CA 1
ATOM 5750 C C . THR G 3 323 ? 157.54700 170.73700 235.28600 1.000 93.87000 323 THR A C 1
ATOM 5751 O O . THR G 3 323 ? 158.78400 170.65400 235.38900 1.000 96.15000 323 THR A O 1
ATOM 5755 N N . SER G 3 324 ? 156.69400 169.74300 235.54900 1.000 92.33000 324 SER A N 1
ATOM 5756 C CA . SER G 3 324 ? 157.18000 168.43100 236.04800 1.000 90.81000 324 SER A CA 1
ATOM 5757 C C . SER G 3 324 ? 156.50500 167.28200 235.29300 1.000 93.56000 324 SER A C 1
ATOM 5758 O O . SER G 3 324 ? 155.31600 167.42300 234.94700 1.000 99.86000 324 SER A O 1
ATOM 5761 N N . SER G 3 325 ? 157.23900 166.19200 235.04900 1.000 89.84000 325 SER A N 1
ATOM 5762 C CA . SER G 3 325 ? 156.65600 165.00000 234.37900 1.000 92.22000 325 SER A CA 1
ATOM 5763 C C . SER G 3 325 ? 156.66600 163.83200 235.36600 1.000 93.77000 325 SER A C 1
ATOM 5764 O O . SER G 3 325 ? 157.71700 163.60900 235.99800 1.000 96.07000 325 SER A O 1
ATOM 5767 N N . PHE G 3 326 ? 155.54600 163.11800 235.49400 1.000 92.08000 326 PHE A N 1
ATOM 5768 C CA . PHE G 3 326 ? 155.46600 162.03800 236.51300 1.000 90.78000 326 PHE A CA 1
ATOM 5769 C C . PHE G 3 326 ? 155.47500 160.67500 235.81500 1.000 92.40000 326 PHE A C 1
ATOM 5770 O O . PHE G 3 326 ? 154.62500 160.44600 234.93600 1.000 95.65000 326 PHE A O 1
ATOM 5778 N N . VAL G 3 327 ? 156.40900 159.80200 236.20300 1.000 90.57000 327 VAL A N 1
ATOM 5779 C CA . VAL G 3 327 ? 156.53100 158.45800 235.56300 1.000 93.07000 327 VAL A CA 1
ATOM 5780 C C . VAL G 3 327 ? 155.43800 157.54200 236.12200 1.000 94.63000 327 VAL A C 1
ATOM 5781 O O . VAL G 3 327 ? 155.07100 157.74600 237.29600 1.000 94.42000 327 VAL A O 1
ATOM 5785 N N . ASN G 3 455 ? 164.17200 163.97800 246.56000 1.000 79.05000 455 ASN A N 1
ATOM 5786 C CA . ASN G 3 455 ? 164.68500 164.51500 245.27100 1.000 88.45000 455 ASN A CA 1
ATOM 5787 C C . ASN G 3 455 ? 163.51000 165.05900 244.45300 1.000 86.52000 455 ASN A C 1
ATOM 5788 O O . ASN G 3 455 ? 162.98500 164.31200 243.60900 1.000 90.13000 455 ASN A O 1
ATOM 5793 N N . PRO G 3 456 ? 163.07900 166.32300 244.65800 1.000 85.82000 456 PRO A N 1
ATOM 5794 C CA . PRO G 3 456 ? 161.99700 166.91300 243.86600 1.000 90.22000 456 PRO A CA 1
ATOM 5795 C C . PRO G 3 456 ? 162.42200 167.06700 242.40000 1.000 85.91000 456 PRO A C 1
ATOM 5796 O O . PRO G 3 456 ? 161.56000 167.09700 241.54600 1.000 87.41000 456 PRO A O 1
ATOM 5800 N N . ALA G 3 457 ? 163.73000 167.15700 242.15100 1.000 82.11000 457 ALA A N 1
ATOM 5801 C CA . ALA G 3 457 ? 164.23600 167.36500 240.77400 1.000 82.98000 457 ALA A CA 1
ATOM 5802 C C . ALA G 3 457 ? 163.87200 166.17600 239.88100 1.000 80.89000 457 ALA A C 1
ATOM 5803 O O . ALA G 3 457 ? 163.73400 166.38700 238.66600 1.000 84.29000 457 ALA A O 1
ATOM 5805 N N . THR G 3 458 ? 163.72000 164.98000 240.45600 1.000 78.40000 458 THR A N 1
ATOM 5806 C CA . THR G 3 458 ? 163.46200 163.77900 239.61400 1.000 83.04000 458 THR A CA 1
ATOM 5807 C C . THR G 3 458 ? 162.36200 164.09900 238.59100 1.000 85.74000 458 THR A C 1
ATOM 5808 O O . THR G 3 458 ? 162.59700 163.86100 237.39200 1.000 90.49000 458 THR A O 1
ATOM 5812 N N . VAL G 3 459 ? 161.21500 164.61500 239.04700 1.000 83.55000 459 VAL A N 1
ATOM 5813 C CA . VAL G 3 459 ? 160.07600 164.91700 238.12800 1.000 84.16000 459 VAL A CA 1
ATOM 5814 C C . VAL G 3 459 ? 160.49000 166.03200 237.16100 1.000 85.86000 459 VAL A C 1
ATOM 5815 O O . VAL G 3 459 ? 160.12400 165.94400 235.97400 1.000 88.92000 459 VAL A O 1
ATOM 5819 N N . GLN G 3 460 ? 161.21900 167.03700 237.65400 1.000 86.36000 460 GLN A N 1
ATOM 5820 C CA . GLN G 3 460 ? 161.69100 168.15100 236.78900 1.000 86.37000 460 GLN A CA 1
ATOM 5821 C C . GLN G 3 460 ? 162.68100 167.59100 235.76200 1.000 85.14000 460 GLN A C 1
ATOM 5822 O O . GLN G 3 460 ? 162.54300 167.92100 234.57100 1.000 85.77000 460 GLN A O 1
ATOM 5828 N N . ILE G 3 461 ? 163.63700 166.77400 236.21500 1.000 81.55000 461 ILE A N 1
ATOM 5829 C CA . ILE G 3 461 ? 164.63600 166.15600 235.29200 1.000 75.78000 461 ILE A CA 1
ATOM 5830 C C . ILE G 3 461 ? 163.87600 165.30500 234.27200 1.000 80.45000 461 ILE A C 1
ATOM 5831 O O . ILE G 3 461 ? 164.19500 165.39700 233.07000 1.000 86.76000 461 ILE A O 1
ATOM 5836 N N . GLN G 3 462 ? 162.91200 164.51200 234.74300 1.000 79.60000 462 GLN A N 1
ATOM 5837 C CA . GLN G 3 462 ? 162.07700 163.72700 233.80000 1.000 81.47000 462 GLN A CA 1
ATOM 5838 C C . GLN G 3 462 ? 161.42100 164.71200 232.83000 1.000 87.19000 462 GLN A C 1
ATOM 5839 O O . GLN G 3 462 ? 161.50500 164.48200 231.61100 1.000 89.51000 462 GLN A O 1
ATOM 5845 N N . PHE G 3 463 ? 160.81900 165.78400 233.35700 1.000 86.49000 463 PHE A N 1
ATOM 5846 C CA . PHE G 3 463 ? 160.09900 166.73700 232.47500 1.000 87.24000 463 PHE A CA 1
ATOM 5847 C C . PHE G 3 463 ? 161.08500 167.30300 231.45400 1.000 83.16000 463 PHE A C 1
ATOM 5848 O O . PHE G 3 463 ? 160.72600 167.41100 230.27200 1.000 85.32000 463 PHE A O 1
ATOM 5856 N N . ALA G 3 464 ? 162.26500 167.71600 231.92200 1.000 80.07000 464 ALA A N 1
ATOM 5857 C CA . ALA G 3 464 ? 163.27500 168.30200 231.01400 1.000 77.07000 464 ALA A CA 1
ATOM 5858 C C . ALA G 3 464 ? 163.48600 167.34900 229.83700 1.000 72.41000 464 ALA A C 1
ATOM 5859 O O . ALA G 3 464 ? 163.26200 167.76800 228.68500 1.000 77.22000 464 ALA A O 1
ATOM 5861 N N . TYR G 3 465 ? 163.87200 166.10500 230.12900 1.000 68.60000 465 TYR A N 1
ATOM 5862 C CA . TYR G 3 465 ? 164.15000 165.12400 229.04800 1.000 71.07000 465 TYR A CA 1
ATOM 5863 C C . TYR G 3 465 ? 162.87300 164.90700 228.24200 1.000 75.52000 465 TYR A C 1
ATOM 5864 O O . TYR G 3 465 ? 162.94500 164.93800 227.00000 1.000 79.97000 465 TYR A O 1
ATOM 5873 N N . ASP G 3 466 ? 161.73500 164.73400 228.92100 1.000 76.60000 466 ASP A N 1
ATOM 5874 C CA . ASP G 3 466 ? 160.46500 164.43500 228.20500 1.000 76.92000 466 ASP A CA 1
ATOM 5875 C C . ASP G 3 466 ? 160.08300 165.60900 227.29700 1.000 75.49000 466 ASP A C 1
ATOM 5876 O O . ASP G 3 466 ? 159.72200 165.35500 226.13200 1.000 80.68000 466 ASP A O 1
ATOM 5881 N N . SER G 3 467 ? 160.16500 166.84100 227.80800 1.000 72.34000 467 SER A N 1
ATOM 5882 C CA . SER G 3 467 ? 159.76700 168.02500 227.00200 1.000 70.14000 467 SER A CA 1
ATOM 5883 C C . SER G 3 467 ? 160.70700 168.16400 225.80100 1.000 68.93000 467 SER A C 1
ATOM 5884 O O . SER G 3 467 ? 160.20800 168.37100 224.67700 1.000 71.44000 467 SER A O 1
ATOM 5887 N N . LEU G 3 468 ? 162.00700 168.02200 226.02900 1.000 68.76000 468 LEU A N 1
ATOM 5888 C CA . LEU G 3 468 ? 162.95700 168.06200 224.89200 1.000 65.90000 468 LEU A CA 1
ATOM 5889 C C . LEU G 3 468 ? 162.63800 166.88600 223.97200 1.000 65.13000 468 LEU A C 1
ATOM 5890 O O . LEU G 3 468 ? 162.67300 167.07100 222.74800 1.000 72.32000 468 LEU A O 1
ATOM 5895 N N . ARG G 3 469 ? 162.31900 165.73500 224.55100 1.000 63.28000 469 ARG A N 1
ATOM 5896 C CA . ARG G 3 469 ? 162.01200 164.53800 223.73800 1.000 66.19000 469 ARG A CA 1
ATOM 5897 C C . ARG G 3 469 ? 160.85600 164.88200 222.80300 1.000 68.89000 469 ARG A C 1
ATOM 5898 O O . ARG G 3 469 ? 160.97600 164.60200 221.60300 1.000 73.65000 469 ARG A O 1
ATOM 5906 N N . ARG G 3 470 ? 159.80600 165.51700 223.31200 1.000 66.75000 470 ARG A N 1
ATOM 5907 C CA . ARG G 3 470 ? 158.63000 165.78400 222.44400 1.000 65.88000 470 ARG A CA 1
ATOM 5908 C C . ARG G 3 470 ? 159.04100 166.75700 221.34300 1.000 67.07000 470 ARG A C 1
ATOM 5909 O O . ARG G 3 470 ? 158.76800 166.46200 220.17300 1.000 70.33000 470 ARG A O 1
ATOM 5917 N N . GLN G 3 471 ? 159.68400 167.86100 221.71100 1.000 67.04000 471 GLN A N 1
ATOM 5918 C CA . GLN G 3 471 ? 160.04100 168.90100 220.71400 1.000 64.24000 471 GLN A CA 1
ATOM 5919 C C . GLN G 3 471 ? 161.01100 168.31900 219.68900 1.000 64.58000 471 GLN A C 1
ATOM 5920 O O . GLN G 3 471 ? 160.78600 168.53500 218.49400 1.000 69.50000 471 GLN A O 1
ATOM 5926 N N . ILE G 3 472 ? 162.04400 167.61200 220.14100 1.000 63.05000 472 ILE A N 1
ATOM 5927 C CA . ILE G 3 472 ? 163.06300 167.08800 219.18900 1.000 60.22000 472 ILE A CA 1
ATOM 5928 C C . ILE G 3 472 ? 162.37900 166.07200 218.27400 1.000 65.67000 472 ILE A C 1
ATOM 5929 O O . ILE G 3 472 ? 162.66400 166.09300 217.06900 1.000 70.83000 472 ILE A O 1
ATOM 5934 N N . ASN G 3 473 ? 161.49700 165.23100 218.81900 1.000 64.75000 473 ASN A N 1
ATOM 5935 C CA . ASN G 3 473 ? 160.84200 164.18000 217.99500 1.000 61.49000 473 ASN A CA 1
ATOM 5936 C C . ASN G 3 473 ? 159.82200 164.83800 217.06400 1.000 62.70000 473 ASN A C 1
ATOM 5937 O O . ASN G 3 473 ? 159.64100 164.32200 215.95500 1.000 68.89000 473 ASN A O 1
ATOM 5942 N N . ARG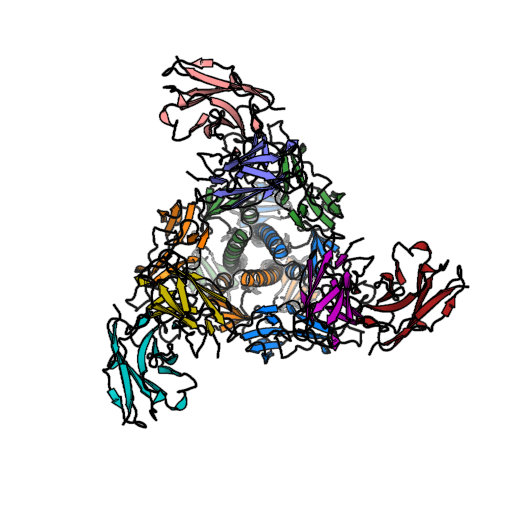 G 3 474 ? 159.20700 165.94500 217.47200 1.000 60.55000 474 ARG A N 1
ATOM 5943 C CA . ARG G 3 474 ? 158.29500 166.65800 216.54300 1.000 57.09000 474 ARG A CA 1
ATOM 5944 C C . ARG G 3 474 ? 159.13600 167.25300 215.41800 1.000 61.63000 474 ARG A C 1
ATOM 5945 O O . ARG G 3 474 ? 158.71700 167.15000 214.26200 1.000 67.64000 474 ARG A O 1
ATOM 5953 N N . MET G 3 475 ? 160.29200 167.82400 215.75000 1.000 61.47000 475 MET A N 1
ATOM 5954 C CA . MET G 3 475 ? 161.20800 168.35500 214.71200 1.000 61.64000 475 MET A CA 1
ATOM 5955 C C . MET G 3 475 ? 161.61000 167.20500 213.79500 1.000 61.90000 475 MET A C 1
ATOM 5956 O O . MET G 3 475 ? 161.49300 167.36300 212.57100 1.000 69.42000 475 MET A O 1
ATOM 5961 N N . LEU G 3 476 ? 162.03500 166.08400 214.37300 1.000 59.06000 476 LEU A N 1
ATOM 5962 C CA . LEU G 3 476 ? 162.51800 164.95200 213.54700 1.000 57.23000 476 LEU A CA 1
ATOM 5963 C C . LEU G 3 476 ? 161.37800 164.45200 212.65900 1.000 59.16000 476 LEU A C 1
ATOM 5964 O O . LEU G 3 476 ? 161.67600 163.91200 211.59200 1.000 65.37000 476 LEU A O 1
ATOM 5969 N N . GLY G 3 477 ? 160.13000 164.65200 213.06700 1.000 57.89000 477 GLY A N 1
ATOM 5970 C CA . GLY G 3 477 ? 158.98300 164.28900 212.21200 1.000 57.54000 477 GLY A CA 1
ATOM 5971 C C . GLY G 3 477 ? 158.78500 165.30500 211.10100 1.000 60.26000 477 GLY A C 1
ATOM 5972 O O . GLY G 3 477 ? 158.57200 164.88200 209.94900 1.000 67.38000 477 GLY A O 1
ATOM 5973 N N . ASP G 3 478 ? 158.86100 166.59700 211.43000 1.000 57.45000 478 ASP A N 1
ATOM 5974 C CA . ASP G 3 478 ? 158.74100 167.65900 210.39700 1.000 56.40000 478 ASP A CA 1
ATOM 5975 C C . ASP G 3 478 ? 159.92300 167.54300 209.43000 1.000 56.17000 478 ASP A C 1
ATOM 5976 O O . ASP G 3 478 ? 159.69800 167.64100 208.20900 1.000 61.82000 478 ASP A O 1
ATOM 5981 N N . LEU G 3 479 ? 161.13000 167.33200 209.96400 1.000 54.13000 479 LEU A N 1
ATOM 5982 C CA . LEU G 3 479 ? 162.33500 167.17400 209.10800 1.000 51.59000 479 LEU A CA 1
ATOM 5983 C C . LEU G 3 479 ? 162.12900 165.96600 208.19100 1.000 54.53000 479 LEU A C 1
ATOM 5984 O O . LEU G 3 479 ? 162.38600 166.09400 206.97900 1.000 62.74000 479 LEU A O 1
ATOM 5989 N N . ALA G 3 480 ? 161.66900 164.84600 208.75500 1.000 50.95000 480 ALA A N 1
ATOM 5990 C CA . ALA G 3 480 ? 161.44700 163.62200 207.94900 1.000 49.10000 480 ALA A CA 1
ATOM 5991 C C . ALA G 3 480 ? 160.40300 163.90100 206.86600 1.000 53.27000 480 ALA A C 1
ATOM 5992 O O . ALA G 3 480 ? 160.66900 163.59900 205.68200 1.000 61.55000 480 ALA A O 1
ATOM 5994 N N . ARG G 3 481 ? 159.25200 164.46000 207.25500 1.000 52.47000 481 ARG A N 1
ATOM 5995 C CA . ARG G 3 481 ? 158.16600 164.71500 206.27500 1.000 52.55000 481 ARG A CA 1
ATOM 5996 C C . ARG G 3 481 ? 158.73400 165.47000 205.07700 1.000 53.48000 481 ARG A C 1
ATOM 5997 O O . ARG G 3 481 ? 158.38200 165.12800 203.94100 1.000 57.91000 481 ARG A O 1
ATOM 6005 N N . ALA G 3 482 ? 159.56200 166.48800 205.33200 1.000 51.42000 482 ALA A N 1
ATOM 6006 C CA . ALA G 3 482 ? 160.10100 167.32500 204.23400 1.000 51.47000 482 ALA A CA 1
ATOM 6007 C C . ALA G 3 482 ? 161.19200 166.56200 203.47900 1.000 54.92000 482 ALA A C 1
ATOM 6008 O O . ALA G 3 482 ? 161.27000 166.71500 202.24500 1.000 64.44000 482 ALA A O 1
ATOM 6010 N N . TRP G 3 483 ? 161.99200 165.76600 204.19300 1.000 50.07000 483 TRP A N 1
ATOM 6011 C CA . TRP G 3 483 ? 163.04400 164.95300 203.53300 1.000 51.05000 483 TRP A CA 1
ATOM 6012 C C . TRP G 3 483 ? 162.37900 164.04600 202.50000 1.000 56.76000 483 TRP A C 1
ATOM 6013 O O . TRP G 3 483 ? 162.92900 163.89700 201.39000 1.000 65.50000 483 TRP A O 1
ATOM 6024 N N . CYS G 3 484 ? 161.20500 163.51400 202.83700 1.000 52.91000 484 CYS A N 1
ATOM 6025 C CA . CYS G 3 484 ? 160.47600 162.60400 201.92100 1.000 54.38000 484 CYS A CA 1
ATOM 6026 C C . CYS G 3 484 ? 159.95200 163.38700 200.71900 1.000 58.54000 484 CYS A C 1
ATOM 6027 O O . CYS G 3 484 ? 160.19100 162.95100 199.58500 1.000 65.86000 484 CYS A O 1
ATOM 6030 N N . LEU G 3 485 ? 159.27600 164.50300 200.96300 1.000 54.60000 485 LEU A N 1
ATOM 6031 C CA . LEU G 3 485 ? 158.71200 165.31100 199.85600 1.000 51.93000 485 LEU A CA 1
ATOM 6032 C C . LEU G 3 485 ? 159.87100 165.73900 198.95400 1.000 56.99000 485 LEU A C 1
ATOM 6033 O O . LEU G 3 485 ? 159.65200 165.87600 197.73700 1.000 66.09000 485 LEU A O 1
ATOM 6038 N N . GLU G 3 486 ? 161.05400 165.94500 199.54200 1.000 56.31000 486 GLU A N 1
ATOM 6039 C CA . GLU G 3 486 ? 162.25900 166.34300 198.76900 1.000 57.95000 486 GLU A CA 1
ATOM 6040 C C . GLU G 3 486 ? 162.69100 165.18000 197.87500 1.000 61.99000 486 GLU A C 1
ATOM 6041 O O . GLU G 3 486 ? 162.88900 165.40500 196.66500 1.000 68.58000 486 GLU A O 1
ATOM 6047 N N . GLN G 3 487 ? 162.76800 163.97500 198.45100 1.000 59.33000 487 GLN A N 1
ATOM 6048 C CA . GLN G 3 487 ? 163.23700 162.77600 197.71000 1.000 59.48000 487 GLN A CA 1
ATOM 6049 C C . GLN G 3 487 ? 162.24000 162.39900 196.61500 1.000 62.73000 487 GLN A C 1
ATOM 6050 O O . GLN G 3 487 ? 162.67900 161.83400 195.60800 1.000 70.24000 487 GLN A O 1
ATOM 6056 N N . LYS G 3 488 ? 160.94700 162.59900 196.85800 1.000 59.13000 488 LYS A N 1
ATOM 6057 C CA . LYS G 3 488 ? 159.93400 162.32300 195.81100 1.000 56.41000 488 LYS A CA 1
ATOM 6058 C C . LYS G 3 488 ? 160.22800 163.22700 194.61700 1.000 58.30000 488 LYS A C 1
ATOM 6059 O O . LYS G 3 488 ? 160.04200 162.77400 193.48500 1.000 68.98000 488 LYS A O 1
ATOM 6065 N N . ARG G 3 489 ? 160.66700 164.45400 194.87100 1.000 54.54000 489 ARG A N 1
ATOM 6066 C CA . ARG G 3 489 ? 161.05400 165.36300 193.76700 1.000 55.86000 489 ARG A CA 1
ATOM 6067 C C . ARG G 3 489 ? 162.36000 164.88100 193.14700 1.000 59.98000 489 ARG A C 1
ATOM 6068 O O . ARG G 3 489 ? 162.44700 164.86200 191.91500 1.000 64.83000 489 ARG A O 1
ATOM 6076 N N . GLN G 3 490 ? 163.33200 164.50600 193.97400 1.000 60.27000 490 GLN A N 1
ATOM 6077 C CA . GLN G 3 490 ? 164.66100 164.13300 193.43000 1.000 59.29000 490 GLN A CA 1
ATOM 6078 C C . GLN G 3 490 ? 164.49700 162.83500 192.64800 1.000 59.55000 490 GLN A C 1
ATOM 6079 O O . GLN G 3 490 ? 165.32100 162.58000 191.77100 1.000 65.67000 490 GLN A O 1
ATOM 6085 N N . ASN G 3 491 ? 163.45100 162.07800 192.93500 1.000 58.80000 491 ASN A N 1
ATOM 6086 C CA . ASN G 3 491 ? 163.16200 160.83300 192.17700 1.000 58.53000 491 ASN A CA 1
ATOM 6087 C C . ASN G 3 491 ? 162.68000 161.21100 190.78300 1.000 60.48000 491 ASN A C 1
ATOM 6088 O O . ASN G 3 491 ? 163.13800 160.58700 189.81300 1.000 67.98000 491 ASN A O 1
ATOM 6093 N N . MET G 3 492 ? 161.79900 162.19900 190.69200 1.000 57.73000 492 MET A N 1
ATOM 6094 C CA . MET G 3 492 ? 161.32100 162.67700 189.36700 1.000 59.11000 492 MET A CA 1
ATOM 6095 C C . MET G 3 492 ? 162.50900 163.27000 188.60300 1.000 62.25000 492 MET A C 1
ATOM 6096 O O . MET G 3 492 ? 162.63100 162.99600 187.39400 1.000 67.66000 492 MET A O 1
ATOM 6101 N N . VAL G 3 493 ? 163.36000 164.03400 189.29400 1.000 60.17000 493 VAL A N 1
ATOM 6102 C CA . VAL G 3 493 ? 164.54700 164.66200 188.64100 1.000 56.79000 493 VAL A CA 1
ATOM 6103 C C . VAL G 3 493 ? 165.44100 163.55400 188.07700 1.000 62.41000 493 VAL A C 1
ATOM 6104 O O . VAL G 3 493 ? 165.84000 163.66300 186.90400 1.000 67.67000 493 VAL A O 1
ATOM 6108 N N . LEU G 3 494 ? 165.71800 162.51900 188.87600 1.000 60.90000 494 LEU A N 1
ATOM 6109 C CA . LEU G 3 494 ? 166.61000 161.41600 188.42900 1.000 58.77000 494 LEU A CA 1
ATOM 6110 C C . LEU G 3 494 ? 165.97000 160.71100 187.22900 1.000 61.03000 494 LEU A C 1
ATOM 6111 O O . LEU G 3 494 ? 166.70100 160.39900 186.27200 1.000 65.32000 494 LEU A O 1
ATOM 6116 N N . ARG G 3 495 ? 164.65500 160.48300 187.28400 1.000 61.55000 495 ARG A N 1
ATOM 6117 C CA . ARG G 3 495 ? 163.94000 159.81500 186.16400 1.000 62.72000 495 ARG A CA 1
ATOM 6118 C C . ARG G 3 495 ? 164.07500 160.67800 184.90600 1.000 65.00000 495 ARG A C 1
ATOM 6119 O O . ARG G 3 495 ? 164.37200 160.11800 183.83600 1.000 70.57000 495 ARG A O 1
ATOM 6127 N N . GLU G 3 496 ? 163.87500 161.99100 185.03300 1.000 64.35000 496 GLU A N 1
ATOM 6128 C CA . GLU G 3 496 ? 164.02800 162.90600 183.87000 1.000 65.55000 496 GLU A CA 1
ATOM 6129 C C . GLU G 3 496 ? 165.48400 162.86900 183.39700 1.000 67.32000 496 GLU A C 1
ATOM 6130 O O . GLU G 3 496 ? 165.70900 162.81700 182.17000 1.000 67.26000 496 GLU A O 1
ATOM 6136 N N . LEU G 3 497 ? 166.43300 162.88000 184.33700 1.000 66.69000 497 LEU A N 1
ATOM 6137 C CA . LEU G 3 497 ? 167.87700 162.87800 183.98000 1.000 62.48000 497 LEU A CA 1
ATOM 6138 C C . LEU G 3 497 ? 168.23600 161.58000 183.24500 1.000 64.87000 497 LEU A C 1
ATOM 6139 O O . LEU G 3 497 ? 169.06500 161.64600 182.32300 1.000 69.81000 497 LEU A O 1
ATOM 6144 N N . THR G 3 498 ? 167.65300 160.44800 183.65500 1.000 65.90000 498 THR A N 1
ATOM 6145 C CA . THR G 3 498 ? 167.97200 159.14500 183.01000 1.000 63.89000 498 THR A CA 1
ATOM 6146 C C . THR G 3 498 ? 167.58500 159.21800 181.53100 1.000 64.40000 498 THR A C 1
ATOM 6147 O O . THR G 3 498 ? 168.32600 158.66600 180.70000 1.000 67.73000 498 THR A O 1
ATOM 6151 N N . LYS G 3 499 ? 166.46900 159.87900 181.22100 1.000 67.01000 499 LYS A N 1
ATOM 6152 C CA . LYS G 3 499 ? 166.05400 160.03800 179.80400 1.000 71.39000 499 LYS A CA 1
ATOM 6153 C C . LYS G 3 499 ? 167.14400 160.81000 179.05400 1.000 69.72000 499 LYS A C 1
ATOM 6154 O O . LYS G 3 499 ? 167.49100 160.39500 177.93200 1.000 68.88000 499 LYS A O 1
ATOM 6160 N N . ILE G 3 500 ? 167.66400 161.88500 179.65400 1.000 72.92000 500 ILE A N 1
ATOM 6161 C CA . ILE G 3 500 ? 168.75700 162.68000 179.01600 1.000 71.45000 500 ILE A CA 1
ATOM 6162 C C . ILE G 3 500 ? 170.02800 161.82600 178.93400 1.000 72.27000 500 ILE A C 1
ATOM 6163 O O . ILE G 3 500 ? 170.63100 161.77700 177.84600 1.000 72.75000 500 ILE A O 1
ATOM 6168 N N . ASN G 3 501 ? 170.40800 161.17500 180.03700 1.000 76.08000 501 ASN A N 1
ATOM 6169 C CA . ASN G 3 501 ? 171.60800 160.29400 180.05800 1.000 72.49000 501 ASN A CA 1
ATOM 6170 C C . ASN G 3 501 ? 171.38200 159.20300 181.10600 1.000 72.48000 501 ASN A C 1
ATOM 6171 O O . ASN G 3 501 ? 171.40200 159.53300 182.30400 1.000 75.98000 501 ASN A O 1
ATOM 6176 N N . PRO G 3 502 ? 171.18100 157.92500 180.72300 1.000 66.40000 502 PRO A N 1
ATOM 6177 C CA . PRO G 3 502 ? 170.86400 156.87300 181.69300 1.000 72.97000 502 PRO A CA 1
ATOM 6178 C C . PRO G 3 502 ? 172.07900 156.36800 182.48200 1.000 72.66000 502 PRO A C 1
ATOM 6179 O O . PRO G 3 502 ? 171.97000 156.25700 183.68700 1.000 75.14000 502 PRO A O 1
ATOM 6183 N N . THR G 3 503 ? 173.19800 156.09900 181.80500 1.000 70.00000 503 THR A N 1
ATOM 6184 C CA . THR G 3 503 ? 174.36800 155.48500 182.49400 1.000 72.77000 503 THR A CA 1
ATOM 6185 C C . THR G 3 503 ? 174.85000 156.34800 183.66400 1.000 71.00000 503 THR A C 1
ATOM 6186 O O . THR G 3 503 ? 175.03000 155.78600 184.76100 1.000 75.33000 503 THR A O 1
ATOM 6190 N N . THR G 3 504 ? 175.01800 157.65700 183.45800 1.000 69.56000 504 THR A N 1
ATOM 6191 C CA . THR G 3 504 ? 175.58500 158.50700 184.53900 1.000 67.86000 504 THR A CA 1
ATOM 6192 C C . THR G 3 504 ? 174.63900 158.51700 185.74300 1.000 69.38000 504 THR A C 1
ATOM 6193 O O . THR G 3 504 ? 175.13200 158.36800 186.87700 1.000 74.17000 504 THR A O 1
ATOM 6197 N N . VAL G 3 505 ? 173.33900 158.63600 185.50000 1.000 67.58000 505 VAL A N 1
ATOM 6198 C CA . VAL G 3 505 ? 172.37300 158.71700 186.62500 1.000 65.18000 505 VAL A CA 1
ATOM 6199 C C . VAL G 3 505 ? 172.35200 157.36500 187.33100 1.000 65.88000 505 VAL A C 1
ATOM 6200 O O . VAL G 3 505 ? 172.33900 157.35600 188.56900 1.000 72.03000 505 VAL A O 1
ATOM 6204 N N . MET G 3 506 ? 172.37900 156.26900 186.58000 1.000 60.58000 506 MET A N 1
ATOM 6205 C CA . MET G 3 506 ? 172.24700 154.94300 187.23200 1.000 59.76000 506 MET A CA 1
ATOM 6206 C C . MET G 3 506 ? 173.55400 154.60900 187.94700 1.000 63.41000 506 MET A C 1
ATOM 6207 O O . MET G 3 506 ? 173.49700 153.93400 188.98200 1.000 69.24000 506 MET A O 1
ATOM 6212 N N . SER G 3 507 ? 174.68100 155.07600 187.42200 1.000 62.34000 507 SER A N 1
ATOM 6213 C CA . SER G 3 507 ? 175.97900 154.86800 188.10200 1.000 60.47000 507 SER A CA 1
ATOM 6214 C C . SER G 3 507 ? 175.94600 155.60400 189.43800 1.000 64.08000 507 SER A C 1
ATOM 6215 O O . SER G 3 507 ? 176.49000 155.07300 190.41700 1.000 68.97000 507 SER A O 1
ATOM 6218 N N . SER G 3 508 ? 175.31500 156.77200 189.47400 1.000 62.09000 508 SER A N 1
ATOM 6219 C CA . SER G 3 508 ? 175.17300 157.53300 190.73700 1.000 60.16000 508 SER A CA 1
ATOM 6220 C C . SER G 3 508 ? 174.26100 156.78300 191.70700 1.000 61.08000 508 SER A C 1
ATOM 6221 O O . SER G 3 508 ? 174.64700 156.64800 192.86900 1.000 64.98000 508 SER A O 1
ATOM 6224 N N . ILE G 3 509 ? 173.11100 156.30100 191.24000 1.000 58.91000 509 ILE A N 1
ATOM 6225 C CA . ILE G 3 509 ? 172.12000 155.63000 192.13100 1.000 54.75000 509 ILE A CA 1
ATOM 6226 C C . ILE G 3 509 ? 172.70100 154.31400 192.65400 1.000 59.33000 509 ILE A C 1
ATOM 6227 O O . ILE G 3 509 ? 172.19600 153.82000 193.66700 1.000 64.75000 509 ILE A O 1
ATOM 6232 N N . TYR G 3 510 ? 173.73900 153.77900 192.01600 1.000 59.62000 510 TYR A N 1
ATOM 6233 C CA . TYR G 3 510 ? 174.32600 152.47800 192.42800 1.000 56.82000 510 TYR A CA 1
ATOM 6234 C C . TYR G 3 510 ? 175.65100 152.71500 193.12600 1.000 59.69000 510 TYR A C 1
ATOM 6235 O O . TYR G 3 510 ? 176.22900 151.75700 193.65500 1.000 65.81000 510 TYR A O 1
ATOM 6244 N N . GLY G 3 511 ? 176.14500 153.94900 193.10500 1.000 59.35000 511 GLY A N 1
ATOM 6245 C CA . GLY G 3 511 ? 177.44900 154.26300 193.71400 1.000 58.66000 511 GLY A CA 1
ATOM 6246 C C . GLY G 3 511 ? 178.53800 153.41500 193.10200 1.000 62.83000 511 GLY A C 1
ATOM 6247 O O . GLY G 3 511 ? 179.55900 153.20700 193.76800 1.000 70.09000 511 GLY A O 1
ATOM 6248 N N . LYS G 3 512 ? 178.32500 152.94600 191.87900 1.000 61.79000 512 LYS A N 1
ATOM 6249 C CA . LYS G 3 512 ? 179.29900 152.06300 191.19300 1.000 60.89000 512 LYS A CA 1
ATOM 6250 C C . LYS G 3 512 ? 179.05500 152.18200 189.68900 1.000 64.56000 512 LYS A C 1
ATOM 6251 O O . LYS G 3 512 ? 177.90200 152.39600 189.30500 1.000 69.86000 512 LYS A O 1
ATOM 6257 N N . ALA G 3 513 ? 180.09900 152.05300 188.87800 1.000 63.87000 513 ALA A N 1
ATOM 6258 C CA . ALA G 3 513 ? 179.95600 152.21800 187.41800 1.000 64.91000 513 ALA A CA 1
ATOM 6259 C C . ALA G 3 513 ? 179.10800 151.09000 186.84200 1.000 68.60000 513 ALA A C 1
ATOM 6260 O O . ALA G 3 513 ? 179.51300 149.92900 186.95900 1.000 76.26000 513 ALA A O 1
ATOM 6262 N N . VAL G 3 514 ? 177.98200 151.43500 186.23100 1.000 64.04000 514 VAL A N 1
ATOM 6263 C CA . VAL G 3 514 ? 177.06700 150.42100 185.65000 1.000 63.03000 514 VAL A CA 1
ATOM 6264 C C . VAL G 3 514 ? 176.56100 150.98400 184.33200 1.000 66.17000 514 VAL A C 1
ATOM 6265 O O . VAL G 3 514 ? 176.39000 152.20200 184.24800 1.000 66.54000 514 VAL A O 1
ATOM 6269 N N . ALA G 3 515 ? 176.35100 150.12300 183.34400 1.000 71.11000 515 ALA A N 1
ATOM 6270 C CA . ALA G 3 515 ? 175.77000 150.57800 182.06800 1.000 71.83000 515 ALA A CA 1
ATOM 6271 C C . ALA G 3 515 ? 174.25300 150.48200 182.17800 1.000 68.54000 515 ALA A C 1
ATOM 6272 O O . ALA G 3 515 ? 173.76800 149.53600 182.81000 1.000 71.27000 515 ALA A O 1
ATOM 6274 N N . ALA G 3 516 ? 173.54700 151.44800 181.60700 1.000 64.82000 516 ALA A N 1
ATOM 6275 C CA . ALA G 3 516 ? 172.06700 151.46800 181.69700 1.000 62.58000 516 ALA A CA 1
ATOM 6276 C C . ALA G 3 516 ? 171.43700 151.86700 180.35900 1.000 62.79000 516 ALA A C 1
ATOM 6277 O O . ALA G 3 516 ? 171.91700 152.84100 179.75000 1.000 66.23000 516 ALA A O 1
ATOM 6279 N N . LYS G 3 517 ? 170.41400 151.12800 179.92600 1.000 64.57000 517 LYS A N 1
ATOM 6280 C CA . LYS G 3 517 ? 169.67800 151.48800 178.68600 1.000 62.28000 517 LYS A CA 1
ATOM 6281 C C . LYS G 3 517 ? 168.18900 151.51900 179.03900 1.000 65.65000 517 LYS A C 1
ATOM 6282 O O . LYS G 3 517 ? 167.77300 150.71900 179.89800 1.000 69.02000 517 LYS A O 1
ATOM 6288 N N . ARG G 3 518 ? 167.42500 152.42600 178.43000 1.000 64.56000 518 ARG A N 1
ATOM 6289 C CA . ARG G 3 518 ? 165.99200 152.55200 178.80000 1.000 68.02000 518 ARG A CA 1
ATOM 6290 C C . ARG G 3 518 ? 165.14600 151.75000 177.81000 1.000 72.66000 518 ARG A C 1
ATOM 6291 O O . ARG G 3 518 ? 165.03500 152.18100 176.64800 1.000 74.50000 518 ARG A O 1
ATOM 6299 N N . LEU G 3 519 ? 164.57500 150.62800 178.25700 1.000 72.16000 519 LEU A N 1
ATOM 6300 C CA . LEU G 3 519 ? 163.66400 149.84500 177.38300 1.000 67.34000 519 LEU A CA 1
ATOM 6301 C C . LEU G 3 519 ? 162.23500 150.24200 177.75000 1.000 69.35000 519 LEU A C 1
ATOM 6302 O O . LEU G 3 519 ? 161.74500 149.76900 178.79100 1.000 74.38000 519 LEU A O 1
ATOM 6307 N N . GLY G 3 520 ? 161.59200 151.07400 176.93100 1.000 65.23000 520 GLY A N 1
ATOM 6308 C CA . GLY G 3 520 ? 160.25300 151.56600 177.30000 1.000 64.21000 520 GLY A CA 1
ATOM 6309 C C . GLY G 3 520 ? 160.30700 152.34100 178.60400 1.000 67.81000 520 GLY A C 1
ATOM 6310 O O . GLY G 3 520 ? 161.08500 153.31000 178.67800 1.000 71.57000 520 GLY A O 1
ATOM 6311 N N . ASP G 3 521 ? 159.51200 151.93600 179.59700 1.000 67.27000 521 ASP A N 1
ATOM 6312 C CA . ASP G 3 521 ? 159.44900 152.67100 180.88800 1.000 65.60000 521 ASP A CA 1
ATOM 6313 C C . ASP G 3 521 ? 160.28600 151.96100 181.96100 1.000 68.62000 521 ASP A C 1
ATOM 6314 O O . ASP G 3 521 ? 160.16800 152.35100 183.13700 1.000 72.78000 521 ASP A O 1
ATOM 6319 N N . VAL G 3 522 ? 161.08900 150.96000 181.58400 1.000 66.98000 522 VAL A N 1
ATOM 6320 C CA . VAL G 3 522 ? 161.98600 150.28700 182.57400 1.000 63.63000 522 VAL A CA 1
ATOM 6321 C C . VAL G 3 522 ? 163.44900 150.55900 182.20400 1.000 68.08000 522 VAL A C 1
ATOM 6322 O O . VAL G 3 522 ? 163.70300 150.93000 181.04200 1.000 69.30000 522 VAL A O 1
ATOM 6326 N N . ILE G 3 523 ? 164.36800 150.38800 183.16100 1.000 69.51000 523 ILE A N 1
ATOM 6327 C CA . ILE G 3 523 ? 165.81600 150.65500 182.91700 1.000 64.56000 523 ILE A CA 1
ATOM 6328 C C . ILE G 3 523 ? 166.57600 149.32700 182.97600 1.000 66.67000 523 ILE A C 1
ATOM 6329 O O . ILE G 3 523 ? 166.54100 148.68000 184.03900 1.000 70.70000 523 ILE A O 1
ATOM 6334 N N . SER G 3 524 ? 167.25200 148.95400 181.88700 1.000 66.85000 524 SER A N 1
ATOM 6335 C CA . SER G 3 524 ? 168.06500 147.71000 181.86900 1.000 64.76000 524 SER A CA 1
ATOM 6336 C C . SER G 3 524 ? 169.48200 148.02200 182.36000 1.000 66.74000 524 SER A C 1
ATOM 6337 O O . SER G 3 524 ? 170.23300 148.66400 181.60300 1.000 70.72000 524 SER A O 1
ATOM 6340 N N . VAL G 3 525 ? 169.83100 147.58500 183.57400 1.000 66.30000 525 VAL A N 1
ATOM 6341 C CA . VAL G 3 525 ? 171.16500 147.91200 184.16000 1.000 63.34000 525 VAL A CA 1
ATOM 6342 C C . VAL G 3 525 ? 172.08300 146.69400 184.01300 1.000 65.73000 525 VAL A C 1
ATOM 6343 O O . VAL G 3 525 ? 171.66800 145.59400 184.42100 1.000 71.07000 525 VAL A O 1
ATOM 6347 N N . SER G 3 526 ? 173.22900 146.92900 183.38400 1.000 66.91000 526 SER A N 1
ATOM 6348 C CA . SER G 3 526 ? 174.19300 145.84200 183.13000 1.000 68.43000 526 SER A CA 1
ATOM 6349 C C . SER G 3 526 ? 175.55500 146.25100 183.68000 1.000 69.90000 526 SER A C 1
ATOM 6350 O O . SER G 3 526 ? 175.68100 147.37300 184.21500 1.000 72.92000 526 SER A O 1
ATOM 6353 N N . GLN G 3 527 ? 176.54900 145.38500 183.51600 1.000 67.08000 527 GLN A N 1
ATOM 6354 C CA . GLN G 3 527 ? 177.88100 145.69600 184.08900 1.000 67.66000 527 GLN A CA 1
ATOM 6355 C C . GLN G 3 527 ? 178.87900 145.94900 182.96500 1.000 73.03000 527 GLN A C 1
ATOM 6356 O O . GLN G 3 527 ? 178.75100 145.34100 181.90300 1.000 73.85000 527 GLN A O 1
ATOM 6362 N N . CYS G 3 528 ? 179.88100 146.77600 183.22900 1.000 75.64000 528 CYS A N 1
ATOM 6363 C CA . CYS G 3 528 ? 180.82800 147.14300 182.15000 1.000 72.76000 528 CYS A CA 1
ATOM 6364 C C . CYS G 3 528 ? 181.99000 146.15300 182.07200 1.000 71.94000 528 CYS A C 1
ATOM 6365 O O . CYS G 3 528 ? 182.14600 145.35100 183.00400 1.000 76.42000 528 CYS A O 1
ATOM 6368 N N . VAL G 3 529 ? 182.75400 146.20800 180.98000 1.000 30.00000 529 VAL A N 1
ATOM 6369 C CA . VAL G 3 529 ? 183.91900 145.29600 180.81500 1.000 30.00000 529 VAL A CA 1
ATOM 6370 C C . VAL G 3 529 ? 185.17100 146.08200 181.17300 1.000 30.00000 529 VAL A C 1
ATOM 6371 O O . VAL G 3 529 ? 185.62500 146.88300 180.34100 1.000 30.00000 529 VAL A O 1
ATOM 6375 N N . PRO G 3 530 ? 185.77500 145.82600 182.34600 1.000 67.34000 530 PRO A N 1
ATOM 6376 C CA . PRO G 3 530 ? 186.93500 146.57600 182.79100 1.000 65.70000 530 PRO A CA 1
ATOM 6377 C C . PRO G 3 530 ? 188.12300 146.32500 181.86400 1.000 71.52000 530 PRO A C 1
ATOM 6378 O O . PRO G 3 530 ? 188.29700 145.22200 181.37400 1.000 74.29000 530 PRO A O 1
ATOM 6382 N N . VAL G 3 531 ? 188.92200 147.36400 181.66100 1.000 71.34000 531 VAL A N 1
ATOM 6383 C CA . VAL G 3 531 ? 190.09100 147.23100 180.74400 1.000 67.76000 531 VAL A CA 1
ATOM 6384 C C . VAL G 3 531 ? 191.36000 147.53400 181.54700 1.000 71.50000 531 VAL A C 1
ATOM 6385 O O . VAL G 3 531 ? 191.25200 148.25200 182.55900 1.000 78.99000 531 VAL A O 1
ATOM 6389 N N . ASN G 3 532 ? 192.51100 146.99600 181.13100 1.000 69.57000 532 ASN A N 1
ATOM 6390 C CA . ASN G 3 532 ? 193.75000 147.18900 181.93500 1.000 68.19000 532 ASN A CA 1
ATOM 6391 C C . ASN G 3 532 ? 194.10000 148.67300 182.08700 1.000 72.06000 532 ASN A C 1
ATOM 6392 O O . ASN G 3 532 ? 194.33600 149.33800 181.05900 1.000 75.78000 532 ASN A O 1
ATOM 6397 N N . GLN G 3 533 ? 194.21700 149.13700 183.33800 1.000 65.63000 533 GLN A N 1
ATOM 6398 C CA . GLN G 3 533 ? 194.47900 150.58600 183.55200 1.000 63.41000 533 GLN A CA 1
ATOM 6399 C C . GLN G 3 533 ? 195.82000 150.96600 182.91800 1.000 68.35000 533 GLN A C 1
ATOM 6400 O O . GLN G 3 533 ? 195.89300 152.04700 182.30100 1.000 69.98000 533 GLN A O 1
ATOM 6406 N N . ALA G 3 534 ? 196.83200 150.10600 183.06000 1.000 67.99000 534 ALA A N 1
ATOM 6407 C CA . ALA G 3 534 ? 198.18700 150.42800 182.55300 1.000 69.57000 534 ALA A CA 1
ATOM 6408 C C . ALA G 3 534 ? 198.17000 150.58700 181.03000 1.000 68.48000 534 ALA A C 1
ATOM 6409 O O . ALA G 3 534 ? 198.83600 151.51400 180.53000 1.000 71.73000 534 ALA A O 1
ATOM 6411 N N . THR G 3 535 ? 197.43700 149.72400 180.32400 1.000 65.05000 535 THR A N 1
ATOM 6412 C CA . THR G 3 535 ? 197.45100 149.76700 178.83700 1.000 63.63000 535 THR A CA 1
ATOM 6413 C C . THR G 3 535 ? 196.77300 151.05100 178.35000 1.000 65.44000 535 THR A C 1
ATOM 6414 O O . THR G 3 535 ? 197.24000 151.60900 177.33900 1.000 70.46000 535 THR A O 1
ATOM 6418 N N . VAL G 3 536 ? 195.72400 151.50300 179.04300 1.000 63.48000 536 VAL A N 1
ATOM 6419 C CA . VAL G 3 536 ? 194.96100 152.69800 178.57000 1.000 62.71000 536 VAL A CA 1
ATOM 6420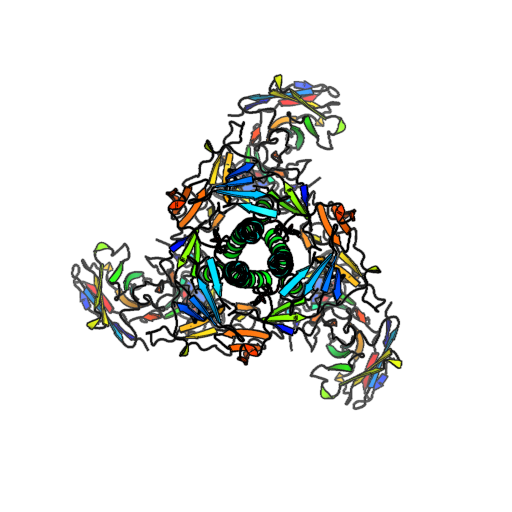 C C . VAL G 3 536 ? 195.94400 153.84000 178.29900 1.000 65.93000 536 VAL A C 1
ATOM 6421 O O . VAL G 3 536 ? 196.73400 154.16600 179.20800 1.000 72.46000 536 VAL A O 1
ATOM 6425 N N . THR G 3 537 ? 195.89000 154.42200 177.09700 1.000 63.56000 537 THR A N 1
ATOM 6426 C CA . THR G 3 537 ? 196.80600 155.53100 176.71800 1.000 64.52000 537 THR A CA 1
ATOM 6427 C C . THR G 3 537 ? 196.11000 156.40500 175.67100 1.000 66.19000 537 THR A C 1
ATOM 6428 O O . THR G 3 537 ? 195.57700 155.83500 174.70000 1.000 70.71000 537 THR A O 1
ATOM 6432 N N . LEU G 3 538 ? 196.11500 157.72900 175.85700 1.000 65.20000 538 LEU A N 1
ATOM 6433 C CA . LEU G 3 538 ? 195.38000 158.61600 174.92200 1.000 62.42000 538 LEU A CA 1
ATOM 6434 C C . LEU G 3 538 ? 196.27600 158.92500 173.72400 1.000 65.07000 538 LEU A C 1
ATOM 6435 O O . LEU G 3 538 ? 197.49400 158.80100 173.86200 1.000 72.64000 538 LEU A O 1
ATOM 6440 N N . ARG G 3 539 ? 195.67400 159.31800 172.59900 1.000 63.76000 539 ARG A N 1
ATOM 6441 C CA . ARG G 3 539 ? 196.45400 159.67400 171.38500 1.000 69.12000 539 ARG A CA 1
ATOM 6442 C C . ARG G 3 539 ? 196.58400 161.19700 171.30800 1.000 71.82000 539 ARG A C 1
ATOM 6443 O O . ARG G 3 539 ? 195.60400 161.88700 171.64500 1.000 75.68000 539 ARG A O 1
ATOM 6451 N N . LYS G 3 540 ? 197.74600 161.69500 170.87800 1.000 68.97000 540 LYS A N 1
ATOM 6452 C CA . LYS G 3 540 ? 197.98100 163.16100 170.79000 1.000 66.75000 540 LYS A CA 1
ATOM 6453 C C . LYS G 3 540 ? 197.05500 163.77300 169.73400 1.000 68.73000 540 LYS A C 1
ATOM 6454 O O . LYS G 3 540 ? 196.51300 164.86500 169.99100 1.000 74.20000 540 LYS A O 1
ATOM 6460 N N . SER G 3 541 ? 196.88900 163.10200 168.59000 1.000 62.43000 541 SER A N 1
ATOM 6461 C CA . SER G 3 541 ? 196.06800 163.66400 167.48400 1.000 60.93000 541 SER A CA 1
ATOM 6462 C C . SER G 3 541 ? 194.57600 163.45900 167.76600 1.000 65.98000 541 SER A C 1
ATOM 6463 O O . SER G 3 541 ? 194.18400 162.31100 168.05400 1.000 75.66000 541 SER A O 1
ATOM 6466 N N . MET G 3 542 ? 193.77800 164.52400 167.65800 1.000 66.86000 542 MET A N 1
ATOM 6467 C CA . MET G 3 542 ? 192.30800 164.41000 167.85400 1.000 65.59000 542 MET A CA 1
ATOM 6468 C C . MET G 3 542 ? 191.59700 164.73300 166.53700 1.000 67.69000 542 MET A C 1
ATOM 6469 O O . MET G 3 542 ? 190.41500 165.12000 166.59100 1.000 73.51000 542 MET A O 1
ATOM 6474 N N . ARG G 3 543 ? 192.29300 164.58200 165.40600 1.000 69.64000 543 ARG A N 1
ATOM 6475 C CA . ARG G 3 543 ? 191.69200 164.94300 164.09400 1.000 72.38000 543 ARG A CA 1
ATOM 6476 C C . ARG G 3 543 ? 191.39600 163.67000 163.29400 1.000 76.92000 543 ARG A C 1
ATOM 6477 O O . ARG G 3 543 ? 192.30300 162.82500 163.17300 1.000 79.33000 543 ARG A O 1
ATOM 6485 N N . VAL G 3 544 ? 190.17100 163.55000 162.77400 1.000 77.53000 544 VAL A N 1
ATOM 6486 C CA . VAL G 3 544 ? 189.78400 162.35600 161.96600 1.000 75.36000 544 VAL A CA 1
ATOM 6487 C C . VAL G 3 544 ? 190.75300 162.23100 160.78700 1.000 78.57000 544 VAL A C 1
ATOM 6488 O O . VAL G 3 544 ? 190.91600 163.21800 160.04600 1.000 83.18000 544 VAL A O 1
ATOM 6492 N N . PRO G 3 545 ? 191.39500 161.06100 160.57900 1.000 75.45000 545 PRO A N 1
ATOM 6493 C CA . PRO G 3 545 ? 192.29700 160.86000 159.44200 1.000 74.45000 545 PRO A CA 1
ATOM 6494 C C . PRO G 3 545 ? 191.57800 161.05200 158.10000 1.000 79.60000 545 PRO A C 1
ATOM 6495 O O . PRO G 3 545 ? 190.44500 160.62400 157.98100 1.000 79.74000 545 PRO A O 1
ATOM 6499 N N . GLY G 3 546 ? 192.24900 161.68200 157.13000 1.000 78.79000 546 GLY A N 1
ATOM 6500 C CA . GLY G 3 546 ? 191.65400 161.86600 155.79200 1.000 80.06000 546 GLY A CA 1
ATOM 6501 C C . GLY G 3 546 ? 190.56900 162.93000 155.78100 1.000 83.67000 546 GLY A C 1
ATOM 6502 O O . GLY G 3 546 ? 189.95600 163.12800 154.71400 1.000 87.31000 546 GLY A O 1
ATOM 6503 N N . SER G 3 547 ? 190.33500 163.59000 156.91900 1.000 84.77000 547 SER A N 1
ATOM 6504 C CA . SER G 3 547 ? 189.32100 164.67600 156.98800 1.000 86.33000 547 SER A CA 1
ATOM 6505 C C . SER G 3 547 ? 189.86600 165.86400 157.78500 1.000 88.33000 547 SER A C 1
ATOM 6506 O O . SER G 3 547 ? 189.98500 165.73800 159.01800 1.000 88.72000 547 SER A O 1
ATOM 6509 N N . GLU G 3 548 ? 190.16100 166.98100 157.11600 1.000 88.42000 548 GLU A N 1
ATOM 6510 C CA . GLU G 3 548 ? 190.60800 168.19700 157.84600 1.000 90.92000 548 GLU A CA 1
ATOM 6511 C C . GLU G 3 548 ? 189.39700 168.82700 158.54100 1.000 88.85000 548 GLU A C 1
ATOM 6512 O O . GLU G 3 548 ? 189.53500 169.23800 159.70800 1.000 89.55000 548 GLU A O 1
ATOM 6518 N N . THR G 3 549 ? 188.25300 168.88100 157.85300 1.000 84.86000 549 THR A N 1
ATOM 6519 C CA . THR G 3 549 ? 187.03900 169.53100 158.41600 1.000 84.19000 549 THR A CA 1
ATOM 6520 C C . THR G 3 549 ? 186.54800 168.79200 159.66500 1.000 84.39000 549 THR A C 1
ATOM 6521 O O . THR G 3 549 ? 186.12100 169.47800 160.60900 1.000 86.78000 549 THR A O 1
ATOM 6525 N N . MET G 3 550 ? 186.59400 167.45700 159.67200 1.000 82.08000 550 MET A N 1
ATOM 6526 C CA . MET G 3 550 ? 186.02300 166.69300 160.81600 1.000 77.30000 550 MET A CA 1
ATOM 6527 C C . MET G 3 550 ? 187.13900 166.22600 161.75600 1.000 79.11000 550 MET A C 1
ATOM 6528 O O . MET G 3 550 ? 188.15700 165.71700 161.25200 1.000 80.68000 550 MET A O 1
ATOM 6533 N N . CYS G 3 551 ? 186.94400 166.37300 163.06800 1.000 78.28000 551 CYS A N 1
ATOM 6534 C CA . CYS G 3 551 ? 187.95700 165.88900 164.04400 1.000 72.85000 551 CYS A CA 1
ATOM 6535 C C . CYS G 3 551 ? 187.25200 165.32700 165.28200 1.000 73.20000 551 CYS A C 1
ATOM 6536 O O . CYS G 3 551 ? 186.20000 165.87100 165.65900 1.000 77.72000 551 CYS A O 1
ATOM 6539 N N . TYR G 3 552 ? 187.81000 164.26600 165.87000 1.000 73.39000 552 TYR A N 1
ATOM 6540 C CA . TYR G 3 552 ? 187.18100 163.60300 167.04400 1.000 69.83000 552 TYR A CA 1
ATOM 6541 C C . TYR G 3 552 ? 186.84500 164.63200 168.11300 1.000 69.60000 552 TYR A C 1
ATOM 6542 O O . TYR G 3 552 ? 187.74300 165.38800 168.53300 1.000 72.21000 552 TYR A O 1
ATOM 6551 N N . SER G 3 553 ? 185.58200 164.66100 168.54400 1.000 65.66000 553 SER A N 1
ATOM 6552 C CA . SER G 3 553 ? 185.16600 165.58500 169.62900 1.000 63.17000 553 SER A CA 1
ATOM 6553 C C . SER G 3 553 ? 185.88600 165.20800 170.92600 1.000 66.31000 553 SER A C 1
ATOM 6554 O O . SER G 3 553 ? 186.28800 166.12600 171.66200 1.000 72.40000 553 SER A O 1
ATOM 6557 N N . ARG G 3 554 ? 186.02400 163.90600 171.19200 1.000 64.71000 554 ARG A N 1
ATOM 6558 C CA . ARG G 3 554 ? 186.71100 163.43000 172.42200 1.000 61.81000 554 ARG A CA 1
ATOM 6559 C C . ARG G 3 554 ? 188.00000 162.70200 172.02200 1.000 63.52000 554 ARG A C 1
ATOM 6560 O O . ARG G 3 554 ? 188.10500 162.30000 170.85000 1.000 69.35000 554 ARG A O 1
ATOM 6568 N N . PRO G 3 555 ? 188.98800 162.52100 172.92600 1.000 58.85000 555 PRO A N 1
ATOM 6569 C CA . PRO G 3 555 ? 190.27100 161.91600 172.54400 1.000 59.75000 555 PRO A CA 1
ATOM 6570 C C . PRO G 3 555 ? 190.20700 160.39800 172.32100 1.000 63.51000 555 PRO A C 1
ATOM 6571 O O . PRO G 3 555 ? 189.44800 159.73900 173.00800 1.000 66.17000 555 PRO A O 1
ATOM 6575 N N . LEU G 3 556 ? 191.00200 159.89300 171.37300 1.000 64.11000 556 LEU A N 1
ATOM 6576 C CA . LEU G 3 556 ? 191.05100 158.43100 171.10300 1.000 59.90000 556 LEU A CA 1
ATOM 6577 C C . LEU G 3 556 ? 191.94400 157.76700 172.15400 1.000 66.21000 556 LEU A C 1
ATOM 6578 O O . LEU G 3 556 ? 192.88600 158.43100 172.62400 1.000 73.30000 556 LEU A O 1
ATOM 6583 N N . VAL G 3 557 ? 191.65900 156.51000 172.50400 1.000 63.44000 557 VAL A N 1
ATOM 6584 C CA . VAL G 3 557 ? 192.42700 155.81900 173.58100 1.000 62.12000 557 VAL A CA 1
ATOM 6585 C C . VAL G 3 557 ? 192.86600 154.44000 173.08500 1.000 66.14000 557 VAL A C 1
ATOM 6586 O O . VAL G 3 557 ? 192.04200 153.75700 172.45000 1.000 72.21000 557 VAL A O 1
ATOM 6590 N N . SER G 3 558 ? 194.11300 154.05200 173.36300 1.000 61.30000 558 SER A N 1
ATOM 6591 C CA . SER G 3 558 ? 194.57800 152.69800 173.00000 1.000 59.73000 558 SER A CA 1
ATOM 6592 C C . SER G 3 558 ? 194.60400 151.89400 174.29100 1.000 62.64000 558 SER A C 1
ATOM 6593 O O . SER G 3 558 ? 195.21900 152.36100 175.25100 1.000 66.24000 558 SER A O 1
ATOM 6596 N N . PHE G 3 559 ? 193.95000 150.73100 174.31500 1.000 64.52000 559 PHE A N 1
ATOM 6597 C CA . PHE G 3 559 ? 193.84100 149.95500 175.57700 1.000 61.78000 559 PHE A CA 1
ATOM 6598 C C . PHE G 3 559 ? 193.82200 148.45400 175.28400 1.000 63.94000 559 PHE A C 1
ATOM 6599 O O . PHE G 3 559 ? 193.89400 148.07600 174.10300 1.000 70.18000 559 PHE A O 1
ATOM 6607 N N . SER G 3 560 ? 193.71700 147.63200 176.33200 1.000 64.77000 560 SER A N 1
ATOM 6608 C CA . SER G 3 560 ? 193.63200 146.15900 176.15200 1.000 64.47000 560 SER A CA 1
ATOM 6609 C C . SER G 3 560 ? 192.77200 145.55300 177.26400 1.000 68.00000 560 SER A C 1
ATOM 6610 O O . SER G 3 560 ? 192.72100 146.14700 178.35800 1.000 75.05000 560 SER A O 1
ATOM 6613 N N . PHE G 3 561 ? 192.14000 144.40500 177.00800 1.000 66.92000 561 PHE A N 1
ATOM 6614 C CA . PHE G 3 561 ? 191.24000 143.78300 178.01800 1.000 68.04000 561 PHE A CA 1
ATOM 6615 C C . PHE G 3 561 ? 192.07800 143.10400 179.10800 1.000 73.78000 561 PHE A C 1
ATOM 6616 O O . PHE G 3 561 ? 193.29200 142.92500 178.89800 1.000 80.47000 561 PHE A O 1
ATOM 6624 N N . ILE G 3 562 ? 191.44900 142.70400 180.21400 1.000 72.72000 562 ILE A N 1
ATOM 6625 C CA . ILE G 3 562 ? 192.20600 142.13000 181.36800 1.000 70.65000 562 ILE A CA 1
ATOM 6626 C C . ILE G 3 562 ? 193.18200 141.04400 180.90200 1.000 74.13000 562 ILE A C 1
ATOM 6627 O O . ILE G 3 562 ? 194.39400 141.22900 181.11700 1.000 77.98000 562 ILE A O 1
ATOM 6632 N N . ASN G 3 563 ? 192.69700 139.96300 180.29200 1.000 72.43000 563 ASN A N 1
ATOM 6633 C CA . ASN G 3 563 ? 193.63900 138.86200 179.96300 1.000 73.27000 563 ASN A CA 1
ATOM 6634 C C . ASN G 3 563 ? 193.90000 138.80600 178.46200 1.000 77.18000 563 ASN A C 1
ATOM 6635 O O . ASN G 3 563 ? 194.40200 137.77400 177.99900 1.000 82.58000 563 ASN A O 1
ATOM 6640 N N . ASP G 3 564 ? 193.57500 139.86900 177.73600 1.000 73.54000 564 ASP A N 1
ATOM 6641 C CA . ASP G 3 564 ? 193.72300 139.82200 176.25700 1.000 69.91000 564 ASP A CA 1
ATOM 6642 C C . ASP G 3 564 ? 194.97100 140.59900 175.83600 1.000 71.17000 564 ASP A C 1
ATOM 6643 O O . ASP G 3 564 ? 195.07100 141.78700 176.18600 1.000 76.01000 564 ASP A O 1
ATOM 6648 N N . THR G 3 565 ? 195.87900 139.94300 175.12100 1.000 69.71000 565 THR A N 1
ATOM 6649 C CA . THR G 3 565 ? 197.12700 140.57800 174.61500 1.000 74.36000 565 THR A CA 1
ATOM 6650 C C . THR G 3 565 ? 196.79800 141.65300 173.57500 1.000 72.43000 565 THR A C 1
ATOM 6651 O O . THR G 3 565 ? 197.49600 142.68600 173.56700 1.000 74.43000 565 THR A O 1
ATOM 6655 N N . LYS G 3 566 ? 195.77000 141.42500 172.75000 1.000 66.34000 566 LYS A N 1
ATOM 6656 C CA . LYS G 3 566 ? 195.42500 142.36900 171.65000 1.000 63.11000 566 LYS A CA 1
ATOM 6657 C C . LYS G 3 566 ? 195.19800 143.78200 172.19000 1.000 67.79000 566 LYS A C 1
ATOM 6658 O O . LYS G 3 566 ? 194.58700 143.91200 173.26700 1.000 70.81000 566 LYS A O 1
ATOM 6664 N N . THR G 3 567 ? 195.65900 144.79500 171.45300 1.000 66.86000 567 THR A N 1
ATOM 6665 C CA . THR G 3 567 ? 195.44200 146.21100 171.85400 1.000 63.30000 567 THR A CA 1
ATOM 6666 C C . THR G 3 567 ? 194.30300 146.80500 171.02200 1.000 64.58000 567 THR A C 1
ATOM 6667 O O . THR G 3 567 ? 194.42100 146.80900 169.78400 1.000 70.38000 567 THR A O 1
ATOM 6671 N N . TYR G 3 568 ? 193.24700 147.28500 171.68400 1.000 63.65000 568 TYR A N 1
ATOM 6672 C CA . TYR G 3 568 ? 192.08300 147.87100 170.96900 1.000 61.32000 568 TYR A CA 1
ATOM 6673 C C . TYR G 3 568 ? 192.26200 149.37500 170.85700 1.000 65.24000 568 TYR A C 1
ATOM 6674 O O . TYR G 3 568 ? 193.04900 149.95200 171.63700 1.000 71.72000 568 TYR A O 1
ATOM 6683 N N . GLU G 3 569 ? 191.54900 150.00300 169.91800 1.000 64.95000 569 GLU A N 1
ATOM 6684 C CA . GLU G 3 569 ? 191.58800 151.48400 169.79800 1.000 63.06000 569 GLU A CA 1
ATOM 6685 C C . GLU G 3 569 ? 190.16200 152.01500 169.95900 1.000 69.13000 569 GLU A C 1
ATOM 6686 O O . GLU G 3 569 ? 189.29900 151.63500 169.14600 1.000 78.09000 569 GLU A O 1
ATOM 6692 N N . GLY G 3 570 ? 189.92700 152.84900 170.97300 1.000 64.12000 570 GLY A N 1
ATOM 6693 C CA . GLY G 3 570 ? 188.57300 153.37600 171.22800 1.000 61.88000 570 GLY A CA 1
ATOM 6694 C C . GLY G 3 570 ? 188.58300 154.88200 171.40800 1.000 62.54000 570 GLY A C 1
ATOM 6695 O O . GLY G 3 570 ? 189.59500 155.50700 171.04500 1.000 68.96000 570 GLY A O 1
ATOM 6696 N N . GLN G 3 571 ? 187.49600 155.44300 171.94100 1.000 60.57000 571 GLN A N 1
ATOM 6697 C CA . GLN G 3 571 ? 187.42200 156.90700 172.18800 1.000 60.70000 571 GLN A CA 1
ATOM 6698 C C . GLN G 3 571 ? 187.04400 157.14500 173.65200 1.000 60.77000 571 GLN A C 1
ATOM 6699 O O . GLN G 3 571 ? 186.01800 156.59300 174.09400 1.000 64.75000 571 GLN A O 1
ATOM 6705 N N . LEU G 3 572 ? 187.84700 157.93500 174.36800 1.000 62.67000 572 LEU A N 1
ATOM 6706 C CA . LEU G 3 572 ? 187.58500 158.19700 175.8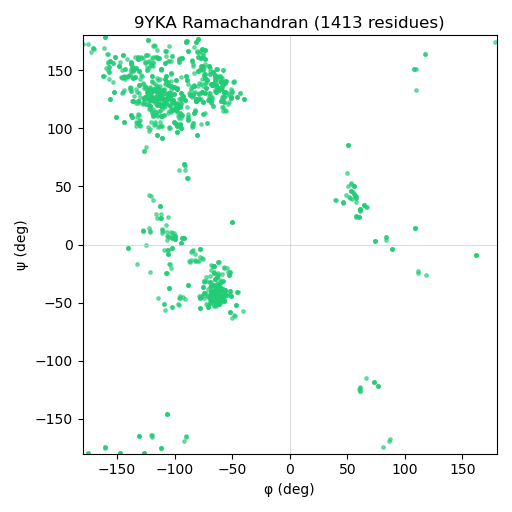0700 1.000 58.99000 572 LEU A CA 1
ATOM 6707 C C . LEU G 3 572 ? 186.23500 158.89800 175.96200 1.000 60.97000 572 LEU A C 1
ATOM 6708 O O . LEU G 3 572 ? 185.98800 159.85800 175.21400 1.000 68.03000 572 LEU A O 1
ATOM 6713 N N . GLY G 3 573 ? 185.39800 158.42700 176.88900 1.000 62.13000 573 GLY A N 1
ATOM 6714 C CA . GLY G 3 573 ? 184.11800 159.10200 177.17300 1.000 65.30000 573 GLY A CA 1
ATOM 6715 C C . GLY G 3 573 ? 184.18300 159.82400 178.50600 1.000 68.93000 573 GLY A C 1
ATOM 6716 O O . GLY G 3 573 ? 185.27200 160.32000 178.85100 1.000 72.72000 573 GLY A O 1
ATOM 6717 N N . THR G 3 574 ? 183.06700 159.87500 179.23700 1.000 68.28000 574 THR A N 1
ATOM 6718 C CA . THR G 3 574 ? 183.08100 160.49800 180.58600 1.000 69.08000 574 THR A CA 1
ATOM 6719 C C . THR G 3 574 ? 183.26300 159.40900 181.64600 1.000 72.48000 574 THR A C 1
ATOM 6720 O O . THR G 3 574 ? 182.95300 158.24100 181.34200 1.000 75.99000 574 THR A O 1
ATOM 6724 N N . ASP G 3 575 ? 183.75400 159.77800 182.83200 1.000 72.61000 575 ASP A N 1
ATOM 6725 C CA . ASP G 3 575 ? 183.90900 158.80500 183.94800 1.000 74.16000 575 ASP A CA 1
ATOM 6726 C C . ASP G 3 575 ? 184.80200 157.63700 183.51800 1.000 73.62000 575 ASP A C 1
ATOM 6727 O O . ASP G 3 575 ? 184.47900 156.49400 183.89200 1.000 76.44000 575 ASP A O 1
ATOM 6732 N N . ASN G 3 576 ? 185.87200 157.90800 182.76500 1.000 71.28000 576 ASN A N 1
ATOM 6733 C CA . ASN G 3 576 ? 186.83700 156.83800 182.38800 1.000 69.27000 576 ASN A CA 1
ATOM 6734 C C . ASN G 3 576 ? 186.11600 155.68900 181.67400 1.000 72.68000 576 ASN A C 1
ATOM 6735 O O . ASN G 3 576 ? 186.41100 154.52500 181.99600 1.000 77.40000 576 ASN A O 1
ATOM 6740 N N . GLU G 3 577 ? 185.20000 156.00100 180.75400 1.000 68.23000 577 GLU A N 1
ATOM 6741 C CA . GLU G 3 577 ? 184.49500 154.94300 179.98200 1.000 64.42000 577 GLU A CA 1
ATOM 6742 C C . GLU G 3 577 ? 184.98400 154.96100 178.53000 1.000 65.46000 577 GLU A C 1
ATOM 6743 O O . GLU G 3 577 ? 184.67300 155.93200 177.81800 1.000 69.81000 577 GLU A O 1
ATOM 6749 N N . ILE G 3 578 ? 185.70300 153.91700 178.11100 1.000 66.42000 578 ILE A N 1
ATOM 6750 C CA . ILE G 3 578 ? 186.23400 153.85400 176.71700 1.000 60.66000 578 ILE A CA 1
ATOM 6751 C C . ILE G 3 578 ? 185.12900 153.32600 175.79600 1.000 64.48000 578 ILE A C 1
ATOM 6752 O O . ILE G 3 578 ? 184.43000 152.37900 176.20100 1.000 71.79000 578 ILE A O 1
ATOM 6757 N N . PHE G 3 579 ? 184.95700 153.93500 174.62100 1.000 61.87000 579 PHE A N 1
ATOM 6758 C CA . PHE G 3 579 ? 183.94300 153.45900 173.64500 1.000 58.67000 579 PHE A CA 1
ATOM 6759 C C . PHE G 3 579 ? 184.65800 152.78600 172.47100 1.000 63.00000 579 PHE A C 1
ATOM 6760 O O . PHE G 3 579 ? 185.47600 153.45400 171.81500 1.000 69.90000 579 PHE A O 1
ATOM 6768 N N . LEU G 3 580 ? 184.35200 151.51100 172.21400 1.000 63.57000 580 LEU A N 1
ATOM 6769 C CA . LEU G 3 580 ? 185.01900 150.76200 171.11500 1.000 61.75000 580 LEU A CA 1
ATOM 6770 C C . LEU G 3 580 ? 184.77500 151.48700 169.78800 1.000 64.25000 580 LEU A C 1
ATOM 6771 O O . LEU G 3 580 ? 185.71200 151.55000 168.97000 1.000 67.10000 580 LEU A O 1
ATOM 6776 N N . THR G 3 581 ? 183.56600 152.01800 169.59600 1.000 64.55000 581 THR A N 1
ATOM 6777 C CA . THR G 3 581 ? 183.23400 152.75800 168.35100 1.000 62.38000 581 THR A CA 1
ATOM 6778 C C . THR G 3 581 ? 183.74300 154.19700 168.46900 1.000 66.75000 581 THR A C 1
ATOM 6779 O O . THR G 3 581 ? 183.23600 154.93000 169.33700 1.000 72.34000 581 THR A O 1
ATOM 6783 N N . LYS G 3 582 ? 184.70500 154.57800 167.62600 1.000 68.44000 582 LYS A N 1
ATOM 6784 C CA . LYS G 3 582 ? 185.23300 155.96800 167.64100 1.000 66.76000 582 LYS A CA 1
ATOM 6785 C C . LYS G 3 582 ? 184.39400 156.83600 166.69700 1.000 67.99000 582 LYS A C 1
ATOM 6786 O O . LYS G 3 582 ? 184.97600 157.43500 165.77500 1.000 72.11000 582 LYS A O 1
ATOM 6792 N N . LYS G 3 583 ? 183.07900 156.89900 166.92600 1.000 66.44000 583 LYS A N 1
ATOM 6793 C CA . LYS G 3 583 ? 182.18500 157.69000 166.03700 1.000 68.67000 583 LYS A CA 1
ATOM 6794 C C . LYS G 3 583 ? 181.86400 159.05200 166.66400 1.000 74.32000 583 LYS A C 1
ATOM 6795 O O . LYS G 3 583 ? 181.05200 159.78600 166.07000 1.000 82.55000 583 LYS A O 1
ATOM 6801 N N . MET G 3 584 ? 182.47400 159.38300 167.80500 1.000 74.40000 584 MET A N 1
ATOM 6802 C CA . MET G 3 584 ? 182.25900 160.73200 168.39500 1.000 75.95000 584 MET A CA 1
ATOM 6803 C C . MET G 3 584 ? 183.20500 161.71500 167.70000 1.000 72.59000 584 MET A C 1
ATOM 6804 O O . MET G 3 584 ? 184.42900 161.57600 167.87300 1.000 71.96000 584 MET A O 1
ATOM 6809 N N . THR G 3 585 ? 182.65500 162.66700 166.94300 1.000 73.36000 585 THR A N 1
ATOM 6810 C CA . THR G 3 585 ? 183.50700 163.61600 166.17800 1.000 70.43000 585 THR A CA 1
ATOM 6811 C C . THR G 3 585 ? 182.76600 164.94400 165.99900 1.000 74.29000 585 THR A C 1
ATOM 6812 O O . THR G 3 585 ? 181.53200 164.95700 166.16300 1.000 80.13000 585 THR A O 1
ATOM 6816 N N . GLU G 3 586 ? 183.49900 166.01200 165.67900 1.000 73.22000 586 GLU A N 1
ATOM 6817 C CA . GLU G 3 586 ? 182.88200 167.35200 165.49900 1.000 72.43000 586 GLU A CA 1
ATOM 6818 C C . GLU G 3 586 ? 183.60800 168.10200 164.38000 1.000 76.89000 586 GLU A C 1
ATOM 6819 O O . GLU G 3 586 ? 184.72600 167.68800 164.01700 1.000 81.38000 586 GLU A O 1
ATOM 6825 N N . VAL G 3 587 ? 182.99000 169.16100 163.85500 1.000 76.46000 587 VAL A N 1
ATOM 6826 C CA . VAL G 3 587 ? 183.65500 169.99200 162.80900 1.000 72.05000 587 VAL A CA 1
ATOM 6827 C C . VAL G 3 587 ? 184.83500 170.71300 163.46600 1.000 75.48000 587 VAL A C 1
ATOM 6828 O O . VAL G 3 587 ? 184.66700 171.20500 164.59800 1.000 80.94000 587 VAL A O 1
ATOM 6832 N N . CYS G 3 588 ? 185.98300 170.76900 162.78500 1.000 74.33000 588 CYS A N 1
ATOM 6833 C CA . CYS G 3 588 ? 187.19300 171.38500 163.39200 1.000 75.07000 588 CYS A CA 1
ATOM 6834 C C . CYS G 3 588 ? 186.94300 172.87400 163.64600 1.000 78.29000 588 CYS A C 1
ATOM 6835 O O . CYS G 3 588 ? 186.37000 173.53900 162.76000 1.000 84.48000 588 CYS A O 1
ATOM 6838 N N . GLN G 3 589 ? 187.36500 173.36900 164.81300 1.000 77.49000 589 GLN A N 1
ATOM 6839 C CA . GLN G 3 589 ? 187.12800 174.78900 165.17900 1.000 76.42000 589 GLN A CA 1
ATOM 6840 C C . GLN G 3 589 ? 188.47500 175.48500 165.38800 1.000 77.06000 589 GLN A C 1
ATOM 6841 O O . GLN G 3 589 ? 189.40800 174.82800 165.89000 1.000 83.21000 589 GLN A O 1
ATOM 6847 N N . ALA G 3 590 ? 188.56500 176.76400 165.01700 1.000 75.75000 590 ALA A N 1
ATOM 6848 C CA . ALA G 3 590 ? 189.81700 177.53300 165.19900 1.000 77.19000 590 ALA A CA 1
ATOM 6849 C C . ALA G 3 590 ? 190.00100 177.87400 166.68100 1.000 76.67000 590 ALA A C 1
ATOM 6850 O O . ALA G 3 590 ? 188.98400 178.13900 167.35200 1.000 76.98000 590 ALA A O 1
ATOM 6852 N N . THR G 3 591 ? 191.24600 177.85500 167.16800 1.000 78.57000 591 THR A N 1
ATOM 6853 C CA . THR G 3 591 ? 191.53900 178.21300 168.58400 1.000 84.20000 591 THR A CA 1
ATOM 6854 C C . THR G 3 591 ? 190.66400 177.37300 169.52100 1.000 83.81000 591 THR A C 1
ATOM 6855 O O . THR G 3 591 ? 190.08000 177.95300 170.45800 1.000 87.90000 591 THR A O 1
ATOM 6859 N N . SER G 3 592 ? 190.58100 176.06100 169.27600 1.000 79.05000 592 SER A N 1
ATOM 6860 C C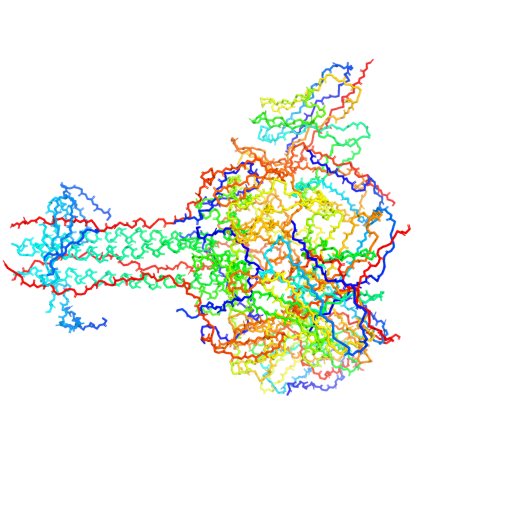A . SER G 3 592 ? 189.76300 175.16600 170.13500 1.000 73.92000 592 SER A CA 1
ATOM 6861 C C . SER G 3 592 ? 190.65400 174.51700 171.19900 1.000 75.42000 592 SER A C 1
ATOM 6862 O O . SER G 3 592 ? 191.58100 173.77700 170.81900 1.000 77.13000 592 SER A O 1
ATOM 6865 N N . GLN G 3 593 ? 190.36500 174.79200 172.47500 1.000 73.61000 593 GLN A N 1
ATOM 6866 C CA . GLN G 3 593 ? 191.14700 174.20500 173.59400 1.000 67.91000 593 GLN A CA 1
ATOM 6867 C C . GLN G 3 593 ? 190.21600 173.32100 174.42700 1.000 67.43000 593 GLN A C 1
ATOM 6868 O O . GLN G 3 593 ? 189.17100 173.82800 174.87300 1.000 72.91000 593 GLN A O 1
ATOM 6874 N N . TYR G 3 594 ? 190.58000 172.05100 174.61900 1.000 64.34000 594 TYR A N 1
ATOM 6875 C CA . TYR G 3 594 ? 189.70500 171.10600 175.36100 1.000 62.81000 594 TYR A CA 1
ATOM 6876 C C . TYR G 3 594 ? 190.48700 170.46300 176.49600 1.000 65.02000 594 TYR A C 1
ATOM 6877 O O . TYR G 3 594 ? 191.64900 170.06400 176.28000 1.000 71.29000 594 TYR A O 1
ATOM 6886 N N . TYR G 3 595 ? 189.87100 170.36100 177.67600 1.000 60.62000 595 TYR A N 1
ATOM 6887 C CA . TYR G 3 595 ? 190.52400 169.68200 178.82700 1.000 61.61000 595 TYR A CA 1
ATOM 6888 C C . TYR G 3 595 ? 189.76000 168.39300 179.09100 1.000 67.66000 595 TYR A C 1
ATOM 6889 O O . TYR G 3 595 ? 188.56300 168.47300 179.43200 1.000 71.50000 595 TYR A O 1
ATOM 6898 N N . PHE G 3 596 ? 190.41500 167.23900 178.93800 1.000 69.45000 596 PHE A N 1
ATOM 6899 C CA . PHE G 3 596 ? 189.68600 165.95200 179.07200 1.000 64.57000 596 PHE A CA 1
ATOM 6900 C C . PHE G 3 596 ? 190.26200 165.15700 180.24000 1.000 68.96000 596 PHE A C 1
ATOM 6901 O O . PHE G 3 596 ? 191.48800 165.04600 180.32600 1.000 73.20000 596 PHE A O 1
ATOM 6909 N N . GLN G 3 597 ? 189.39700 164.61800 181.09800 1.000 69.19000 597 GLN A N 1
ATOM 6910 C CA . GLN G 3 597 ? 189.87900 163.89200 182.29900 1.000 69.11000 597 GLN A CA 1
ATOM 6911 C C . GLN G 3 597 ? 190.04200 162.40900 181.98100 1.000 71.73000 597 GLN A C 1
ATOM 6912 O O . GLN G 3 597 ? 189.06300 161.79900 181.53800 1.000 74.82000 597 GLN A O 1
ATOM 6918 N N . SER G 3 598 ? 191.23500 161.86400 182.20400 1.000 70.83000 598 SER A N 1
ATOM 6919 C CA . SER G 3 598 ? 191.48000 160.42000 181.99900 1.000 66.48000 598 SER A CA 1
ATOM 6920 C C . SER G 3 598 ? 192.20700 159.88400 183.22700 1.000 69.30000 598 SER A C 1
ATOM 6921 O O . SER G 3 598 ? 193.40600 160.15100 183.36500 1.000 77.87000 598 SER A O 1
ATOM 6924 N N . GLY G 3 599 ? 191.49500 159.16300 184.08100 1.000 66.71000 599 GLY A N 1
ATOM 6925 C CA . GLY G 3 599 ? 192.10200 158.65800 185.31800 1.000 64.68000 599 GLY A CA 1
ATOM 6926 C C . GLY G 3 599 ? 192.29500 159.78300 186.30700 1.000 71.70000 599 GLY A C 1
ATOM 6927 O O . GLY G 3 599 ? 191.29500 160.39300 186.70500 1.000 78.83000 599 GLY A O 1
ATOM 6928 N N . ASN G 3 600 ? 193.54000 160.05300 186.67900 1.000 69.78000 600 ASN A N 1
ATOM 6929 C CA . ASN G 3 600 ? 193.82700 161.10500 187.68000 1.000 70.99000 600 ASN A CA 1
ATOM 6930 C C . ASN G 3 600 ? 194.55200 162.25400 186.98700 1.000 74.63000 600 ASN A C 1
ATOM 6931 O O . ASN G 3 600 ? 195.24200 163.01300 187.67800 1.000 79.85000 600 ASN A O 1
ATOM 6936 N N . GLU G 3 601 ? 194.39300 162.36200 185.67300 1.000 73.49000 601 GLU A N 1
ATOM 6937 C CA . GLU G 3 601 ? 195.07900 163.42800 184.90800 1.000 72.25000 601 GLU A CA 1
ATOM 6938 C C . GLU G 3 601 ? 194.08500 164.15300 184.00400 1.000 71.96000 601 GLU A C 1
ATOM 6939 O O . GLU G 3 601 ? 193.11600 163.51400 183.57700 1.000 76.65000 601 GLU A O 1
ATOM 6945 N N . ILE G 3 602 ? 194.31300 165.43800 183.74300 1.000 69.87000 602 ILE A N 1
ATOM 6946 C CA . ILE G 3 602 ? 193.45800 166.20100 182.79500 1.000 64.21000 602 ILE A CA 1
ATOM 6947 C C . ILE G 3 602 ? 194.32000 166.50800 181.57200 1.000 67.32000 602 ILE A C 1
ATOM 6948 O O . ILE G 3 602 ? 195.26300 167.28900 181.70500 1.000 73.61000 602 ILE A O 1
ATOM 6953 N N . HIS G 3 603 ? 194.02600 165.88600 180.43800 1.000 64.34000 603 HIS A N 1
ATOM 6954 C CA . HIS G 3 603 ? 194.88300 166.06000 179.23400 1.000 66.69000 603 HIS A CA 1
ATOM 6955 C C . HIS G 3 603 ? 194.40000 167.27400 178.43600 1.000 66.96000 603 HIS A C 1
ATOM 6956 O O . HIS G 3 603 ? 193.30500 167.21700 177.83600 1.000 69.30000 603 HIS A O 1
ATOM 6963 N N . VAL G 3 604 ? 195.19500 168.34600 178.43900 1.000 64.75000 604 VAL A N 1
ATOM 6964 C CA . VAL G 3 604 ? 194.82500 169.57800 177.68500 1.000 60.72000 604 VAL A CA 1
ATOM 6965 C C . VAL G 3 604 ? 195.08900 169.33500 176.19800 1.000 62.33000 604 VAL A C 1
ATOM 6966 O O . VAL G 3 604 ? 196.19200 168.85700 175.87000 1.000 67.08000 604 VAL A O 1
ATOM 6970 N N . TYR G 3 605 ? 194.11900 169.65200 175.33800 1.000 61.26000 605 TYR A N 1
ATOM 6971 C CA . TYR G 3 605 ? 194.33700 169.52900 173.87200 1.000 61.92000 605 TYR A CA 1
ATOM 6972 C C . TYR G 3 605 ? 194.13600 170.90400 173.24700 1.000 67.82000 605 TYR A C 1
ATOM 6973 O O . TYR G 3 605 ? 193.07300 171.52000 173.47000 1.000 75.31000 605 TYR A O 1
ATOM 6982 N N . ASN G 3 606 ? 195.12400 171.37200 172.48100 1.000 66.77000 606 ASN A N 1
ATOM 6983 C CA . ASN G 3 606 ? 195.00800 172.68700 171.79800 1.000 65.66000 606 ASN A CA 1
ATOM 6984 C C . ASN G 3 606 ? 194.98000 172.45100 170.28600 1.000 69.00000 606 ASN A C 1
ATOM 6985 O O . ASN G 3 606 ? 195.88700 171.76100 169.78400 1.000 74.91000 606 ASN A O 1
ATOM 6990 N N . ASP G 3 607 ? 193.96300 172.98500 169.60200 1.000 69.35000 607 ASP A N 1
ATOM 6991 C CA . ASP G 3 607 ? 193.82800 172.80400 168.13100 1.000 71.50000 607 ASP A CA 1
ATOM 6992 C C . ASP G 3 607 ? 193.79800 171.30700 167.80500 1.000 71.60000 607 ASP A C 1
ATOM 6993 O O . ASP G 3 607 ? 194.46400 170.91100 166.82700 1.000 74.73000 607 ASP A O 1
ATOM 6998 N N . TYR G 3 608 ? 193.07500 170.51300 168.60200 1.000 70.46000 608 TYR A N 1
ATOM 6999 C CA . TYR G 3 608 ? 192.92700 169.05400 168.33100 1.000 67.01000 608 TYR A CA 1
ATOM 7000 C C . TYR G 3 608 ? 194.29900 168.38100 168.37400 1.000 67.35000 608 TYR A C 1
ATOM 7001 O O . TYR G 3 608 ? 194.49800 167.37000 167.66600 1.000 72.57000 608 TYR A O 1
ATOM 7010 N N . HIS G 3 609 ? 195.21800 168.92100 169.17900 1.000 64.79000 609 HIS A N 1
ATOM 7011 C CA . HIS G 3 609 ? 196.56400 168.30500 169.34200 1.000 61.40000 609 HIS A CA 1
ATOM 7012 C C . HIS G 3 609 ? 196.92000 168.35300 170.82900 1.000 59.80000 609 HIS A C 1
ATOM 7013 O O . HIS G 3 609 ? 196.76100 169.42600 171.44900 1.000 66.66000 609 HIS A O 1
ATOM 7020 N N . HIS G 3 610 ? 197.38500 167.23400 171.39000 1.000 56.86000 610 HIS A N 1
ATOM 7021 C CA . HIS G 3 610 ? 197.63400 167.20600 172.85700 1.000 59.07000 610 HIS A CA 1
ATOM 7022 C C . HIS G 3 610 ? 198.70400 168.24900 173.19400 1.000 64.65000 610 HIS A C 1
ATOM 7023 O O . HIS G 3 610 ? 199.74100 168.30100 172.50000 1.000 69.82000 610 HIS A O 1
ATOM 7030 N N . PHE G 3 611 ? 198.45800 169.05200 174.23300 1.000 65.58000 611 PHE A N 1
ATOM 7031 C CA . PHE G 3 611 ? 199.41500 170.12500 174.61000 1.000 62.21000 611 PHE A CA 1
ATOM 7032 C C . PHE G 3 611 ? 200.12400 169.77700 175.92200 1.000 66.17000 611 PHE A C 1
ATOM 7033 O O . PHE G 3 611 ? 201.36700 169.84200 175.95800 1.000 72.41000 611 PHE A O 1
ATOM 7041 N N . LYS G 3 612 ? 199.36300 169.42100 176.96200 1.000 65.41000 612 LYS A N 1
ATOM 7042 C CA . LYS G 3 612 ? 199.98400 169.16200 178.28900 1.000 67.42000 612 LYS A CA 1
ATOM 7043 C C . LYS G 3 612 ? 199.12500 168.18500 179.09700 1.000 69.85000 612 LYS A C 1
ATOM 7044 O O . LYS G 3 612 ? 197.91300 168.10400 178.82000 1.000 73.87000 612 LYS A O 1
ATOM 7050 N N . THR G 3 613 ? 199.72800 167.47900 180.05800 1.000 68.96000 613 THR A N 1
ATOM 7051 C CA . THR G 3 613 ? 198.95400 166.57900 180.95400 1.000 69.09000 613 THR A CA 1
ATOM 7052 C C . THR G 3 613 ? 199.12900 167.07600 182.39100 1.000 70.24000 613 THR A C 1
ATOM 7053 O O . THR G 3 613 ? 200.25200 166.96100 182.91500 1.000 75.59000 613 THR A O 1
ATOM 7057 N N . ILE G 3 614 ? 198.06800 167.61600 182.99400 1.000 69.19000 614 ILE A N 1
ATOM 7058 C CA . ILE G 3 614 ? 198.17800 168.20700 184.36200 1.000 67.33000 614 ILE A CA 1
ATOM 7059 C C . ILE G 3 614 ? 197.46800 167.28600 185.35800 1.000 71.20000 614 ILE A C 1
ATOM 7060 O O . ILE G 3 614 ? 196.65700 166.45200 184.91100 1.000 77.50000 614 ILE A O 1
ATOM 7065 N N . GLU G 3 615 ? 197.82900 167.34600 186.63100 1.000 72.16000 615 GLU A N 1
ATOM 7066 C CA . GLU G 3 615 ? 197.11900 166.51600 187.62900 1.000 76.24000 615 GLU A CA 1
ATOM 7067 C C . GLU G 3 615 ? 195.74600 167.13800 187.86300 1.000 79.19000 615 GLU A C 1
ATOM 7068 O O . GLU G 3 615 ? 195.54400 168.28100 187.43600 1.000 82.35000 615 GLU A O 1
ATOM 7074 N N . LEU G 3 616 ? 194.84500 166.41700 188.52500 1.000 78.77000 616 LEU A N 1
ATOM 7075 C CA . LEU G 3 616 ? 193.46700 166.92800 188.70800 1.000 75.98000 616 LEU A CA 1
ATOM 7076 C C . LEU G 3 616 ? 193.52100 168.21200 189.53100 1.000 79.79000 616 LEU A C 1
ATOM 7077 O O . LEU G 3 616 ? 192.71700 169.11600 189.25400 1.000 82.02000 616 LEU A O 1
ATOM 7082 N N . ASP G 3 617 ? 194.43100 168.29100 190.49500 1.000 80.53000 617 ASP A N 1
ATOM 7083 C CA . ASP G 3 617 ? 194.48200 169.46200 191.40400 1.000 77.16000 617 ASP A CA 1
ATOM 7084 C C . ASP G 3 617 ? 194.85100 170.72600 190.62800 1.000 77.50000 617 ASP A C 1
ATOM 7085 O O . ASP G 3 617 ? 194.60100 171.82200 191.14500 1.000 79.82000 617 ASP A O 1
ATOM 7090 N N . GLY G 3 618 ? 195.42800 170.57800 189.44200 1.000 74.16000 618 GLY A N 1
ATOM 7091 C CA . GLY G 3 618 ? 195.75800 171.74300 188.63700 1.000 71.03000 618 GLY A CA 1
ATOM 7092 C C . GLY G 3 618 ? 194.55500 172.62700 188.36800 1.000 71.71000 618 GLY A C 1
ATOM 7093 O O . GLY G 3 618 ? 194.66000 173.85500 188.37200 1.000 74.30000 618 GLY A O 1
ATOM 7094 N N . ILE G 3 619 ? 193.40200 172.00500 188.12200 1.000 71.45000 619 ILE A N 1
ATOM 7095 C CA . ILE G 3 619 ? 192.15100 172.77000 187.83700 1.000 67.74000 619 ILE A CA 1
ATOM 7096 C C . ILE G 3 619 ? 191.33000 172.87600 189.12800 1.000 71.09000 619 ILE A C 1
ATOM 7097 O O . ILE G 3 619 ? 191.18500 171.85100 189.80600 1.000 75.47000 619 ILE A O 1
ATOM 7102 N N . ALA G 3 620 ? 190.81800 174.06500 189.45300 1.000 66.05000 620 ALA A N 1
ATOM 7103 C CA . ALA G 3 620 ? 190.07300 174.29100 190.71400 1.000 59.67000 620 ALA A CA 1
ATOM 7104 C C . ALA G 3 620 ? 188.79400 173.44700 190.72800 1.000 66.27000 620 ALA A C 1
ATOM 7105 O O . ALA G 3 620 ? 188.25300 173.17100 189.64000 1.000 72.92000 620 ALA A O 1
ATOM 7107 N N . THR G 3 621 ? 188.33100 173.06200 191.92000 1.000 63.68000 621 THR A N 1
ATOM 7108 C CA . THR G 3 621 ? 187.11200 172.22000 192.04000 1.000 62.68000 621 THR A CA 1
ATOM 7109 C C . THR G 3 621 ? 185.91100 173.09500 192.41300 1.000 66.19000 621 THR A C 1
ATOM 7110 O O . THR G 3 621 ? 186.02800 173.86800 193.38400 1.000 71.68000 621 THR A O 1
ATOM 7114 N N . LEU G 3 622 ? 184.80700 172.97400 191.67100 1.000 65.84000 622 LEU A N 1
ATOM 7115 C CA . LEU G 3 622 ? 183.57400 173.74200 191.99000 1.000 64.50000 622 LEU A CA 1
ATOM 7116 C C . LEU G 3 622 ? 183.04700 173.29700 193.35700 1.000 68.02000 622 LEU A C 1
ATOM 7117 O O . LEU G 3 622 ? 182.93200 172.07500 193.57300 1.000 71.50000 622 LEU A O 1
ATOM 7122 N N . GLN G 3 623 ? 182.73700 174.25200 194.23700 1.000 62.07000 623 GLN A N 1
ATOM 7123 C CA . GLN G 3 623 ? 182.27800 173.90900 195.60900 1.000 64.59000 623 GLN A CA 1
ATOM 7124 C C . GLN G 3 623 ? 180.74900 173.81700 195.63100 1.000 67.72000 623 GLN A C 1
ATOM 7125 O O . GLN G 3 623 ? 180.11600 174.69300 196.25200 1.000 72.27000 623 GLN A O 1
ATOM 7131 N N . THR G 3 624 ? 180.18600 172.79700 194.97800 1.000 63.80000 624 THR A N 1
ATOM 7132 C CA . THR G 3 624 ? 178.71200 172.60200 194.96900 1.000 58.39000 624 THR A CA 1
ATOM 7133 C C . THR G 3 624 ? 178.23200 172.21100 196.37100 1.000 63.02000 624 THR A C 1
ATOM 7134 O O . THR G 3 624 ? 177.16800 172.70900 196.78100 1.000 71.76000 624 THR A O 1
ATOM 7138 N N . PHE G 3 625 ? 178.98900 171.36500 197.07600 1.000 60.28000 625 PHE A N 1
ATOM 7139 C CA . PHE G 3 625 ? 178.56000 170.86700 198.41100 1.000 60.41000 625 PHE A CA 1
ATOM 7140 C C . PHE G 3 625 ? 178.02600 172.00800 199.28300 1.000 60.95000 625 PHE A C 1
ATOM 7141 O O . PHE G 3 625 ? 178.74100 173.01300 199.45800 1.000 63.96000 625 PHE A O 1
ATOM 7149 N N . ILE G 3 626 ? 176.81500 171.84600 199.82400 1.000 60.90000 626 ILE A N 1
ATOM 7150 C CA . ILE G 3 626 ? 176.24200 172.86200 200.75500 1.000 52.81000 626 ILE A CA 1
ATOM 7151 C C . ILE G 3 626 ? 176.49300 172.38100 202.18700 1.000 55.61000 626 ILE A C 1
ATOM 7152 O O . ILE G 3 626 ? 175.76400 171.48400 202.64500 1.000 61.71000 626 ILE A O 1
ATOM 7157 N N . SER G 3 627 ? 177.49600 172.95400 202.85700 1.000 60.29000 627 SER A N 1
ATOM 7158 C CA . SER G 3 627 ? 177.83400 172.53400 204.24000 1.000 64.93000 627 SER A CA 1
ATOM 7159 C C . SER G 3 627 ? 176.62700 172.75300 205.15500 1.000 69.34000 627 SER A C 1
ATOM 7160 O O . SER G 3 627 ? 176.06700 173.86600 205.13700 1.000 76.05000 627 SER A O 1
ATOM 7163 N N . LEU G 3 628 ? 176.30900 171.75200 205.98000 1.000 63.01000 628 LEU A N 1
ATOM 7164 C CA . LEU G 3 628 ? 175.19100 171.88000 206.94800 1.000 60.99000 628 LEU A CA 1
ATOM 7165 C C . LEU G 3 628 ? 175.72100 172.53800 208.22200 1.000 69.77000 628 LEU A C 1
ATOM 7166 O O . LEU G 3 628 ? 174.89200 172.96000 209.04900 1.000 76.54000 628 LEU A O 1
ATOM 7171 N N . ASN G 3 629 ? 177.04100 172.62500 208.37300 1.000 69.68000 629 ASN A N 1
ATOM 7172 C CA . ASN G 3 629 ? 177.66100 173.21100 209.59400 1.000 74.92000 629 ASN A CA 1
ATOM 7173 C C . ASN G 3 629 ? 177.02300 172.59000 210.83200 1.000 77.66000 629 ASN A C 1
ATOM 7174 O O . ASN G 3 629 ? 176.72400 173.31900 211.78500 1.000 87.29000 629 ASN A O 1
ATOM 7179 N N . THR G 3 630 ? 176.82300 171.28100 210.80200 1.000 70.45000 630 THR A N 1
ATOM 7180 C CA . THR G 3 630 ? 176.22300 170.58000 211.96200 1.000 68.94000 630 THR A CA 1
ATOM 7181 C C . THR G 3 630 ? 177.09300 170.83200 213.19100 1.000 68.69000 630 THR A C 1
ATOM 7182 O O . THR G 3 630 ? 178.27300 170.44700 213.16400 1.000 75.21000 630 THR A O 1
ATOM 7186 N N . SER G 3 631 ? 176.52700 171.46400 214.21400 1.000 73.44000 631 SER A N 1
ATOM 7187 C CA . SER G 3 631 ? 177.26700 171.69500 215.48100 1.000 80.56000 631 SER A CA 1
ATOM 7188 C C . SER G 3 631 ? 176.88200 170.62000 216.50200 1.000 79.17000 631 SER A C 1
ATOM 7189 O O . SER G 3 631 ? 175.77900 170.71800 217.07400 1.000 82.49000 631 SER A O 1
ATOM 7192 N N . LEU G 3 632 ? 177.75800 169.63400 216.71700 1.000 71.15000 632 LEU A N 1
ATOM 7193 C CA . LEU G 3 632 ? 177.46500 168.53300 217.67300 1.000 69.39000 632 LEU A CA 1
ATOM 7194 C C . LEU G 3 632 ? 177.31900 169.11000 219.08400 1.000 69.78000 632 LEU A C 1
ATOM 7195 O O . LEU G 3 632 ? 178.05600 170.06000 219.41300 1.000 74.88000 632 LEU A O 1
ATOM 7200 N N . ILE G 3 633 ? 176.40700 168.54800 219.88300 1.000 67.39000 633 ILE A N 1
ATOM 7201 C CA . ILE G 3 633 ? 176.19500 169.03000 221.28000 1.000 70.73000 633 ILE A CA 1
ATOM 7202 C C . ILE G 3 633 ? 177.53000 168.96100 222.02800 1.000 78.38000 633 ILE A C 1
ATOM 7203 O O . ILE G 3 633 ? 178.18900 167.90600 221.95800 1.000 80.23000 633 ILE A O 1
ATOM 7208 N N . GLU G 3 634 ? 177.90600 170.04400 222.71600 1.000 81.20000 634 GLU A N 1
ATOM 7209 C CA . GLU G 3 634 ? 179.17500 170.07200 223.49200 1.000 80.64000 634 GLU A CA 1
ATOM 7210 C C . GLU G 3 634 ? 179.00900 169.21500 224.75100 1.000 82.37000 634 GLU A C 1
ATOM 7211 O O . GLU G 3 634 ? 177.85600 168.97100 225.15000 1.000 83.80000 634 GLU A O 1
ATOM 7217 N N . ASN G 3 635 ? 180.12200 168.77700 225.34700 1.000 80.26000 635 ASN A N 1
ATOM 7218 C CA . ASN G 3 635 ? 180.06100 167.91500 226.55700 1.000 83.04000 635 ASN A CA 1
ATOM 7219 C C . ASN G 3 635 ? 180.25200 168.78900 227.80100 1.000 85.28000 635 ASN A C 1
ATOM 7220 O O . ASN G 3 635 ? 181.41400 169.08100 228.14200 1.000 89.15000 635 ASN A O 1
ATOM 7225 N N . ILE G 3 636 ? 179.15200 169.18600 228.44700 1.000 82.36000 636 ILE A N 1
ATOM 7226 C CA . ILE G 3 636 ? 179.24700 170.08300 229.63700 1.000 79.55000 636 ILE A CA 1
ATOM 7227 C C . ILE G 3 636 ? 179.29800 169.22900 230.90600 1.000 84.44000 636 ILE A C 1
ATOM 7228 O O . ILE G 3 636 ? 178.41600 168.36500 231.07000 1.000 88.19000 636 ILE A O 1
ATOM 7233 N N . ASP G 3 637 ? 180.29400 169.46500 231.76400 1.000 88.49000 637 ASP A N 1
ATOM 7234 C CA . ASP G 3 637 ? 180.38300 168.73300 233.05400 1.000 91.21000 637 ASP A CA 1
ATOM 7235 C C . ASP G 3 637 ? 179.71000 169.58800 234.13100 1.000 89.55000 637 ASP A C 1
ATOM 7236 O O . ASP G 3 637 ? 180.35600 170.53500 234.61800 1.000 90.43000 637 ASP A O 1
ATOM 7241 N N . PHE G 3 638 ? 178.46600 169.26300 234.48900 1.000 88.70000 638 PHE A N 1
ATOM 7242 C CA . PHE G 3 638 ? 177.71200 170.09900 235.46100 1.000 88.42000 638 PHE A CA 1
ATOM 7243 C C . PHE G 3 638 ? 178.43700 170.10800 236.80900 1.000 87.26000 638 PHE A C 1
ATOM 7244 O O . PHE G 3 638 ? 178.86600 169.03200 237.26700 1.000 87.83000 638 PHE A O 1
ATOM 7252 N N . ALA G 3 639 ? 178.56500 171.29000 237.41900 1.000 89.20000 639 ALA A N 1
ATOM 7253 C CA . ALA G 3 639 ? 179.26000 171.41100 238.72200 1.000 91.31000 639 ALA A CA 1
ATOM 7254 C C . ALA G 3 639 ? 178.25100 171.24300 239.86200 1.000 91.56000 639 ALA A C 1
ATOM 7255 O O . ALA G 3 639 ? 177.10400 171.69500 239.70500 1.000 93.58000 639 ALA A O 1
ATOM 7257 N N . SER G 3 640 ? 178.67300 170.62000 240.96500 1.000 89.83000 640 SER A N 1
ATOM 7258 C CA . SER G 3 640 ? 177.77100 170.41500 242.12900 1.000 96.34000 640 SER A CA 1
ATOM 7259 C C . SER G 3 640 ? 177.71200 171.69300 242.97200 1.000 94.47000 640 SER A C 1
ATOM 7260 O O . SER G 3 640 ? 178.78100 172.15500 243.41200 1.000 95.43000 640 SER A O 1
ATOM 7263 N N . LEU G 3 641 ? 176.50900 172.23300 243.18700 1.000 90.47000 641 LEU A N 1
ATOM 7264 C CA . LEU G 3 641 ? 176.35300 173.49600 243.95700 1.000 91.69000 641 LEU A CA 1
ATOM 7265 C C . LEU G 3 641 ? 175.41000 173.25600 245.14000 1.000 90.99000 641 LEU A C 1
ATOM 7266 O O . LEU G 3 641 ? 174.87500 172.13500 245.24700 1.000 91.51000 641 LEU A O 1
ATOM 7271 N N . GLU G 3 642 ? 175.21600 174.27100 245.98800 1.000 91.40000 642 GLU A N 1
ATOM 7272 C CA . GLU G 3 642 ? 174.35200 174.12400 247.19100 1.000 89.93000 642 GLU A CA 1
ATOM 7273 C C . GLU G 3 642 ? 173.88400 175.50700 247.65600 1.000 81.60000 642 GLU A C 1
ATOM 7274 O O . GLU G 3 642 ? 172.80000 175.56500 248.26800 1.000 72.09000 642 GLU A O 1
ATOM 7280 N N . THR H 3 44 ? 171.01500 194.27300 191.17300 1.000 84.00000 44 THR B N 1
ATOM 7281 C CA . THR H 3 44 ? 170.64600 193.13700 192.05800 1.000 88.58000 44 THR B CA 1
ATOM 7282 C C . THR H 3 44 ? 171.55900 191.94300 191.76700 1.000 87.09000 44 THR B C 1
ATOM 7283 O O . THR H 3 44 ? 172.68300 192.16700 191.27900 1.000 82.10000 44 THR B O 1
ATOM 7287 N N . SER H 3 45 ? 171.08600 190.72800 192.05600 1.000 91.13000 45 SER B N 1
ATOM 7288 C CA . SER H 3 45 ? 171.88300 189.50200 191.78900 1.000 89.77000 45 SER B CA 1
ATOM 7289 C C . SER H 3 45 ? 172.12800 189.35200 190.28400 1.000 86.96000 45 SER B C 1
ATOM 7290 O O . SER H 3 45 ? 173.24900 188.95700 189.90900 1.000 83.77000 45 SER B O 1
ATOM 7293 N N . PHE H 3 46 ? 171.12000 189.65200 189.45700 1.000 82.03000 46 PHE B N 1
ATOM 7294 C CA . PHE H 3 46 ? 171.25200 189.45600 187.98900 1.000 70.90000 46 PHE B CA 1
ATOM 7295 C C . PHE H 3 46 ? 170.90300 190.75500 187.25400 1.000 71.79000 46 PHE B C 1
ATOM 7296 O O . PHE H 3 46 ? 169.76800 190.88500 186.76000 1.000 76.91000 46 PHE B O 1
ATOM 7304 N N . PRO H 3 47 ? 171.81000 191.75800 187.14000 1.000 67.93000 47 PRO B N 1
ATOM 7305 C CA . PRO H 3 47 ? 171.50700 192.98200 186.39300 1.000 65.98000 47 PRO B CA 1
ATOM 7306 C C . PRO H 3 47 ? 171.55100 192.77400 184.87300 1.000 64.37000 47 PRO B C 1
ATOM 7307 O O . PRO H 3 47 ? 172.10000 191.77800 184.43900 1.000 68.49000 47 PRO B O 1
ATOM 7311 N N . PHE H 3 48 ? 170.97000 193.70400 184.12200 1.000 63.60000 48 PHE B N 1
ATOM 7312 C CA . PHE H 3 48 ? 171.03100 193.61900 182.64600 1.000 64.31000 48 PHE B CA 1
ATOM 7313 C C . PHE H 3 48 ? 172.50700 193.48800 182.27400 1.000 69.04000 48 PHE B C 1
ATOM 7314 O O . PHE H 3 48 ? 173.29800 194.29400 182.78300 1.000 74.70000 48 PHE B O 1
ATOM 7322 N N . ARG H 3 49 ? 172.86600 192.51700 181.43400 1.000 64.96000 49 ARG B N 1
ATOM 7323 C CA . ARG H 3 49 ? 174.30200 192.27900 181.16200 1.000 64.58000 49 ARG B CA 1
ATOM 7324 C C . ARG H 3 49 ? 174.52000 191.55500 179.84200 1.000 65.15000 49 ARG B C 1
ATOM 7325 O O . ARG H 3 49 ? 173.58800 190.88800 179.38300 1.000 69.64000 49 ARG B O 1
ATOM 7333 N N . VAL H 3 50 ? 175.70700 191.70400 179.25500 1.000 64.48000 50 VAL B N 1
ATOM 7334 C CA . VAL H 3 50 ? 176.06800 190.95600 178.02200 1.000 62.03000 50 VAL B CA 1
ATOM 7335 C C . VAL H 3 50 ? 177.13300 189.94500 178.44400 1.000 69.81000 50 VAL B C 1
ATOM 7336 O O . VAL H 3 50 ? 178.17700 190.38500 178.93900 1.000 73.44000 50 VAL B O 1
ATOM 7340 N N . CYS H 3 51 ? 176.87400 188.64700 178.28300 1.000 73.18000 51 CYS B N 1
ATOM 7341 C CA . CYS H 3 51 ? 177.79900 187.60500 178.80700 1.000 74.93000 51 CYS B CA 1
ATOM 7342 C C . CYS H 3 51 ? 178.45100 186.83900 177.65000 1.000 73.80000 51 CYS B C 1
ATOM 7343 O O . CYS H 3 51 ? 178.71800 185.63600 177.82100 1.000 77.50000 51 CYS B O 1
ATOM 7346 N N . GLU H 3 52 ? 178.69700 187.51000 176.52300 1.000 71.57000 52 GLU B N 1
ATOM 7347 C CA . GLU H 3 52 ? 179.29200 186.83500 175.33700 1.000 72.88000 52 GLU B CA 1
ATOM 7348 C C . GLU H 3 52 ? 180.52700 187.61100 174.86500 1.000 76.28000 52 GLU B C 1
ATOM 7349 O O . GLU H 3 52 ? 181.01500 187.31900 173.75700 1.000 79.07000 52 GLU B O 1
ATOM 7355 N N . LEU H 3 53 ? 181.00900 188.55700 175.67700 1.000 73.33000 53 LEU B N 1
ATOM 7356 C CA . LEU H 3 53 ? 182.17400 189.39700 175.28800 1.000 69.31000 53 LEU B CA 1
ATOM 7357 C C . LEU H 3 53 ? 183.40600 188.97700 176.09400 1.000 76.13000 53 LEU B C 1
ATOM 7358 O O . LEU H 3 53 ? 184.53000 189.21600 175.61300 1.000 81.98000 53 LEU B O 1
ATOM 7363 N N . SER H 3 54 ? 183.20100 188.37600 177.26800 1.000 73.83000 54 SER B N 1
ATOM 7364 C CA . SER H 3 54 ? 184.33800 187.99500 178.14600 1.000 74.10000 54 SER B CA 1
ATOM 7365 C C . SER H 3 54 ? 185.38000 187.20800 177.34400 1.000 77.92000 54 SER B C 1
ATOM 7366 O O . SER H 3 54 ? 184.98700 186.26400 176.63300 1.000 83.41000 54 SER B O 1
ATOM 7369 N N . SER H 3 55 ? 186.65600 187.58300 177.46800 1.000 74.41000 55 SER B N 1
ATOM 7370 C CA . SER H 3 55 ? 187.74000 186.90200 176.71100 1.000 77.00000 55 SER B CA 1
ATOM 7371 C C . SER H 3 55 ? 188.53100 185.97800 177.64200 1.000 80.31000 55 SER B C 1
ATOM 7372 O O . SER H 3 55 ? 189.26000 185.10900 177.12600 1.000 84.12000 55 SER B O 1
ATOM 7375 N N . HIS H 3 56 ? 188.39300 186.16200 178.95800 1.000 82.24000 56 HIS B N 1
ATOM 7376 C CA . HIS H 3 56 ? 189.16200 185.34500 179.93700 1.000 82.67000 56 HIS B CA 1
ATOM 7377 C C . HIS H 3 56 ? 188.20700 184.61500 180.88200 1.000 81.53000 56 HIS B C 1
ATOM 7378 O O . HIS H 3 56 ? 187.47800 185.28600 181.64300 1.000 86.89000 56 HIS B O 1
ATOM 7385 N N . GLY H 3 57 ? 188.21000 183.28100 180.83900 1.000 75.13000 57 GLY B N 1
ATOM 7386 C CA . GLY H 3 57 ? 187.37500 182.47700 181.75200 1.000 71.85000 57 GLY B CA 1
ATOM 7387 C C . GLY H 3 57 ? 188.21300 181.64600 182.70600 1.000 72.34000 57 GLY B C 1
ATOM 7388 O O . GLY H 3 57 ? 189.17200 181.00500 182.23700 1.000 78.50000 57 GLY B O 1
ATOM 7389 N N . ASP H 3 58 ? 187.86900 181.64900 183.99700 1.000 67.32000 58 ASP B N 1
ATOM 7390 C CA . ASP H 3 58 ? 188.58600 180.79600 184.98000 1.000 66.07000 58 ASP B CA 1
ATOM 7391 C C . ASP H 3 58 ? 188.11400 179.34700 184.80900 1.000 67.57000 58 ASP B C 1
ATOM 7392 O O . ASP H 3 58 ? 186.88800 179.13200 184.78100 1.000 70.44000 58 ASP B O 1
ATOM 7397 N N . LEU H 3 59 ? 189.05000 178.40000 184.71500 1.000 63.94000 59 LEU B N 1
ATOM 7398 C CA . LEU H 3 59 ? 188.68700 176.97800 184.47400 1.000 62.30000 59 LEU B CA 1
ATOM 7399 C C . LEU H 3 59 ? 188.35000 176.29200 185.80000 1.000 66.48000 59 LEU B C 1
ATOM 7400 O O . LEU H 3 59 ? 189.16500 176.38700 186.73500 1.000 68.82000 59 LEU B O 1
ATOM 7405 N N . PHE H 3 60 ? 187.19400 175.62500 185.86600 1.000 64.78000 60 PHE B N 1
ATOM 7406 C CA . PHE H 3 60 ? 186.79000 174.89900 187.09900 1.000 62.56000 60 PHE B CA 1
ATOM 7407 C C . PHE H 3 60 ? 186.33300 173.48300 186.72900 1.000 66.62000 60 PHE B C 1
ATOM 7408 O O . PHE H 3 60 ? 185.97700 173.25700 185.55900 1.000 71.35000 60 PHE B O 1
ATOM 7416 N N . ARG H 3 61 ? 186.34300 172.56700 187.70100 1.000 65.65000 61 ARG B N 1
ATOM 7417 C CA . ARG H 3 61 ? 185.93600 171.16000 187.44400 1.000 64.44000 61 ARG B CA 1
ATOM 7418 C C . ARG H 3 61 ? 185.04100 170.67900 188.59100 1.000 69.06000 61 ARG B C 1
ATOM 7419 O O . ARG H 3 61 ? 185.30200 171.07000 189.74100 1.000 74.16000 61 ARG B O 1
ATOM 7427 N N . PHE H 3 62 ? 184.02700 169.86600 188.28500 1.000 66.61000 62 PHE B N 1
ATOM 7428 C CA . PHE H 3 62 ? 183.13100 169.32300 189.33800 1.000 67.64000 62 PHE B CA 1
ATOM 7429 C C . PHE H 3 62 ? 183.87700 168.25000 190.13800 1.000 73.83000 62 PHE B C 1
ATOM 7430 O O . PHE H 3 62 ? 184.53200 167.38800 189.52100 1.000 73.30000 62 PHE B O 1
ATOM 7438 N N . SER H 3 63 ? 183.80900 168.23100 191.46100 1.000 78.69000 63 SER B N 1
ATOM 7439 C CA . SER H 3 63 ? 184.55800 167.15200 192.15200 1.000 79.28000 63 SER B CA 1
ATOM 7440 C C . SER H 3 63 ? 183.98500 165.80200 191.74400 1.000 80.00000 63 SER B C 1
ATOM 7441 O O . SER H 3 63 ? 182.75700 165.67600 191.71900 1.000 85.14000 63 SER B O 1
ATOM 7444 N N . SER H 3 64 ? 184.84600 164.83700 191.44000 1.000 81.53000 64 SER B N 1
ATOM 7445 C CA . SER H 3 64 ? 184.38400 163.46700 191.10600 1.000 87.87000 64 SER B CA 1
ATOM 7446 C C . SER H 3 64 ? 184.27000 162.65400 192.39600 1.000 96.16000 64 SER B C 1
ATOM 7447 O O . SER H 3 64 ? 183.36400 161.81300 192.48200 1.000 98.25000 64 SER B O 1
ATOM 7450 N N . ASP H 3 65 ? 185.16200 162.90700 193.35300 1.000 97.49000 65 ASP B N 1
ATOM 7451 C CA . ASP H 3 65 ? 185.11900 162.22600 194.66700 1.000 97.31000 65 ASP B CA 1
ATOM 7452 C C . ASP H 3 65 ? 184.73900 163.26800 195.71200 1.000 90.72000 65 ASP B C 1
ATOM 7453 O O . ASP H 3 65 ? 185.50500 164.22900 195.87700 1.000 91.76000 65 ASP B O 1
ATOM 7458 N N . ILE H 3 66 ? 183.61700 163.08100 196.40200 1.000 90.86000 66 ILE B N 1
ATOM 7459 C CA . ILE H 3 66 ? 183.15800 164.13800 197.34100 1.000 91.63000 66 ILE B CA 1
ATOM 7460 C C . ILE H 3 66 ? 183.29300 163.61300 198.77200 1.000 93.84000 66 ILE B C 1
ATOM 7461 O O . ILE H 3 66 ? 183.28700 162.37700 198.92400 1.000 97.10000 66 ILE B O 1
ATOM 7466 N N . GLU H 3 75 ? 183.85700 158.59100 220.91400 1.000 124.02000 75 GLU B N 1
ATOM 7467 C CA . GLU H 3 75 ? 184.13700 157.45200 220.00000 1.000 129.57000 75 GLU B CA 1
ATOM 7468 C C . GLU H 3 75 ? 184.83200 156.34100 220.79600 1.000 132.53000 75 GLU B C 1
ATOM 7469 O O . GLU H 3 75 ? 185.04300 155.25300 220.22900 1.000 132.15000 75 GLU B O 1
ATOM 7475 N N . ASN H 3 76 ? 185.22300 156.63200 222.04100 1.000 132.52000 76 ASN B N 1
ATOM 7476 C CA . ASN H 3 76 ? 185.94500 155.63500 222.87800 1.000 129.14000 76 ASN B CA 1
ATOM 7477 C C . ASN H 3 76 ? 185.07400 155.26800 224.08100 1.000 123.80000 76 ASN B C 1
ATOM 7478 O O . ASN H 3 76 ? 185.12900 155.99400 225.09300 1.000 121.27000 76 ASN B O 1
ATOM 7483 N N . HIS H 3 77 ? 184.29800 154.18700 223.96600 1.000 121.56000 77 HIS B N 1
ATOM 7484 C CA . HIS H 3 77 ? 183.38600 153.77900 225.06800 1.000 122.27000 77 HIS B CA 1
ATOM 7485 C C . HIS H 3 77 ? 183.79300 152.38800 225.56100 1.000 122.20000 77 HIS B C 1
ATOM 7486 O O . HIS H 3 77 ? 183.85600 151.44700 224.74100 1.000 124.15000 77 HIS B O 1
ATOM 7493 N N . THR H 3 78 ? 184.05800 152.26200 226.86500 1.000 119.15000 78 THR B N 1
ATOM 7494 C CA . THR H 3 78 ? 184.48000 150.95700 227.44000 1.000 116.01000 78 THR B CA 1
ATOM 7495 C C . THR H 3 78 ? 183.48200 150.52900 228.52000 1.000 111.29000 78 THR B C 1
ATOM 7496 O O . THR H 3 78 ? 183.24500 151.32400 229.44800 1.000 109.60000 78 THR B O 1
ATOM 7500 N N . GLU H 3 79 ? 182.93500 149.31600 228.40300 1.000 109.69000 79 GLU B N 1
ATOM 7501 C CA . GLU H 3 79 ? 181.98700 148.80200 229.42600 1.000 112.71000 79 GLU B CA 1
ATOM 7502 C C . GLU H 3 79 ? 182.75400 148.58200 230.73400 1.000 121.19000 79 GLU B C 1
ATOM 7503 O O . GLU H 3 79 ? 183.88100 148.05600 230.67100 1.000 124.85000 79 GLU B O 1
ATOM 7509 N N . GLY H 3 80 ? 182.16100 148.96600 231.86900 1.000 121.88000 80 GLY B N 1
ATOM 7510 C CA . GLY H 3 80 ? 182.82100 148.79800 233.17800 1.000 119.69000 80 GLY B CA 1
ATOM 7511 C C . GLY H 3 80 ? 181.83700 148.35500 234.24700 1.000 114.37000 80 GLY B C 1
ATOM 7512 O O . GLY H 3 80 ? 181.48700 147.16000 234.23600 1.000 113.71000 80 GLY B O 1
ATOM 7513 N N . SER H 3 305 ? 176.32800 147.58200 233.76300 1.000 100.81000 305 SER B N 1
ATOM 7514 C CA . SER H 3 305 ? 176.17200 148.09000 232.37400 1.000 106.97000 305 SER B CA 1
ATOM 7515 C C . SER H 3 305 ? 176.85000 149.45800 232.24600 1.000 106.79000 305 SER B C 1
ATOM 7516 O O . SER H 3 305 ? 176.52400 150.19100 231.29100 1.000 108.64000 305 SER B O 1
ATOM 7519 N N . THR H 3 306 ? 177.75800 149.78100 233.17100 1.000 106.25000 306 THR B N 1
ATOM 7520 C CA . THR H 3 306 ? 178.43800 151.10300 233.15200 1.000 106.18000 306 THR B CA 1
ATOM 7521 C C . THR H 3 306 ? 179.28200 151.22700 231.88000 1.000 105.97000 306 THR B C 1
ATOM 7522 O O . THR H 3 306 ? 179.96800 150.24900 231.53800 1.000 111.78000 306 THR B O 1
ATOM 7526 N N . ILE H 3 307 ? 179.22800 152.38100 231.21200 1.000 100.76000 307 ILE B N 1
ATOM 7527 C CA . ILE H 3 307 ? 180.07700 152.61300 230.00600 1.000 101.35000 307 ILE B CA 1
ATOM 7528 C C . ILE H 3 307 ? 180.90800 153.87600 230.25100 1.000 104.26000 307 ILE B C 1
ATOM 7529 O O . ILE H 3 307 ? 180.31700 154.89500 230.64900 1.000 105.72000 307 ILE B O 1
ATOM 7534 N N . ALA H 3 308 ? 182.22100 153.81000 230.01700 1.000 106.57000 308 ALA B N 1
ATOM 7535 C CA . ALA H 3 308 ? 183.09600 154.97100 230.30500 1.000 108.64000 308 ALA B CA 1
ATOM 7536 C C . ALA H 3 308 ? 183.42900 155.70800 229.00500 1.000 116.65000 308 ALA B C 1
ATOM 7537 O O . ALA H 3 308 ? 183.96200 155.06300 228.08100 1.000 122.14000 308 ALA B O 1
ATOM 7539 N N . THR H 3 309 ? 183.12500 157.00700 228.94200 1.000 115.40000 309 THR B N 1
ATOM 7540 C CA . THR H 3 309 ? 183.45600 157.82300 227.74300 1.000 112.99000 309 THR B CA 1
ATOM 7541 C C . THR H 3 309 ? 184.55600 158.81600 228.12900 1.000 110.18000 309 THR B C 1
ATOM 7542 O O . THR H 3 309 ? 184.35600 159.55400 229.11100 1.000 109.16000 309 THR B O 1
ATOM 7546 N N . GLU H 3 310 ? 185.66600 158.83600 227.38700 1.000 112.16000 310 GLU B N 1
ATOM 7547 C CA . GLU H 3 310 ? 186.81400 159.70200 227.77400 1.000 115.94000 310 GLU B CA 1
ATOM 7548 C C . GLU H 3 310 ? 186.60300 161.14600 227.30800 1.000 115.79000 310 GLU B C 1
ATOM 7549 O O . GLU H 3 310 ? 186.41800 161.35000 226.09300 1.000 116.37000 310 GLU B O 1
ATOM 7555 N N . THR H 3 311 ? 186.64400 162.09700 228.24100 1.000 115.92000 311 THR B N 1
ATOM 7556 C CA . THR H 3 311 ? 186.56800 163.53000 227.86200 1.000 120.33000 311 THR B CA 1
ATOM 7557 C C . THR H 3 311 ? 187.95900 164.12000 228.07500 1.000 120.70000 311 THR B C 1
ATOM 7558 O O . THR H 3 311 ? 188.78100 163.45100 228.72100 1.000 122.00000 311 THR B O 1
ATOM 7562 N N . GLY H 3 312 ? 188.22700 165.31300 227.55300 1.000 118.69000 312 GLY B N 1
ATOM 7563 C CA . GLY H 3 312 ? 189.60000 165.83100 227.68500 1.000 118.05000 312 GLY B CA 1
ATOM 7564 C C . GLY H 3 312 ? 189.97000 166.07100 229.13800 1.000 119.19000 312 GLY B C 1
ATOM 7565 O O . GLY H 3 312 ? 191.10000 165.71500 229.52300 1.000 118.97000 312 GLY B O 1
ATOM 7566 N N . LYS H 3 313 ? 189.05300 166.65000 229.92100 1.000 119.14000 313 LYS B N 1
ATOM 7567 C CA . LYS H 3 313 ? 189.35000 166.95900 231.34600 1.000 119.33000 313 LYS B CA 1
ATOM 7568 C C . LYS H 3 313 ? 188.71500 165.93500 232.29500 1.000 117.61000 313 LYS B C 1
ATOM 7569 O O . LYS H 3 313 ? 188.96100 166.05600 233.51100 1.000 120.95000 313 LYS B O 1
ATOM 7575 N N . SER H 3 314 ? 187.95600 164.95900 231.78600 1.000 113.74000 314 SER B N 1
ATOM 7576 C CA . SER H 3 314 ? 187.27400 164.01800 232.71400 1.000 113.86000 314 SER B CA 1
ATOM 7577 C C . SER H 3 314 ? 186.86400 162.73000 231.99700 1.000 110.09000 314 SER B C 1
ATOM 7578 O O . SER H 3 314 ? 187.13300 162.61300 230.79500 1.000 116.07000 314 SER B O 1
ATOM 7581 N N . ILE H 3 315 ? 186.27200 161.78100 232.72700 1.000 102.78000 315 ILE B N 1
ATOM 7582 C CA . ILE H 3 315 ? 185.75300 160.53800 232.08400 1.000 105.72000 315 ILE B CA 1
ATOM 7583 C C . ILE H 3 315 ? 184.28100 160.39800 232.47600 1.000 109.18000 315 ILE B C 1
ATOM 7584 O O . ILE H 3 315 ? 183.99400 160.43400 233.68800 1.000 110.47000 315 ILE B O 1
ATOM 7589 N N . HIS H 3 316 ? 183.38900 160.23600 231.49700 1.000 109.39000 316 HIS B N 1
ATOM 7590 C CA . HIS H 3 316 ? 181.93700 160.17300 231.81200 1.000 105.74000 316 HIS B CA 1
ATOM 7591 C C . HIS H 3 316 ? 181.49800 158.70800 231.86500 1.000 106.52000 316 HIS B C 1
ATOM 7592 O O . HIS H 3 316 ? 181.62000 157.99400 230.84800 1.000 109.05000 316 HIS B O 1
ATOM 7599 N N . PHE H 3 317 ? 180.99400 158.27700 233.02300 1.000 103.29000 317 PHE B N 1
ATOM 7600 C CA . PHE H 3 317 ? 180.51800 156.87900 233.17500 1.000 102.89000 317 PHE B CA 1
ATOM 7601 C C . PHE H 3 317 ? 178.99200 156.89200 233.09200 1.000 98.64000 317 PHE B C 1
ATOM 7602 O O . PHE H 3 317 ? 178.35600 157.48200 233.98200 1.000 96.26000 317 PHE B O 1
ATOM 7610 N N . VAL H 3 318 ? 178.42600 156.25100 232.06700 1.000 100.27000 318 VAL B N 1
ATOM 7611 C CA . VAL H 3 318 ? 176.94700 156.32000 231.87200 1.000 100.17000 318 VAL B CA 1
ATOM 7612 C C . VAL H 3 318 ? 176.31800 154.98000 232.26400 1.000 98.96000 318 VAL B C 1
ATOM 7613 O O . VAL H 3 318 ? 176.76700 153.93600 231.74800 1.000 104.99000 318 VAL B O 1
ATOM 7617 N N . THR H 3 319 ? 175.32900 155.01500 233.15800 1.000 93.31000 319 THR B N 1
ATOM 7618 C CA . THR H 3 319 ? 174.61100 153.77500 233.55000 1.000 94.56000 319 THR B CA 1
ATOM 7619 C C . THR H 3 319 ? 173.15300 153.90500 233.10200 1.000 98.07000 319 THR B C 1
ATOM 7620 O O . THR H 3 319 ? 172.47900 154.84000 233.57100 1.000 102.28000 319 THR B O 1
ATOM 7624 N N . ASP H 3 320 ? 172.69200 153.00000 232.23500 1.000 99.65000 320 ASP B N 1
ATOM 7625 C CA . ASP H 3 320 ? 171.28100 153.03100 231.77200 1.000 101.09000 320 ASP B CA 1
ATOM 7626 C C . ASP H 3 320 ? 170.38600 152.59400 232.93400 1.000 102.39000 320 ASP B C 1
ATOM 7627 O O . ASP H 3 320 ? 169.45700 153.34800 233.27500 1.000 103.47000 320 ASP B O 1
ATOM 7632 N N . GLU H 3 321 ? 170.66200 151.42500 233.51500 1.000 104.79000 321 GLU B N 1
ATOM 7633 C CA . GLU H 3 321 ? 169.89300 150.95900 234.70100 1.000 108.37000 321 GLU B CA 1
ATOM 7634 C C . GLU H 3 321 ? 170.00500 152.01500 235.80400 1.000 106.30000 321 GLU B C 1
ATOM 7635 O O . GLU H 3 321 ? 168.97700 152.31000 236.44400 1.000 102.72000 321 GLU B O 1
ATOM 7641 N N . GLY H 3 322 ? 171.20800 152.55500 236.01100 1.000 104.08000 322 GLY B N 1
ATOM 7642 C CA . GLY H 3 322 ? 171.41100 153.62600 237.00600 1.000 101.91000 322 GLY B CA 1
ATOM 7643 C C . GLY H 3 322 ? 170.66800 154.88700 236.61300 1.000 102.25000 322 GLY B C 1
ATOM 7644 O O . GLY H 3 322 ? 170.20700 155.59300 237.53100 1.000 100.71000 322 GLY B O 1
ATOM 7645 N N . THR H 3 323 ? 170.48800 155.12300 235.30800 1.000 103.87000 323 THR B N 1
ATOM 7646 C CA . THR H 3 323 ? 169.85100 156.37800 234.81700 1.000 98.73000 323 THR B CA 1
ATOM 7647 C C . THR H 3 323 ? 170.70400 157.56300 235.28200 1.000 93.87000 323 THR B C 1
ATOM 7648 O O . THR H 3 323 ? 170.15700 158.67600 235.38400 1.000 96.15000 323 THR B O 1
ATOM 7652 N N . SER H 3 324 ? 171.99100 157.32200 235.54500 1.000 92.33000 324 SER B N 1
ATOM 7653 C CA . SER H 3 324 ? 172.88400 158.39900 236.04500 1.000 90.81000 324 SER B CA 1
ATOM 7654 C C . SER H 3 324 ? 174.21700 158.38900 235.29000 1.000 93.56000 324 SER B C 1
ATOM 7655 O O . SER H 3 324 ? 174.68900 157.28900 234.94400 1.000 99.86000 324 SER B O 1
ATOM 7658 N N . SER H 3 325 ? 174.79400 159.57000 235.04600 1.000 89.84000 325 SER B N 1
ATOM 7659 C CA . SER H 3 325 ? 176.11800 159.66100 234.37600 1.000 92.22000 325 SER B CA 1
ATOM 7660 C C . SER H 3 325 ? 177.12400 160.25400 235.36400 1.000 93.77000 325 SER B C 1
ATOM 7661 O O . SER H 3 325 ? 176.79100 161.27500 235.99500 1.000 96.07000 325 SER B O 1
ATOM 7664 N N . PHE H 3 326 ? 178.30200 159.64100 235.49200 1.000 92.08000 326 PHE B N 1
ATOM 7665 C CA . PHE H 3 326 ? 179.27700 160.11200 236.51200 1.000 90.78000 326 PHE B CA 1
ATOM 7666 C C . PHE H 3 326 ? 180.45300 160.80100 235.81400 1.000 92.40000 326 PHE B C 1
ATOM 7667 O O . PHE H 3 326 ? 181.07700 160.18000 234.93500 1.000 95.65000 326 PHE B O 1
ATOM 7675 N N . VAL H 3 327 ? 180.74200 162.04700 236.20200 1.000 90.57000 327 VAL B N 1
ATOM 7676 C CA . VAL H 3 327 ? 181.84500 162.82500 235.56200 1.000 93.07000 327 VAL B CA 1
ATOM 7677 C C . VAL H 3 327 ? 183.18400 162.33600 236.12200 1.000 94.63000 327 VAL B C 1
ATOM 7678 O O . VAL H 3 327 ? 183.19100 161.91700 237.29600 1.000 94.42000 327 VAL B O 1
ATOM 7682 N N . ASN H 3 455 ? 173.23900 166.68200 246.55500 1.000 79.05000 455 ASN B N 1
ATOM 7683 C CA . ASN H 3 455 ? 172.51800 166.85800 245.26600 1.000 88.45000 455 ASN B CA 1
ATOM 7684 C C . ASN H 3 455 ? 172.63500 165.56800 244.44800 1.000 86.52000 455 ASN B C 1
ATOM 7685 O O . ASN H 3 455 ? 173.54500 165.48700 243.60500 1.000 90.13000 455 ASN B O 1
ATOM 7690 N N . PRO H 3 456 ? 171.75600 164.56300 244.65300 1.000 85.82000 456 PRO B N 1
ATOM 7691 C CA . PRO H 3 456 ? 171.78600 163.33100 243.86100 1.000 90.22000 456 PRO B CA 1
ATOM 7692 C C . PRO H 3 456 ? 171.44100 163.62100 242.39500 1.000 85.91000 456 PRO B C 1
ATOM 7693 O O . PRO H 3 456 ? 171.84600 162.86000 241.54100 1.000 87.41000 456 PRO B O 1
ATOM 7697 N N . ALA H 3 457 ? 170.70900 164.70900 242.14600 1.000 82.11000 457 ALA B N 1
ATOM 7698 C CA . ALA H 3 457 ? 170.27600 165.04300 240.76800 1.000 82.98000 457 ALA B CA 1
ATOM 7699 C C . ALA H 3 457 ? 171.48800 165.32200 239.87600 1.000 80.89000 457 ALA B C 1
ATOM 7700 O O . ALA H 3 457 ? 171.37500 165.09700 238.66100 1.000 84.29000 457 ALA B O 1
ATOM 7702 N N . THR H 3 458 ? 172.60000 165.78900 240.45100 1.000 78.40000 458 THR B N 1
ATOM 7703 C CA . THR H 3 458 ? 173.76900 166.16600 239.60900 1.000 83.04000 458 THR B CA 1
ATOM 7704 C C . THR H 3 458 ? 174.04200 165.05300 238.58700 1.000 85.74000 458 THR B C 1
ATOM 7705 O O . THR H 3 458 ? 174.13100 165.37500 237.38800 1.000 90.49000 458 THR B O 1
ATOM 7709 N N . VAL H 3 459 ? 174.16900 163.80200 239.04300 1.000 83.55000 459 VAL B N 1
ATOM 7710 C CA . VAL H 3 459 ? 174.47800 162.66400 238.12400 1.000 84.16000 459 VAL B CA 1
ATOM 7711 C C . VAL H 3 459 ? 173.30500 162.46500 237.15700 1.000 85.86000 459 VAL B C 1
ATOM 7712 O O . VAL H 3 459 ? 173.56500 162.19200 235.97000 1.000 88.92000 459 VAL B O 1
ATOM 7716 N N . GLN H 3 460 ? 172.07000 162.59400 237.64900 1.000 86.36000 460 GLN B N 1
ATOM 7717 C CA . GLN H 3 460 ? 170.87000 162.44500 236.78400 1.000 86.37000 460 GLN B CA 1
ATOM 7718 C C . GLN H 3 460 ? 170.86000 163.58200 235.75700 1.000 85.14000 460 GLN B C 1
ATOM 7719 O O . GLN H 3 460 ? 170.64400 163.29800 234.56600 1.000 85.77000 460 GLN B O 1
ATOM 7725 N N . ILE H 3 461 ? 171.08900 164.81900 236.21000 1.000 81.55000 461 ILE B N 1
ATOM 7726 C CA . ILE H 3 461 ? 171.12500 165.99300 235.28700 1.000 75.78000 461 ILE B CA 1
ATOM 7727 C C . ILE H 3 461 ? 172.24200 165.76000 234.26700 1.000 80.45000 461 ILE B C 1
ATOM 7728 O O . ILE H 3 461 ? 172.00400 165.99000 233.06500 1.000 86.76000 461 ILE B O 1
ATOM 7733 N N . GLN H 3 462 ? 173.41100 165.32200 234.73900 1.000 79.60000 462 GLN B N 1
ATOM 7734 C CA . GLN H 3 462 ? 174.50900 164.99200 233.79600 1.000 81.47000 462 GLN B CA 1
ATOM 7735 C C . GLN H 3 462 ? 173.98400 163.93100 232.82600 1.000 87.19000 462 GLN B C 1
ATOM 7736 O O . GLN H 3 462 ? 174.14200 164.11800 231.60700 1.000 89.51000 462 GLN B O 1
ATOM 7742 N N . PHE H 3 463 ? 173.35700 162.87300 233.35300 1.000 86.49000 463 PHE B N 1
ATOM 7743 C CA . PHE H 3 463 ? 172.89200 161.77300 232.47100 1.000 87.24000 463 PHE B CA 1
ATOM 7744 C C . PHE H 3 463 ? 171.90900 162.34400 231.44900 1.000 83.16000 463 PHE B C 1
ATOM 7745 O O . PHE H 3 463 ? 171.99600 161.97900 230.26800 1.000 85.32000 463 PHE B O 1
ATOM 7753 N N . ALA H 3 464 ? 170.96100 163.15900 231.91700 1.000 80.07000 464 ALA B N 1
ATOM 7754 C CA . ALA H 3 464 ? 169.94900 163.74000 231.00900 1.000 77.07000 464 ALA B CA 1
ATOM 7755 C C . ALA H 3 464 ? 170.66900 164.39900 229.83200 1.000 72.41000 464 ALA B C 1
ATOM 7756 O O . ALA H 3 464 ? 170.41900 163.99600 228.68000 1.000 77.22000 464 ALA B O 1
ATOM 7758 N N . TYR H 3 465 ? 171.55300 165.35600 230.12400 1.000 68.60000 465 TYR B N 1
ATOM 7759 C CA . TYR H 3 465 ? 172.26400 166.08700 229.04300 1.000 71.07000 465 TYR B CA 1
ATOM 7760 C C . TYR H 3 465 ? 173.09100 165.09000 228.23700 1.000 75.52000 465 TYR B C 1
ATOM 7761 O O . TYR H 3 465 ? 173.02900 165.13600 226.99500 1.000 79.97000 465 TYR B O 1
ATOM 7770 N N . ASP H 3 466 ? 173.81000 164.19100 228.91700 1.000 76.60000 466 ASP B N 1
ATOM 7771 C CA . ASP H 3 466 ? 174.70400 163.24100 228.20100 1.000 76.92000 466 ASP B CA 1
ATOM 7772 C C . ASP H 3 466 ? 173.87900 162.32200 227.29300 1.000 75.49000 466 ASP B C 1
ATOM 7773 O O . ASP H 3 466 ? 174.28000 162.13700 226.12800 1.000 80.68000 466 ASP B O 1
ATOM 7778 N N . SER H 3 467 ? 172.77100 161.77700 227.80400 1.000 72.34000 467 SER B N 1
ATOM 7779 C CA . SER H 3 467 ? 171.94500 160.84000 226.99800 1.000 70.14000 467 SER B CA 1
ATOM 7780 C C . SER H 3 467 ? 171.35500 161.58500 225.79600 1.000 68.93000 467 SER B C 1
ATOM 7781 O O . SER H 3 467 ? 171.42500 161.04900 224.67300 1.000 71.44000 467 SER B O 1
ATOM 7784 N N . LEU H 3 468 ? 170.80800 162.77600 226.02000 1.000 68.76000 468 LEU B N 1
ATOM 7785 C CA . LEU H 3 468 ? 170.29400 163.57300 224.88000 1.000 65.90000 468 LEU B CA 1
ATOM 7786 C C . LEU H 3 468 ? 171.47500 163.93800 223.98200 1.000 65.13000 468 LEU B C 1
ATOM 7787 O O . LEU H 3 468 ? 171.29500 163.96400 222.75800 1.000 72.32000 468 LEU B O 1
ATOM 7792 N N . ARG H 3 469 ? 172.63700 164.18300 224.57600 1.000 63.28000 469 ARG B N 1
ATOM 7793 C CA . ARG H 3 469 ? 173.83100 164.56100 223.78600 1.000 66.19000 469 ARG B CA 1
ATOM 7794 C C . ARG H 3 469 ? 174.17200 163.41300 222.84100 1.000 68.89000 469 ARG B C 1
ATOM 7795 O O . ARG H 3 469 ? 174.47600 163.68900 221.67300 1.000 73.65000 469 ARG B O 1
ATOM 7803 N N . ARG H 3 470 ? 174.06000 162.17600 223.30800 1.000 66.75000 470 ARG B N 1
ATOM 7804 C CA . ARG H 3 470 ? 174.43500 161.02600 222.44900 1.000 65.88000 470 ARG B CA 1
ATOM 7805 C C . ARG H 3 470 ? 173.38800 160.87200 221.34800 1.000 67.07000 470 ARG B C 1
ATOM 7806 O O . ARG H 3 470 ? 173.77900 160.82600 220.17500 1.000 70.33000 470 ARG B O 1
ATOM 7814 N N . GLN H 3 471 ? 172.11100 160.81000 221.71900 1.000 67.04000 471 GLN B N 1
ATOM 7815 C CA . GLN H 3 471 ? 171.03800 160.56300 220.72400 1.000 64.24000 471 GLN B CA 1
ATOM 7816 C C . GLN H 3 471 ? 171.02500 161.68900 219.69400 1.000 64.58000 471 GLN B C 1
ATOM 7817 O O . GLN H 3 471 ? 170.89100 161.38600 218.50500 1.000 69.50000 471 GLN B O 1
ATOM 7823 N N . ILE H 3 472 ? 171.15800 162.93600 220.14200 1.000 63.05000 472 ILE B N 1
ATOM 7824 C CA . ILE H 3 472 ? 171.08800 164.08800 219.19900 1.000 60.22000 472 ILE B CA 1
ATOM 7825 C C . ILE H 3 472 ? 172.31300 164.03300 218.28700 1.000 65.67000 472 ILE B C 1
ATOM 7826 O O . ILE H 3 472 ? 172.15100 164.28600 217.08500 1.000 70.83000 472 ILE B O 1
ATOM 7831 N N . ASN H 3 473 ? 173.48600 163.70200 218.83200 1.000 64.75000 473 ASN B N 1
ATOM 7832 C CA . ASN H 3 473 ? 174.72700 163.69400 218.01100 1.000 61.49000 473 ASN B CA 1
ATOM 7833 C C . ASN H 3 473 ? 174.69000 162.48600 217.07400 1.000 62.70000 473 ASN B C 1
ATOM 7834 O O . ASN H 3 473 ? 175.27900 162.58100 215.99000 1.000 68.89000 473 ASN B O 1
ATOM 7839 N N . ARG H 3 474 ? 174.01000 161.40700 217.45600 1.000 60.55000 474 ARG B N 1
ATOM 7840 C CA . ARG H 3 474 ? 173.86300 160.26100 216.52300 1.000 57.09000 474 ARG B CA 1
ATOM 7841 C C . ARG H 3 474 ? 172.90800 160.67900 215.40700 1.000 61.63000 474 ARG B C 1
ATOM 7842 O O . ARG H 3 474 ? 173.16800 160.31900 214.25600 1.000 67.64000 474 ARG B O 1
ATOM 7850 N N . MET H 3 475 ? 171.86100 161.43100 215.73700 1.000 61.47000 475 MET B N 1
ATOM 7851 C CA . MET H 3 475 ? 170.94600 161.95400 214.69400 1.000 61.64000 475 MET B CA 1
ATOM 7852 C C . MET H 3 475 ? 171.74700 162.88000 213.78400 1.000 61.90000 475 MET B C 1
ATOM 7853 O O . MET H 3 475 ? 171.67400 162.70600 212.55900 1.000 69.42000 475 MET B O 1
ATOM 7858 N N . LEU H 3 476 ? 172.51400 163.79500 214.37000 1.000 59.06000 476 LEU B N 1
ATOM 7859 C CA . LEU H 3 476 ? 173.26700 164.77700 213.55400 1.000 57.23000 476 LEU B CA 1
ATOM 7860 C C . LEU H 3 476 ? 174.27200 164.03700 212.67100 1.000 59.16000 476 LEU B C 1
ATOM 7861 O O . LEU H 3 476 ? 174.62200 164.58100 211.62100 1.000 65.37000 476 LEU B O 1
ATOM 7866 N N . GLY H 3 477 ? 174.68900 162.83900 213.06300 1.000 57.89000 477 GLY B N 1
ATOM 7867 C CA . GLY H 3 477 ? 175.57700 162.02800 212.20900 1.000 57.54000 477 GLY B CA 1
ATOM 7868 C C . GLY H 3 477 ? 174.79700 161.34800 211.09800 1.000 60.26000 477 GLY B C 1
ATOM 7869 O O . GLY H 3 477 ? 175.27000 161.37500 209.94600 1.000 67.38000 477 GLY B O 1
ATOM 7870 N N . ASP H 3 478 ? 173.64000 160.76700 211.42600 1.000 57.45000 478 ASP B N 1
ATOM 7871 C CA . ASP H 3 478 ? 172.78100 160.13200 210.39300 1.000 56.40000 478 ASP B CA 1
ATOM 7872 C C . ASP H 3 478 ? 172.29100 161.21400 209.42600 1.000 56.17000 478 ASP B C 1
ATOM 7873 O O . ASP H 3 478 ? 172.31900 160.96900 208.20500 1.000 61.82000 478 ASP B O 1
ATOM 7878 N N . LEU H 3 479 ? 171.86900 162.36400 209.95900 1.000 54.13000 479 LEU B N 1
ATOM 7879 C CA . LEU H 3 479 ? 171.40400 163.48700 209.10300 1.000 51.59000 479 LEU B CA 1
ATOM 7880 C C . LEU H 3 479 ? 172.55300 163.91200 208.18600 1.000 54.53000 479 LEU B C 1
ATOM 7881 O O . LEU H 3 479 ? 172.31400 164.07100 206.97400 1.000 62.74000 479 LEU B O 1
ATOM 7886 N N . ALA H 3 480 ? 173.75300 164.07400 208.75100 1.000 50.95000 480 ALA B N 1
ATOM 7887 C CA . ALA H 3 480 ? 174.92400 164.49400 207.94500 1.000 49.10000 480 ALA B CA 1
ATOM 7888 C C . ALA H 3 480 ? 175.20500 163.45000 206.86200 1.000 53.27000 480 ALA B C 1
ATOM 7889 O O . ALA H 3 480 ? 175.33400 163.83100 205.67800 1.000 61.55000 480 ALA B O 1
ATOM 7891 N N . ARG H 3 481 ? 175.29700 162.17400 207.25200 1.000 52.47000 481 ARG B N 1
ATOM 7892 C CA . ARG H 3 481 ? 175.61900 161.10600 206.27200 1.000 52.55000 481 ARG B CA 1
ATOM 7893 C C . ARG H 3 481 ? 174.68200 161.22000 205.07400 1.000 53.48000 481 ARG B C 1
ATOM 7894 O O . ARG H 3 481 ? 175.15400 161.08600 203.93800 1.000 57.91000 481 ARG B O 1
ATOM 7902 N N . ALA H 3 482 ? 173.38600 161.42800 205.32800 1.000 51.42000 482 ALA B N 1
ATOM 7903 C CA . ALA H 3 482 ? 172.39200 161.47600 204.23000 1.000 51.47000 482 ALA B CA 1
ATOM 7904 C C . ALA H 3 482 ? 172.50700 162.80200 203.47500 1.000 54.92000 482 ALA B C 1
ATOM 7905 O O . ALA H 3 482 ? 172.33600 162.79300 202.24100 1.000 64.44000 482 ALA B O 1
ATOM 7907 N N . TRP H 3 483 ? 172.79600 163.89300 204.18900 1.000 50.07000 483 TRP B N 1
ATOM 7908 C CA . TRP H 3 483 ? 172.97400 165.21000 203.52800 1.000 51.05000 483 TRP B CA 1
ATOM 7909 C C . TRP H 3 483 ? 174.09300 165.08800 202.49600 1.000 56.76000 483 TRP B C 1
ATOM 7910 O O . TRP H 3 483 ? 173.94700 165.63900 201.38600 1.000 65.50000 483 TRP B O 1
ATOM 7921 N N . CYS H 3 484 ? 175.14100 164.33800 202.83300 1.000 52.91000 484 CYS B N 1
ATOM 7922 C CA . CYS H 3 484 ? 176.29400 164.16100 201.91800 1.000 54.38000 484 CYS B CA 1
ATOM 7923 C C . CYS H 3 484 ? 175.87800 163.31600 200.71600 1.000 58.54000 484 CYS B C 1
ATOM 7924 O O . CYS H 3 484 ? 176.13600 163.74100 199.58200 1.000 65.86000 484 CYS B O 1
ATOM 7927 N N . LEU H 3 485 ? 175.25000 162.17200 200.96000 1.000 54.60000 485 LEU B N 1
ATOM 7928 C CA . LEU H 3 485 ? 174.83200 161.28000 199.85300 1.000 51.93000 485 LEU B CA 1
ATOM 7929 C C . LEU H 3 485 ? 173.88200 162.06900 198.95000 1.000 56.99000 485 LEU B C 1
ATOM 7930 O O . LEU H 3 485 ? 173.87400 161.81100 197.73300 1.000 66.09000 485 LEU B O 1
ATOM 7935 N N . GLU H 3 486 ? 173.11200 162.99000 199.53800 1.000 56.31000 486 GLU B N 1
ATOM 7936 C CA . GLU H 3 486 ? 172.16500 163.83500 198.76400 1.000 57.95000 486 GLU B CA 1
ATOM 7937 C C . GLU H 3 486 ? 172.95600 164.79000 197.87000 1.000 61.99000 486 GLU B C 1
ATOM 7938 O O . GLU H 3 486 ? 172.66300 164.84900 196.66000 1.000 68.58000 486 GLU B O 1
ATOM 7944 N N . GLN H 3 487 ? 173.96100 165.46000 198.44700 1.000 59.33000 487 GLN B N 1
ATOM 7945 C CA . GLN H 3 487 ? 174.76500 166.46500 197.70600 1.000 59.48000 487 GLN B CA 1
ATOM 7946 C C . GLN H 3 487 ? 175.59100 165.79000 196.61100 1.000 62.73000 487 GLN B C 1
ATOM 7947 O O . GLN H 3 487 ? 175.86100 166.45300 195.60400 1.000 70.24000 487 GLN B O 1
ATOM 7953 N N . LYS H 3 488 ? 176.06200 164.57000 196.86700 1.000 59.13000 488 LYS B N 1
ATOM 7954 C CA . LYS H 3 488 ? 176.84000 163.82200 195.85200 1.000 56.41000 488 LYS B CA 1
ATOM 7955 C C . LYS H 3 488 ? 175.93500 163.58000 194.65300 1.000 58.30000 488 LYS B C 1
ATOM 7956 O O . LYS H 3 488 ? 176.44500 163.56800 193.53200 1.000 68.98000 488 LYS B O 1
ATOM 7962 N N . ARG H 3 489 ? 174.64400 163.38700 194.89600 1.000 54.54000 489 ARG B N 1
ATOM 7963 C CA . ARG H 3 489 ? 173.68000 163.23800 193.78200 1.000 55.86000 489 ARG B CA 1
ATOM 7964 C C . ARG H 3 489 ? 173.44500 164.60400 193.14800 1.000 59.98000 489 ARG B C 1
ATOM 7965 O O . ARG H 3 489 ? 173.47600 164.68600 191.91600 1.000 64.83000 489 ARG B O 1
ATOM 7973 N N . GLN H 3 490 ? 173.23100 165.63600 193.96200 1.000 60.27000 490 GLN B N 1
ATOM 7974 C CA . GLN H 3 490 ? 172.88300 166.97100 193.40900 1.000 59.29000 490 GLN B CA 1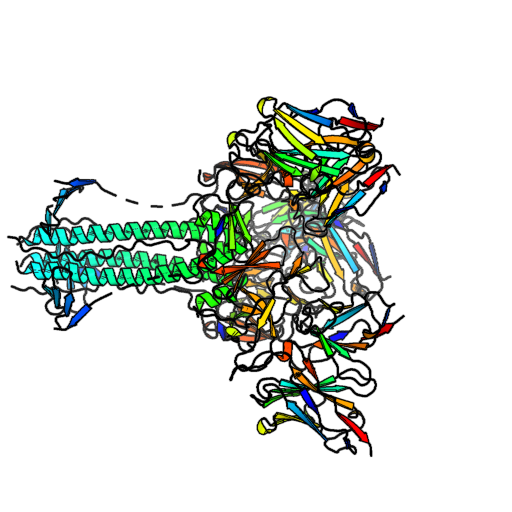
ATOM 7975 C C . GLN H 3 490 ? 174.07700 167.48600 192.61800 1.000 59.55000 490 GLN B C 1
ATOM 7976 O O . GLN H 3 490 ? 173.87000 168.29400 191.71300 1.000 65.67000 490 GLN B O 1
ATOM 7982 N N . ASN H 3 491 ? 175.26400 166.99900 192.93100 1.000 58.80000 491 ASN B N 1
ATOM 7983 C CA . ASN H 3 491 ? 176.48700 167.37100 192.17300 1.000 58.53000 491 ASN B CA 1
ATOM 7984 C C . ASN H 3 491 ? 176.40100 166.76500 190.77900 1.000 60.48000 491 ASN B C 1
ATOM 7985 O O . ASN H 3 491 ? 176.71300 167.47300 189.80900 1.000 67.98000 491 ASN B O 1
ATOM 7990 N N . MET H 3 492 ? 175.98700 165.50800 190.68800 1.000 57.73000 492 MET B N 1
ATOM 7991 C CA . MET H 3 492 ? 175.81200 164.85400 189.36300 1.000 59.11000 492 MET B CA 1
ATOM 7992 C C . MET H 3 492 ? 174.70500 165.58600 188.59900 1.000 62.25000 492 MET B C 1
ATOM 7993 O O . MET H 3 492 ? 174.88100 165.82900 187.39000 1.000 67.66000 492 MET B O 1
ATOM 7998 N N . VAL H 3 493 ? 173.61700 165.94100 189.28900 1.000 60.17000 493 VAL B N 1
ATOM 7999 C CA . VAL H 3 493 ? 172.48000 166.65500 188.63600 1.000 56.79000 493 VAL B CA 1
ATOM 8000 C C . VAL H 3 493 ? 172.99300 167.98300 188.07200 1.000 62.41000 493 VAL B C 1
ATOM 8001 O O . VAL H 3 493 ? 172.69900 168.27400 186.89900 1.000 67.67000 493 VAL B O 1
ATOM 8005 N N . LEU H 3 494 ? 173.75000 168.74100 188.87100 1.000 60.90000 494 LEU B N 1
ATOM 8006 C CA . LEU H 3 494 ? 174.25900 170.06500 188.42400 1.000 58.77000 494 LEU B CA 1
ATOM 8007 C C . LEU H 3 494 ? 175.19000 169.86300 187.22400 1.000 61.03000 494 LEU B C 1
ATOM 8008 O O . LEU H 3 494 ? 175.09500 170.65200 186.26700 1.000 65.32000 494 LEU B O 1
ATOM 8013 N N . ARG H 3 495 ? 176.04500 168.83800 187.28000 1.000 61.55000 495 ARG B N 1
ATOM 8014 C CA . ARG H 3 495 ? 176.98200 168.55300 186.16000 1.000 62.72000 495 ARG B CA 1
ATOM 8015 C C . ARG H 3 495 ? 176.16700 168.23800 184.90200 1.000 65.00000 495 ARG B C 1
ATOM 8016 O O . ARG H 3 495 ? 176.50400 168.77500 183.83200 1.000 70.57000 495 ARG B O 1
ATOM 8024 N N . GLU H 3 496 ? 175.13000 167.40800 185.02900 1.000 64.35000 496 GLU B N 1
ATOM 8025 C CA . GLU H 3 496 ? 174.26200 167.08300 183.86600 1.000 65.55000 496 GLU B CA 1
ATOM 8026 C C . GLU H 3 496 ? 173.56600 168.36200 183.39200 1.000 67.32000 496 GLU B C 1
ATOM 8027 O O . GLU H 3 496 ? 173.49900 168.58300 182.16500 1.000 67.26000 496 GLU B O 1
ATOM 8033 N N . LEU H 3 497 ? 173.08100 169.17900 184.33200 1.000 66.69000 497 LEU B N 1
ATOM 8034 C CA . LEU H 3 497 ? 172.36100 170.43000 183.97400 1.000 62.48000 497 LEU B CA 1
ATOM 8035 C C . LEU H 3 497 ? 173.30600 171.39000 183.23900 1.000 64.87000 497 LEU B C 1
ATOM 8036 O O . LEU H 3 497 ? 172.83400 172.07500 182.31700 1.000 69.81000 497 LEU B O 1
ATOM 8041 N N . THR H 3 498 ? 174.57700 171.45100 183.65000 1.000 65.90000 498 THR B N 1
ATOM 8042 C CA . THR H 3 498 ? 175.54600 172.37900 183.00500 1.000 63.89000 498 THR B CA 1
ATOM 8043 C C . THR H 3 498 ? 175.67700 172.00700 181.52600 1.000 64.40000 498 THR B C 1
ATOM 8044 O O . THR H 3 498 ? 175.78500 172.92500 180.69500 1.000 67.73000 498 THR B O 1
ATOM 8048 N N . LYS H 3 499 ? 175.66300 170.71000 181.21600 1.000 67.01000 499 LYS B N 1
ATOM 8049 C CA . LYS H 3 499 ? 175.73400 170.27100 179.79900 1.000 71.39000 499 LYS B CA 1
ATOM 8050 C C . LYS H 3 499 ? 174.52000 170.82900 179.04900 1.000 69.72000 499 LYS B C 1
ATOM 8051 O O . LYS H 3 499 ? 174.70600 171.33700 177.92700 1.000 68.88000 499 LYS B O 1
ATOM 8057 N N . ILE H 3 500 ? 173.32900 170.74100 179.64900 1.000 72.92000 500 ILE B N 1
ATOM 8058 C CA . ILE H 3 500 ? 172.09400 171.29000 179.01000 1.000 71.45000 500 ILE B CA 1
ATOM 8059 C C . ILE H 3 500 ? 172.19800 172.81800 178.92800 1.000 72.27000 500 ILE B C 1
ATOM 8060 O O . ILE H 3 500 ? 171.93900 173.36400 177.84000 1.000 72.75000 500 ILE B O 1
ATOM 8065 N N . ASN H 3 501 ? 172.57100 173.47300 180.03100 1.000 76.08000 501 ASN B N 1
ATOM 8066 C CA . ASN H 3 501 ? 172.73400 174.95200 180.05200 1.000 72.49000 501 ASN B CA 1
ATOM 8067 C C . ASN H 3 501 ? 173.79100 175.30300 181.10000 1.000 72.48000 501 ASN B C 1
ATOM 8068 O O . ASN H 3 501 ? 173.49500 175.15500 182.29800 1.000 75.98000 501 ASN B O 1
ATOM 8073 N N . PRO H 3 502 ? 174.99900 175.76800 180.71700 1.000 66.40000 502 PRO B N 1
ATOM 8074 C CA . PRO H 3 502 ? 176.06800 176.02000 181.68800 1.000 72.97000 502 PRO B CA 1
ATOM 8075 C C . PRO H 3 502 ? 175.89700 177.32400 182.47600 1.000 72.66000 502 PRO B C 1
ATOM 8076 O O . PRO H 3 502 ? 176.04700 177.28600 183.68100 1.000 75.14000 502 PRO B O 1
ATOM 8080 N N . THR H 3 503 ? 175.57100 178.42800 181.79900 1.000 70.00000 503 THR B N 1
ATOM 8081 C CA . THR H 3 503 ? 175.51700 179.74800 182.48800 1.000 72.77000 503 THR B CA 1
ATOM 8082 C C . THR H 3 503 ? 174.52800 179.73400 183.65700 1.000 71.00000 503 THR B C 1
ATOM 8083 O O . THR H 3 503 ? 174.92400 180.17100 184.75400 1.000 75.33000 503 THR B O 1
ATOM 8087 N N . THR H 3 504 ? 173.31100 179.22500 183.45100 1.000 69.56000 504 THR B N 1
ATOM 8088 C CA . THR H 3 504 ? 172.29100 179.29100 184.53200 1.000 67.86000 504 THR B CA 1
ATOM 8089 C C . THR H 3 504 ? 172.75500 178.46700 185.73600 1.000 69.38000 504 THR B C 1
ATOM 8090 O O . THR H 3 504 ? 172.63700 178.96900 186.87000 1.000 74.17000 504 THR B O 1
ATOM 8094 N N . VAL H 3 505 ? 173.30200 177.28200 185.49300 1.000 67.58000 505 VAL B N 1
ATOM 8095 C CA . VAL H 3 505 ? 173.71500 176.40500 186.61900 1.000 65.18000 505 VAL B CA 1
ATOM 8096 C C . VAL H 3 505 ? 174.89600 177.06300 187.32500 1.000 65.88000 505 VAL B C 1
ATOM 8097 O O . VAL H 3 505 ? 174.90900 177.05600 188.56300 1.000 72.03000 505 VAL B O 1
ATOM 8101 N N . MET H 3 506 ? 175.83100 177.63400 186.57400 1.000 60.58000 506 MET B N 1
ATOM 8102 C CA . MET H 3 506 ? 177.04600 178.18300 187.22700 1.000 59.76000 506 MET B CA 1
ATOM 8103 C C . MET H 3 506 ? 176.68100 179.48200 187.94100 1.000 63.41000 506 MET B C 1
ATOM 8104 O O . MET H 3 506 ? 177.29300 179.77100 188.97600 1.000 69.24000 506 MET B O 1
ATOM 8109 N N . SER H 3 507 ? 175.71300 180.22500 187.41600 1.000 62.34000 507 SER B N 1
ATOM 8110 C CA . SER H 3 507 ? 175.24400 181.45300 188.09500 1.000 60.47000 507 SER B CA 1
ATOM 8111 C C . SER H 3 507 ? 174.62200 181.05600 189.43100 1.000 64.08000 507 SER B C 1
ATOM 8112 O O . SER H 3 507 ? 174.81000 181.79300 190.41000 1.000 68.97000 507 SER B O 1
ATOM 8115 N N . SER H 3 508 ? 173.92600 179.92600 189.46700 1.000 62.09000 508 SER B N 1
ATOM 8116 C CA . SER H 3 508 ? 173.33800 179.42200 190.73000 1.000 60.16000 508 SER B CA 1
ATOM 8117 C C . SER H 3 508 ? 174.44300 179.00800 191.70000 1.000 61.08000 508 SER B C 1
ATOM 8118 O O . SER H 3 508 ? 174.36700 179.41000 192.86200 1.000 64.98000 508 SER B O 1
ATOM 8121 N N . ILE H 3 509 ? 175.43600 178.25300 191.23400 1.000 58.91000 509 ILE B N 1
ATOM 8122 C CA . ILE H 3 509 ? 176.51200 177.73100 192.12500 1.000 54.75000 509 ILE B CA 1
ATOM 8123 C C . ILE H 3 509 ? 177.36100 178.89200 192.64900 1.000 59.33000 509 ILE B C 1
ATOM 8124 O O . ILE H 3 509 ? 178.04100 178.70200 193.66200 1.000 64.75000 509 ILE B O 1
ATOM 8129 N N . TYR H 3 510 ? 177.30600 180.05800 192.01000 1.000 59.62000 510 TYR B N 1
ATOM 8130 C CA . TYR H 3 510 ? 178.13800 181.21700 192.42200 1.000 56.82000 510 TYR B CA 1
ATOM 8131 C C . TYR H 3 510 ? 177.27000 182.24600 193.12000 1.000 59.69000 510 TYR B C 1
ATOM 8132 O O . TYR H 3 510 ? 177.81000 183.22600 193.64900 1.000 65.81000 510 TYR B O 1
ATOM 8141 N N . GLY H 3 511 ? 175.95500 182.05700 193.09900 1.000 59.35000 511 GLY B N 1
ATOM 8142 C CA . GLY H 3 511 ? 175.03000 183.02900 193.70700 1.000 58.66000 511 GLY B CA 1
ATOM 8143 C C . GLY H 3 511 ? 175.22000 184.39600 193.09500 1.000 62.83000 511 GLY B C 1
ATOM 8144 O O . GLY H 3 511 ? 174.88900 185.38500 193.76100 1.000 70.09000 511 GLY B O 1
ATOM 8145 N N . LYS H 3 512 ? 175.73300 184.44600 191.87200 1.000 61.79000 512 LYS B N 1
ATOM 8146 C CA . LYS H 3 512 ? 176.01100 185.73100 191.18600 1.000 60.89000 512 LYS B CA 1
ATOM 8147 C C . LYS H 3 512 ? 176.03000 185.46000 189.68200 1.000 64.56000 512 LYS B C 1
ATOM 8148 O O . LYS H 3 512 ? 176.42200 184.35500 189.29800 1.000 69.86000 512 LYS B O 1
ATOM 8154 N N . ALA H 3 513 ? 175.62000 186.42800 188.87100 1.000 63.87000 513 ALA B N 1
ATOM 8155 C CA . ALA H 3 513 ? 175.54900 186.22200 187.41100 1.000 64.91000 513 ALA B CA 1
ATOM 8156 C C . ALA H 3 513 ? 176.95100 186.05200 186.83500 1.000 68.60000 513 ALA B C 1
ATOM 8157 O O . ALA H 3 513 ? 177.75300 186.98300 186.95200 1.000 76.26000 513 ALA B O 1
ATOM 8159 N N . VAL H 3 514 ? 177.21500 184.90400 186.22400 1.000 64.04000 514 VAL B N 1
ATOM 8160 C CA . VAL H 3 514 ? 178.55100 184.61900 185.64400 1.000 63.03000 514 VAL B CA 1
ATOM 8161 C C . VAL H 3 514 ? 178.31700 183.89900 184.32600 1.000 66.17000 514 VAL B C 1
ATOM 8162 O O . VAL H 3 514 ? 177.34800 183.14100 184.24200 1.000 66.54000 514 VAL B O 1
ATOM 8166 N N . ALA H 3 515 ? 179.16800 184.14700 183.33800 1.000 71.11000 515 ALA B N 1
ATOM 8167 C CA . ALA H 3 515 ? 179.06500 183.41600 182.06200 1.000 71.83000 515 ALA B CA 1
ATOM 8168 C C . ALA H 3 515 ? 179.90700 182.15100 182.17300 1.000 68.54000 515 ALA B C 1
ATOM 8169 O O . ALA H 3 515 ? 180.96900 182.20400 182.80500 1.000 71.27000 515 ALA B O 1
ATOM 8171 N N . ALA H 3 516 ? 179.42400 181.05600 181.60200 1.000 64.82000 516 ALA B N 1
ATOM 8172 C CA . ALA H 3 516 ? 180.14700 179.76500 181.69200 1.000 62.58000 516 ALA B CA 1
ATOM 8173 C C . ALA H 3 516 ? 180.11700 179.01900 180.35500 1.000 62.79000 516 ALA B C 1
ATOM 8174 O O . ALA H 3 516 ? 179.03300 178.94800 179.74500 1.000 66.23000 516 ALA B O 1
ATOM 8176 N N . LYS H 3 517 ? 181.26000 178.47400 179.93400 1.000 64.57000 517 LYS B N 1
ATOM 8177 C CA . LYS H 3 517 ? 181.30500 177.65000 178.69800 1.000 62.28000 517 LYS B CA 1
ATOM 8178 C C . LYS H 3 517 ? 182.02300 176.34300 179.04500 1.000 65.65000 517 LYS B C 1
ATOM 8179 O O . LYS H 3 517 ? 182.96600 176.39000 179.85700 1.000 69.02000 517 LYS B O 1
ATOM 8185 N N . ARG H 3 518 ? 181.57400 175.22100 178.48100 1.000 64.56000 518 ARG B N 1
ATOM 8186 C CA . ARG H 3 518 ? 182.18000 173.91400 178.84600 1.000 68.02000 518 ARG B CA 1
ATOM 8187 C C . ARG H 3 518 ? 183.28200 173.57700 177.84000 1.000 72.66000 518 ARG B C 1
ATOM 8188 O O . ARG H 3 518 ? 182.94500 173.26900 176.68300 1.000 74.50000 518 ARG B O 1
ATOM 8196 N N . LEU H 3 519 ? 184.54400 173.63600 178.26900 1.000 72.16000 519 LEU B N 1
ATOM 8197 C CA . LEU H 3 519 ? 185.66500 173.23800 177.37900 1.000 67.34000 519 LEU B CA 1
ATOM 8198 C C . LEU H 3 519 ? 186.05200 171.80600 177.74900 1.000 69.35000 519 LEU B C 1
ATOM 8199 O O . LEU H 3 519 ? 186.72200 171.62900 178.78100 1.000 74.38000 519 LEU B O 1
ATOM 8204 N N . GLY H 3 520 ? 185.65000 170.82700 176.93900 1.000 65.23000 520 GLY B N 1
ATOM 8205 C CA . GLY H 3 520 ? 185.91100 169.42500 177.31300 1.000 64.21000 520 GLY B CA 1
ATOM 8206 C C . GLY H 3 520 ? 185.23000 169.08200 178.62600 1.000 67.81000 520 GLY B C 1
ATOM 8207 O O . GLY H 3 520 ? 183.99800 169.23700 178.70500 1.000 71.57000 520 GLY B O 1
ATOM 8208 N N . ASP H 3 521 ? 185.99800 168.62900 179.61900 1.000 67.27000 521 ASP B N 1
ATOM 8209 C CA . ASP H 3 521 ? 185.41400 168.20700 180.92000 1.000 65.60000 521 ASP B CA 1
ATOM 8210 C C . ASP H 3 521 ? 185.61200 169.29400 181.98500 1.000 68.62000 521 ASP B C 1
ATOM 8211 O O . ASP H 3 521 ? 185.35200 168.99900 183.16600 1.000 72.78000 521 ASP B O 1
ATOM 8216 N N . VAL H 3 522 ? 186.05600 170.49400 181.59600 1.000 66.98000 522 VAL B N 1
ATOM 8217 C CA . VAL H 3 522 ? 186.19500 171.61400 182.57800 1.000 63.63000 522 VAL B CA 1
ATOM 8218 C C . VAL H 3 522 ? 185.22000 172.73900 182.21100 1.000 68.08000 522 VAL B C 1
ATOM 8219 O O . VAL H 3 522 ? 184.74500 172.75300 181.05900 1.000 69.30000 522 VAL B O 1
ATOM 8223 N N . ILE H 3 523 ? 184.93200 173.63800 183.15900 1.000 69.51000 523 ILE B N 1
ATOM 8224 C CA . ILE H 3 523 ? 183.97700 174.75800 182.91500 1.000 64.56000 523 ILE B CA 1
ATOM 8225 C C . ILE H 3 523 ? 184.74700 176.08100 182.97400 1.000 66.67000 523 ILE B C 1
ATOM 8226 O O . ILE H 3 523 ? 185.32400 176.37400 184.03700 1.000 70.70000 523 ILE B O 1
ATOM 8231 N N . SER H 3 524 ? 184.72700 176.85500 181.88600 1.000 66.85000 524 SER B N 1
ATOM 8232 C CA . SER H 3 524 ? 185.40000 178.18000 181.86400 1.000 64.76000 524 SER B CA 1
ATOM 8233 C C . SER H 3 524 ? 184.42500 179.25300 182.35500 1.000 66.74000 524 SER B C 1
ATOM 8234 O O . SER H 3 524 ? 183.49800 179.58800 181.59700 1.000 70.72000 524 SER B O 1
ATOM 8237 N N . VAL H 3 525 ? 184.62700 179.77100 183.57100 1.000 66.30000 525 VAL B N 1
ATOM 8238 C CA . VAL H 3 525 ? 183.67600 180.76200 184.15700 1.000 63.34000 525 VAL B CA 1
ATOM 8239 C C . VAL H 3 525 ? 184.27200 182.16700 184.00900 1.000 65.73000 525 VAL B C 1
ATOM 8240 O O . VAL H 3 525 ? 185.43200 182.35700 184.41800 1.000 71.07000 525 VAL B O 1
ATOM 8244 N N . SER H 3 526 ? 183.49500 183.04100 183.38000 1.000 66.91000 526 SER B N 1
ATOM 8245 C CA . SER H 3 526 ? 183.95500 184.42000 183.12600 1.000 68.43000 526 SER B CA 1
ATOM 8246 C C . SER H 3 526 ? 182.91900 185.39500 183.67500 1.000 69.90000 526 SER B C 1
ATOM 8247 O O . SER H 3 526 ? 181.88400 184.94300 184.21000 1.000 72.92000 526 SER B O 1
ATOM 8250 N N . GLN H 3 527 ? 183.17200 186.68800 183.51100 1.000 67.08000 527 GLN B N 1
ATOM 8251 C CA . GLN H 3 527 ? 182.23600 187.68600 184.08400 1.000 67.66000 527 GLN B CA 1
ATOM 8252 C C . GLN H 3 527 ? 181.51800 188.42400 182.95900 1.000 73.03000 527 GLN B C 1
ATOM 8253 O O . GLN H 3 527 ? 182.10900 188.61700 181.89800 1.000 73.85000 527 GLN B O 1
ATOM 8259 N N . CYS H 3 528 ? 180.30100 188.87800 183.22300 1.000 75.64000 528 CYS B N 1
ATOM 8260 C CA . CYS H 3 528 ? 179.51000 189.51400 182.14300 1.000 72.76000 528 CYS B CA 1
ATOM 8261 C C . CYS H 3 528 ? 179.78600 191.01600 182.06500 1.000 71.94000 528 CYS B C 1
ATOM 8262 O O . CYS H 3 528 ? 180.40200 191.55200 182.99700 1.000 76.42000 528 CYS B O 1
ATOM 8265 N N . VAL H 3 529 ? 179.35700 191.65000 180.97300 1.000 30.00000 529 VAL B N 1
ATOM 8266 C CA . VAL H 3 529 ? 179.56400 193.11400 180.80800 1.000 30.00000 529 VAL B CA 1
ATOM 8267 C C . VAL H 3 529 ? 178.25700 193.80600 181.16500 1.000 30.00000 529 VAL B C 1
ATOM 8268 O O . VAL H 3 529 ? 177.33600 193.79800 180.33300 1.000 30.00000 529 VAL B O 1
ATOM 8272 N N . PRO H 3 530 ? 178.17600 194.45700 182.33800 1.000 67.34000 530 PRO B N 1
ATOM 8273 C CA . PRO H 3 530 ? 176.94600 195.08600 182.78300 1.000 65.70000 530 PRO B CA 1
ATOM 8274 C C . PRO H 3 530 ? 176.57000 196.24000 181.85500 1.000 71.52000 530 PRO B C 1
ATOM 8275 O O . PRO H 3 530 ? 177.43800 196.94300 181.36500 1.000 74.29000 530 PRO B O 1
ATOM 8279 N N . VAL H 3 531 ? 175.27000 196.41300 181.65200 1.000 71.34000 531 VAL B N 1
ATOM 8280 C CA . VAL H 3 531 ? 174.80100 197.49100 180.73400 1.000 67.76000 531 VAL B CA 1
ATOM 8281 C C . VAL H 3 531 ? 173.90400 198.43900 181.53700 1.000 71.50000 531 VAL B C 1
ATOM 8282 O O . VAL H 3 531 ? 173.33600 197.98600 182.54900 1.000 78.99000 531 VAL B O 1
ATOM 8286 N N . ASN H 3 532 ? 173.79400 199.70400 181.12100 1.000 69.57000 532 ASN B N 1
ATOM 8287 C CA . ASN H 3 532 ? 173.00700 200.68100 181.92400 1.000 68.19000 532 ASN B CA 1
ATOM 8288 C C . ASN H 3 532 ? 171.54700 200.24200 182.07600 1.000 72.06000 532 ASN B C 1
ATOM 8289 O O . ASN H 3 532 ? 170.85400 200.11300 181.04800 1.000 75.78000 532 ASN B O 1
ATOM 8294 N N . GLN H 3 533 ? 171.08600 200.11100 183.32700 1.000 65.63000 533 GLN B N 1
ATOM 8295 C CA . GLN H 3 533 ? 169.70000 199.61300 183.54000 1.000 63.41000 533 GLN B CA 1
ATOM 8296 C C . GLN H 3 533 ? 168.70100 200.58500 182.90600 1.000 68.35000 533 GLN B C 1
ATOM 8297 O O . GLN H 3 533 ? 167.72900 200.10700 182.28800 1.000 69.98000 533 GLN B O 1
ATOM 8303 N N . ALA H 3 534 ? 168.93900 201.89100 183.04800 1.000 67.99000 534 ALA B N 1
ATOM 8304 C CA . ALA H 3 534 ? 167.98300 202.90300 182.54000 1.000 69.57000 534 ALA B CA 1
ATOM 8305 C C . ALA H 3 534 ? 167.85400 202.80900 181.01700 1.000 68.48000 534 ALA B C 1
ATOM 8306 O O . ALA H 3 534 ? 166.71900 202.92200 180.51700 1.000 71.73000 534 ALA B O 1
ATOM 8308 N N . THR H 3 535 ? 168.96900 202.60500 180.31100 1.000 65.05000 535 THR B N 1
ATOM 8309 C CA . THR H 3 535 ? 168.92500 202.59600 178.82400 1.000 63.63000 535 THR B CA 1
ATOM 8310 C C . THR H 3 535 ? 168.15200 201.36600 178.33700 1.000 65.44000 535 THR B C 1
ATOM 8311 O O . THR H 3 535 ? 167.43600 201.49200 177.32600 1.000 70.46000 535 THR B O 1
ATOM 8315 N N . VAL H 3 536 ? 168.28500 200.23200 179.03100 1.000 63.48000 536 VAL B N 1
ATOM 8316 C CA . VAL H 3 536 ? 167.63200 198.97400 178.55800 1.000 62.71000 536 VAL B CA 1
ATOM 8317 C C . VAL H 3 536 ? 166.15200 199.25400 178.28600 1.000 65.93000 536 VAL B C 1
ATOM 8318 O O . VAL H 3 536 ? 165.47400 199.77500 179.19500 1.000 72.46000 536 VAL B O 1
ATOM 8322 N N . THR H 3 537 ? 165.67500 198.91600 177.08400 1.000 63.56000 537 THR B N 1
ATOM 8323 C CA . THR H 3 537 ? 164.25700 199.15400 176.70400 1.000 64.52000 537 THR B CA 1
ATOM 8324 C C . THR H 3 537 ? 163.84900 198.11400 175.65700 1.000 66.19000 537 THR B C 1
ATOM 8325 O O . THR H 3 537 ? 164.60900 197.93700 174.68700 1.000 70.71000 537 THR B O 1
ATOM 8329 N N . LEU H 3 538 ? 162.70000 197.45600 175.84300 1.000 65.20000 538 LEU B N 1
ATOM 8330 C CA . LEU H 3 538 ? 162.29900 196.37600 174.90800 1.000 62.42000 538 LEU B CA 1
ATOM 8331 C C . LEU H 3 538 ? 161.58400 196.99700 173.71000 1.000 65.07000 538 LEU B C 1
ATOM 8332 O O . LEU H 3 538 ? 161.08200 198.11400 173.84700 1.000 72.64000 538 LEU B O 1
ATOM 8337 N N . ARG H 3 539 ? 161.54500 196.27900 172.58500 1.000 63.76000 539 ARG B N 1
ATOM 8338 C CA . ARG H 3 539 ? 160.84700 196.77600 171.37000 1.000 69.12000 539 ARG B CA 1
ATOM 8339 C C . ARG H 3 539 ? 159.46400 196.12700 171.29300 1.000 71.82000 539 ARG B C 1
ATOM 8340 O O . ARG H 3 539 ? 159.35600 194.93300 171.63000 1.000 75.68000 539 ARG B O 1
ATOM 8348 N N . LYS H 3 540 ? 158.45100 196.88400 170.86300 1.000 68.97000 540 LYS B N 1
ATOM 8349 C CA . LYS H 3 540 ? 157.06400 196.35400 170.77400 1.000 66.75000 540 LYS B CA 1
ATOM 8350 C C . LYS H 3 540 ? 156.99800 195.24600 169.71800 1.000 68.73000 540 LYS B C 1
ATOM 8351 O O . LYS H 3 540 ? 156.32300 194.23100 169.97500 1.000 74.20000 540 LYS B O 1
ATOM 8357 N N . SER H 3 541 ? 157.66200 195.43800 168.57500 1.000 62.43000 541 SER B N 1
ATOM 8358 C CA . SER H 3 541 ? 157.58700 194.44600 167.46900 1.000 60.93000 541 SER B CA 1
ATOM 8359 C C . SER H 3 541 ? 158.51000 193.25600 167.75100 1.000 65.98000 541 SER B C 1
ATOM 8360 O O . SER H 3 541 ? 159.70000 193.49100 168.04000 1.000 75.66000 541 SER B O 1
ATOM 8363 N N . MET H 3 542 ? 157.98400 192.03300 167.64300 1.000 66.86000 542 MET B N 1
ATOM 8364 C CA . MET H 3 542 ? 158.81500 190.81500 167.84300 1.000 65.59000 542 MET B CA 1
ATOM 8365 C C . MET H 3 542 ? 158.86700 190.01900 166.53700 1.000 67.69000 542 MET B C 1
ATOM 8366 O O . MET H 3 542 ? 159.07000 188.79200 166.60700 1.000 73.51000 542 MET B O 1
ATOM 8371 N N . ARG H 3 543 ? 158.69100 190.69300 165.39700 1.000 69.64000 543 ARG B N 1
ATOM 8372 C CA . ARG H 3 543 ? 158.67600 189.98600 164.08700 1.000 72.38000 543 ARG B CA 1
ATOM 8373 C C . ARG H 3 543 ? 159.91700 190.37500 163.27800 1.000 76.92000 543 ARG B C 1
ATOM 8374 O O . ARG H 3 543 ? 160.18400 191.58500 163.15200 1.000 79.33000 543 ARG B O 1
ATOM 8382 N N . VAL H 3 544 ? 160.63900 189.38000 162.75500 1.000 77.53000 544 VAL B N 1
ATOM 8383 C CA . VAL H 3 544 ? 161.86400 189.65000 161.94500 1.000 75.36000 544 VAL B CA 1
ATOM 8384 C C . VAL H 3 544 ? 161.48500 190.56000 160.77300 1.000 78.57000 544 VAL B C 1
ATOM 8385 O O . VAL H 3 544 ? 160.54200 190.21600 160.03700 1.000 83.18000 544 VAL B O 1
ATOM 8389 N N . PRO H 3 545 ? 162.18000 191.70000 160.56600 1.000 75.45000 545 PRO B N 1
ATOM 8390 C CA . PRO H 3 545 ? 161.90400 192.58100 159.42900 1.000 74.45000 545 PRO B CA 1
ATOM 8391 C C . PRO H 3 545 ? 162.09800 191.86200 158.08700 1.000 79.60000 545 PRO B C 1
ATOM 8392 O O . PRO H 3 545 ? 163.03500 191.09500 157.96800 1.000 79.74000 545 PRO B O 1
ATOM 8396 N N . GLY H 3 546 ? 161.21700 192.12800 157.11600 1.000 78.79000 546 GLY B N 1
ATOM 8397 C CA . GLY H 3 546 ? 161.35600 191.52100 155.77900 1.000 80.06000 546 GLY B CA 1
ATOM 8398 C C . GLY H 3 546 ? 160.97700 190.04900 155.76800 1.000 83.67000 546 GLY B C 1
ATOM 8399 O O . GLY H 3 546 ? 161.11200 189.41900 154.70100 1.000 87.31000 546 GLY B O 1
ATOM 8400 N N . SER H 3 547 ? 160.52200 189.51600 156.90600 1.000 84.77000 547 SER B N 1
ATOM 8401 C CA . SER H 3 547 ? 160.08900 188.09500 156.97500 1.000 86.33000 547 SER B CA 1
ATOM 8402 C C . SER H 3 547 ? 158.78700 187.97300 157.77100 1.000 88.33000 547 SER B C 1
ATOM 8403 O O . SER H 3 547 ? 158.83600 188.13900 159.00400 1.000 88.72000 547 SER B O 1
ATOM 8406 N N . GLU H 3 548 ? 157.67300 187.67000 157.10200 1.000 88.42000 548 GLU B N 1
ATOM 8407 C CA . GLU H 3 548 ? 156.39600 187.44900 157.83200 1.000 90.92000 548 GLU B CA 1
ATOM 8408 C C . GLU H 3 548 ? 156.45600 186.08500 158.52700 1.000 88.85000 548 GLU B C 1
ATOM 8409 O O . GLU H 3 548 ? 156.03000 185.99900 159.69400 1.000 89.55000 548 GLU B O 1
ATOM 8415 N N . THR H 3 549 ? 156.98100 185.06700 157.83900 1.000 84.86000 549 THR B N 1
ATOM 8416 C CA . THR H 3 549 ? 157.02500 183.69100 158.40200 1.000 84.19000 549 THR B CA 1
ATOM 8417 C C . THR H 3 549 ? 157.91000 183.63600 159.65200 1.000 84.39000 549 THR B C 1
ATOM 8418 O O . THR H 3 549 ? 157.53000 182.92300 160.59600 1.000 86.78000 549 THR B O 1
ATOM 8422 N N . MET H 3 550 ? 159.04300 184.34300 159.65900 1.000 82.08000 550 MET B N 1
ATOM 8423 C CA . MET H 3 550 ? 159.99000 184.23100 160.80300 1.000 77.30000 550 MET B CA 1
ATOM 8424 C C . MET H 3 550 ? 159.83600 185.43100 161.74300 1.000 79.11000 550 MET B C 1
ATOM 8425 O O . MET H 3 550 ? 159.76800 186.56700 161.23900 1.000 80.68000 550 MET B O 1
ATOM 8430 N N . CYS H 3 551 ? 159.80600 185.18900 163.05500 1.000 78.28000 551 CYS B N 1
ATOM 8431 C CA . CYS H 3 551 ? 159.71800 186.30900 164.03100 1.000 72.85000 551 CYS B CA 1
ATOM 8432 C C . CYS H 3 551 ? 160.55700 185.97900 165.26900 1.000 73.20000 551 CYS B C 1
ATOM 8433 O O . CYS H 3 551 ? 160.61200 184.79600 165.64600 1.000 77.72000 551 CYS B O 1
ATOM 8436 N N . TYR H 3 552 ? 161.19600 186.99300 165.85700 1.000 73.39000 552 TYR B N 1
ATOM 8437 C CA . TYR H 3 552 ? 162.08500 186.78000 167.03200 1.000 69.83000 552 TYR B CA 1
ATOM 8438 C C . TYR H 3 552 ? 161.36100 185.97500 168.10100 1.000 69.60000 552 TYR B C 1
ATOM 8439 O O . TYR H 3 552 ? 160.25700 186.37500 168.52000 1.000 72.21000 552 TYR B O 1
ATOM 8448 N N . SER H 3 553 ? 161.96800 184.86700 168.53200 1.000 65.66000 553 SER B N 1
ATOM 8449 C CA . SER H 3 553 ? 161.37500 184.04500 169.61700 1.000 63.17000 553 SER B CA 1
ATOM 8450 C C . SER H 3 553 ? 161.34100 184.85700 170.91400 1.000 66.31000 553 SER B C 1
ATOM 8451 O O . SER H 3 553 ? 160.34500 184.74600 171.64900 1.000 72.40000 553 SER B O 1
ATOM 8454 N N . ARG H 3 554 ? 162.39900 185.62800 171.18000 1.000 64.71000 554 ARG B N 1
ATOM 8455 C CA . ARG H 3 554 ? 162.46700 186.46100 172.41000 1.000 61.81000 554 ARG B CA 1
ATOM 8456 C C . ARG H 3 554 ? 162.45300 187.94100 172.01000 1.000 63.52000 554 ARG B C 1
ATOM 8457 O O . ARG H 3 554 ? 162.74900 188.23300 170.83800 1.000 69.35000 554 ARG B O 1
ATOM 8465 N N . PRO H 3 555 ? 162.11600 188.88700 172.91300 1.000 58.85000 555 PRO B N 1
ATOM 8466 C CA . PRO H 3 555 ? 161.99800 190.30100 172.53100 1.000 59.75000 555 PRO B CA 1
ATOM 8467 C C . PRO H 3 555 ? 163.34400 191.00500 172.30800 1.000 63.51000 555 PRO B C 1
ATOM 8468 O O . PRO H 3 555 ? 164.29500 190.67700 172.99600 1.000 66.17000 555 PRO B O 1
ATOM 8472 N N . LEU H 3 556 ? 163.38500 191.94600 171.36000 1.000 64.11000 556 LEU B N 1
ATOM 8473 C CA . LEU H 3 556 ? 164.62600 192.71900 171.09100 1.000 59.90000 556 LEU B CA 1
ATOM 8474 C C . LEU H 3 556 ? 164.75400 193.82500 172.14100 1.000 66.21000 556 LEU B C 1
ATOM 8475 O O . LEU H 3 556 ? 163.70800 194.30800 172.61100 1.000 73.30000 556 LEU B O 1
ATOM 8480 N N . VAL H 3 557 ? 165.98500 194.20700 172.49200 1.000 63.44000 557 VAL B N 1
ATOM 8481 C CA . VAL H 3 557 ? 166.19900 195.21800 173.56900 1.000 62.12000 557 VAL B CA 1
ATOM 8482 C C . VAL H 3 557 ? 167.17400 196.28700 173.07300 1.000 66.14000 557 VAL B C 1
ATOM 8483 O O . VAL H 3 557 ? 168.17700 195.91500 172.43800 1.000 72.21000 557 VAL B O 1
ATOM 8487 N N . SER H 3 558 ? 166.88600 197.56100 173.35100 1.000 61.30000 558 SER B N 1
ATOM 8488 C CA . SER H 3 558 ? 167.82600 198.64100 172.98800 1.000 59.73000 558 SER B CA 1
ATOM 8489 C C . SER H 3 558 ? 168.50900 199.06600 174.27900 1.000 62.64000 558 SER B C 1
ATOM 8490 O O . SER H 3 558 ? 167.79600 199.36500 175.23900 1.000 66.24000 558 SER B O 1
ATOM 8493 N N . PHE H 3 559 ? 169.84300 199.08100 174.30300 1.000 64.52000 559 PHE B N 1
ATOM 8494 C CA . PHE H 3 559 ? 170.56900 199.37500 175.56600 1.000 61.78000 559 PHE B CA 1
ATOM 8495 C C . PHE H 3 559 ? 171.87800 200.10900 175.27300 1.000 63.94000 559 PHE B C 1
ATOM 8496 O O . PHE H 3 559 ? 172.17000 200.36100 174.09200 1.000 70.18000 559 PHE B O 1
ATOM 8504 N N . SER H 3 560 ? 172.64200 200.43000 176.32100 1.000 64.77000 560 SER B N 1
ATOM 8505 C CA . SER H 3 560 ? 173.96000 201.09300 176.14100 1.000 64.47000 560 SER B CA 1
ATOM 8506 C C . SER H 3 560 ? 174.91500 200.65100 177.25400 1.000 68.00000 560 SER B C 1
ATOM 8507 O O . SER H 3 560 ? 174.42500 200.31000 178.34800 1.000 75.05000 560 SER B O 1
ATOM 8510 N N . PHE H 3 561 ? 176.22500 200.67800 176.99800 1.000 66.92000 561 PHE B N 1
ATOM 8511 C CA . PHE H 3 561 ? 177.21300 200.21000 178.00900 1.000 68.04000 561 PHE B CA 1
ATOM 8512 C C . PHE H 3 561 ? 177.38200 201.27600 179.09900 1.000 73.78000 561 PHE B C 1
ATOM 8513 O O . PHE H 3 561 ? 176.93000 202.41600 178.88800 1.000 80.47000 561 PHE B O 1
ATOM 8521 N N . ILE H 3 562 ? 178.04500 200.93000 180.20300 1.000 72.72000 562 ILE B N 1
ATOM 8522 C CA . ILE H 3 562 ? 178.16500 201.86900 181.35900 1.000 70.65000 562 ILE B CA 1
ATOM 8523 C C . ILE H 3 562 ? 178.59200 203.26200 180.88500 1.000 74.13000 562 ILE B C 1
ATOM 8524 O O . ILE H 3 562 ? 177.80600 204.20600 181.09400 1.000 77.98000 562 ILE B O 1
ATOM 8529 N N . ASN H 3 563 ? 179.77000 203.40200 180.27900 1.000 72.43000 563 ASN B N 1
ATOM 8530 C CA . ASN H 3 563 ? 180.22500 204.77300 179.93400 1.000 73.27000 563 ASN B CA 1
ATOM 8531 C C . ASN H 3 563 ? 180.24100 204.96200 178.41900 1.000 77.18000 563 ASN B C 1
ATOM 8532 O O . ASN H 3 563 ? 181.02200 205.79900 177.94200 1.000 82.58000 563 ASN B O 1
ATOM 8537 N N . ASP H 3 564 ? 179.41100 204.21300 177.70300 1.000 73.54000 564 ASP B N 1
ATOM 8538 C CA . ASP H 3 564 ? 179.38600 204.31600 176.22100 1.000 69.91000 564 ASP B CA 1
ATOM 8539 C C . ASP H 3 564 ? 178.09500 205.00700 175.78200 1.000 71.17000 564 ASP B C 1
ATOM 8540 O O . ASP H 3 564 ? 177.01000 204.47400 176.07400 1.000 76.01000 564 ASP B O 1
ATOM 8545 N N . THR H 3 565 ? 178.21900 206.14700 175.11100 1.000 69.71000 565 THR B N 1
ATOM 8546 C CA . THR H 3 565 ? 177.04600 206.91000 174.60500 1.000 74.36000 565 THR B CA 1
ATOM 8547 C C . THR H 3 565 ? 176.28000 206.08800 173.56400 1.000 72.43000 565 THR B C 1
ATOM 8548 O O . THR H 3 565 ? 175.03600 206.17500 173.55600 1.000 74.43000 565 THR B O 1
ATOM 8552 N N . LYS H 3 566 ? 176.99200 205.31300 172.73800 1.000 66.34000 566 LYS B N 1
ATOM 8553 C CA . LYS H 3 566 ? 176.34700 204.54300 171.63900 1.000 63.11000 566 LYS B CA 1
ATOM 8554 C C . LYS H 3 566 ? 175.23600 203.64000 172.18100 1.000 67.79000 566 LYS B C 1
ATOM 8555 O O . LYS H 3 566 ? 175.42700 203.04900 173.25900 1.000 70.81000 566 LYS B O 1
ATOM 8561 N N . THR H 3 567 ? 174.12900 203.53000 171.44200 1.000 66.86000 567 THR B N 1
ATOM 8562 C CA . THR H 3 567 ? 173.01100 202.63300 171.84300 1.000 63.30000 567 THR B CA 1
ATOM 8563 C C . THR H 3 567 ? 173.06700 201.35000 171.01100 1.000 64.58000 567 THR B C 1
ATOM 8564 O O . THR H 3 567 ? 173.00500 201.45000 169.77300 1.000 70.38000 567 THR B O 1
ATOM 8568 N N . TYR H 3 568 ? 173.17900 200.19600 171.67300 1.000 63.65000 568 TYR B N 1
ATOM 8569 C CA . TYR H 3 568 ? 173.25400 198.89400 170.95900 1.000 61.32000 568 TYR B CA 1
ATOM 8570 C C . TYR H 3 568 ? 171.86200 198.29700 170.84600 1.000 65.24000 568 TYR B C 1
ATOM 8571 O O . TYR H 3 568 ? 170.96900 198.69000 171.62600 1.000 71.72000 568 TYR B O 1
ATOM 8580 N N . GLU H 3 569 ? 171.67600 197.36500 169.90700 1.000 64.95000 569 GLU B N 1
ATOM 8581 C CA . GLU H 3 569 ? 170.37400 196.65800 169.78700 1.000 63.06000 569 GLU B CA 1
ATOM 8582 C C . GLU H 3 569 ? 170.62700 195.15800 169.94800 1.000 69.13000 569 GLU B C 1
ATOM 8583 O O . GLU H 3 569 ? 171.38800 194.60100 169.13600 1.000 78.09000 569 GLU B O 1
ATOM 8589 N N . GLY H 3 570 ? 170.02200 194.53800 170.96200 1.000 64.12000 570 GLY B N 1
ATOM 8590 C CA . GLY H 3 570 ? 170.24300 193.10200 171.21800 1.000 61.88000 570 GLY B CA 1
ATOM 8591 C C . GLY H 3 570 ? 168.93400 192.35700 171.39700 1.000 62.54000 570 GLY B C 1
ATOM 8592 O O . GLY H 3 570 ? 167.88600 192.92100 171.03400 1.000 68.96000 570 GLY B O 1
ATOM 8593 N N . GLN H 3 571 ? 168.99100 191.13500 171.93000 1.000 60.57000 571 GLN B N 1
ATOM 8594 C CA . GLN H 3 571 ? 167.76000 190.33900 172.17700 1.000 60.70000 571 GLN B CA 1
ATOM 8595 C C . GLN H 3 571 ? 167.74300 189.89300 173.64100 1.000 60.77000 571 GLN B C 1
ATOM 8596 O O . GLN H 3 571 ? 168.73400 189.28100 174.08400 1.000 64.75000 571 GLN B O 1
ATOM 8602 N N . LEU H 3 572 ? 166.65700 190.19300 174.35700 1.000 62.67000 572 LEU B N 1
ATOM 8603 C CA . LEU H 3 572 ? 166.56100 189.83600 175.79600 1.000 58.99000 572 LEU B CA 1
ATOM 8604 C C . LEU H 3 572 ? 166.62900 188.31600 175.95100 1.000 60.97000 572 LEU B C 1
ATOM 8605 O O . LEU H 3 572 ? 165.92100 187.62200 175.20300 1.000 68.03000 572 LEU B O 1
ATOM 8610 N N . GLY H 3 573 ? 167.45500 187.82700 176.87800 1.000 62.13000 573 GLY B N 1
ATOM 8611 C CA . GLY H 3 573 ? 167.51000 186.38100 177.16300 1.000 65.30000 573 GLY B CA 1
ATOM 8612 C C . GLY H 3 573 ? 166.85200 186.07600 178.49600 1.000 68.93000 573 GLY B C 1
ATOM 8613 O O . GLY H 3 573 ? 165.87800 186.77100 178.84000 1.000 72.72000 573 GLY B O 1
ATOM 8614 N N . THR H 3 574 ? 167.36600 185.08500 179.22700 1.000 68.28000 574 THR B N 1
ATOM 8615 C CA . THR H 3 574 ? 166.81900 184.78500 180.57600 1.000 69.08000 574 THR B CA 1
ATOM 8616 C C . THR H 3 574 ? 167.67100 185.48800 181.63600 1.000 72.48000 574 THR B C 1
ATOM 8617 O O . THR H 3 574 ? 168.83700 185.80400 181.33200 1.000 75.99000 574 THR B O 1
ATOM 8621 N N . ASP H 3 575 ? 167.10500 185.72900 182.82200 1.000 72.61000 575 ASP B N 1
ATOM 8622 C CA . ASP H 3 575 ? 167.87000 186.35000 183.93800 1.000 74.16000 575 ASP B CA 1
ATOM 8623 C C . ASP H 3 575 ? 168.43500 187.70700 183.50800 1.000 73.62000 575 ASP B C 1
ATOM 8624 O O . ASP H 3 575 ? 169.58600 187.99900 183.88200 1.000 76.44000 575 ASP B O 1
ATOM 8629 N N . ASN H 3 576 ? 167.66500 188.49800 182.75400 1.000 71.28000 576 ASN B N 1
ATOM 8630 C CA . ASN H 3 576 ? 168.10900 189.86900 182.37700 1.000 69.27000 576 ASN B CA 1
ATOM 8631 C C . ASN H 3 576 ? 169.46500 189.81900 181.66400 1.000 72.68000 576 ASN B C 1
ATOM 8632 O O . ASN H 3 576 ? 170.32500 190.65700 181.98600 1.000 77.40000 576 ASN B O 1
ATOM 8637 N N . GLU H 3 577 ? 169.65300 188.87000 180.74400 1.000 68.23000 577 GLU B N 1
ATOM 8638 C CA . GLU H 3 577 ? 170.92200 188.78800 179.97300 1.000 64.42000 577 GLU B CA 1
ATOM 8639 C C . GLU H 3 577 ? 170.66300 189.20200 178.52000 1.000 65.46000 577 GLU B C 1
ATOM 8640 O O . GLU H 3 577 ? 169.97800 188.44700 177.80800 1.000 69.81000 577 GLU B O 1
ATOM 8646 N N . ILE H 3 578 ? 171.20700 190.34700 178.10100 1.000 66.42000 578 ILE B N 1
ATOM 8647 C CA . ILE H 3 578 ? 170.99700 190.83800 176.70700 1.000 60.66000 578 ILE B CA 1
ATOM 8648 C C . ILE H 3 578 ? 172.00700 190.14500 175.78700 1.000 64.48000 578 ILE B C 1
ATOM 8649 O O . ILE H 3 578 ? 173.17600 190.01400 176.19200 1.000 71.79000 578 ILE B O 1
ATOM 8654 N N . PHE H 3 579 ? 171.56600 189.69100 174.61200 1.000 61.87000 579 PHE B N 1
ATOM 8655 C CA . PHE H 3 579 ? 172.48600 189.05100 173.63600 1.000 58.67000 579 PHE B CA 1
ATOM 8656 C C . PHE H 3 579 ? 172.71100 190.00700 172.46200 1.000 63.00000 579 PHE B C 1
ATOM 8657 O O . PHE H 3 579 ? 171.72400 190.38100 171.80600 1.000 69.90000 579 PHE B O 1
ATOM 8665 N N . LEU H 3 580 ? 173.96900 190.37900 172.20500 1.000 63.57000 580 LEU B N 1
ATOM 8666 C CA . LEU H 3 580 ? 174.28400 191.33100 171.10600 1.000 61.75000 580 LEU B CA 1
ATOM 8667 C C . LEU H 3 580 ? 173.77900 190.75700 169.77900 1.000 64.25000 580 LEU B C 1
ATOM 8668 O O . LEU H 3 580 ? 173.25600 191.53700 168.96100 1.000 67.10000 580 LEU B O 1
ATOM 8673 N N . THR H 3 581 ? 173.92000 189.44400 169.58800 1.000 64.55000 581 THR B N 1
ATOM 8674 C CA . THR H 3 581 ? 173.45100 188.78700 168.34100 1.000 62.38000 581 THR B CA 1
ATOM 8675 C C . THR H 3 581 ? 171.95100 188.50200 168.45400 1.000 66.75000 581 THR B C 1
ATOM 8676 O O . THR H 3 581 ? 171.57200 187.68600 169.31400 1.000 72.34000 581 THR B O 1
ATOM 8680 N N . LYS H 3 582 ? 171.13800 189.15000 167.61700 1.000 68.44000 582 LYS B N 1
ATOM 8681 C CA . LYS H 3 582 ? 169.67000 188.91200 167.63100 1.000 66.76000 582 LYS B CA 1
ATOM 8682 C C . LYS H 3 582 ? 169.33800 187.75200 166.68700 1.000 67.99000 582 LYS B C 1
ATOM 8683 O O . LYS H 3 582 ? 168.52900 187.95600 165.76500 1.000 72.11000 582 LYS B O 1
ATOM 8689 N N . LYS H 3 583 ? 169.94100 186.58100 166.91700 1.000 66.44000 583 LYS B N 1
ATOM 8690 C CA . LYS H 3 583 ? 169.70400 185.41100 166.02800 1.000 68.67000 583 LYS B CA 1
ATOM 8691 C C . LYS H 3 583 ? 168.68500 184.45200 166.65400 1.000 74.32000 583 LYS B C 1
ATOM 8692 O O . LYS H 3 583 ? 168.45600 183.38200 166.06100 1.000 82.55000 583 LYS B O 1
ATOM 8698 N N . MET H 3 584 ? 168.09300 184.81500 167.79500 1.000 74.40000 584 MET B N 1
ATOM 8699 C CA . MET H 3 584 ? 167.03200 183.95500 168.38500 1.000 75.95000 584 MET B CA 1
ATOM 8700 C C . MET H 3 584 ? 165.70800 184.28200 167.68900 1.000 72.59000 584 MET B C 1
ATOM 8701 O O . MET H 3 584 ? 165.21600 185.41100 167.86200 1.000 71.96000 584 MET B O 1
ATOM 8706 N N . THR H 3 585 ? 165.15900 183.32900 166.93200 1.000 73.36000 585 THR B N 1
ATOM 8707 C CA . THR H 3 585 ? 163.91100 183.59200 166.16700 1.000 70.43000 585 THR B CA 1
ATOM 8708 C C . THR H 3 585 ? 163.13200 182.28600 165.98800 1.000 74.29000 585 THR B C 1
ATOM 8709 O O . THR H 3 585 ? 163.73800 181.21100 166.15200 1.000 80.13000 585 THR B O 1
ATOM 8713 N N . GLU H 3 586 ? 161.84100 182.38700 165.66700 1.000 73.22000 586 GLU B N 1
ATOM 8714 C CA . GLU H 3 586 ? 160.98900 181.18200 165.48700 1.000 72.43000 586 GLU B CA 1
ATOM 8715 C C . GLU H 3 586 ? 159.97700 181.43600 164.36800 1.000 76.89000 586 GLU B C 1
ATOM 8716 O O . GLU H 3 586 ? 159.77600 182.61100 164.00500 1.000 81.38000 586 GLU B O 1
ATOM 8722 N N . VAL H 3 587 ? 159.36900 180.37100 163.84300 1.000 76.46000 587 VAL B N 1
ATOM 8723 C CA . VAL H 3 587 ? 158.31700 180.53100 162.79600 1.000 72.05000 587 VAL B CA 1
ATOM 8724 C C . VAL H 3 587 ? 157.10200 181.19200 163.45300 1.000 75.48000 587 VAL B C 1
ATOM 8725 O O . VAL H 3 587 ? 156.76000 180.80100 164.58500 1.000 80.94000 587 VAL B O 1
ATOM 8729 N N . CYS H 3 588 ? 156.48000 182.15800 162.77100 1.000 74.33000 588 CYS B N 1
ATOM 8730 C CA . CYS H 3 588 ? 155.34100 182.89800 163.37800 1.000 75.07000 588 CYS B CA 1
ATOM 8731 C C . CYS H 3 588 ? 154.17700 181.93700 163.63200 1.000 78.29000 588 CYS B C 1
ATOM 8732 O O . CYS H 3 588 ? 153.88800 181.10800 162.74600 1.000 84.48000 588 CYS B O 1
ATOM 8735 N N . GLN H 3 589 ? 153.53700 182.05500 164.79800 1.000 77.49000 589 GLN B N 1
ATOM 8736 C CA . GLN H 3 589 ? 152.42500 181.14000 165.16400 1.000 76.42000 589 GLN B CA 1
ATOM 8737 C C . GLN H 3 589 ? 151.14900 181.95800 165.37300 1.000 77.06000 589 GLN B C 1
ATOM 8738 O O . GLN H 3 589 ? 151.25100 183.09500 165.87400 1.000 83.21000 589 GLN B O 1
ATOM 8744 N N . ALA H 3 590 ? 149.99600 181.39600 165.00100 1.000 75.75000 590 ALA B N 1
ATOM 8745 C CA . ALA H 3 590 ? 148.70400 182.09600 165.18300 1.000 77.19000 590 ALA B CA 1
ATOM 8746 C C . ALA H 3 590 ? 148.31600 182.08500 166.66500 1.000 76.67000 590 ALA B C 1
ATOM 8747 O O . ALA H 3 590 ? 148.59500 181.07200 167.33600 1.000 76.98000 590 ALA B O 1
ATOM 8749 N N . THR H 3 591 ? 147.71000 183.17200 167.15100 1.000 78.57000 591 THR B N 1
ATOM 8750 C CA . THR H 3 591 ? 147.25300 183.24700 168.56700 1.000 84.20000 591 THR B CA 1
ATOM 8751 C C . THR H 3 591 ? 148.41800 182.91000 169.50400 1.000 83.81000 591 THR B C 1
ATOM 8752 O O . THR H 3 591 ? 148.20700 182.11400 170.44100 1.000 87.90000 591 THR B O 1
ATOM 8756 N N . SER H 3 592 ? 149.59500 183.49400 169.26000 1.000 79.05000 592 SER B N 1
ATOM 8757 C CA . SER H 3 592 ? 150.77900 183.23400 170.11900 1.000 73.92000 592 SER B CA 1
ATOM 8758 C C . SER H 3 592 ? 150.89500 184.33000 171.18300 1.000 75.42000 592 SER B C 1
ATOM 8759 O O . SER H 3 592 ? 151.07200 185.50300 170.80300 1.000 77.13000 592 SER B O 1
ATOM 8762 N N . GLN H 3 593 ? 150.80900 183.94000 172.45900 1.000 73.61000 593 GLN B N 1
ATOM 8763 C CA . GLN H 3 593 ? 150.92300 184.91000 173.57800 1.000 67.91000 593 GLN B CA 1
ATOM 8764 C C . GLN H 3 593 ? 152.15000 184.54800 174.41900 1.000 67.43000 593 GLN B C 1
ATOM 8765 O O . GLN H 3 593 ? 152.24200 183.38500 174.84800 1.000 72.91000 593 GLN B O 1
ATOM 8771 N N . TYR H 3 594 ? 153.05300 185.50600 174.63700 1.000 64.34000 594 TYR B N 1
ATOM 8772 C CA . TYR H 3 594 ? 154.30400 185.22200 175.38800 1.000 62.81000 594 TYR B CA 1
ATOM 8773 C C . TYR H 3 594 ? 154.45800 186.21800 176.52800 1.000 65.02000 594 TYR B C 1
ATOM 8774 O O . TYR H 3 594 ? 154.17700 187.41700 176.32700 1.000 71.29000 594 TYR B O 1
ATOM 8783 N N . TYR H 3 595 ? 154.88900 185.73900 177.69600 1.000 60.62000 595 TYR B N 1
ATOM 8784 C CA . TYR H 3 595 ? 155.14100 186.64500 178.84900 1.000 61.61000 595 TYR B CA 1
ATOM 8785 C C . TYR H 3 595 ? 156.63700 186.63000 179.11800 1.000 67.66000 595 TYR B C 1
ATOM 8786 O O . TYR H 3 595 ? 157.16100 185.56600 179.50300 1.000 71.50000 595 TYR B O 1
ATOM 8795 N N . PHE H 3 596 ? 157.31400 187.76400 178.92400 1.000 69.45000 596 PHE B N 1
ATOM 8796 C CA . PHE H 3 596 ? 158.79300 187.77700 179.05800 1.000 64.57000 596 PHE B CA 1
ATOM 8797 C C . PHE H 3 596 ? 159.19300 188.67400 180.22600 1.000 68.96000 596 PHE B C 1
ATOM 8798 O O . PHE H 3 596 ? 158.67600 189.79100 180.31200 1.000 73.20000 596 PHE B O 1
ATOM 8806 N N . GLN H 3 597 ? 160.09200 188.19400 181.08500 1.000 69.19000 597 GLN B N 1
ATOM 8807 C CA . GLN H 3 597 ? 160.47900 188.97500 182.28600 1.000 69.11000 597 GLN B CA 1
ATOM 8808 C C . GLN H 3 597 ? 161.68200 189.85800 181.96800 1.000 71.73000 597 GLN B C 1
ATOM 8809 O O . GLN H 3 597 ? 162.70000 189.31500 181.52500 1.000 74.82000 597 GLN B O 1
ATOM 8815 N N . SER H 3 598 ? 161.55700 191.16300 182.19100 1.000 70.83000 598 SER B N 1
ATOM 8816 C CA . SER H 3 598 ? 162.68500 192.09800 181.98600 1.000 66.48000 598 SER B CA 1
ATOM 8817 C C . SER H 3 598 ? 162.78500 192.99600 183.21400 1.000 69.30000 598 SER B C 1
ATOM 8818 O O . SER H 3 598 ? 161.95400 193.90000 183.35100 1.000 77.87000 598 SER B O 1
ATOM 8821 N N . GLY H 3 599 ? 163.76500 192.74000 184.06800 1.000 66.71000 599 GLY B N 1
ATOM 8822 C CA . GLY H 3 599 ? 163.89900 193.51800 185.30500 1.000 64.68000 599 GLY B CA 1
ATOM 8823 C C . GLY H 3 599 ? 162.82800 193.12300 186.29400 1.000 71.70000 599 GLY B C 1
ATOM 8824 O O . GLY H 3 599 ? 162.79900 191.95200 186.69200 1.000 78.83000 599 GLY B O 1
ATOM 8825 N N . ASN H 3 600 ? 161.97100 194.06600 186.66500 1.000 69.78000 600 ASN B N 1
ATOM 8826 C CA . ASN H 3 600 ? 160.91600 193.78800 187.66600 1.000 70.99000 600 ASN B CA 1
ATOM 8827 C C . ASN H 3 600 ? 159.55900 193.84200 186.97300 1.000 74.63000 600 ASN B C 1
ATOM 8828 O O . ASN H 3 600 ? 158.55600 194.06000 187.66300 1.000 79.85000 600 ASN B O 1
ATOM 8833 N N . GLU H 3 601 ? 159.54500 193.65000 185.65900 1.000 73.49000 601 GLU B N 1
ATOM 8834 C CA . GLU H 3 601 ? 158.27900 193.71000 184.89300 1.000 72.25000 601 GLU B CA 1
ATOM 8835 C C . GLU H 3 601 ? 158.14900 192.48700 183.98900 1.000 71.96000 601 GLU B C 1
ATOM 8836 O O . GLU H 3 601 ? 159.18700 191.96700 183.56300 1.000 76.65000 601 GLU B O 1
ATOM 8842 N N . ILE H 3 602 ? 156.92200 192.04200 183.72800 1.000 69.87000 602 ILE B N 1
ATOM 8843 C CA . ILE H 3 602 ? 156.69000 190.91900 182.78000 1.000 64.21000 602 ILE B CA 1
ATOM 8844 C C . ILE H 3 602 ? 155.99300 191.51200 181.55700 1.000 67.32000 602 ILE B C 1
ATOM 8845 O O . ILE H 3 602 ? 154.84500 191.93800 181.68900 1.000 73.61000 602 ILE B O 1
ATOM 8850 N N . HIS H 3 603 ? 156.67900 191.56800 180.42300 1.000 64.34000 603 HIS B N 1
ATOM 8851 C CA . HIS H 3 603 ? 156.10000 192.22300 179.21900 1.000 66.69000 603 HIS B CA 1
ATOM 8852 C C . HIS H 3 603 ? 155.29100 191.19800 178.42000 1.000 66.96000 603 HIS B C 1
ATOM 8853 O O . HIS H 3 603 ? 155.88800 190.27800 177.82100 1.000 69.30000 603 HIS B O 1
ATOM 8860 N N . VAL H 3 604 ? 153.96500 191.35000 178.42300 1.000 64.75000 604 VAL B N 1
ATOM 8861 C CA . VAL H 3 604 ? 153.08400 190.41300 177.66900 1.000 60.72000 604 VAL B CA 1
ATOM 8862 C C . VAL H 3 604 ? 153.16200 190.76300 176.18200 1.000 62.33000 604 VAL B C 1
ATOM 8863 O O . VAL H 3 604 ? 153.02500 191.95700 175.85400 1.000 67.08000 604 VAL B O 1
ATOM 8867 N N . TYR H 3 605 ? 153.37300 189.76400 175.32200 1.000 61.26000 605 TYR B N 1
ATOM 8868 C CA . TYR H 3 605 ? 153.37100 190.01400 173.85600 1.000 61.92000 605 TYR B CA 1
ATOM 8869 C C . TYR H 3 605 ? 152.28200 189.15300 173.23100 1.000 67.82000 605 TYR B C 1
ATOM 8870 O O . TYR H 3 605 ? 152.28000 187.92400 173.45400 1.000 75.31000 605 TYR B O 1
ATOM 8879 N N . ASN H 3 606 ? 151.38200 189.77400 172.46400 1.000 66.77000 606 ASN B N 1
ATOM 8880 C CA . ASN H 3 606 ? 150.30200 189.01600 171.78100 1.000 65.66000 606 ASN B CA 1
ATOM 8881 C C . ASN H 3 606 ? 150.52100 189.10900 170.26900 1.000 69.00000 606 ASN B C 1
ATOM 8882 O O . ASN H 3 606 ? 150.66500 190.24000 169.76700 1.000 74.91000 606 ASN B O 1
ATOM 8887 N N . ASP H 3 607 ? 150.56700 187.96100 169.58500 1.000 69.35000 607 ASP B N 1
ATOM 8888 C CA . ASP H 3 607 ? 150.79200 187.93500 168.11400 1.000 71.50000 607 ASP B CA 1
ATOM 8889 C C . ASP H 3 607 ? 152.10400 188.65700 167.78900 1.000 71.60000 607 ASP B C 1
ATOM 8890 O O . ASP H 3 607 ? 152.11400 189.43200 166.81100 1.000 74.73000 607 ASP B O 1
ATOM 8895 N N . TYR H 3 608 ? 153.15200 188.42900 168.58600 1.000 70.46000 608 TYR B N 1
ATOM 8896 C CA . TYR H 3 608 ? 154.49000 189.03000 168.31600 1.000 67.01000 608 TYR B CA 1
ATOM 8897 C C . TYR H 3 608 ? 154.38700 190.55500 168.35800 1.000 67.35000 608 TYR B C 1
ATOM 8898 O O . TYR H 3 608 ? 155.16300 191.23300 167.65000 1.000 72.57000 608 TYR B O 1
ATOM 8907 N N . HIS H 3 609 ? 153.45900 191.08100 169.16300 1.000 64.79000 609 HIS B N 1
ATOM 8908 C CA . HIS H 3 609 ? 153.31900 192.55400 169.32600 1.000 61.40000 609 HIS B CA 1
ATOM 8909 C C . HIS H 3 609 ? 153.09900 192.83900 170.81200 1.000 59.80000 609 HIS B C 1
ATOM 8910 O O . HIS H 3 609 ? 152.24900 192.16500 171.43200 1.000 66.66000 609 HIS B O 1
ATOM 8917 N N . HIS H 3 610 ? 153.83500 193.80100 171.37300 1.000 56.86000 610 HIS B N 1
ATOM 8918 C CA . HIS H 3 610 ? 153.73400 194.03100 172.84000 1.000 59.07000 610 HIS B CA 1
ATOM 8919 C C . HIS H 3 610 ? 152.29600 194.43600 173.17700 1.000 64.65000 610 HIS B C 1
ATOM 8920 O O . HIS H 3 610 ? 151.73200 195.30800 172.48200 1.000 69.82000 610 HIS B O 1
ATOM 8927 N N . PHE H 3 611 ? 151.72300 193.82200 174.21600 1.000 65.58000 611 PHE B N 1
ATOM 8928 C CA . PHE H 3 611 ? 150.31500 194.11400 174.59200 1.000 62.21000 611 PHE B CA 1
ATOM 8929 C C . PHE H 3 611 ? 150.26200 194.90200 175.90400 1.000 66.17000 611 PHE B C 1
ATOM 8930 O O . PHE H 3 611 ? 149.58400 195.94600 175.94000 1.000 72.41000 611 PHE B O 1
ATOM 8938 N N . LYS H 3 612 ? 150.95000 194.42100 176.94400 1.000 65.41000 612 LYS B N 1
ATOM 8939 C CA . LYS H 3 612 ? 150.86300 195.08900 178.27100 1.000 67.42000 612 LYS B CA 1
ATOM 8940 C C . LYS H 3 612 ? 152.13900 194.83400 179.08000 1.000 69.85000 612 LYS B C 1
ATOM 8941 O O . LYS H 3 612 ? 152.81500 193.82500 178.80300 1.000 73.87000 612 LYS B O 1
ATOM 8947 N N . THR H 3 613 ? 152.44800 195.70900 180.04100 1.000 68.96000 613 THR B N 1
ATOM 8948 C CA . THR H 3 613 ? 153.61400 195.48900 180.93700 1.000 69.09000 613 THR B CA 1
ATOM 8949 C C . THR H 3 613 ? 153.09600 195.39200 182.37400 1.000 70.24000 613 THR B C 1
ATOM 8950 O O . THR H 3 613 ? 152.63400 196.42200 182.89800 1.000 75.59000 613 THR B O 1
ATOM 8954 N N . ILE H 3 614 ? 153.15900 194.20400 182.97700 1.000 69.19000 614 ILE B N 1
ATOM 8955 C CA . ILE H 3 614 ? 152.59100 194.00400 184.34500 1.000 67.33000 614 ILE B CA 1
ATOM 8956 C C . ILE H 3 614 ? 153.74400 193.85000 185.34100 1.000 71.20000 614 ILE B C 1
ATOM 8957 O O . ILE H 3 614 ? 154.87200 193.56400 184.89500 1.000 77.50000 614 ILE B O 1
ATOM 8962 N N . GLU H 3 615 ? 153.51100 194.13200 186.61400 1.000 72.16000 615 GLU B N 1
ATOM 8963 C CA . GLU H 3 615 ? 154.58400 193.93300 187.61300 1.000 76.24000 615 GLU B CA 1
ATOM 8964 C C . GLU H 3 615 ? 154.73200 192.43300 187.84700 1.000 79.19000 615 GLU B C 1
ATOM 8965 O O . GLU H 3 615 ? 153.84400 191.68600 187.42000 1.000 82.35000 615 GLU B O 1
ATOM 8971 N N . LEU H 3 616 ? 155.80700 192.01300 188.51000 1.000 78.77000 616 LEU B N 1
ATOM 8972 C CA . LEU H 3 616 ? 156.05400 190.56500 188.69300 1.000 75.98000 616 LEU B CA 1
ATOM 8973 C C . LEU H 3 616 ? 154.91400 189.96900 189.51600 1.000 79.79000 616 LEU B C 1
ATOM 8974 O O . LEU H 3 616 ? 154.53400 188.82100 189.23900 1.000 82.02000 616 LEU B O 1
ATOM 8979 N N . ASP H 3 617 ? 154.39000 190.71800 190.47900 1.000 80.53000 617 ASP B N 1
ATOM 8980 C CA . ASP H 3 617 ? 153.35100 190.17700 191.38800 1.000 77.16000 617 ASP B CA 1
ATOM 8981 C C . ASP H 3 617 ? 152.07200 189.86400 190.61200 1.000 77.50000 617 ASP B C 1
ATOM 8982 O O . ASP H 3 617 ? 151.24800 189.09900 191.12800 1.000 79.82000 617 ASP B O 1
ATOM 8987 N N . GLY H 3 618 ? 151.91200 190.43700 189.42500 1.000 74.16000 618 GLY B N 1
ATOM 8988 C CA . GLY H 3 618 ? 150.73800 190.14000 188.62000 1.000 71.03000 618 GLY B CA 1
ATOM 8989 C C . GLY H 3 618 ? 150.57400 188.65600 188.35100 1.000 71.71000 618 GLY B C 1
ATOM 8990 O O . GLY H 3 618 ? 149.45900 188.13300 188.35500 1.000 74.30000 618 GLY B O 1
ATOM 8991 N N . ILE H 3 619 ? 151.69000 187.96900 188.10600 1.000 71.45000 619 ILE B N 1
ATOM 8992 C CA . ILE H 3 619 ? 151.65300 186.50300 187.82100 1.000 67.74000 619 ILE B CA 1
ATOM 8993 C C . ILE H 3 619 ? 151.97200 185.73900 189.11200 1.000 71.09000 619 ILE B C 1
ATOM 8994 O O . ILE H 3 619 ? 152.93100 186.12600 189.79100 1.000 75.47000 619 ILE B O 1
ATOM 8999 N N . ALA H 3 620 ? 151.19800 184.70100 189.43700 1.000 66.05000 620 ALA B N 1
ATOM 9000 C CA . ALA H 3 620 ? 151.37400 183.94300 190.69800 1.000 59.67000 620 ALA B CA 1
ATOM 9001 C C . ALA H 3 620 ? 152.74500 183.25800 190.71300 1.000 66.27000 620 ALA B C 1
ATOM 9002 O O . ALA H 3 620 ? 153.25500 182.92700 189.62500 1.000 72.92000 620 ALA B O 1
ATOM 9004 N N . THR H 3 621 ? 153.30900 183.05000 191.90500 1.000 63.68000 621 THR B N 1
ATOM 9005 C CA . THR H 3 621 ? 154.64800 182.41500 192.02600 1.000 62.68000 621 THR B CA 1
ATOM 9006 C C . THR H 3 621 ? 154.49100 180.93800 192.39900 1.000 66.19000 621 THR B C 1
ATOM 9007 O O . THR H 3 621 ? 153.76300 180.65300 193.37000 1.000 71.68000 621 THR B O 1
ATOM 9011 N N . LEU H 3 622 ? 155.14800 180.04200 191.65700 1.000 65.84000 622 LEU B N 1
ATOM 9012 C CA . LEU H 3 622 ? 155.10000 178.59000 191.97700 1.000 64.50000 622 LEU B CA 1
ATOM 9013 C C . LEU H 3 622 ? 155.74800 178.35700 193.34400 1.000 68.02000 622 LEU B C 1
ATOM 9014 O O . LEU H 3 622 ? 156.86400 178.86800 193.56000 1.000 71.50000 622 LEU B O 1
ATOM 9019 N N . GLN H 3 623 ? 155.07600 177.61100 194.22400 1.000 62.07000 623 GLN B N 1
ATOM 9020 C CA . GLN H 3 623 ? 155.60200 177.38500 195.59600 1.000 64.59000 623 GLN B CA 1
ATOM 9021 C C . GLN H 3 623 ? 156.44600 176.10700 195.61900 1.000 67.72000 623 GLN B C 1
ATOM 9022 O O . GLN H 3 623 ? 156.00400 175.12100 196.24000 1.000 72.27000 623 GLN B O 1
ATOM 9028 N N . THR H 3 624 ? 157.61200 176.13000 194.96600 1.000 63.80000 624 THR B N 1
ATOM 9029 C CA . THR H 3 624 ? 158.51800 174.95100 194.95700 1.000 58.39000 624 THR B CA 1
ATOM 9030 C C . THR H 3 624 ? 159.09600 174.73100 196.36000 1.000 63.02000 624 THR B C 1
ATOM 9031 O O . THR H 3 624 ? 159.19700 173.56100 196.77000 1.000 71.76000 624 THR B O 1
ATOM 9035 N N . PHE H 3 625 ? 159.45000 175.81000 197.06500 1.000 60.28000 625 PHE B N 1
ATOM 9036 C CA . PHE H 3 625 ? 160.09500 175.68800 198.40000 1.000 60.41000 625 PHE B CA 1
ATOM 9037 C C . PHE H 3 625 ? 159.37400 174.65500 199.27200 1.000 60.95000 625 PHE B C 1
ATOM 9038 O O . PHE H 3 625 ? 158.14600 174.77100 199.44600 1.000 63.96000 625 PHE B O 1
ATOM 9046 N N . ILE H 3 626 ? 160.11900 173.68700 199.81300 1.000 60.90000 626 ILE B N 1
ATOM 9047 C CA . ILE H 3 626 ? 159.52600 172.68300 200.74400 1.000 52.81000 626 ILE B CA 1
ATOM 9048 C C . ILE H 3 626 ? 159.81600 173.14100 202.17600 1.000 55.61000 626 ILE B C 1
ATOM 9049 O O . ILE H 3 626 ? 160.95700 172.95900 202.63500 1.000 61.71000 626 ILE B O 1
ATOM 9054 N N . SER H 3 627 ? 158.81800 173.72300 202.84600 1.000 60.29000 627 SER B N 1
ATOM 9055 C CA . SER H 3 627 ? 159.01200 174.22600 204.22900 1.000 64.93000 627 SER B CA 1
ATOM 9056 C C . SER H 3 627 ? 159.42600 173.07200 205.14400 1.000 69.34000 627 SER B C 1
ATOM 9057 O O . SER H 3 627 ? 158.74200 172.03000 205.12600 1.000 76.05000 627 SER B O 1
ATOM 9060 N N . LEU H 3 628 ? 160.44700 173.30600 205.97300 1.000 63.01000 628 LEU B N 1
ATOM 9061 C CA . LEU H 3 628 ? 160.90800 172.27800 206.94000 1.000 60.99000 628 LEU B CA 1
ATOM 9062 C C . LEU H 3 628 ? 160.08400 172.40500 208.22200 1.000 69.77000 628 LEU B C 1
ATOM 9063 O O . LEU H 3 628 ? 160.11600 171.46000 209.03200 1.000 76.54000 628 LEU B O 1
ATOM 9068 N N . ASN H 3 629 ? 159.37700 173.52200 208.39800 1.000 69.68000 629 ASN B N 1
ATOM 9069 C CA . ASN H 3 629 ? 158.55500 173.75400 209.61700 1.000 74.92000 629 ASN B CA 1
ATOM 9070 C C . ASN H 3 629 ? 159.41100 173.53100 210.86000 1.000 77.66000 629 ASN B C 1
ATOM 9071 O O . ASN H 3 629 ? 158.91600 172.94700 211.83100 1.000 87.29000 629 ASN B O 1
ATOM 9076 N N . THR H 3 630 ? 160.65500 173.98500 210.81500 1.000 70.45000 630 THR B N 1
ATOM 9077 C CA . THR H 3 630 ? 161.56400 173.82300 211.97500 1.000 68.94000 630 THR B CA 1
ATOM 9078 C C . THR H 3 630 ? 160.90700 174.44800 213.20300 1.000 68.69000 630 THR B C 1
ATOM 9079 O O . THR H 3 630 ? 160.70100 175.67200 213.20000 1.000 75.21000 630 THR B O 1
ATOM 9083 N N . SER H 3 631 ? 160.58900 173.63100 214.20300 1.000 73.44000 631 SER B N 1
ATOM 9084 C CA . SER H 3 631 ? 160.01800 174.15700 215.47000 1.000 80.56000 631 SER B CA 1
ATOM 9085 C C . SER H 3 631 ? 161.14100 174.36100 216.49200 1.000 79.17000 631 SER B C 1
ATOM 9086 O O . SER H 3 631 ? 161.60800 173.35700 217.06400 1.000 82.49000 631 SER B O 1
ATOM 9089 N N . LEU H 3 632 ? 161.55700 175.61300 216.70600 1.000 71.15000 632 LEU B N 1
ATOM 9090 C CA . LEU H 3 632 ? 162.65700 175.91000 217.66300 1.000 69.39000 632 LEU B CA 1
ATOM 9091 C C . LEU H 3 632 ? 162.23000 175.49500 219.07400 1.000 69.78000 632 LEU B C 1
ATOM 9092 O O . LEU H 3 632 ? 161.03800 175.65800 219.40200 1.000 74.88000 632 LEU B O 1
ATOM 9097 N N . ILE H 3 633 ? 163.17200 174.98700 219.87300 1.000 67.39000 633 ILE B N 1
ATOM 9098 C CA . ILE H 3 633 ? 162.86000 174.56200 221.27000 1.000 70.73000 633 ILE B CA 1
ATOM 9099 C C . ILE H 3 633 ? 162.25200 175.75300 222.01800 1.000 78.38000 633 ILE B C 1
ATOM 9100 O O . ILE H 3 633 ? 162.83600 176.85100 221.94800 1.000 80.23000 633 ILE B O 1
ATOM 9105 N N . GLU H 3 634 ? 161.12600 175.53700 222.70500 1.000 81.20000 634 GLU B N 1
ATOM 9106 C CA . GLU H 3 634 ? 160.46700 176.62200 223.48100 1.000 80.64000 634 GLU B CA 1
ATOM 9107 C C . GLU H 3 634 ? 161.29100 176.90700 224.74000 1.000 82.37000 634 GLU B C 1
ATOM 9108 O O . GLU H 3 634 ? 162.07900 176.03100 225.14000 1.000 83.80000 634 GLU B O 1
ATOM 9114 N N . ASN H 3 635 ? 161.11500 178.09000 225.33600 1.000 80.26000 635 ASN B N 1
ATOM 9115 C CA . ASN H 3 635 ? 161.89300 178.46800 226.54600 1.000 83.04000 635 ASN B CA 1
ATOM 9116 C C . ASN H 3 635 ? 161.04200 178.19900 227.79100 1.000 85.28000 635 ASN B C 1
ATOM 9117 O O . ASN H 3 635 ? 160.21400 179.06300 228.13500 1.000 89.15000 635 ASN B O 1
ATOM 9122 N N . ILE H 3 636 ? 161.24400 177.04600 228.43600 1.000 82.36000 636 ILE B N 1
ATOM 9123 C CA . ILE H 3 636 ? 160.41900 176.68000 229.62600 1.000 79.55000 636 ILE B CA 1
ATOM 9124 C C . ILE H 3 636 ? 161.13200 177.15200 230.89500 1.000 84.44000 636 ILE B C 1
ATOM 9125 O O . ILE H 3 636 ? 162.32200 176.82000 231.06000 1.000 88.19000 636 ILE B O 1
ATOM 9130 N N . ASP H 3 637 ? 160.43000 177.89600 231.75300 1.000 88.49000 637 ASP B N 1
ATOM 9131 C CA . ASP H 3 637 ? 161.01800 178.34000 233.04300 1.000 91.21000 637 ASP B CA 1
ATOM 9132 C C . ASP H 3 637 ? 160.61400 177.32900 234.12000 1.000 89.55000 637 ASP B C 1
ATOM 9133 O O . ASP H 3 637 ? 159.47100 177.41500 234.60600 1.000 90.43000 637 ASP B O 1
ATOM 9138 N N . PHE H 3 638 ? 161.51800 176.41500 234.47800 1.000 88.70000 638 PHE B N 1
ATOM 9139 C CA . PHE H 3 638 ? 161.17100 175.34400 235.45000 1.000 88.42000 638 PHE B CA 1
ATOM 9140 C C . PHE H 3 638 ? 160.80000 175.96700 236.79800 1.000 87.26000 638 PHE B C 1
ATOM 9141 O O . PHE H 3 638 ? 161.51700 176.87700 237.25600 1.000 87.83000 638 PHE B O 1
ATOM 9149 N N . ALA H 3 639 ? 159.71200 175.48700 237.40800 1.000 89.20000 639 ALA B N 1
ATOM 9150 C CA . ALA H 3 639 ? 159.25900 176.02900 238.71100 1.000 91.31000 639 ALA B CA 1
ATOM 9151 C C . ALA H 3 639 ? 159.90900 175.23900 239.85100 1.000 91.56000 639 ALA B C 1
ATOM 9152 O O . ALA H 3 639 ? 160.09100 174.02000 239.69400 1.000 93.58000 639 ALA B O 1
ATOM 9154 N N . SER H 3 640 ? 160.23700 175.91600 240.95400 1.000 89.83000 640 SER B N 1
ATOM 9155 C CA . SER H 3 640 ? 160.86500 175.23800 242.11800 1.000 96.34000 640 SER B CA 1
ATOM 9156 C C . SER H 3 640 ? 159.78800 174.54800 242.96100 1.000 94.47000 640 SER B C 1
ATOM 9157 O O . SER H 3 640 ? 158.85300 175.24300 243.40100 1.000 95.43000 640 SER B O 1
ATOM 9160 N N . LEU H 3 641 ? 159.92200 173.23600 243.17600 1.000 90.47000 641 LEU B N 1
ATOM 9161 C CA . LEU H 3 641 ? 158.90600 172.47000 243.94600 1.000 91.69000 641 LEU B CA 1
ATOM 9162 C C . LEU H 3 641 ? 159.58500 171.77300 245.12900 1.000 90.99000 641 LEU B C 1
ATOM 9163 O O . LEU H 3 641 ? 160.82300 171.87100 245.23700 1.000 91.51000 641 LEU B O 1
ATOM 9168 N N . GLU H 3 642 ? 158.80300 171.09800 245.97700 1.000 91.40000 642 GLU B N 1
ATOM 9169 C CA . GLU H 3 642 ? 159.36200 170.42300 247.18100 1.000 89.93000 642 GLU B CA 1
ATOM 9170 C C . GLU H 3 642 ? 158.39800 169.32600 247.64500 1.000 81.60000 642 GLU B C 1
ATOM 9171 O O . GLU H 3 642 ? 158.89000 168.35900 248.25800 1.000 72.09000 642 GLU B O 1
ATOM 9177 N N . THR I 3 44 ? 143.59100 157.39500 191.38100 1.000 84.00000 44 THR C N 1
ATOM 9178 C CA . THR I 3 44 ? 144.79900 157.64800 192.21100 1.000 88.58000 44 THR C CA 1
ATOM 9179 C C . THR I 3 44 ? 145.36100 159.03400 191.88700 1.000 87.09000 44 THR C C 1
ATOM 9180 O O . THR I 3 44 ? 144.59100 159.88400 191.39900 1.000 82.10000 44 THR C O 1
ATOM 9184 N N . SER I 3 45 ? 146.65300 159.24500 192.15100 1.000 91.13000 45 SER C N 1
ATOM 9185 C CA . SER I 3 45 ? 147.30200 160.55100 191.86200 1.000 89.77000 45 SER C CA 1
ATOM 9186 C C . SER I 3 45 ? 147.30500 160.82500 190.35400 1.000 86.96000 45 SER C C 1
ATOM 9187 O O . SER I 3 45 ? 147.06400 161.98500 189.97100 1.000 83.77000 45 SER C O 1
ATOM 9190 N N . PHE I 3 46 ? 147.57000 159.80100 189.53600 1.000 82.03000 46 PHE C N 1
ATOM 9191 C CA . PHE I 3 46 ? 147.67000 160.00700 188.06600 1.000 70.90000 46 PHE C CA 1
ATOM 9192 C C . PHE I 3 46 ? 146.70600 159.06800 187.33500 1.000 71.79000 46 PHE C C 1
ATOM 9193 O O . PHE I 3 46 ? 147.13400 157.98600 186.89400 1.000 76.91000 46 PHE C O 1
ATOM 9201 N N . PRO I 3 47 ? 145.41700 159.44100 187.18200 1.000 67.93000 47 PRO C N 1
ATOM 9202 C CA . PRO I 3 47 ? 144.44600 158.62200 186.45500 1.000 65.98000 47 PRO C CA 1
ATOM 9203 C C . PRO I 3 47 ? 144.64800 158.72000 184.93900 1.000 64.37000 47 PRO C C 1
ATOM 9204 O O . PRO I 3 47 ? 145.28600 159.65700 184.50400 1.000 68.49000 47 PRO C O 1
ATOM 9208 N N . PHE I 3 48 ? 144.09400 157.76800 184.19200 1.000 63.60000 48 PHE C N 1
ATOM 9209 C CA . PHE I 3 48 ? 144.15800 157.84500 182.71500 1.000 64.31000 48 PHE C CA 1
ATOM 9210 C C . PHE I 3 48 ? 143.52900 159.17800 182.31700 1.000 69.04000 48 PHE C C 1
ATOM 9211 O O . PHE I 3 48 ? 142.43200 159.46600 182.81300 1.000 74.70000 48 PHE C O 1
ATOM 9219 N N . ARG I 3 49 ? 144.19200 159.96400 181.46600 1.000 64.96000 49 ARG C N 1
ATOM 9220 C CA . ARG I 3 49 ? 143.67800 161.32200 181.17800 1.000 64.58000 49 ARG C CA 1
ATOM 9221 C C . ARG I 3 49 ? 144.19400 161.86000 179.85100 1.000 65.15000 49 ARG C C 1
ATOM 9222 O O . ARG I 3 49 ? 145.23600 161.38200 179.39400 1.000 69.64000 49 ARG C O 1
ATOM 9230 N N . VAL I 3 50 ? 143.47200 162.81100 179.25900 1.000 64.48000 50 VAL C N 1
ATOM 9231 C CA . VAL I 3 50 ? 143.93500 163.48900 178.01800 1.000 62.03000 50 VAL C CA 1
ATOM 9232 C C . VAL I 3 50 ? 144.29300 164.91300 178.43800 1.000 69.81000 50 VAL C C 1
ATOM 9233 O O . VAL I 3 50 ? 143.39400 165.60000 178.93300 1.000 73.44000 50 VAL C O 1
ATOM 9237 N N . CYS I 3 51 ? 145.54900 165.33500 178.28100 1.000 73.18000 51 CYS C N 1
ATOM 9238 C CA . CYS I 3 51 ? 145.98900 166.65800 178.80600 1.000 74.93000 51 CYS C CA 1
ATOM 9239 C C . CYS I 3 51 ? 146.32600 167.60400 177.64800 1.000 73.80000 51 CYS C C 1
ATOM 9240 O O . CYS I 3 51 ? 147.23500 168.43700 177.82000 1.000 77.50000 51 CYS C O 1
ATOM 9243 N N . GLU I 3 52 ? 145.62100 167.48300 176.52100 1.000 71.57000 52 GLU C N 1
ATOM 9244 C CA . GLU I 3 52 ? 145.90900 168.33600 175.33600 1.000 72.88000 52 GLU C CA 1
ATOM 9245 C C . GLU I 3 52 ? 144.62000 169.01700 174.86400 1.000 76.28000 52 GLU C C 1
ATOM 9246 O O . GLU I 3 52 ? 144.62900 169.58600 173.75600 1.000 79.07000 52 GLU C O 1
ATOM 9252 N N . LEU I 3 53 ? 143.55800 168.95300 175.67300 1.000 73.33000 53 LEU C N 1
ATOM 9253 C CA . LEU I 3 53 ? 142.24900 169.54700 175.28900 1.000 69.31000 53 LEU C CA 1
ATOM 9254 C C . LEU I 3 53 ? 142.00700 170.82300 176.09900 1.000 76.13000 53 LEU C C 1
ATOM 9255 O O . LEU I 3 53 ? 141.25200 171.68800 175.61900 1.000 81.98000 53 LEU C O 1
ATOM 9260 N N . SER I 3 54 ? 142.62900 170.93300 177.27500 1.000 73.83000 54 SER C N 1
ATOM 9261 C CA . SER I 3 54 ? 142.39900 172.10700 178.15700 1.000 74.10000 54 SER C CA 1
ATOM 9262 C C . SER I 3 54 ? 142.58300 173.40400 177.36400 1.000 77.92000 54 SER C C 1
ATOM 9263 O O . SER I 3 54 ? 143.61700 173.53700 176.68200 1.000 83.41000 54 SER C O 1
ATOM 9266 N N . SER I 3 55 ? 141.61800 174.32400 177.46300 1.000 74.41000 55 SER C N 1
ATOM 9267 C CA . SER I 3 55 ? 141.68600 175.60400 176.71000 1.000 77.00000 55 SER C CA 1
ATOM 9268 C C . SER I 3 55 ? 142.10600 176.74100 177.64600 1.000 80.31000 55 SER C C 1
ATOM 9269 O O . SER I 3 55 ? 142.57500 177.77700 177.13700 1.000 84.12000 55 SER C O 1
ATOM 9272 N N . HIS I 3 56 ? 141.94100 176.55300 178.95800 1.000 82.24000 56 HIS C N 1
ATOM 9273 C CA . HIS I 3 56 ? 142.26300 177.62800 179.93600 1.000 82.67000 56 HIS C CA 1
ATOM 9274 C C . HIS I 3 56 ? 143.37400 177.16500 180.88200 1.000 81.53000 56 HIS C C 1
ATOM 9275 O O . HIS I 3 56 ? 143.15700 176.19900 181.64300 1.000 86.89000 56 HIS C O 1
ATOM 9282 N N . GLY I 3 57 ? 144.52700 177.83500 180.83900 1.000 75.13000 57 GLY C N 1
ATOM 9283 C CA . GLY I 3 57 ? 145.64100 177.51400 181.75100 1.000 71.85000 57 GLY C CA 1
ATOM 9284 C C . GLY I 3 57 ? 145.94200 178.65400 182.70600 1.000 72.34000 57 GLY C C 1
ATOM 9285 O O . GLY I 3 57 ? 146.01700 179.80600 182.23800 1.000 78.50000 57 GLY C O 1
ATOM 9286 N N . ASP I 3 58 ? 146.11100 178.35500 183.99700 1.000 67.32000 58 ASP C N 1
ATOM 9287 C CA . ASP I 3 58 ? 146.49200 179.40200 184.98000 1.000 66.07000 58 ASP C CA 1
ATOM 9288 C C . ASP I 3 58 ? 147.98200 179.71800 184.81000 1.000 67.57000 58 ASP C C 1
ATOM 9289 O O . ASP I 3 58 ? 148.78100 178.76500 184.78100 1.000 70.44000 58 ASP C O 1
ATOM 9294 N N . LEU I 3 59 ? 148.33200 181.00300 184.71900 1.000 63.94000 59 LEU C N 1
ATOM 9295 C CA . LEU I 3 59 ? 149.74400 181.40200 184.47700 1.000 62.30000 59 LEU C CA 1
ATOM 9296 C C . LEU I 3 59 ? 150.50900 181.45100 185.80200 1.000 66.48000 59 LEU C C 1
ATOM 9297 O O . LEU I 3 59 ? 150.02000 182.10600 186.74100 1.000 68.82000 59 LEU C O 1
ATOM 9302 N N . PHE I 3 60 ? 151.66500 180.78300 185.86600 1.000 64.78000 60 PHE C N 1
ATOM 9303 C CA . PHE I 3 60 ? 152.49600 180.79600 187.09900 1.000 62.56000 60 PHE C CA 1
ATOM 9304 C C . PHE I 3 60 ? 153.95000 181.10800 186.73000 1.000 66.62000 60 PHE C C 1
ATOM 9305 O O . PHE I 3 60 ? 154.32400 180.91300 185.56000 1.000 71.35000 60 PHE C O 1
ATOM 9313 N N . ARG I 3 61 ? 154.73900 181.57500 187.70200 1.000 65.65000 61 ARG C N 1
ATOM 9314 C CA . ARG I 3 61 ? 156.16100 181.92600 187.44500 1.000 64.44000 61 ARG C CA 1
ATOM 9315 C C . ARG I 3 61 ? 157.02500 181.39100 188.59200 1.000 69.06000 61 ARG C C 1
ATOM 9316 O O . ARG I 3 61 ? 156.55500 181.42200 189.74200 1.000 74.16000 61 ARG C O 1
ATOM 9324 N N . PHE I 3 62 ? 158.23600 180.92000 188.28600 1.000 66.61000 62 PHE C N 1
ATOM 9325 C CA . PHE I 3 62 ? 159.15500 180.41500 189.34000 1.000 67.64000 62 PHE C CA 1
ATOM 9326 C C . PHE I 3 62 ? 159.71000 181.59700 190.13900 1.000 73.83000 62 PHE C C 1
ATOM 9327 O O . PHE I 3 62 ? 160.12900 182.59500 189.52300 1.000 73.30000 62 PHE C O 1
ATOM 9335 N N . SER I 3 63 ? 159.76000 181.54700 191.46200 1.000 78.69000 63 SER C N 1
ATOM 9336 C CA . SER I 3 63 ? 160.32000 182.73500 192.15400 1.000 79.28000 63 SER C CA 1
ATOM 9337 C C . SER I 3 63 ? 161.77600 182.91500 191.74600 1.000 80.00000 63 SER C C 1
ATOM 9338 O O . SER I 3 63 ? 162.50000 181.91400 191.72100 1.000 85.14000 63 SER C O 1
ATOM 9341 N N . SER I 3 64 ? 162.18100 184.14300 191.44200 1.000 81.53000 64 SER C N 1
ATOM 9342 C CA . SER I 3 64 ? 163.59900 184.42800 191.10800 1.000 87.87000 64 SER C CA 1
ATOM 9343 C C . SER I 3 64 ? 164.36000 184.73500 192.39800 1.000 96.16000 64 SER C C 1
ATOM 9344 O O . SER I 3 64 ? 165.54100 184.37200 192.48400 1.000 98.25000 64 SER C O 1
ATOM 9347 N N . ASP I 3 65 ? 163.69500 185.38100 193.35500 1.000 97.49000 65 ASP C N 1
ATOM 9348 C CA . ASP I 3 65 ? 164.30600 185.68500 194.67000 1.000 97.31000 65 ASP C CA 1
ATOM 9349 C C . ASP I 3 65 ? 163.59400 184.83500 195.71400 1.000 90.72000 65 ASP C C 1
ATOM 9350 O O . ASP I 3 65 ? 162.37800 185.01800 195.87900 1.000 91.76000 65 ASP C O 1
ATOM 9355 N N . ILE I 3 66 ? 164.31600 183.95600 196.40400 1.000 90.86000 66 ILE C N 1
ATOM 9356 C CA . ILE I 3 66 ? 163.63100 183.03000 197.34300 1.000 91.63000 66 ILE C CA 1
ATOM 9357 C C . ILE I 3 66 ? 164.01700 183.40900 198.77400 1.000 93.84000 66 ILE C C 1
ATOM 9358 O O . ILE I 3 66 ? 165.09100 184.02200 198.92600 1.000 97.10000 66 ILE C O 1
ATOM 9363 N N . GLU I 3 75 ? 168.08300 186.40600 220.91700 1.000 124.02000 75 GLU C N 1
ATOM 9364 C CA . GLU I 3 75 ? 168.92900 187.21800 220.00300 1.000 129.57000 75 GLU C CA 1
ATOM 9365 C C . GLU I 3 75 ? 169.54400 188.37600 220.79900 1.000 132.53000 75 GLU C C 1
ATOM 9366 O O . GLU I 3 75 ? 170.38000 189.10200 220.23300 1.000 132.15000 75 GLU C O 1
ATOM 9372 N N . ASN I 3 76 ? 169.09600 188.56900 222.04400 1.000 132.52000 76 ASN C N 1
ATOM 9373 C CA . ASN I 3 76 ? 169.59800 189.69200 222.88100 1.000 129.14000 76 ASN C CA 1
ATOM 9374 C C . ASN I 3 76 ? 170.35200 189.12100 224.08500 1.000 123.80000 76 ASN C C 1
ATOM 9375 O O . ASN I 3 76 ? 169.69500 188.80500 225.09600 1.000 121.27000 76 ASN C O 1
ATOM 9380 N N . HIS I 3 77 ? 171.67600 188.99000 223.97000 1.000 121.56000 77 HIS C N 1
ATOM 9381 C CA . HIS I 3 77 ? 172.48500 188.40300 225.07100 1.000 122.27000 77 HIS C CA 1
ATOM 9382 C C . HIS I 3 77 ? 173.48600 189.45200 225.56500 1.000 122.20000 77 HIS C C 1
ATOM 9383 O O . HIS I 3 77 ? 174.26900 189.97700 224.74400 1.000 124.15000 77 HIS C O 1
ATOM 9390 N N . THR I 3 78 ? 173.46300 189.74400 226.86800 1.000 119.15000 78 THR C N 1
ATOM 9391 C CA . THR I 3 78 ? 174.38100 190.76200 227.44400 1.000 116.01000 78 THR C CA 1
ATOM 9392 C C . THR I 3 78 ? 175.25100 190.11200 228.52300 1.000 111.29000 78 THR C C 1
ATOM 9393 O O . THR I 3 78 ? 174.68100 189.50800 229.45200 1.000 109.60000 78 THR C O 1
ATOM 9397 N N . GLU I 3 79 ? 176.57600 190.24500 228.40700 1.000 109.69000 79 GLU C N 1
ATOM 9398 C CA . GLU I 3 79 ? 177.49500 189.68000 229.43000 1.000 112.71000 79 GLU C CA 1
ATOM 9399 C C . GLU I 3 79 ? 177.30100 190.45500 230.73800 1.000 121.19000 79 GLU C C 1
ATOM 9400 O O . GLU I 3 79 ? 177.19300 191.69400 230.67500 1.000 124.85000 79 GLU C O 1
ATOM 9406 N N . GLY I 3 80 ? 177.26500 189.74900 231.87200 1.000 121.88000 80 GLY C N 1
ATOM 9407 C CA . GLY I 3 80 ? 177.08100 190.40400 233.18200 1.000 119.69000 80 GLY C CA 1
ATOM 9408 C C . GLY I 3 80 ? 177.95600 189.77300 234.25100 1.000 114.37000 80 GLY C C 1
ATOM 9409 O O . GLY I 3 80 ? 179.16600 190.06700 234.24000 1.000 113.71000 80 GLY C O 1
ATOM 9410 N N . SER I 3 305 ? 181.38000 185.39000 233.76600 1.000 100.81000 305 SER C N 1
ATOM 9411 C CA . SER I 3 305 ? 181.01800 185.00000 232.37700 1.000 106.97000 305 SER C CA 1
ATOM 9412 C C . SER I 3 305 ? 179.49500 184.90400 232.24900 1.000 106.79000 305 SER C C 1
ATOM 9413 O O . SER I 3 305 ? 179.02300 184.25500 231.29500 1.000 108.64000 305 SER C O 1
ATOM 9416 N N . THR I 3 306 ? 178.76100 185.52800 233.17400 1.000 106.25000 306 THR C N 1
ATOM 9417 C CA . THR I 3 306 ? 177.27600 185.45600 233.15500 1.000 106.18000 306 THR C CA 1
ATOM 9418 C C . THR I 3 306 ? 176.74700 186.12500 231.88300 1.000 105.97000 306 THR C C 1
ATOM 9419 O O . THR I 3 306 ? 177.25100 187.20800 231.54200 1.000 111.78000 306 THR C O 1
ATOM 9423 N N . ILE I 3 307 ? 175.77400 185.50100 231.21500 1.000 100.76000 307 ILE C N 1
ATOM 9424 C CA . ILE I 3 307 ? 175.14900 186.12100 230.00900 1.000 101.35000 307 ILE C CA 1
ATOM 9425 C C . ILE I 3 307 ? 173.64000 186.20900 230.25400 1.000 104.26000 307 ILE C C 1
ATOM 9426 O O . ILE I 3 307 ? 173.05300 185.18700 230.65200 1.000 105.72000 307 ILE C O 1
ATOM 9431 N N . ALA I 3 308 ? 173.04000 187.37800 230.02000 1.000 106.57000 308 ALA C N 1
ATOM 9432 C CA . ALA I 3 308 ? 171.59800 187.55600 230.30800 1.000 108.64000 308 ALA C CA 1
ATOM 9433 C C . ALA I 3 308 ? 170.79300 187.47600 229.00800 1.000 116.65000 308 ALA C C 1
ATOM 9434 O O . ALA I 3 308 ? 171.08500 188.26100 228.08400 1.000 122.14000 308 ALA C O 1
ATOM 9436 N N . THR I 3 309 ? 169.81900 186.56400 228.94500 1.000 115.40000 309 THR C N 1
ATOM 9437 C CA . THR I 3 309 ? 168.94800 186.44300 227.74600 1.000 112.99000 309 THR C CA 1
ATOM 9438 C C . THR I 3 309 ? 167.53800 186.89800 228.13100 1.000 110.18000 309 THR C C 1
ATOM 9439 O O . THR I 3 309 ? 166.99900 186.35500 229.11400 1.000 109.16000 309 THR C O 1
ATOM 9443 N N . GLU I 3 310 ? 166.96500 187.84900 227.39000 1.000 112.16000 310 GLU C N 1
ATOM 9444 C CA . GLU I 3 310 ? 165.64200 188.41000 227.77700 1.000 115.94000 310 GLU C CA 1
ATOM 9445 C C . GLU I 3 310 ? 164.49600 187.50600 227.31100 1.000 115.79000 310 GLU C C 1
ATOM 9446 O O . GLU I 3 310 ? 164.41200 187.24400 226.09500 1.000 116.37000 310 GLU C O 1
ATOM 9452 N N . THR I 3 311 ? 163.65200 187.06500 228.24300 1.000 115.92000 311 THR C N 1
ATOM 9453 C CA . THR I 3 311 ? 162.44900 186.28300 227.86400 1.000 120.33000 311 THR C CA 1
ATOM 9454 C C . THR I 3 311 ? 161.24300 187.19300 228.07700 1.000 120.70000 311 THR C C 1
ATOM 9455 O O . THR I 3 311 ? 161.41100 188.23900 228.72400 1.000 122.00000 311 THR C O 1
ATOM 9459 N N . GLY I 3 312 ? 160.07600 186.82900 227.55500 1.000 118.69000 312 GLY C N 1
ATOM 9460 C CA . GLY I 3 312 ? 158.94000 187.75900 227.68700 1.000 118.05000 312 GLY C CA 1
ATOM 9461 C C . GLY I 3 312 ? 158.54800 187.95900 229.14000 1.000 119.19000 312 GLY C C 1
ATOM 9462 O O . GLY I 3 312 ? 158.29000 189.11500 229.52500 1.000 118.97000 312 GLY C O 1
ATOM 9463 N N . LYS I 3 313 ? 158.50500 186.87500 229.92300 1.000 119.14000 313 LYS C N 1
ATOM 9464 C CA . LYS I 3 313 ? 158.08800 186.97700 231.34800 1.000 119.33000 313 LYS C CA 1
ATOM 9465 C C . LYS I 3 313 ? 159.29300 186.94000 232.29700 1.000 117.61000 313 LYS C C 1
ATOM 9466 O O . LYS I 3 313 ? 159.06400 187.09200 233.51300 1.000 120.95000 313 LYS C O 1
ATOM 9472 N N . SER I 3 314 ? 160.51700 186.77000 231.78800 1.000 113.74000 314 SER C N 1
ATOM 9473 C CA . SER I 3 314 ? 161.67300 186.65000 232.71600 1.000 113.86000 314 SER C CA 1
ATOM 9474 C C . SER I 3 314 ? 162.99400 186.93900 231.99900 1.000 110.09000 314 SER C C 1
ATOM 9475 O O . SER I 3 314 ? 162.96100 187.23100 230.79700 1.000 116.07000 314 SER C O 1
ATOM 9478 N N . ILE I 3 315 ? 164.11200 186.90100 232.72900 1.000 102.78000 315 ILE C N 1
ATOM 9479 C CA . ILE I 3 315 ? 165.44800 187.07300 232.08600 1.000 105.72000 315 ILE C CA 1
ATOM 9480 C C . ILE I 3 315 ? 166.30500 185.86800 232.47900 1.000 109.18000 315 ILE C C 1
ATOM 9481 O O . ILE I 3 315 ? 166.41700 185.60100 233.69100 1.000 110.47000 315 ILE C O 1
ATOM 9486 N N . HIS I 3 316 ? 166.89100 185.17700 231.49900 1.000 109.39000 316 HIS C N 1
ATOM 9487 C CA . HIS I 3 316 ? 167.67200 183.95100 231.81500 1.000 105.74000 316 HIS C CA 1
ATOM 9488 C C . HIS I 3 316 ? 169.16000 184.30300 231.86700 1.000 106.52000 316 HIS C C 1
ATOM 9489 O O . HIS I 3 316 ? 169.71800 184.76600 230.85000 1.000 109.05000 316 HIS C O 1
ATOM 9496 N N . PHE I 3 317 ? 169.78600 184.08200 233.02600 1.000 103.29000 317 PHE C N 1
ATOM 9497 C CA . PHE I 3 317 ? 171.23400 184.36900 233.17700 1.000 102.89000 317 PHE C CA 1
ATOM 9498 C C . PHE I 3 317 ? 171.98600 183.04100 233.09500 1.000 98.64000 317 PHE C C 1
ATOM 9499 O O . PHE I 3 317 ? 171.79200 182.19500 233.98400 1.000 96.26000 317 PHE C O 1
ATOM 9507 N N . VAL I 3 318 ? 172.82400 182.87100 232.07000 1.000 100.27000 318 VAL C N 1
ATOM 9508 C CA . VAL I 3 318 ? 173.50400 181.55600 231.87500 1.000 100.17000 318 VAL C CA 1
ATOM 9509 C C . VAL I 3 318 ? 174.97900 181.68200 232.26700 1.000 98.96000 318 VAL C C 1
ATOM 9510 O O . VAL I 3 318 ? 175.65800 182.59200 231.75100 1.000 104.99000 318 VAL C O 1
ATOM 9514 N N . THR I 3 319 ? 175.44300 180.80700 233.16100 1.000 93.31000 319 THR C N 1
ATOM 9515 C CA . THR I 3 319 ? 176.87600 180.80500 233.55300 1.000 94.56000 319 THR C CA 1
ATOM 9516 C C . THR I 3 319 ? 177.49200 179.47800 233.10500 1.000 98.07000 319 THR C C 1
ATOM 9517 O O . THR I 3 319 ? 177.01900 178.42600 233.57300 1.000 102.28000 319 THR C O 1
ATOM 9521 N N . ASP I 3 320 ? 178.50600 179.53200 232.23800 1.000 99.65000 320 ASP C N 1
ATOM 9522 C CA . ASP I 3 320 ? 179.18500 178.29400 231.77400 1.000 101.09000 320 ASP C CA 1
ATOM 9523 C C . ASP I 3 320 ? 180.01100 177.73700 232.93600 1.000 102.39000 320 ASP C C 1
ATOM 9524 O O . ASP I 3 320 ? 179.82200 176.55600 233.27800 1.000 103.47000 320 ASP C O 1
ATOM 9529 N N . GLU I 3 321 ? 180.88600 178.56100 233.51800 1.000 104.79000 321 GLU C N 1
ATOM 9530 C CA . GLU I 3 321 ? 181.67300 178.12800 234.70400 1.000 108.37000 321 GLU C CA 1
ATOM 9531 C C . GLU I 3 321 ? 180.70300 177.69600 235.80600 1.000 106.30000 321 GLU C C 1
ATOM 9532 O O . GLU I 3 321 ? 180.96100 176.65900 236.44700 1.000 102.72000 321 GLU C O 1
ATOM 9538 N N . GLY I 3 322 ? 179.63300 178.46800 236.01400 1.000 104.08000 322 GLY C N 1
ATOM 9539 C CA . GLY I 3 322 ? 178.60400 178.10900 237.00800 1.000 101.91000 322 GLY C CA 1
ATOM 9540 C C . GLY I 3 322 ? 177.88400 176.83500 236.61600 1.000 102.25000 322 GLY C C 1
ATOM 9541 O O . GLY I 3 322 ? 177.50300 176.08200 237.53300 1.000 100.71000 322 GLY C O 1
ATOM 9542 N N . THR I 3 323 ? 177.76900 176.56100 235.31100 1.000 103.87000 323 THR C N 1
ATOM 9543 C CA . THR I 3 323 ? 177.00100 175.38200 234.81900 1.000 98.73000 323 THR C CA 1
ATOM 9544 C C . THR I 3 323 ? 175.54900 175.52800 235.28400 1.000 93.87000 323 THR C C 1
ATOM 9545 O O . THR I 3 323 ? 174.85800 174.49800 235.38600 1.000 96.15000 323 THR C O 1
ATOM 9549 N N . SER I 3 324 ? 175.11400 176.76300 235.54700 1.000 92.33000 324 SER C N 1
ATOM 9550 C CA . SER I 3 324 ? 173.73500 176.99800 236.04700 1.000 90.81000 324 SER C CA 1
ATOM 9551 C C . SER I 3 324 ? 173.07700 178.15700 235.29200 1.000 93.56000 324 SER C C 1
ATOM 9552 O O . SER I 3 324 ? 173.79300 179.11600 234.94700 1.000 99.86000 324 SER C O 1
ATOM 9555 N N . SER I 3 325 ? 171.76600 178.06600 235.04800 1.000 89.84000 325 SER C N 1
ATOM 9556 C CA . SER I 3 325 ? 171.02500 179.16700 234.37900 1.000 92.22000 325 SER C CA 1
ATOM 9557 C C . SER I 3 325 ? 170.00800 179.74200 235.36600 1.000 93.77000 325 SER C C 1
ATOM 9558 O O . SER I 3 325 ? 169.29000 178.94300 235.99700 1.000 96.07000 325 SER C O 1
ATOM 9561 N N . PHE I 3 326 ? 169.95000 181.06900 235.49400 1.000 92.08000 326 PHE C N 1
ATOM 9562 C CA . PHE I 3 326 ? 169.05400 181.67700 236.51400 1.000 90.78000 326 PHE C CA 1
ATOM 9563 C C . PHE I 3 326 ? 167.86900 182.35100 235.81600 1.000 92.40000 326 PHE C C 1
ATOM 9564 O O . PHE I 3 326 ? 168.09600 183.20200 234.93700 1.000 95.65000 326 PHE C O 1
ATOM 9572 N N . VAL I 3 327 ? 166.64600 181.97800 236.20400 1.000 90.57000 327 VAL C N 1
ATOM 9573 C CA . VAL I 3 327 ? 165.42100 182.54500 235.56400 1.000 93.07000 327 VAL C CA 1
ATOM 9574 C C . VAL I 3 327 ? 165.17400 183.94900 236.12400 1.000 94.63000 327 VAL C C 1
ATOM 9575 O O . VAL I 3 327 ? 165.53400 184.16400 237.29800 1.000 94.42000 327 VAL C O 1
ATOM 9579 N N . ASN I 3 455 ? 166.38300 173.16200 246.55600 1.000 79.05000 455 ASN C N 1
ATOM 9580 C CA . ASN I 3 455 ? 166.59100 172.45000 245.26700 1.000 88.45000 455 ASN C CA 1
ATOM 9581 C C . ASN I 3 455 ? 167.65000 173.19600 244.44900 1.000 86.52000 455 ASN C C 1
ATOM 9582 O O . ASN I 3 455 ? 167.26500 174.02500 243.60600 1.000 90.13000 455 ASN C O 1
ATOM 9587 N N . PRO I 3 456 ? 168.96000 172.93700 244.65400 1.000 85.82000 456 PRO C N 1
ATOM 9588 C CA . PRO I 3 456 ? 170.01200 173.58000 243.86300 1.000 90.22000 456 PRO C CA 1
ATOM 9589 C C . PRO I 3 456 ? 169.93300 173.13600 242.39600 1.000 85.91000 456 PRO C C 1
ATOM 9590 O O . PRO I 3 456 ? 170.39000 173.86800 241.54300 1.000 87.41000 456 PRO C O 1
ATOM 9594 N N . ALA I 3 457 ? 169.35700 171.95800 242.14700 1.000 82.11000 457 ALA C N 1
ATOM 9595 C CA . ALA I 3 457 ? 169.28400 171.41700 240.76900 1.000 82.98000 457 ALA C CA 1
ATOM 9596 C C . ALA I 3 457 ? 168.43700 172.32700 239.87700 1.000 80.89000 457 ALA C C 1
ATOM 9597 O O . ALA I 3 457 ? 168.68800 172.34100 238.66200 1.000 84.29000 457 ALA C O 1
ATOM 9599 N N . THR I 3 458 ? 167.47700 173.05600 240.45200 1.000 78.40000 458 THR C N 1
ATOM 9600 C CA . THR I 3 458 ? 166.56500 173.88000 239.61100 1.000 83.04000 458 THR C CA 1
ATOM 9601 C C . THR I 3 458 ? 167.39200 174.67300 238.58800 1.000 85.74000 458 THR C C 1
ATOM 9602 O O . THR I 3 458 ? 167.06900 174.58900 237.38900 1.000 90.49000 458 THR C O 1
ATOM 9606 N N . VAL I 3 459 ? 168.41300 175.40900 239.04400 1.000 83.55000 459 VAL C N 1
ATOM 9607 C CA . VAL I 3 459 ? 169.24400 176.24500 238.12600 1.000 84.16000 459 VAL C CA 1
ATOM 9608 C C . VAL I 3 459 ? 170.00200 175.32900 237.15800 1.000 85.86000 459 VAL C C 1
ATOM 9609 O O . VAL I 3 459 ? 170.10900 175.69100 235.97200 1.000 88.92000 459 VAL C O 1
ATOM 9613 N N . GLN I 3 460 ? 170.50900 174.19500 237.65100 1.000 86.36000 460 GLN C N 1
ATOM 9614 C CA . GLN I 3 460 ? 171.23700 173.23000 236.78500 1.000 86.37000 460 GLN C CA 1
ATOM 9615 C C . GLN I 3 460 ? 170.25800 172.65300 235.75800 1.000 85.14000 460 GLN C C 1
ATOM 9616 O O . GLN I 3 460 ? 170.61300 172.60800 234.56700 1.000 85.77000 460 GLN C O 1
ATOM 9622 N N . ILE I 3 461 ? 169.07200 172.23300 236.21100 1.000 81.55000 461 ILE C N 1
ATOM 9623 C CA . ILE I 3 461 ? 168.03800 171.67700 235.28700 1.000 75.78000 461 ILE C CA 1
ATOM 9624 C C . ILE I 3 461 ? 167.68100 172.76100 234.26800 1.000 80.45000 461 ILE C C 1
ATOM 9625 O O . ILE I 3 461 ? 167.60100 172.44000 233.06600 1.000 86.76000 461 ILE C O 1
ATOM 9630 N N . GLN I 3 462 ? 167.47500 173.99200 234.74000 1.000 79.60000 462 GLN C N 1
ATOM 9631 C CA . GLN I 3 462 ? 167.21300 175.10900 233.79700 1.000 81.47000 462 GLN C CA 1
ATOM 9632 C C . GLN I 3 462 ? 168.39400 175.18500 232.82700 1.000 87.19000 462 GLN C C 1
ATOM 9633 O O . GLN I 3 462 ? 168.15300 175.22800 231.60800 1.000 89.51000 462 GLN C O 1
ATOM 9639 N N . PHE I 3 463 ? 169.62300 175.17000 233.35400 1.000 86.49000 463 PHE C N 1
ATOM 9640 C CA . PHE I 3 463 ? 170.80900 175.31800 232.47300 1.000 87.24000 463 PHE C CA 1
ATOM 9641 C C . PHE I 3 463 ? 170.80600 174.18200 231.45100 1.000 83.16000 463 PHE C C 1
ATOM 9642 O O . PHE I 3 463 ? 171.07900 174.43900 230.26900 1.000 85.32000 463 PHE C O 1
ATOM 9650 N N . ALA I 3 464 ? 170.57400 172.95300 231.91800 1.000 80.07000 464 ALA C N 1
ATOM 9651 C CA . ALA I 3 464 ? 170.57700 171.78600 231.01000 1.000 77.07000 464 ALA C CA 1
ATOM 9652 C C . ALA I 3 464 ? 169.64600 172.08000 229.83300 1.000 72.41000 464 ALA C C 1
ATOM 9653 O O . ALA I 3 464 ? 170.12100 172.06500 228.68100 1.000 77.22000 464 ALA C O 1
ATOM 9655 N N . TYR I 3 465 ? 168.37600 172.36700 230.12500 1.000 68.60000 465 TYR C N 1
ATOM 9656 C CA . TYR I 3 465 ? 167.38700 172.61700 229.04400 1.000 71.07000 465 TYR C CA 1
ATOM 9657 C C . TYR I 3 465 ? 167.83700 173.83200 228.23900 1.000 75.52000 465 TYR C C 1
ATOM 9658 O O . TYR I 3 465 ? 167.82800 173.75500 226.99700 1.000 79.97000 465 TYR C O 1
ATOM 9667 N N . ASP I 3 466 ? 168.25600 174.90400 228.91800 1.000 76.60000 466 ASP C N 1
ATOM 9668 C CA . ASP I 3 466 ? 168.63200 176.15400 228.20300 1.000 76.92000 466 ASP C CA 1
ATOM 9669 C C . ASP I 3 466 ? 169.84000 175.89800 227.29500 1.000 75.49000 466 ASP C C 1
ATOM 9670 O O . ASP I 3 466 ? 169.80000 176.33900 226.13000 1.000 80.68000 466 ASP C O 1
ATOM 9675 N N . SER I 3 467 ? 170.86600 175.21100 227.80500 1.000 72.34000 467 SER C N 1
ATOM 9676 C CA . SER I 3 467 ? 172.09100 174.96500 226.99900 1.000 70.14000 467 SER C CA 1
ATOM 9677 C C . SER I 3 467 ? 171.74100 174.08200 225.79800 1.000 68.93000 467 SER C C 1
ATOM 9678 O O . SER I 3 467 ? 172.17000 174.41100 224.67400 1.000 71.44000 467 SER C O 1
ATOM 9681 N N . LEU I 3 468 ? 171.01300 172.99700 226.03300 1.000 68.76000 468 LEU C N 1
ATOM 9682 C CA . LEU I 3 468 ? 170.57800 172.14800 224.89800 1.000 65.90000 468 LEU C CA 1
ATOM 9683 C C . LEU I 3 468 ? 169.70100 173.00200 223.98800 1.000 65.13000 468 LEU C C 1
ATOM 9684 O O . LEU I 3 468 ? 169.84300 172.89500 222.76200 1.000 72.32000 468 LEU C O 1
ATOM 9689 N N . ARG I 3 469 ? 168.84900 173.83100 224.57800 1.000 63.28000 469 ARG C N 1
ATOM 9690 C CA . ARG I 3 469 ? 167.93100 174.66700 223.77400 1.000 66.19000 469 ARG C CA 1
ATOM 9691 C C . ARG I 3 469 ? 168.76600 175.50800 222.81500 1.000 68.89000 469 ARG C C 1
ATOM 9692 O O . ARG I 3 469 ? 168.44200 175.52400 221.62000 1.000 73.65000 469 ARG C O 1
ATOM 9700 N N . ARG I 3 470 ? 169.81600 176.14900 223.31600 1.000 66.75000 470 ARG C N 1
ATOM 9701 C CA . ARG I 3 470 ? 170.62600 177.03700 222.44700 1.000 65.88000 470 ARG C CA 1
ATOM 9702 C C . ARG I 3 470 ? 171.27300 176.20100 221.35000 1.000 67.07000 470 ARG C C 1
ATOM 9703 O O . ARG I 3 470 ? 171.09700 176.54300 220.17500 1.000 70.33000 470 ARG C O 1
ATOM 9711 N N . GLN I 3 471 ? 171.97600 175.13800 221.72800 1.000 67.04000 471 GLN C N 1
ATOM 9712 C CA . GLN I 3 471 ? 172.72200 174.34100 220.72400 1.000 64.24000 471 GLN C CA 1
ATOM 9713 C C . GLN I 3 471 ? 171.74600 173.76900 219.69800 1.000 64.58000 471 GLN C C 1
ATOM 9714 O O . GLN I 3 471 ? 172.07000 173.81000 218.50800 1.000 69.50000 471 GLN C O 1
ATOM 9720 N N . ILE I 3 472 ? 170.60500 173.25400 220.14700 1.000 63.05000 472 ILE C N 1
ATOM 9721 C CA . ILE I 3 472 ? 169.65800 172.62000 219.19000 1.000 60.22000 472 ILE C CA 1
ATOM 9722 C C . ILE I 3 472 ? 169.09800 173.72500 218.29400 1.000 65.67000 472 ILE C C 1
ATOM 9723 O O . ILE I 3 472 ? 169.01100 173.49600 217.07900 1.000 70.83000 472 ILE C O 1
ATOM 9728 N N . ASN I 3 473 ? 168.74800 174.88000 218.86500 1.000 64.75000 473 ASN C N 1
ATOM 9729 C CA . ASN I 3 473 ? 168.12800 175.96000 218.05400 1.000 61.49000 473 ASN C CA 1
ATOM 9730 C C . ASN I 3 473 ? 169.18800 176.52800 217.11100 1.000 62.70000 473 ASN C C 1
ATOM 9731 O O . ASN I 3 473 ? 168.80700 177.00900 216.03600 1.000 68.89000 473 ASN C O 1
ATOM 9736 N N . ARG I 3 474 ? 170.46500 176.45200 217.48000 1.000 60.55000 474 ARG C N 1
ATOM 9737 C CA . ARG I 3 474 ? 171.53600 176.91700 216.56300 1.000 57.09000 474 ARG C CA 1
ATOM 9738 C C . ARG I 3 474 ? 171.67100 175.90500 215.42900 1.000 61.63000 474 ARG C C 1
ATOM 9739 O O . ARG I 3 474 ? 171.80100 176.33300 214.27800 1.000 67.64000 474 ARG C O 1
ATOM 9747 N N . MET I 3 475 ? 171.61900 174.61500 215.74900 1.000 61.47000 475 MET C N 1
ATOM 9748 C CA . MET I 3 475 ? 171.65300 173.57100 214.69800 1.000 61.64000 475 MET C CA 1
ATOM 9749 C C . MET I 3 475 ? 170.45100 173.78300 213.78300 1.000 61.90000 475 MET C C 1
ATOM 9750 O O . MET I 3 475 ? 170.63900 173.78400 212.55800 1.000 69.42000 475 MET C O 1
ATOM 9755 N N . LEU I 3 476 ? 169.27200 173.99500 214.36400 1.000 59.06000 476 LEU C N 1
ATOM 9756 C CA . LEU I 3 476 ? 168.04400 174.14000 213.54700 1.000 57.23000 476 LEU C CA 1
ATOM 9757 C C . LEU I 3 476 ? 168.18700 175.37000 212.65300 1.000 59.16000 476 LEU C C 1
ATOM 9758 O O . LEU I 3 476 ? 167.58200 175.37900 211.58000 1.000 65.37000 476 LEU C O 1
ATOM 9763 N N . GLY I 3 477 ? 168.98800 176.34300 213.06500 1.000 57.89000 477 GLY C N 1
ATOM 9764 C CA . GLY I 3 477 ? 169.24700 177.51900 212.21100 1.000 57.54000 477 GLY C CA 1
ATOM 9765 C C . GLY I 3 477 ? 170.22600 177.18300 211.09900 1.000 60.26000 477 GLY C C 1
ATOM 9766 O O . GLY I 3 477 ? 169.96600 177.57900 209.94800 1.000 67.38000 477 GLY C O 1
ATOM 9767 N N . ASP I 3 478 ? 171.30700 176.47100 211.42800 1.000 57.45000 478 ASP C N 1
ATOM 9768 C CA . ASP I 3 478 ? 172.28700 176.04500 210.39500 1.000 56.40000 478 ASP C CA 1
ATOM 9769 C C . ASP I 3 478 ? 171.59600 175.07900 209.42700 1.000 56.17000 478 ASP C C 1
ATOM 9770 O O . ASP I 3 478 ? 171.79300 175.22600 208.20700 1.000 61.82000 478 ASP C O 1
ATOM 9775 N N . LEU I 3 479 ? 170.81000 174.13900 209.96100 1.000 54.13000 479 LEU C N 1
ATOM 9776 C CA . LEU I 3 479 ? 170.07100 173.17500 209.10400 1.000 51.59000 479 LEU C CA 1
ATOM 9777 C C . LEU I 3 479 ? 169.12700 173.95800 208.18800 1.000 54.53000 479 LEU C C 1
ATOM 9778 O O . LEU I 3 479 ? 169.11000 173.67200 206.97600 1.000 62.74000 479 LEU C O 1
ATOM 9783 N N . ALA I 3 480 ? 168.38700 174.91600 208.75200 1.000 50.95000 480 ALA C N 1
ATOM 9784 C CA . ALA I 3 480 ? 167.43800 175.72000 207.94700 1.000 49.10000 480 ALA C CA 1
ATOM 9785 C C . ALA I 3 480 ? 168.20200 176.48500 206.86400 1.000 53.27000 480 ALA C C 1
ATOM 9786 O O . ALA I 3 480 ? 167.80700 176.40700 205.68000 1.000 61.55000 480 ALA C O 1
ATOM 9788 N N . ARG I 3 481 ? 169.26100 177.20300 207.25300 1.000 52.47000 481 ARG C N 1
ATOM 9789 C CA . ARG I 3 481 ? 170.02500 178.01600 206.27400 1.000 52.55000 481 ARG C CA 1
ATOM 9790 C C . ARG I 3 481 ? 170.39500 177.14800 205.07500 1.000 53.48000 481 ARG C C 1
ATOM 9791 O O . ARG I 3 481 ? 170.27500 177.62400 203.94000 1.000 57.91000 481 ARG C O 1
ATOM 9799 N N . ALA I 3 482 ? 170.86300 175.92200 205.33000 1.000 51.42000 482 ALA C N 1
ATOM 9800 C CA . ALA I 3 482 ? 171.31800 175.03700 204.23100 1.000 51.47000 482 ALA C CA 1
ATOM 9801 C C . ALA I 3 482 ? 170.11200 174.47400 203.47600 1.000 54.92000 482 ALA C C 1
ATOM 9802 O O . ALA I 3 482 ? 170.20600 174.33000 202.24200 1.000 64.44000 482 ALA C O 1
ATOM 9804 N N . TRP I 3 483 ? 169.02300 174.17800 204.19000 1.000 50.07000 483 TRP C N 1
ATOM 9805 C CA . TRP I 3 483 ? 167.79300 173.67400 203.53000 1.000 51.05000 483 TRP C CA 1
ATOM 9806 C C . TRP I 3 483 ? 167.34000 174.70400 202.49700 1.000 56.76000 483 TRP C C 1
ATOM 9807 O O . TRP I 3 483 ? 166.93600 174.30200 201.38700 1.000 65.50000 483 TRP C O 1
ATOM 9818 N N . CYS I 3 484 ? 167.46600 175.98600 202.83500 1.000 52.91000 484 CYS C N 1
ATOM 9819 C CA . CYS I 3 484 ? 167.04200 177.07300 201.91900 1.000 54.38000 484 CYS C CA 1
ATOM 9820 C C . CYS I 3 484 ? 167.98200 177.13600 200.71700 1.000 58.54000 484 CYS C C 1
ATOM 9821 O O . CYS I 3 484 ? 167.48500 177.14800 199.58300 1.000 65.86000 484 CYS C O 1
ATOM 9824 N N . LEU I 3 485 ? 169.28700 177.16400 200.96100 1.000 54.60000 485 LEU C N 1
ATOM 9825 C CA . LEU I 3 485 ? 170.26800 177.24900 199.85400 1.000 51.93000 485 LEU C CA 1
ATOM 9826 C C . LEU I 3 485 ? 170.06000 176.03200 198.95200 1.000 56.99000 485 LEU C C 1
ATOM 9827 O O . LEU I 3 485 ? 170.28800 176.15300 197.73500 1.000 66.09000 485 LEU C O 1
ATOM 9832 N N . GLU I 3 486 ? 169.64700 174.90400 199.53900 1.000 56.31000 486 GLU C N 1
ATOM 9833 C CA . GLU I 3 486 ? 169.39000 173.66100 198.76600 1.000 57.95000 486 GLU C CA 1
ATOM 9834 C C . GLU I 3 486 ? 168.16600 173.86900 197.87200 1.000 61.99000 486 GLU C C 1
ATOM 9835 O O . GLU I 3 486 ? 168.26200 173.58600 196.66100 1.000 68.58000 486 GLU C O 1
ATOM 9841 N N . GLN I 3 487 ? 167.08400 174.40400 198.44800 1.000 59.33000 487 GLN C N 1
ATOM 9842 C CA . GLN I 3 487 ? 165.81100 174.59800 197.70700 1.000 59.48000 487 GLN C CA 1
ATOM 9843 C C . GLN I 3 487 ? 165.98300 175.65000 196.61200 1.000 62.73000 487 GLN C C 1
ATOM 9844 O O . GLN I 3 487 ? 165.27400 175.55300 195.60500 1.000 70.24000 487 GLN C O 1
ATOM 9850 N N . LYS I 3 488 ? 166.80000 176.66700 196.87100 1.000 59.13000 488 LYS C N 1
ATOM 9851 C CA . LYS I 3 488 ? 167.04800 177.71200 195.85300 1.000 56.41000 488 LYS C CA 1
ATOM 9852 C C . LYS I 3 488 ? 167.68000 177.03500 194.64500 1.000 58.30000 488 LYS C C 1
ATOM 9853 O O . LYS I 3 488 ? 167.39200 177.45300 193.52400 1.000 68.98000 488 LYS C O 1
ATOM 9859 N N . ARG I 3 489 ? 168.50400 176.02500 194.88600 1.000 54.54000 489 ARG C N 1
ATOM 9860 C CA . ARG I 3 489 ? 169.09700 175.26200 193.76700 1.000 55.86000 489 ARG C CA 1
ATOM 9861 C C . ARG I 3 489 ? 168.01900 174.38400 193.14300 1.000 59.98000 489 ARG C C 1
ATOM 9862 O O . ARG I 3 489 ? 167.88500 174.40800 191.91700 1.000 64.83000 489 ARG C O 1
ATOM 9870 N N . GLN I 3 490 ? 167.30300 173.61200 193.95800 1.000 60.27000 490 GLN C N 1
ATOM 9871 C CA . GLN I 3 490 ? 166.30000 172.67400 193.39100 1.000 59.29000 490 GLN C CA 1
ATOM 9872 C C . GLN I 3 490 ? 165.27300 173.48400 192.59400 1.000 59.55000 490 GLN C C 1
ATOM 9873 O O . GLN I 3 490 ? 164.68500 172.92000 191.65700 1.000 65.67000 490 GLN C O 1
ATOM 9879 N N . ASN I 3 491 ? 165.10000 174.76400 192.93200 1.000 58.80000 491 ASN C N 1
ATOM 9880 C CA . ASN I 3 491 ? 164.16600 175.63700 192.17400 1.000 58.53000 491 ASN C CA 1
ATOM 9881 C C . ASN I 3 491 ? 164.73500 175.86600 190.78100 1.000 60.48000 491 ASN C C 1
ATOM 9882 O O . ASN I 3 491 ? 163.96500 175.78200 189.81000 1.000 67.98000 491 ASN C O 1
ATOM 9887 N N . MET I 3 492 ? 166.03100 176.13500 190.69000 1.000 57.73000 492 MET C N 1
ATOM 9888 C CA . MET I 3 492 ? 166.68400 176.31100 189.36500 1.000 59.11000 492 MET C CA 1
ATOM 9889 C C . MET I 3 492 ? 166.60300 174.98600 188.60000 1.000 62.25000 492 MET C C 1
ATOM 9890 O O . MET I 3 492 ? 166.30500 175.01800 187.39100 1.000 67.66000 492 MET C O 1
ATOM 9895 N N . VAL I 3 493 ? 166.84000 173.86700 189.29100 1.000 60.17000 493 VAL C N 1
ATOM 9896 C CA . VAL I 3 493 ? 166.79000 172.52500 188.63700 1.000 56.79000 493 VAL C CA 1
ATOM 9897 C C . VAL I 3 493 ? 165.38400 172.30500 188.07300 1.000 62.41000 493 VAL C C 1
ATOM 9898 O O . VAL I 3 493 ? 165.27900 171.90600 186.89900 1.000 67.67000 493 VAL C O 1
ATOM 9902 N N . LEU I 3 494 ? 164.34900 172.58200 188.87200 1.000 60.90000 494 LEU C N 1
ATOM 9903 C CA . LEU I 3 494 ? 162.94800 172.36100 188.42500 1.000 58.77000 494 LEU C CA 1
ATOM 9904 C C . LEU I 3 494 ? 162.65700 173.26800 187.22500 1.000 61.03000 494 LEU C C 1
ATOM 9905 O O . LEU I 3 494 ? 162.02200 172.79200 186.26800 1.000 65.32000 494 LEU C O 1
ATOM 9910 N N . ARG I 3 495 ? 163.11700 174.52100 187.28100 1.000 61.55000 495 ARG C N 1
ATOM 9911 C CA . ARG I 3 495 ? 162.89600 175.47500 186.16100 1.000 62.72000 495 ARG C CA 1
ATOM 9912 C C . ARG I 3 495 ? 163.57600 174.92700 184.90300 1.000 65.00000 495 ARG C C 1
ATOM 9913 O O . ARG I 3 495 ? 162.94200 174.95100 183.83300 1.000 70.57000 495 ARG C O 1
ATOM 9921 N N . GLU I 3 496 ? 164.81300 174.44400 185.03000 1.000 64.35000 496 GLU C N 1
ATOM 9922 C CA . GLU I 3 496 ? 165.52900 173.85500 183.86600 1.000 65.55000 496 GLU C CA 1
ATOM 9923 C C . GLU I 3 496 ? 164.76900 172.61300 183.39300 1.000 67.32000 496 GLU C C 1
ATOM 9924 O O . GLU I 3 496 ? 164.61200 172.44400 182.16600 1.000 67.26000 496 GLU C O 1
ATOM 9930 N N . LEU I 3 497 ? 164.30500 171.78500 184.33200 1.000 66.69000 497 LEU C N 1
ATOM 9931 C CA . LEU I 3 497 ? 163.58100 170.53500 183.97500 1.000 62.48000 497 LEU C CA 1
ATOM 9932 C C . LEU I 3 497 ? 162.27700 170.87300 183.24000 1.000 64.87000 497 LEU C C 1
ATOM 9933 O O . LEU I 3 497 ? 161.92000 170.12300 182.31700 1.000 69.81000 497 LEU C O 1
ATOM 9938 N N . THR I 3 498 ? 161.58800 171.94400 183.65000 1.000 65.90000 498 THR C N 1
ATOM 9939 C CA . THR I 3 498 ? 160.30000 172.31900 183.00500 1.000 63.89000 498 THR C CA 1
ATOM 9940 C C . THR I 3 498 ? 160.55700 172.61900 181.52700 1.000 64.40000 498 THR C C 1
ATOM 9941 O O . THR I 3 498 ? 159.70900 172.25300 180.69500 1.000 67.73000 498 THR C O 1
ATOM 9945 N N . LYS I 3 499 ? 161.68700 173.25500 181.21700 1.000 67.01000 499 LYS C N 1
ATOM 9946 C CA . LYS I 3 499 ? 162.03300 173.53600 179.80000 1.000 71.39000 499 LYS C CA 1
ATOM 9947 C C . LYS I 3 499 ? 162.15700 172.20600 179.04900 1.000 69.72000 499 LYS C C 1
ATOM 9948 O O . LYS I 3 499 ? 161.62400 172.11400 177.92700 1.000 68.88000 499 LYS C O 1
ATOM 9954 N N . ILE I 3 500 ? 162.82800 171.21800 179.64900 1.000 72.92000 500 ILE C N 1
ATOM 9955 C CA . ILE I 3 500 ? 162.97000 169.87400 179.01000 1.000 71.45000 500 ILE C CA 1
ATOM 9956 C C . ILE I 3 500 ? 161.59500 169.20100 178.92800 1.000 72.27000 500 ILE C C 1
ATOM 9957 O O . ILE I 3 500 ? 161.25100 168.70300 177.84000 1.000 72.75000 500 ILE C O 1
ATOM 9962 N N . ASN I 3 501 ? 160.84100 169.19600 180.03100 1.000 76.08000 501 ASN C N 1
ATOM 9963 C CA . ASN I 3 501 ? 159.47800 168.59700 180.05100 1.000 72.49000 501 ASN C CA 1
ATOM 9964 C C . ASN I 3 501 ? 158.64600 169.33800 181.10000 1.000 72.48000 501 ASN C C 1
ATOM 9965 O O . ASN I 3 501 ? 158.92200 169.15500 182.29800 1.000 75.98000 501 ASN C O 1
ATOM 9970 N N . PRO I 3 502 ? 157.64000 170.15100 180.71700 1.000 66.40000 502 PRO C N 1
ATOM 9971 C CA . PRO I 3 502 ? 156.88700 170.95100 181.68800 1.000 72.97000 502 PRO C CA 1
ATOM 9972 C C . PRO I 3 502 ? 155.84200 170.15000 182.47600 1.000 72.66000 502 PRO C C 1
ATOM 9973 O O . PRO I 3 502 ? 155.80100 170.30000 183.68100 1.000 75.14000 502 PRO C O 1
ATOM 9977 N N . THR I 3 503 ? 155.05000 169.31600 181.79900 1.000 70.00000 503 THR C N 1
ATOM 9978 C CA . THR I 3 503 ? 153.93400 168.60900 182.48700 1.000 72.77000 503 THR C CA 1
ATOM 9979 C C . THR I 3 503 ? 154.44000 167.76000 183.65700 1.000 71.00000 503 THR C C 1
ATOM 9980 O O . THR I 3 503 ? 153.86300 167.88400 184.75400 1.000 75.33000 503 THR C O 1
ATOM 9984 N N . THR I 3 504 ? 155.49000 166.96000 183.45000 1.000 69.56000 504 THR C N 1
ATOM 9985 C CA . THR I 3 504 ? 155.94300 166.04300 184.53100 1.000 67.86000 504 THR C CA 1
ATOM 9986 C C . THR I 3 504 ? 156.42400 166.85700 185.73500 1.000 69.38000 504 THR C C 1
ATOM 9987 O O . THR I 3 504 ? 156.04900 166.50400 186.86900 1.000 74.17000 504 THR C O 1
ATOM 9991 N N . VAL I 3 505 ? 157.17700 167.92400 185.49300 1.000 67.58000 505 VAL C N 1
ATOM 9992 C CA . VAL I 3 505 ? 157.73000 168.71900 186.61800 1.000 65.18000 505 VAL C CA 1
ATOM 9993 C C . VAL I 3 505 ? 156.56900 169.41300 187.32500 1.000 65.88000 505 VAL C C 1
ATOM 9994 O O . VAL I 3 505 ? 156.56800 169.42800 188.56300 1.000 72.03000 505 VAL C O 1
ATOM 9998 N N . MET I 3 506 ? 155.60700 169.93800 186.57400 1.000 60.58000 506 MET C N 1
ATOM 9999 C CA . MET I 3 506 ? 154.52400 170.71500 187.22600 1.000 59.76000 506 MET C CA 1
ATOM 10000 C C . MET I 3 506 ? 153.58100 169.74900 187.94100 1.000 63.41000 506 MET C C 1
ATOM 10001 O O . MET I 3 506 ? 153.02500 170.13500 188.97600 1.000 69.24000 506 MET C O 1
ATOM 10006 N N . SER I 3 507 ? 153.41500 168.53800 187.40600 1.000 62.34000 507 SER C N 1
ATOM 10007 C CA . SER I 3 507 ? 152.58200 167.52000 188.09500 1.000 60.47000 507 SER C CA 1
ATOM 10008 C C . SER I 3 507 ? 153.24100 167.17200 189.43200 1.000 64.08000 507 SER C C 1
ATOM 10009 O O . SER I 3 507 ? 152.50400 166.94600 190.41000 1.000 68.97000 507 SER C O 1
ATOM 10012 N N . SER I 3 508 ? 154.57500 167.14200 189.46600 1.000 62.09000 508 SER C N 1
ATOM 10013 C CA . SER I 3 508 ? 155.30500 166.88400 190.72900 1.000 60.16000 508 SER C CA 1
ATOM 10014 C C . SER I 3 508 ? 155.11100 168.04800 191.70000 1.000 61.08000 508 SER C C 1
ATOM 10015 O O . SER I 3 508 ? 154.80100 167.78100 192.86200 1.000 64.98000 508 SER C O 1
ATOM 10018 N N . ILE I 3 509 ? 155.26800 169.28500 191.23400 1.000 58.91000 509 ILE C N 1
ATOM 10019 C CA . ILE I 3 509 ? 155.18200 170.47900 192.12500 1.000 54.75000 509 ILE C CA 1
ATOM 10020 C C . ILE I 3 509 ? 153.75200 170.63300 192.64800 1.000 59.33000 509 ILE C C 1
ATOM 10021 O O . ILE I 3 509 ? 153.57700 171.31700 193.66200 1.000 64.75000 509 ILE C O 1
ATOM 10026 N N . TYR I 3 510 ? 152.77000 170.00200 192.01000 1.000 59.62000 510 TYR C N 1
ATOM 10027 C CA . TYR I 3 510 ? 151.35000 170.14300 192.42200 1.000 56.82000 510 TYR C CA 1
ATOM 10028 C C . TYR I 3 510 ? 150.89300 168.87700 193.11900 1.000 59.69000 510 TYR C C 1
ATOM 10029 O O . TYR I 3 510 ? 149.77400 168.85500 193.64800 1.000 65.81000 510 TYR C O 1
ATOM 10038 N N . GLY I 3 511 ? 151.71400 167.83200 193.09800 1.000 59.35000 511 GLY C N 1
ATOM 10039 C CA . GLY I 3 511 ? 151.33500 166.54600 193.70600 1.000 58.66000 511 GLY C CA 1
ATOM 10040 C C . GLY I 3 511 ? 150.05600 166.02600 193.09400 1.000 62.83000 511 GLY C C 1
ATOM 10041 O O . GLY I 3 511 ? 149.36500 165.24600 193.75900 1.000 70.09000 511 GLY C O 1
ATOM 10042 N N . LYS I 3 512 ? 149.75100 166.46700 191.87000 1.000 61.79000 512 LYS C N 1
ATOM 10043 C CA . LYS I 3 512 ? 148.49900 166.06700 191.17800 1.000 60.89000 512 LYS C CA 1
ATOM 10044 C C . LYS I 3 512 ? 148.70200 166.22800 189.66900 1.000 64.56000 512 LYS C C 1
ATOM 10045 O O . LYS I 3 512 ? 149.36600 167.20100 189.26800 1.000 69.86000 512 LYS C O 1
ATOM 10051 N N . ALA I 3 513 ? 148.15000 165.31300 188.86900 1.000 63.87000 513 ALA C N 1
ATOM 10052 C CA . ALA I 3 513 ? 148.30700 165.36700 187.39700 1.000 64.91000 513 ALA C CA 1
ATOM 10053 C C . ALA I 3 513 ? 147.76100 166.69000 186.84900 1.000 68.60000 513 ALA C C 1
ATOM 10054 O O . ALA I 3 513 ? 146.55000 166.93400 187.00700 1.000 76.26000 513 ALA C O 1
ATOM 10056 N N . VAL I 3 514 ? 148.61900 167.50100 186.22300 1.000 64.04000 514 VAL C N 1
ATOM 10057 C CA . VAL I 3 514 ? 148.19800 168.80100 185.64300 1.000 63.03000 514 VAL C CA 1
ATOM 10058 C C . VAL I 3 514 ? 148.93900 168.95800 184.32500 1.000 66.17000 514 VAL C C 1
ATOM 10059 O O . VAL I 3 514 ? 150.07900 168.49800 184.24100 1.000 66.54000 514 VAL C O 1
ATOM 10063 N N . ALA I 3 515 ? 148.29800 169.57100 183.33700 1.000 71.11000 515 ALA C N 1
ATOM 10064 C CA . ALA I 3 515 ? 148.98300 169.84800 182.06200 1.000 71.83000 515 ALA C CA 1
ATOM 10065 C C . ALA I 3 515 ? 149.65800 171.20900 182.17200 1.000 68.54000 515 ALA C C 1
ATOM 10066 O O . ALA I 3 515 ? 149.08100 172.10200 182.80500 1.000 71.27000 515 ALA C O 1
ATOM 10068 N N . ALA I 3 516 ? 150.84700 171.33800 181.60100 1.000 64.82000 516 ALA C N 1
ATOM 10069 C CA . ALA I 3 516 ? 151.60400 172.61000 181.69200 1.000 62.58000 516 ALA C CA 1
ATOM 10070 C C . ALA I 3 516 ? 152.26500 172.95700 180.35400 1.000 62.79000 516 ALA C C 1
ATOM 10071 O O . ALA I 3 516 ? 152.86900 172.05500 179.74500 1.000 66.23000 516 ALA C O 1
ATOM 10073 N N . LYS I 3 517 ? 152.15300 174.21700 179.92900 1.000 64.57000 517 LYS C N 1
ATOM 10074 C CA . LYS I 3 517 ? 152.83900 174.67300 178.69300 1.000 62.28000 517 LYS C CA 1
ATOM 10075 C C . LYS I 3 517 ? 153.60500 175.95000 179.04500 1.000 65.65000 517 LYS C C 1
ATOM 10076 O O . LYS I 3 517 ? 153.12200 176.70300 179.91200 1.000 69.02000 517 LYS C O 1
ATOM 10082 N N . ARG I 3 518 ? 154.76500 176.17000 178.42700 1.000 64.56000 518 ARG C N 1
ATOM 10083 C CA . ARG I 3 518 ? 155.58700 177.35200 178.79300 1.000 68.02000 518 ARG C CA 1
ATOM 10084 C C . ARG I 3 518 ? 155.31500 178.48200 177.79900 1.000 72.66000 518 ARG C C 1
ATOM 10085 O O . ARG I 3 518 ? 155.72600 178.34700 176.63200 1.000 74.50000 518 ARG C O 1
ATOM 10093 N N . LEU I 3 519 ? 154.65000 179.54900 178.24800 1.000 72.16000 519 LEU C N 1
ATOM 10094 C CA . LEU I 3 519 ? 154.42800 180.72600 177.37100 1.000 67.34000 519 LEU C CA 1
ATOM 10095 C C . LEU I 3 519 ? 155.47400 181.77400 177.75000 1.000 69.35000 519 LEU C C 1
ATOM 10096 O O . LEU I 3 519 ? 155.31000 182.40800 178.80600 1.000 74.38000 519 LEU C O 1
ATOM 10101 N N . GLY I 3 520 ? 156.50600 181.94900 176.92400 1.000 65.23000 520 GLY C N 1
ATOM 10102 C CA . GLY I 3 520 ? 157.58900 182.87200 177.30700 1.000 64.21000 520 GLY C CA 1
ATOM 10103 C C . GLY I 3 520 ? 158.25000 182.41300 178.59400 1.000 67.81000 520 GLY C C 1
ATOM 10104 O O . GLY I 3 520 ? 158.72900 181.26600 178.63100 1.000 71.57000 520 GLY C O 1
ATOM 10105 N N . ASP I 3 521 ? 158.28000 183.27500 179.61300 1.000 67.27000 521 ASP C N 1
ATOM 10106 C CA . ASP I 3 521 ? 158.95100 182.94100 180.89700 1.000 65.60000 521 ASP C CA 1
ATOM 10107 C C . ASP I 3 521 ? 157.91800 182.56900 181.96800 1.000 68.62000 521 ASP C C 1
ATOM 10108 O O . ASP I 3 521 ? 158.31300 182.48000 183.14500 1.000 72.78000 521 ASP C O 1
ATOM 10113 N N . VAL I 3 522 ? 156.65200 182.37000 181.58800 1.000 66.98000 522 VAL C N 1
ATOM 10114 C CA . VAL I 3 522 ? 155.62100 181.92900 182.57600 1.000 63.63000 522 VAL C CA 1
ATOM 10115 C C . VAL I 3 522 ? 155.12600 180.52700 182.20400 1.000 68.08000 522 VAL C C 1
ATOM 10116 O O . VAL I 3 522 ? 155.32100 180.12200 181.04200 1.000 69.30000 522 VAL C O 1
ATOM 10120 N N . ILE I 3 523 ? 154.51700 179.81800 183.16000 1.000 69.51000 523 ILE C N 1
ATOM 10121 C CA . ILE I 3 523 ? 154.02500 178.43000 182.91500 1.000 64.56000 523 ILE C CA 1
ATOM 10122 C C . ILE I 3 523 ? 152.49500 178.43600 182.97400 1.000 66.67000 523 ILE C C 1
ATOM 10123 O O . ILE I 3 523 ? 151.95200 178.78900 184.03700 1.000 70.70000 523 ILE C O 1
ATOM 10128 N N . SER I 3 524 ? 151.83300 178.04300 181.88300 1.000 66.85000 524 SER C N 1
ATOM 10129 C CA . SER I 3 524 ? 150.34900 177.95700 181.86800 1.000 64.76000 524 SER C CA 1
ATOM 10130 C C . SER I 3 524 ? 149.91600 176.57200 182.35900 1.000 66.74000 524 SER C C 1
ATOM 10131 O O . SER I 3 524 ? 150.10600 175.60200 181.60400 1.000 70.72000 524 SER C O 1
ATOM 10134 N N . VAL I 3 525 ? 149.35900 176.48700 183.57100 1.000 66.30000 525 VAL C N 1
ATOM 10135 C CA . VAL I 3 525 ? 148.97500 175.16800 184.15600 1.000 63.34000 525 VAL C CA 1
ATOM 10136 C C . VAL I 3 525 ? 147.46100 174.98100 184.00900 1.000 65.73000 525 VAL C C 1
ATOM 10137 O O . VAL I 3 525 ? 146.71600 175.89000 184.41800 1.000 71.07000 525 VAL C O 1
ATOM 10141 N N . SER I 3 526 ? 147.09200 173.87200 183.38000 1.000 66.91000 526 SER C N 1
ATOM 10142 C CA . SER I 3 526 ? 145.66900 173.58000 183.12500 1.000 68.43000 526 SER C CA 1
ATOM 10143 C C . SER I 3 526 ? 145.34200 172.19600 183.67500 1.000 69.90000 526 SER C C 1
ATOM 10144 O O . SER I 3 526 ? 146.25100 171.52600 184.20900 1.000 72.92000 526 SER C O 1
ATOM 10147 N N . GLN I 3 527 ? 144.09500 171.76800 183.51000 1.000 67.08000 527 GLN C N 1
ATOM 10148 C CA . GLN I 3 527 ? 143.69900 170.45800 184.08300 1.000 67.66000 527 GLN C CA 1
ATOM 10149 C C . GLN I 3 527 ? 143.41900 169.46800 182.95800 1.000 73.03000 527 GLN C C 1
ATOM 10150 O O . GLN I 3 527 ? 142.95700 169.88300 181.89600 1.000 73.85000 527 GLN C O 1
ATOM 10156 N N . CYS I 3 528 ? 143.63500 168.18700 183.22100 1.000 75.64000 528 CYS C N 1
ATOM 10157 C CA . CYS I 3 528 ? 143.47900 167.18400 182.14200 1.000 72.76000 528 CYS C CA 1
ATOM 10158 C C . CYS I 3 528 ? 142.04100 166.67200 182.06400 1.000 71.94000 528 CYS C C 1
ATOM 10159 O O . CYS I 3 528 ? 141.26900 166.93700 182.99600 1.000 76.42000 528 CYS C O 1
ATOM 10162 N N . VAL I 3 529 ? 141.70700 165.98300 180.97100 1.000 30.00000 529 VAL C N 1
ATOM 10163 C CA . VAL I 3 529 ? 140.33500 165.43000 180.80600 1.000 30.00000 529 VAL C CA 1
ATOM 10164 C C . VAL I 3 529 ? 140.39000 163.95300 181.16300 1.000 30.00000 529 VAL C C 1
ATOM 10165 O O . VAL I 3 529 ? 140.85700 163.16000 180.33100 1.000 30.00000 529 VAL C O 1
ATOM 10169 N N . PRO I 3 530 ? 139.86600 163.55700 182.33600 1.000 67.34000 530 PRO C N 1
ATOM 10170 C CA . PRO I 3 530 ? 139.93600 162.17700 182.78000 1.000 65.70000 530 PRO C CA 1
ATOM 10171 C C . PRO I 3 530 ? 139.12500 161.27400 181.85300 1.000 71.52000 530 PRO C C 1
ATOM 10172 O O . PRO I 3 530 ? 138.08300 161.67500 181.36300 1.000 74.29000 530 PRO C O 1
ATOM 10176 N N . VAL I 3 531 ? 139.62500 160.06300 181.64900 1.000 71.34000 531 VAL C N 1
ATOM 10177 C CA . VAL I 3 531 ? 138.92600 159.11700 180.73200 1.000 67.76000 531 VAL C CA 1
ATOM 10178 C C . VAL I 3 531 ? 138.55400 157.86600 181.53400 1.000 71.50000 531 VAL C C 1
ATOM 10179 O O . VAL I 3 531 ? 139.23000 157.60100 182.54600 1.000 78.99000 531 VAL C O 1
ATOM 10183 N N . ASN I 3 532 ? 137.51300 157.13900 181.11700 1.000 69.57000 532 ASN C N 1
ATOM 10184 C CA . ASN I 3 532 ? 137.06100 155.96900 181.92100 1.000 68.19000 532 ASN C CA 1
ATOM 10185 C C . ASN I 3 532 ? 138.17100 154.92400 182.07200 1.000 72.06000 532 ASN C C 1
ATOM 10186 O O . ASN I 3 532 ? 138.62900 154.38700 181.04400 1.000 75.78000 532 ASN C O 1
ATOM 10191 N N . GLN I 3 533 ? 138.51400 154.59000 183.32300 1.000 65.63000 533 GLN C N 1
ATOM 10192 C CA . GLN I 3 533 ? 139.63800 153.63800 183.53700 1.000 63.41000 533 GLN C CA 1
ATOM 10193 C C . GLN I 3 533 ? 139.29700 152.28700 182.90200 1.000 68.35000 533 GLN C C 1
ATOM 10194 O O . GLN I 3 533 ? 140.19700 151.68400 182.28500 1.000 69.98000 533 GLN C O 1
ATOM 10200 N N . ALA I 3 534 ? 138.04700 151.84100 183.04400 1.000 67.99000 534 ALA C N 1
ATOM 10201 C CA . ALA I 3 534 ? 137.64800 150.50600 182.53600 1.000 69.57000 534 ALA C CA 1
ATOM 10202 C C . ALA I 3 534 ? 137.79500 150.44200 181.01300 1.000 68.48000 534 ALA C C 1
ATOM 10203 O O . ALA I 3 534 ? 138.26500 149.40200 180.51200 1.000 71.73000 534 ALA C O 1
ATOM 10205 N N . THR I 3 535 ? 137.41300 151.50900 180.30800 1.000 65.05000 535 THR C N 1
ATOM 10206 C CA . THR I 3 535 ? 137.44400 151.47600 178.82100 1.000 63.63000 535 THR C CA 1
ATOM 10207 C C . THR I 3 535 ? 138.89500 151.42200 178.33400 1.000 65.44000 535 THR C C 1
ATOM 10208 O O . THR I 3 535 ? 139.14500 150.73900 177.32200 1.000 70.46000 535 THR C O 1
ATOM 10212 N N . VAL I 3 536 ? 139.81100 152.10400 179.02700 1.000 63.48000 536 VAL C N 1
ATOM 10213 C CA . VAL I 3 536 ? 141.22700 152.16800 178.55400 1.000 62.71000 536 VAL C CA 1
ATOM 10214 C C . VAL I 3 536 ? 141.72500 150.74600 178.28200 1.000 65.93000 536 VAL C C 1
ATOM 10215 O O . VAL I 3 536 ? 141.61200 149.89800 179.19100 1.000 72.46000 536 VAL C O 1
ATOM 10219 N N . THR I 3 537 ? 142.25600 150.50200 177.08000 1.000 63.56000 537 THR C N 1
ATOM 10220 C CA . THR I 3 537 ? 142.75900 149.15500 176.70100 1.000 64.52000 537 THR C CA 1
ATOM 10221 C C . THR I 3 537 ? 143.86400 149.32100 175.65400 1.000 66.19000 537 THR C C 1
ATOM 10222 O O . THR I 3 537 ? 143.63600 150.06800 174.68300 1.000 70.71000 537 THR C O 1
ATOM 10226 N N . LEU I 3 538 ? 145.00800 148.65500 175.83900 1.000 65.20000 538 LEU C N 1
ATOM 10227 C CA . LEU I 3 538 ? 146.14300 148.84900 174.90500 1.000 62.42000 538 LEU C CA 1
ATOM 10228 C C . LEU I 3 538 ? 145.96300 147.91900 173.70600 1.000 65.07000 538 LEU C C 1
ATOM 10229 O O . LEU I 3 538 ? 145.24700 146.92600 173.84400 1.000 72.64000 538 LEU C O 1
ATOM 10234 N N . ARG I 3 539 ? 146.60500 148.24500 172.58100 1.000 63.76000 539 ARG C N 1
ATOM 10235 C CA . ARG I 3 539 ? 146.52300 147.39200 171.36700 1.000 69.12000 539 ARG C CA 1
ATOM 10236 C C . ARG I 3 539 ? 147.77700 146.51800 171.28900 1.000 71.82000 539 ARG C C 1
ATOM 10237 O O . ARG I 3 539 ? 148.86500 147.02200 171.62700 1.000 75.68000 539 ARG C O 1
ATOM 10245 N N . LYS I 3 540 ? 147.62800 145.26300 170.85900 1.000 68.97000 540 LYS C N 1
ATOM 10246 C CA . LYS I 3 540 ? 148.78000 144.32700 170.77000 1.000 66.75000 540 LYS C CA 1
ATOM 10247 C C . LYS I 3 540 ? 149.77300 144.82300 169.71500 1.000 68.73000 540 LYS C C 1
ATOM 10248 O O . LYS I 3 540 ? 150.99000 144.74700 169.97200 1.000 74.20000 540 LYS C O 1
ATOM 10254 N N . SER I 3 541 ? 149.27500 145.30300 168.57100 1.000 62.43000 541 SER C N 1
ATOM 10255 C CA . SER I 3 541 ? 150.17200 145.73400 167.46500 1.000 60.93000 541 SER C CA 1
ATOM 10256 C C . SER I 3 541 ? 150.74000 147.12800 167.74800 1.000 65.98000 541 SER C C 1
ATOM 10257 O O . SER I 3 541 ? 149.94200 148.04200 168.03600 1.000 75.66000 541 SER C O 1
ATOM 10260 N N . MET I 3 542 ? 152.06200 147.28600 167.63200 1.000 66.86000 542 MET C N 1
ATOM 10261 C CA . MET I 3 542 ? 152.69400 148.62300 167.79000 1.000 65.59000 542 MET C CA 1
ATOM 10262 C C . MET I 3 542 ? 153.22500 149.06100 166.42300 1.000 67.69000 542 MET C C 1
ATOM 10263 O O . MET I 3 542 ? 153.96300 150.06100 166.37100 1.000 73.51000 542 MET C O 1
ATOM 10268 N N . ARG I 3 543 ? 152.86100 148.33100 165.36400 1.000 69.64000 543 ARG C N 1
ATOM 10269 C CA . ARG I 3 543 ? 153.34700 148.64700 163.99500 1.000 72.38000 543 ARG C CA 1
ATOM 10270 C C . ARG I 3 543 ? 152.43300 149.69400 163.35400 1.000 76.92000 543 ARG C C 1
ATOM 10271 O O . ARG I 3 543 ? 151.20100 149.53400 163.45000 1.000 79.33000 543 ARG C O 1
ATOM 10279 N N . VAL I 3 544 ? 153.01400 150.71900 162.72300 1.000 77.53000 544 VAL C N 1
ATOM 10280 C CA . VAL I 3 544 ? 152.18800 151.73200 162.00000 1.000 75.36000 544 VAL C CA 1
ATOM 10281 C C . VAL I 3 544 ? 151.59000 151.05800 160.76100 1.000 78.57000 544 VAL C C 1
ATOM 10282 O O . VAL I 3 544 ? 152.36400 150.49300 159.96700 1.000 83.18000 544 VAL C O 1
ATOM 10286 N N . PRO I 3 545 ? 150.25400 151.08600 160.56300 1.000 75.45000 545 PRO C N 1
ATOM 10287 C CA . PRO I 3 545 ? 149.62900 150.40600 159.42600 1.000 74.45000 545 PRO C CA 1
ATOM 10288 C C . PRO I 3 545 ? 150.15500 150.93300 158.08400 1.000 79.60000 545 PRO C C 1
ATOM 10289 O O . PRO I 3 545 ? 150.35000 152.12800 157.96500 1.000 79.74000 545 PRO C O 1
ATOM 10293 N N . GLY I 3 546 ? 150.36500 150.03800 157.11300 1.000 78.79000 546 GLY C N 1
ATOM 10294 C CA . GLY I 3 546 ? 150.82200 150.46200 155.77600 1.000 80.06000 546 GLY C CA 1
ATOM 10295 C C . GLY I 3 546 ? 152.28600 150.87000 155.76500 1.000 83.67000 546 GLY C C 1
ATOM 10296 O O . GLY I 3 546 ? 152.76300 151.30200 154.69800 1.000 87.31000 546 GLY C O 1
ATOM 10297 N N . SER I 3 547 ? 152.97400 150.74200 156.90300 1.000 84.77000 547 SER C N 1
ATOM 10298 C CA . SER I 3 547 ? 154.42200 151.07700 156.97200 1.000 86.33000 547 SER C CA 1
ATOM 10299 C C . SER I 3 547 ? 155.17800 150.01100 157.76900 1.000 88.33000 547 SER C C 1
ATOM 10300 O O . SER I 3 547 ? 155.00900 149.97000 159.00200 1.000 88.72000 547 SER C O 1
ATOM 10303 N N . GLU I 3 548 ? 155.99800 149.19800 157.09900 1.000 88.42000 548 GLU C N 1
ATOM 10304 C CA . GLU I 3 548 ? 156.82800 148.20200 157.82900 1.000 90.92000 548 GLU C CA 1
ATOM 10305 C C . GLU I 3 548 ? 157.97900 148.93600 158.52400 1.000 88.85000 548 GLU C C 1
ATOM 10306 O O . GLU I 3 548 ? 158.26600 148.61000 159.69100 1.000 89.55000 548 GLU C O 1
ATOM 10312 N N . THR I 3 549 ? 158.59700 149.90000 157.83700 1.000 84.86000 549 THR C N 1
ATOM 10313 C CA . THR I 3 549 ? 159.76700 150.62600 158.40000 1.000 84.19000 549 THR C CA 1
ATOM 10314 C C . THR I 3 549 ? 159.37200 151.42000 159.65000 1.000 84.39000 549 THR C C 1
ATOM 10315 O O . THR I 3 549 ? 160.18000 151.44700 160.59400 1.000 86.78000 549 THR C O 1
ATOM 10319 N N . MET I 3 550 ? 158.19300 152.04800 159.65700 1.000 82.08000 550 MET C N 1
ATOM 10320 C CA . MET I 3 550 ? 157.81700 152.92400 160.80100 1.000 77.30000 550 MET C CA 1
ATOM 10321 C C . MET I 3 550 ? 156.85400 152.19000 161.74100 1.000 79.11000 550 MET C C 1
ATOM 10322 O O . MET I 3 550 ? 155.90500 151.56300 161.23600 1.000 80.68000 550 MET C O 1
ATOM 10327 N N . CYS I 3 551 ? 157.07900 152.28500 163.05300 1.000 78.28000 551 CYS C N 1
ATOM 10328 C CA . CYS I 3 551 ? 156.15400 151.64900 164.02900 1.000 72.85000 551 CYS C CA 1
ATOM 10329 C C . CYS I 3 551 ? 156.01900 152.54000 165.26700 1.000 73.20000 551 CYS C C 1
ATOM 10330 O O . CYS I 3 551 ? 157.01600 153.17900 165.64400 1.000 77.72000 551 CYS C O 1
ATOM 10333 N N . TYR I 3 552 ? 154.82100 152.58600 165.85500 1.000 73.39000 552 TYR C N 1
ATOM 10334 C CA . TYR I 3 552 ? 154.56100 153.46200 167.02900 1.000 69.83000 552 TYR C CA 1
ATOM 10335 C C . TYR I 3 552 ? 155.62000 153.23800 168.09800 1.000 69.60000 552 TYR C C 1
ATOM 10336 O O . TYR I 3 552 ? 155.82600 152.08200 168.51800 1.000 72.21000 552 TYR C O 1
ATOM 10345 N N . SER I 3 553 ? 156.27700 154.31700 168.53000 1.000 65.66000 553 SER C N 1
ATOM 10346 C CA . SER I 3 553 ? 157.28500 154.21500 169.61500 1.000 63.17000 553 SER C CA 1
ATOM 10347 C C . SER I 3 553 ? 156.59900 153.77900 170.91200 1.000 66.31000 553 SER C C 1
ATOM 10348 O O . SER I 3 553 ? 157.19300 152.97200 171.64700 1.000 72.40000 553 SER C O 1
ATOM 10351 N N . ARG I 3 554 ? 155.40200 154.31000 171.17800 1.000 64.71000 554 ARG C N 1
ATOM 10352 C CA . ARG I 3 554 ? 154.64600 153.95300 172.40800 1.000 61.81000 554 ARG C CA 1
ATOM 10353 C C . ARG I 3 554 ? 153.37100 153.20000 172.00700 1.000 63.52000 554 ARG C C 1
ATOM 10354 O O . ARG I 3 554 ? 152.97100 153.31100 170.83500 1.000 69.35000 554 ARG C O 1
ATOM 10362 N N . PRO I 3 555 ? 152.72100 152.43500 172.91100 1.000 58.85000 555 PRO C N 1
ATOM 10363 C CA . PRO I 3 555 ? 151.55500 151.62600 172.52800 1.000 59.75000 555 PRO C CA 1
ATOM 10364 C C . PRO I 3 555 ? 150.27300 152.44000 172.30600 1.000 63.51000 555 PRO C C 1
ATOM 10365 O O . PRO I 3 555 ? 150.08100 153.42700 172.99300 1.000 66.17000 555 PRO C O 1
ATOM 10369 N N . LEU I 3 556 ? 149.43800 152.00400 171.35700 1.000 64.11000 556 LEU C N 1
ATOM 10370 C CA . LEU I 3 556 ? 148.14700 152.69300 171.08800 1.000 59.90000 556 LEU C CA 1
ATOM 10371 C C . LEU I 3 556 ? 147.12600 152.25100 172.13800 1.000 66.21000 556 LEU C C 1
ATOM 10372 O O . LEU I 3 556 ? 147.23000 151.10300 172.60800 1.000 73.30000 556 LEU C O 1
ATOM 10377 N N . VAL I 3 557 ? 146.17900 153.12600 172.48900 1.000 63.44000 557 VAL C N 1
ATOM 10378 C CA . VAL I 3 557 ? 145.19700 152.80500 173.56600 1.000 62.12000 557 VAL C CA 1
ATOM 10379 C C . VAL I 3 557 ? 143.78300 153.11500 173.07000 1.000 66.14000 557 VAL C C 1
ATOM 10380 O O . VAL I 3 557 ? 143.60400 154.17000 172.43500 1.000 72.21000 557 VAL C O 1
ATOM 10384 N N . SER I 3 558 ? 142.82400 152.22800 173.34700 1.000 61.30000 558 SER C N 1
ATOM 10385 C CA . SER I 3 558 ? 141.41900 152.50300 172.98400 1.000 59.73000 558 SER C CA 1
ATOM 10386 C C . SER I 3 558 ? 140.70900 152.88100 174.27500 1.000 62.64000 558 SER C C 1
ATOM 10387 O O . SER I 3 558 ? 140.80600 152.11500 175.23500 1.000 66.24000 558 SER C O 1
ATOM 10390 N N . PHE I 3 559 ? 140.02900 154.02900 174.30000 1.000 64.52000 559 PHE C N 1
ATOM 10391 C CA . PHE I 3 559 ? 139.41100 154.51100 175.56200 1.000 61.78000 559 PHE C CA 1
ATOM 10392 C C . PHE I 3 559 ? 138.12100 155.27700 175.27000 1.000 63.94000 559 PHE C C 1
ATOM 10393 O O . PHE I 3 559 ? 137.75700 155.40500 174.08900 1.000 70.18000 559 PHE C O 1
ATOM 10401 N N . SER I 3 560 ? 137.46100 155.77900 176.31800 1.000 64.77000 560 SER C N 1
ATOM 10402 C CA . SER I 3 560 ? 136.22800 156.58900 176.13800 1.000 64.47000 560 SER C CA 1
ATOM 10403 C C . SER I 3 560 ? 136.13300 157.63600 177.25100 1.000 68.00000 560 SER C C 1
ATOM 10404 O O . SER I 3 560 ? 136.67300 157.38300 178.34500 1.000 75.05000 560 SER C O 1
ATOM 10407 N N . PHE I 3 561 ? 135.45400 158.75700 176.99500 1.000 66.92000 561 PHE C N 1
ATOM 10408 C CA . PHE I 3 561 ? 135.36500 159.84700 178.00600 1.000 68.04000 561 PHE C CA 1
ATOM 10409 C C . PHE I 3 561 ? 134.35800 159.46000 179.09500 1.000 73.78000 561 PHE C C 1
ATOM 10410 O O . PHE I 3 561 ? 133.59700 158.49800 178.88500 1.000 80.47000 561 PHE C O 1
ATOM 10418 N N . ILE I 3 562 ? 134.32700 160.19800 180.20500 1.000 72.72000 562 ILE C N 1
ATOM 10419 C CA . ILE I 3 562 ? 133.45300 159.81400 181.35500 1.000 70.65000 562 ILE C CA 1
ATOM 10420 C C . ILE I 3 562 ? 132.02000 159.53800 180.88800 1.000 74.13000 562 ILE C C 1
ATOM 10421 O O . ILE I 3 562 ? 131.57500 158.38600 181.04500 1.000 77.98000 562 ILE C O 1
ATOM 10426 N N . ASN I 3 563 ? 131.32000 160.53300 180.34100 1.000 72.43000 563 ASN C N 1
ATOM 10427 C CA . ASN I 3 563 ? 129.88900 160.30900 180.00600 1.000 73.27000 563 ASN C CA 1
ATOM 10428 C C . ASN I 3 563 ? 129.70900 160.15500 178.49800 1.000 77.18000 563 ASN C C 1
ATOM 10429 O O . ASN I 3 563 ? 128.59500 160.41000 178.01700 1.000 82.58000 563 ASN C O 1
ATOM 10434 N N . ASP I 3 564 ? 130.75800 159.75100 177.78600 1.000 73.54000 564 ASP C N 1
ATOM 10435 C CA . ASP I 3 564 ? 130.66900 159.65400 176.30500 1.000 69.91000 564 ASP C CA 1
ATOM 10436 C C . ASP I 3 564 ? 130.71300 158.18600 175.87800 1.000 71.17000 564 ASP C C 1
ATOM 10437 O O . ASP I 3 564 ? 131.66300 157.48600 176.27000 1.000 76.01000 564 ASP C O 1
ATOM 10442 N N . THR I 3 565 ? 129.72100 157.75000 175.10700 1.000 69.71000 565 THR C N 1
ATOM 10443 C CA . THR I 3 565 ? 129.64700 156.35200 174.60100 1.000 74.36000 565 THR C CA 1
ATOM 10444 C C . THR I 3 565 ? 130.74300 156.10000 173.56100 1.000 72.43000 565 THR C C 1
ATOM 10445 O O . THR I 3 565 ? 131.28900 154.97900 173.55200 1.000 74.43000 565 THR C O 1
ATOM 10449 N N . LYS I 3 566 ? 131.05900 157.10100 172.72700 1.000 66.34000 566 LYS C N 1
ATOM 10450 C CA . LYS I 3 566 ? 132.04600 156.93200 171.62100 1.000 63.11000 566 LYS C CA 1
ATOM 10451 C C . LYS I 3 566 ? 133.40100 156.45300 172.15600 1.000 67.79000 566 LYS C C 1
ATOM 10452 O O . LYS I 3 566 ? 133.84600 156.95900 173.20100 1.000 70.81000 566 LYS C O 1
ATOM 10458 N N . THR I 3 567 ? 134.03300 155.51700 171.43800 1.000 66.86000 567 THR C N 1
ATOM 10459 C CA . THR I 3 567 ? 135.36800 154.99700 171.83900 1.000 63.30000 567 THR C CA 1
ATOM 10460 C C . THR I 3 567 ? 136.45200 155.68700 171.00800 1.000 64.58000 567 THR C C 1
ATOM 10461 O O . THR I 3 567 ? 136.39700 155.58400 169.77000 1.000 70.38000 567 THR C O 1
ATOM 10465 N N . TYR I 3 568 ? 137.39600 156.36200 171.67000 1.000 63.65000 568 TYR C N 1
ATOM 10466 C CA . TYR I 3 568 ? 138.48500 157.07700 170.95500 1.000 61.32000 568 TYR C CA 1
ATOM 10467 C C . TYR I 3 568 ? 139.69800 156.17100 170.84300 1.000 65.24000 568 TYR C C 1
ATOM 10468 O O . TYR I 3 568 ? 139.80500 155.20000 171.62300 1.000 71.72000 568 TYR C O 1
ATOM 10477 N N . GLU I 3 569 ? 140.59900 156.47500 169.90400 1.000 64.95000 569 GLU C N 1
ATOM 10478 C CA . GLU I 3 569 ? 141.86200 155.70100 169.78400 1.000 63.06000 569 GLU C CA 1
ATOM 10479 C C . GLU I 3 569 ? 143.03500 156.67000 169.94500 1.000 69.13000 569 GLU C C 1
ATOM 10480 O O . GLU I 3 569 ? 143.13700 157.60800 169.13300 1.000 78.09000 569 GLU C O 1
ATOM 10486 N N . GLY I 3 570 ? 143.87400 156.45700 170.95900 1.000 64.12000 570 GLY C N 1
ATOM 10487 C CA . GLY I 3 570 ? 145.00700 157.36600 171.21500 1.000 61.88000 570 GLY C CA 1
ATOM 10488 C C . GLY I 3 570 ? 146.30700 156.60400 171.39500 1.000 62.54000 570 GLY C C 1
ATOM 10489 O O . GLY I 3 570 ? 146.34200 155.41500 171.03100 1.000 68.96000 570 GLY C O 1
ATOM 10490 N N . GLN I 3 571 ? 147.33600 157.26500 171.92800 1.000 60.57000 571 GLN C N 1
ATOM 10491 C CA . GLN I 3 571 ? 148.64100 156.59700 172.17500 1.000 60.70000 571 GLN C CA 1
ATOM 10492 C C . GLN I 3 571 ? 149.03600 156.80500 173.63900 1.000 60.77000 571 GLN C C 1
ATOM 10493 O O . GLN I 3 571 ? 149.07100 157.96900 174.08100 1.000 64.75000 571 GLN C O 1
ATOM 10499 N N . LEU I 3 572 ? 149.31900 155.71400 174.35400 1.000 62.67000 572 LEU C N 1
ATOM 10500 C CA . LEU I 3 572 ? 149.67700 155.80900 175.79300 1.000 58.99000 572 LEU C CA 1
ATOM 10501 C C . LEU I 3 572 ? 150.95900 156.62800 175.94900 1.000 60.97000 572 LEU C C 1
ATOM 10502 O O . LEU I 3 572 ? 151.91400 156.36300 175.20100 1.000 68.03000 572 LEU C O 1
ATOM 10507 N N . GLY I 3 573 ? 150.96900 157.58800 176.87600 1.000 62.13000 573 GLY C N 1
ATOM 10508 C CA . GLY I 3 573 ? 152.19300 158.35900 177.16100 1.000 65.30000 573 GLY C CA 1
ATOM 10509 C C . GLY I 3 573 ? 152.78600 157.94100 178.49400 1.000 68.93000 573 GLY C C 1
ATOM 10510 O O . GLY I 3 573 ? 152.67100 156.75000 178.83800 1.000 72.72000 573 GLY C O 1
ATOM 10511 N N . THR I 3 574 ? 153.38800 158.88200 179.22500 1.000 68.28000 574 THR C N 1
ATOM 10512 C CA . THR I 3 574 ? 153.92100 158.55800 180.57400 1.000 69.08000 574 THR C CA 1
ATOM 10513 C C . THR I 3 574 ? 152.88600 158.94400 181.63400 1.000 72.48000 574 THR C C 1
ATOM 10514 O O . THR I 3 574 ? 152.03000 159.79600 181.33100 1.000 75.99000 574 THR C O 1
ATOM 10518 N N . ASP I 3 575 ? 152.98600 158.35200 182.82700 1.000 72.61000 575 ASP C N 1
ATOM 10519 C CA . ASP I 3 575 ? 152.07800 158.70300 183.95100 1.000 74.16000 575 ASP C CA 1
ATOM 10520 C C . ASP I 3 575 ? 150.61900 158.55200 183.51300 1.000 73.62000 575 ASP C C 1
ATOM 10521 O O . ASP I 3 575 ? 149.82300 159.45500 183.82000 1.000 76.44000 575 ASP C O 1
ATOM 10526 N N . ASN I 3 576 ? 150.29000 157.45600 182.82600 1.000 71.28000 576 ASN C N 1
ATOM 10527 C CA . ASN I 3 576 ? 148.87900 157.19100 182.43800 1.000 69.27000 576 ASN C CA 1
ATOM 10528 C C . ASN I 3 576 ? 148.28100 158.42100 181.74800 1.000 72.68000 576 ASN C C 1
ATOM 10529 O O . ASN I 3 576 ? 147.18600 158.84700 182.16100 1.000 77.40000 576 ASN C O 1
ATOM 10534 N N . GLU I 3 577 ? 148.96600 158.97000 180.74200 1.000 68.23000 577 GLU C N 1
ATOM 10535 C CA . GLU I 3 577 ? 148.40300 160.11000 179.97100 1.000 64.42000 577 GLU C CA 1
ATOM 10536 C C . GLU I 3 577 ? 148.17400 159.67800 178.51800 1.000 65.46000 577 GLU C C 1
ATOM 10537 O O . GLU I 3 577 ? 149.17000 159.46300 177.80600 1.000 69.81000 577 GLU C O 1
ATOM 10543 N N . ILE I 3 578 ? 146.91000 159.57800 178.09900 1.000 66.42000 578 ILE C N 1
ATOM 10544 C CA . ILE I 3 578 ? 146.59000 159.15000 176.70500 1.000 60.66000 578 ILE C CA 1
ATOM 10545 C C . ILE I 3 578 ? 146.68500 160.37100 175.78500 1.000 64.48000 578 ILE C C 1
ATOM 10546 O O . ILE I 3 578 ? 146.21400 161.45000 176.19000 1.000 71.79000 578 ILE C O 1
ATOM 10551 N N . PHE I 3 579 ? 147.29900 160.21600 174.61000 1.000 61.87000 579 PHE C N 1
ATOM 10552 C CA . PHE I 3 579 ? 147.39300 161.33300 173.63400 1.000 58.67000 579 PHE C CA 1
ATOM 10553 C C . PHE I 3 579 ? 146.45300 161.05100 172.46000 1.000 63.00000 579 PHE C C 1
ATOM 10554 O O . PHE I 3 579 ? 146.62300 160.00900 171.80300 1.000 69.90000 579 PHE C O 1
ATOM 10562 N N . LEU I 3 580 ? 145.50200 161.95300 172.20300 1.000 63.57000 580 LEU C N 1
ATOM 10563 C CA . LEU I 3 580 ? 144.52000 161.75100 171.10400 1.000 61.75000 580 LEU C CA 1
ATOM 10564 C C . LEU I 3 580 ? 145.27000 161.60000 169.77700 1.000 64.25000 580 LEU C C 1
ATOM 10565 O O . LEU I 3 580 ? 144.85600 160.75800 168.95900 1.000 67.10000 580 LEU C O 1
ATOM 10570 N N . THR I 3 581 ? 146.33200 162.38400 169.58300 1.000 64.55000 581 THR C N 1
ATOM 10571 C CA . THR I 3 581 ? 147.13900 162.30000 168.33900 1.000 62.38000 581 THR C CA 1
ATOM 10572 C C . THR I 3 581 ? 148.13300 161.14200 168.45600 1.000 66.75000 581 THR C C 1
ATOM 10573 O O . THR I 3 581 ? 149.02500 161.22000 169.32000 1.000 72.34000 581 THR C O 1
ATOM 10577 N N . LYS I 3 582 ? 147.98200 160.11700 167.61500 1.000 68.44000 582 LYS C N 1
ATOM 10578 C CA . LYS I 3 582 ? 148.92200 158.96500 167.62900 1.000 66.76000 582 LYS C CA 1
ATOM 10579 C C . LYS I 3 582 ? 150.09300 159.25800 166.68500 1.000 67.99000 582 LYS C C 1
ATOM 10580 O O . LYS I 3 582 ? 150.32100 158.45500 165.76300 1.000 72.11000 582 LYS C O 1
ATOM 10586 N N . LYS I 3 583 ? 150.80500 160.36600 166.91500 1.000 66.44000 583 LYS C N 1
ATOM 10587 C CA . LYS I 3 583 ? 151.93700 160.74500 166.02600 1.000 68.67000 583 LYS C CA 1
ATOM 10588 C C . LYS I 3 583 ? 153.27700 160.34200 166.65300 1.000 74.32000 583 LYS C C 1
ATOM 10589 O O . LYS I 3 583 ? 154.31900 160.67900 166.05900 1.000 82.55000 583 LYS C O 1
ATOM 10595 N N . MET I 3 584 ? 153.25900 159.64800 167.79400 1.000 74.40000 584 MET C N 1
ATOM 10596 C CA . MET I 3 584 ? 154.53500 159.15900 168.38300 1.000 75.95000 584 MET C CA 1
ATOM 10597 C C . MET I 3 584 ? 154.91300 157.84900 167.68800 1.000 72.59000 584 MET C C 1
ATOM 10598 O O . MET I 3 584 ? 154.18100 156.85800 167.86000 1.000 71.96000 584 MET C O 1
ATOM 10603 N N . THR I 3 585 ? 156.01300 157.85000 166.93100 1.000 73.36000 585 THR C N 1
ATOM 10604 C CA . THR I 3 585 ? 156.40900 156.63800 166.16500 1.000 70.43000 585 THR C CA 1
ATOM 10605 C C . THR I 3 585 ? 157.93000 156.61600 165.98600 1.000 74.29000 585 THR C C 1
ATOM 10606 O O . THR I 3 585 ? 158.55800 157.67800 166.15100 1.000 80.13000 585 THR C O 1
ATOM 10610 N N . GLU I 3 586 ? 158.48800 155.44800 165.66600 1.000 73.22000 586 GLU C N 1
ATOM 10611 C CA . GLU I 3 586 ? 159.95700 155.31200 165.48600 1.000 72.43000 586 GLU C CA 1
ATOM 10612 C C . GLU I 3 586 ? 160.24400 154.30900 164.36600 1.000 76.89000 586 GLU C C 1
ATOM 10613 O O . GLU I 3 586 ? 159.32700 153.54800 164.00300 1.000 81.38000 586 GLU C O 1
ATOM 10619 N N . VAL I 3 587 ? 161.47000 154.31500 163.84100 1.000 76.46000 587 VAL C N 1
ATOM 10620 C CA . VAL I 3 587 ? 161.85800 153.32500 162.79500 1.000 72.05000 587 VAL C CA 1
ATOM 10621 C C . VAL I 3 587 ? 161.89200 151.94200 163.45100 1.000 75.48000 587 VAL C C 1
ATOM 10622 O O . VAL I 3 587 ? 162.40200 151.84100 164.58300 1.000 80.94000 587 VAL C O 1
ATOM 10626 N N . CYS I 3 588 ? 161.36700 150.92000 162.76900 1.000 74.33000 588 CYS C N 1
ATOM 10627 C CA . CYS I 3 588 ? 161.29600 149.56400 163.37600 1.000 75.07000 588 CYS C CA 1
ATOM 10628 C C . CYS I 3 588 ? 162.71000 149.03600 163.62900 1.000 78.29000 588 CYS C C 1
ATOM 10629 O O . CYS I 3 588 ? 163.57300 149.20000 162.74400 1.000 84.48000 588 CYS C O 1
ATOM 10632 N N . GLN I 3 589 ? 162.92800 148.42200 164.79600 1.000 77.49000 589 GLN C N 1
ATOM 10633 C CA . GLN I 3 589 ? 164.27600 147.91800 165.16200 1.000 76.42000 589 GLN C CA 1
ATOM 10634 C C . GLN I 3 589 ? 164.20600 146.40300 165.37000 1.000 77.06000 589 GLN C C 1
ATOM 10635 O O . GLN I 3 589 ? 163.17100 145.92300 165.87200 1.000 83.21000 589 GLN C O 1
ATOM 10641 N N . ALA I 3 590 ? 165.26900 145.68600 164.99900 1.000 75.75000 590 ALA C N 1
ATOM 10642 C CA . ALA I 3 590 ? 165.30900 144.21700 165.18000 1.000 77.19000 590 ALA C CA 1
ATOM 10643 C C . ALA I 3 590 ? 165.51200 143.88700 166.66200 1.000 76.67000 590 ALA C C 1
ATOM 10644 O O . ALA I 3 590 ? 166.25000 144.63500 167.33300 1.000 76.98000 590 ALA C O 1
ATOM 10646 N N . THR I 3 591 ? 164.87400 142.81700 167.14800 1.000 78.57000 591 THR C N 1
ATOM 10647 C CA . THR I 3 591 ? 165.03700 142.38400 168.56400 1.000 84.20000 591 THR C CA 1
ATOM 10648 C C . THR I 3 591 ? 164.74700 143.56100 169.50200 1.000 83.81000 591 THR C C 1
ATOM 10649 O O . THR I 3 591 ? 165.54100 143.77700 170.43900 1.000 87.90000 591 THR C O 1
ATOM 10653 N N . SER I 3 592 ? 163.65200 144.28900 169.25700 1.000 79.05000 592 SER C N 1
ATOM 10654 C CA . SER I 3 592 ? 163.28600 145.44400 170.11700 1.000 73.92000 592 SER C CA 1
ATOM 10655 C C . SER I 3 592 ? 162.27800 144.99700 171.18000 1.000 75.42000 592 SER C C 1
ATOM 10656 O O . SER I 3 592 ? 161.17400 144.56400 170.80000 1.000 77.13000 592 SER C O 1
ATOM 10659 N N . GLN I 3 593 ? 162.66000 145.10800 172.45600 1.000 73.61000 593 GLN C N 1
ATOM 10660 C CA . GLN I 3 593 ? 161.76300 144.72300 173.57600 1.000 67.91000 593 GLN C CA 1
ATOM 10661 C C . GLN I 3 593 ? 161.47100 145.96700 174.41900 1.000 67.43000 593 GLN C C 1
ATOM 10662 O O . GLN I 3 593 ? 162.43700 146.61900 174.85200 1.000 72.91000 593 GLN C O 1
ATOM 10668 N N . TYR I 3 594 ? 160.19100 146.28200 174.63100 1.000 64.34000 594 TYR C N 1
ATOM 10669 C CA . TYR I 3 594 ? 159.81700 147.50700 175.38600 1.000 62.81000 594 TYR C CA 1
ATOM 10670 C C . TYR I 3 594 ? 158.86400 147.14400 176.51700 1.000 65.02000 594 TYR C C 1
ATOM 10671 O O . TYR I 3 594 ? 157.95800 146.31300 176.30300 1.000 71.29000 594 TYR C O 1
ATOM 10680 N N . TYR I 3 595 ? 159.06200 147.74600 177.69100 1.000 60.62000 595 TYR C N 1
ATOM 10681 C CA . TYR I 3 595 ? 158.14900 147.51100 178.84200 1.000 61.61000 595 TYR C CA 1
ATOM 10682 C C . TYR I 3 595 ? 157.41500 148.81600 179.11100 1.000 67.66000 595 TYR C C 1
ATOM 10683 O O . TYR I 3 595 ? 158.07800 149.80100 179.49000 1.000 71.50000 595 TYR C O 1
ATOM 10692 N N . PHE I 3 596 ? 156.09400 148.83700 178.92100 1.000 69.45000 596 PHE C N 1
ATOM 10693 C CA . PHE I 3 596 ? 155.34300 150.11200 179.05600 1.000 64.57000 596 PHE C CA 1
ATOM 10694 C C . PHE I 3 596 ? 154.36700 150.01000 180.22400 1.000 68.96000 596 PHE C C 1
ATOM 10695 O O . PHE I 3 596 ? 153.65800 149.00300 180.30900 1.000 73.20000 596 PHE C O 1
ATOM 10703 N N . GLN I 3 597 ? 154.33200 151.02800 181.08200 1.000 69.19000 597 GLN C N 1
ATOM 10704 C CA . GLN I 3 597 ? 153.46200 150.97300 182.28300 1.000 69.11000 597 GLN C CA 1
ATOM 10705 C C . GLN I 3 597 ? 152.09600 151.57300 181.96500 1.000 71.73000 597 GLN C C 1
ATOM 10706 O O . GLN I 3 597 ? 152.05700 152.72600 181.52300 1.000 74.82000 597 GLN C O 1
ATOM 10712 N N . SER I 3 598 ? 151.02800 150.81200 182.18800 1.000 70.83000 598 SER C N 1
ATOM 10713 C CA . SER I 3 598 ? 149.65500 151.32200 181.98300 1.000 66.48000 598 SER C CA 1
ATOM 10714 C C . SER I 3 598 ? 148.82700 150.95900 183.21100 1.000 69.30000 598 SER C C 1
ATOM 10715 O O . SER I 3 598 ? 148.45900 149.78700 183.34800 1.000 77.87000 598 SER C O 1
ATOM 10718 N N . GLY I 3 599 ? 148.55900 151.93600 184.06500 1.000 66.71000 599 GLY C N 1
ATOM 10719 C CA . GLY I 3 599 ? 147.81800 151.66200 185.30200 1.000 64.68000 599 GLY C CA 1
ATOM 10720 C C . GLY I 3 599 ? 148.69600 150.93200 186.29100 1.000 71.70000 599 GLY C C 1
ATOM 10721 O O . GLY I 3 599 ? 149.72400 151.49300 186.68900 1.000 78.83000 599 GLY C O 1
ATOM 10722 N N . ASN I 3 600 ? 148.30700 149.71800 186.66200 1.000 69.78000 600 ASN C N 1
ATOM 10723 C CA . ASN I 3 600 ? 149.07500 148.94300 187.66300 1.000 70.99000 600 ASN C CA 1
ATOM 10724 C C . ASN I 3 600 ? 149.70800 147.74200 186.96900 1.000 74.63000 600 ASN C C 1
ATOM 10725 O O . ASN I 3 600 ? 150.02000 146.76400 187.66000 1.000 79.85000 600 ASN C O 1
ATOM 10730 N N . GLU I 3 601 ? 149.88100 147.82600 185.65500 1.000 73.49000 601 GLU C N 1
ATOM 10731 C CA . GLU I 3 601 ? 150.46100 146.69900 184.89000 1.000 72.25000 601 GLU C CA 1
ATOM 10732 C C . GLU I 3 601 ? 151.58600 147.19800 183.98600 1.000 71.96000 601 GLU C C 1
ATOM 10733 O O . GLU I 3 601 ? 151.51700 148.35700 183.56000 1.000 76.65000 601 GLU C O 1
ATOM 10739 N N . ILE I 3 602 ? 152.58500 146.35900 183.72500 1.000 69.87000 602 ILE C N 1
ATOM 10740 C CA . ILE I 3 602 ? 153.67300 146.71800 182.77700 1.000 64.21000 602 ILE C CA 1
ATOM 10741 C C . ILE I 3 602 ? 153.50800 145.81900 181.55300 1.000 67.32000 602 ILE C C 1
ATOM 10742 O O . ILE I 3 602 ? 153.71400 144.61200 181.68600 1.000 73.61000 602 ILE C O 1
ATOM 10747 N N . HIS I 3 603 ? 153.11700 146.38500 180.42000 1.000 64.34000 603 HIS C N 1
ATOM 10748 C CA . HIS I 3 603 ? 152.83900 145.55700 179.21500 1.000 66.69000 603 HIS C CA 1
ATOM 10749 C C . HIS I 3 603 ? 154.13200 145.36900 178.41700 1.000 66.96000 603 HIS C C 1
ATOM 10750 O O . HIS I 3 603 ? 154.63000 146.34600 177.81800 1.000 69.30000 603 HIS C O 1
ATOM 10757 N N . VAL I 3 604 ? 154.64200 144.13500 178.37700 1.000 64.75000 604 VAL C N 1
ATOM 10758 C CA . VAL I 3 604 ? 155.90600 143.84000 177.63900 1.000 60.72000 604 VAL C CA 1
ATOM 10759 C C . VAL I 3 604 ? 155.58800 143.67600 176.15100 1.000 62.33000 604 VAL C C 1
ATOM 10760 O O . VAL I 3 604 ? 154.72300 142.84200 175.82700 1.000 67.08000 604 VAL C O 1
ATOM 10764 N N . TYR I 3 605 ? 156.26400 144.43900 175.28900 1.000 61.26000 605 TYR C N 1
ATOM 10765 C CA . TYR I 3 605 ? 156.06700 144.29200 173.82100 1.000 61.92000 605 TYR C CA 1
ATOM 10766 C C . TYR I 3 605 ? 157.37200 143.80400 173.19900 1.000 67.82000 605 TYR C C 1
ATOM 10767 O O . TYR I 3 605 ? 158.41700 144.45800 173.39600 1.000 75.31000 605 TYR C O 1
ATOM 10776 N N . ASN I 3 606 ? 157.31600 142.69000 172.46400 1.000 66.77000 606 ASN C N 1
ATOM 10777 C CA . ASN I 3 606 ? 158.52200 142.14700 171.78500 1.000 65.66000 606 ASN C CA 1
ATOM 10778 C C . ASN I 3 606 ? 158.33600 142.27800 170.27100 1.000 69.00000 606 ASN C C 1
ATOM 10779 O O . ASN I 3 606 ? 157.30100 141.80700 169.76700 1.000 74.91000 606 ASN C O 1
ATOM 10784 N N . ASP I 3 607 ? 159.29700 142.89700 169.58200 1.000 69.35000 607 ASP C N 1
ATOM 10785 C CA . ASP I 3 607 ? 159.20800 143.10500 168.11100 1.000 71.50000 607 ASP C CA 1
ATOM 10786 C C . ASP I 3 607 ? 157.92700 143.88000 167.78600 1.000 71.60000 607 ASP C C 1
ATOM 10787 O O . ASP I 3 607 ? 157.25100 143.50100 166.80700 1.000 74.73000 607 ASP C O 1
ATOM 10792 N N . TYR I 3 608 ? 157.60000 144.90200 168.58300 1.000 70.46000 608 TYR C N 1
ATOM 10793 C CA . TYR I 3 608 ? 156.41100 145.76000 168.31200 1.000 67.01000 608 TYR C CA 1
ATOM 10794 C C . TYR I 3 608 ? 155.14200 144.90800 168.35500 1.000 67.35000 608 TYR C C 1
ATOM 10795 O O . TYR I 3 608 ? 154.16700 145.24100 167.64700 1.000 72.57000 608 TYR C O 1
ATOM 10804 N N . HIS I 3 609 ? 155.15100 143.83300 169.14700 1.000 64.79000 609 HIS C N 1
ATOM 10805 C CA . HIS I 3 609 ? 153.93400 142.99100 169.31900 1.000 61.40000 609 HIS C CA 1
ATOM 10806 C C . HIS I 3 609 ? 153.81600 142.62500 170.80100 1.000 59.80000 609 HIS C C 1
ATOM 10807 O O . HIS I 3 609 ? 154.83500 142.23100 171.40300 1.000 66.66000 609 HIS C O 1
ATOM 10814 N N . HIS I 3 610 ? 152.61500 142.74400 171.37200 1.000 56.86000 610 HIS C N 1
ATOM 10815 C CA . HIS I 3 610 ? 152.44200 142.49500 172.83000 1.000 59.07000 610 HIS C CA 1
ATOM 10816 C C . HIS I 3 610 ? 152.81800 141.04600 173.15000 1.000 64.65000 610 HIS C C 1
ATOM 10817 O O . HIS I 3 610 ? 152.39300 140.13200 172.41500 1.000 69.82000 610 HIS C O 1
ATOM 10824 N N . PHE I 3 611 ? 153.59100 140.84600 174.22300 1.000 65.58000 611 PHE C N 1
ATOM 10825 C CA . PHE I 3 611 ? 154.04300 139.48200 174.60300 1.000 62.21000 611 PHE C CA 1
ATOM 10826 C C . PHE I 3 611 ? 153.43700 139.07000 175.94800 1.000 66.17000 611 PHE C C 1
ATOM 10827 O O . PHE I 3 611 ? 152.93900 137.93300 176.04300 1.000 72.41000 611 PHE C O 1
ATOM 10835 N N . LYS I 3 612 ? 153.47200 139.95500 176.94900 1.000 65.41000 612 LYS C N 1
ATOM 10836 C CA . LYS I 3 612 ? 152.99500 139.56200 178.30200 1.000 67.42000 612 LYS C CA 1
ATOM 10837 C C . LYS I 3 612 ? 152.60600 140.79700 179.11900 1.000 69.85000 612 LYS C C 1
ATOM 10838 O O . LYS I 3 612 ? 153.19900 141.86600 178.88600 1.000 73.87000 612 LYS C O 1
ATOM 10844 N N . THR I 3 613 ? 151.64600 140.65000 180.03700 1.000 68.96000 613 THR C N 1
ATOM 10845 C CA . THR I 3 613 ? 151.25400 141.77000 180.93300 1.000 69.09000 613 THR C CA 1
ATOM 10846 C C . THR I 3 613 ? 151.59700 141.37000 182.37000 1.000 70.24000 613 THR C C 1
ATOM 10847 O O . THR I 3 613 ? 150.93600 140.45400 182.89300 1.000 75.59000 613 THR C O 1
ATOM 10851 N N . ILE I 3 614 ? 152.59500 142.01800 182.97300 1.000 69.19000 614 ILE C N 1
ATOM 10852 C CA . ILE I 3 614 ? 153.05200 141.62700 184.34100 1.000 67.33000 614 ILE C CA 1
ATOM 10853 C C . ILE I 3 614 ? 152.60900 142.70200 185.33800 1.000 71.20000 614 ILE C C 1
ATOM 10854 O O . ILE I 3 614 ? 152.29200 143.82100 184.89100 1.000 77.50000 614 ILE C O 1
ATOM 10859 N N . GLU I 3 615 ? 152.48000 142.35800 186.61100 1.000 72.16000 615 GLU C N 1
ATOM 10860 C CA . GLU I 3 615 ? 152.11600 143.38800 187.60900 1.000 76.24000 615 GLU C CA 1
ATOM 10861 C C . GLU I 3 615 ? 153.34100 144.26600 187.84400 1.000 79.19000 615 GLU C C 1
ATOM 10862 O O . GLU I 3 615 ? 154.43200 143.87000 187.41600 1.000 82.35000 615 GLU C O 1
ATOM 10868 N N . LEU I 3 616 ? 153.16700 145.40600 188.50600 1.000 78.77000 616 LEU C N 1
ATOM 10869 C CA . LEU I 3 616 ? 154.29800 146.34400 188.69000 1.000 75.98000 616 LEU C CA 1
ATOM 10870 C C . LEU I 3 616 ? 155.38300 145.65500 189.51200 1.000 79.79000 616 LEU C C 1
ATOM 10871 O O . LEU I 3 616 ? 156.56800 145.90000 189.23600 1.000 82.02000 616 LEU C O 1
ATOM 10876 N N . ASP I 3 617 ? 154.99700 144.82700 190.47600 1.000 80.53000 617 ASP C N 1
ATOM 10877 C CA . ASP I 3 617 ? 155.98600 144.19700 191.38500 1.000 77.16000 617 ASP C CA 1
ATOM 10878 C C . ASP I 3 617 ? 156.89600 143.24600 190.60800 1.000 77.50000 617 ASP C C 1
ATOM 10879 O O . ASP I 3 617 ? 157.97000 142.91500 191.12500 1.000 79.82000 617 ASP C O 1
ATOM 10884 N N . GLY I 3 618 ? 156.47900 142.82100 189.42200 1.000 74.16000 618 GLY C N 1
ATOM 10885 C CA . GLY I 3 618 ? 157.32400 141.95300 188.61700 1.000 71.03000 618 GLY C CA 1
ATOM 10886 C C . GLY I 3 618 ? 158.69000 142.55400 188.34800 1.000 71.71000 618 GLY C C 1
ATOM 10887 O O . GLY I 3 618 ? 159.70200 141.84900 188.35200 1.000 74.30000 618 GLY C O 1
ATOM 10888 N N . ILE I 3 619 ? 158.72800 143.86300 188.10300 1.000 71.45000 619 ILE C N 1
ATOM 10889 C CA . ILE I 3 619 ? 160.01600 144.56500 187.81800 1.000 67.74000 619 ILE C CA 1
ATOM 10890 C C . ILE I 3 619 ? 160.51800 145.22200 189.10900 1.000 71.09000 619 ILE C C 1
ATOM 10891 O O . ILE I 3 619 ? 159.70300 145.86000 189.78800 1.000 75.47000 619 ILE C O 1
ATOM 10896 N N . ALA I 3 620 ? 161.80400 145.07100 189.43400 1.000 66.05000 620 ALA C N 1
ATOM 10897 C CA . ALA I 3 620 ? 162.37200 145.60300 190.69600 1.000 59.67000 620 ALA C CA 1
ATOM 10898 C C . ALA I 3 620 ? 162.28000 147.13200 190.71000 1.000 66.27000 620 ALA C C 1
ATOM 10899 O O . ALA I 3 620 ? 162.31100 147.73900 189.62300 1.000 72.92000 620 ALA C O 1
ATOM 10901 N N . THR I 3 621 ? 162.17800 147.72500 191.90300 1.000 63.68000 621 THR C N 1
ATOM 10902 C CA . THR I 3 621 ? 162.05800 149.20200 192.02400 1.000 62.68000 621 THR C CA 1
ATOM 10903 C C . THR I 3 621 ? 163.41600 149.80400 192.39700 1.000 66.19000 621 THR C C 1
ATOM 10904 O O . THR I 3 621 ? 164.02700 149.31600 193.36800 1.000 71.68000 621 THR C O 1
ATOM 10908 N N . LEU I 3 622 ? 163.86300 150.82100 191.65500 1.000 65.84000 622 LEU C N 1
ATOM 10909 C CA . LEU I 3 622 ? 165.14500 151.50500 191.97500 1.000 64.50000 622 LEU C CA 1
ATOM 10910 C C . LEU I 3 622 ? 165.02300 152.18300 193.34200 1.000 68.02000 622 LEU C C 1
ATOM 10911 O O . LEU I 3 622 ? 164.02200 152.89400 193.55900 1.000 71.50000 622 LEU C O 1
ATOM 10916 N N . GLN I 3 623 ? 166.00500 151.97400 194.22200 1.000 62.07000 623 GLN C N 1
ATOM 10917 C CA . GLN I 3 623 ? 165.93700 152.54200 195.59400 1.000 64.59000 623 GLN C CA 1
ATOM 10918 C C . GLN I 3 623 ? 166.62100 153.91300 195.61700 1.000 67.72000 623 GLN C C 1
ATOM 10919 O O . GLN I 3 623 ? 167.69600 154.02300 196.23800 1.000 72.27000 623 GLN C O 1
ATOM 10925 N N . THR I 3 624 ? 166.01900 154.91100 194.96500 1.000 63.80000 624 THR C N 1
ATOM 10926 C CA . THR I 3 624 ? 166.58700 156.28500 194.95600 1.000 58.39000 624 THR C CA 1
ATOM 10927 C C . THR I 3 624 ? 166.48800 156.89500 196.35900 1.000 63.02000 624 THR C C 1
ATOM 10928 O O . THR I 3 624 ? 167.45200 157.56800 196.76900 1.000 71.76000 624 THR C O 1
ATOM 10932 N N . PHE I 3 625 ? 165.37700 156.66200 197.06400 1.000 60.28000 625 PHE C N 1
ATOM 10933 C CA . PHE I 3 625 ? 165.16000 157.28200 198.39900 1.000 60.41000 625 PHE C CA 1
ATOM 10934 C C . PHE I 3 625 ? 166.41500 157.17400 199.27100 1.000 60.95000 625 PHE C C 1
ATOM 10935 O O . PHE I 3 625 ? 166.92800 156.05200 199.44500 1.000 63.96000 625 PHE C O 1
ATOM 10943 N N . ILE I 3 626 ? 166.88000 158.30300 199.81300 1.000 60.90000 626 ILE C N 1
ATOM 10944 C CA . ILE I 3 626 ? 168.04700 158.29100 200.74400 1.000 52.81000 626 ILE C CA 1
ATOM 10945 C C . ILE I 3 626 ? 167.50500 158.31300 202.17600 1.000 55.61000 626 ILE C C 1
ATOM 10946 O O . ILE I 3 626 ? 167.09200 159.39300 202.63400 1.000 61.71000 626 ILE C O 1
ATOM 10951 N N . SER I 3 627 ? 167.49900 157.15800 202.84500 1.000 60.29000 627 SER C N 1
ATOM 10952 C CA . SER I 3 627 ? 166.96700 157.07400 204.22800 1.000 64.93000 627 SER C CA 1
ATOM 10953 C C . SER I 3 627 ? 167.76000 158.01000 205.14300 1.000 69.34000 627 SER C C 1
ATOM 10954 O O . SER I 3 627 ? 169.00400 157.93900 205.12500 1.000 76.05000 627 SER C O 1
ATOM 10957 N N . LEU I 3 628 ? 167.05500 158.78100 205.97400 1.000 63.01000 628 LEU C N 1
ATOM 10958 C CA . LEU I 3 628 ? 167.72500 159.69000 206.93800 1.000 60.99000 628 LEU C CA 1
ATOM 10959 C C . LEU I 3 628 ? 168.01700 158.91300 208.22300 1.000 69.77000 628 LEU C C 1
ATOM 10960 O O . LEU I 3 628 ? 168.80900 159.41500 209.04100 1.000 76.54000 628 LEU C O 1
ATOM 10965 N N . ASN I 3 629 ? 167.40100 157.74300 208.39300 1.000 69.68000 629 ASN C N 1
ATOM 10966 C CA . ASN I 3 629 ? 167.59500 156.91600 209.61700 1.000 74.92000 629 ASN C CA 1
ATOM 10967 C C . ASN I 3 629 ? 167.37000 157.77800 210.85600 1.000 77.66000 629 ASN C C 1
ATOM 10968 O O . ASN I 3 629 ? 168.12400 157.64200 211.82500 1.000 87.29000 629 ASN C O 1
ATOM 10973 N N . THR I 3 630 ? 166.35600 158.63100 210.81300 1.000 70.45000 630 THR C N 1
ATOM 10974 C CA . THR I 3 630 ? 166.03600 159.49200 211.97700 1.000 68.94000 630 THR C CA 1
ATOM 10975 C C . THR I 3 630 ? 165.82700 158.60700 213.20300 1.000 68.69000 630 THR C C 1
ATOM 10976 O O . THR I 3 630 ? 164.87200 157.81300 213.19600 1.000 75.21000 630 THR C O 1
ATOM 10980 N N . SER I 3 631 ? 166.69300 158.73600 214.20300 1.000 73.44000 631 SER C N 1
ATOM 10981 C CA . SER I 3 631 ? 166.52300 157.97900 215.46900 1.000 80.56000 631 SER C CA 1
ATOM 10982 C C . SER I 3 631 ? 165.78400 158.84900 216.49100 1.000 79.17000 631 SER C C 1
ATOM 10983 O O . SER I 3 631 ? 166.42000 159.75500 217.06300 1.000 82.49000 631 SER C O 1
ATOM 10986 N N . LEU I 3 632 ? 164.49200 158.58300 216.70600 1.000 71.15000 632 LEU C N 1
ATOM 10987 C CA . LEU I 3 632 ? 163.68500 159.38700 217.66200 1.000 69.39000 632 LEU C CA 1
ATOM 10988 C C . LEU I 3 632 ? 164.25800 159.22400 219.07300 1.000 69.78000 632 LEU C C 1
ATOM 10989 O O . LEU I 3 632 ? 164.71200 158.11100 219.40100 1.000 74.88000 632 LEU C O 1
ATOM 10994 N N . ILE I 3 633 ? 164.22700 160.29400 219.87200 1.000 67.39000 633 ILE C N 1
ATOM 10995 C CA . ILE I 3 633 ? 164.75000 160.23600 221.26900 1.000 70.73000 633 ILE C CA 1
ATOM 10996 C C . ILE I 3 633 ? 164.02300 159.11400 222.01700 1.000 78.38000 633 ILE C C 1
ATOM 10997 O O . ILE I 3 633 ? 162.78000 159.07100 221.94700 1.000 80.23000 633 ILE C O 1
ATOM 11002 N N . GLU I 3 634 ? 164.77300 158.24700 222.70400 1.000 81.20000 634 GLU C N 1
ATOM 11003 C CA . GLU I 3 634 ? 164.16300 157.13300 223.48000 1.000 80.64000 634 GLU C CA 1
ATOM 11004 C C . GLU I 3 634 ? 163.50400 157.70500 224.73900 1.000 82.37000 634 GLU C C 1
ATOM 11005 O O . GLU I 3 634 ? 163.86900 158.82500 225.13900 1.000 83.80000 634 GLU C O 1
ATOM 11011 N N . ASN I 3 635 ? 162.56700 156.96200 225.33400 1.000 80.26000 635 ASN C N 1
ATOM 11012 C CA . ASN I 3 635 ? 161.85100 157.44500 226.54500 1.000 83.04000 635 ASN C CA 1
ATOM 11013 C C . ASN I 3 635 ? 162.51100 156.84300 227.78900 1.000 85.28000 635 ASN C C 1
ATOM 11014 O O . ASN I 3 635 ? 162.17800 155.69200 228.13200 1.000 89.15000 635 ASN C O 1
ATOM 11019 N N . ILE I 3 636 ? 163.40700 157.59400 228.43500 1.000 82.36000 636 ILE C N 1
ATOM 11020 C CA . ILE I 3 636 ? 164.13600 157.06200 229.62500 1.000 79.55000 636 ILE C CA 1
ATOM 11021 C C . ILE I 3 636 ? 163.37100 157.44400 230.89400 1.000 84.44000 636 ILE C C 1
ATOM 11022 O O . ILE I 3 636 ? 163.06400 158.64000 231.05800 1.000 88.19000 636 ILE C O 1
ATOM 11027 N N . ASP I 3 637 ? 163.07800 156.46300 231.75100 1.000 88.49000 637 ASP C N 1
ATOM 11028 C CA . ASP I 3 637 ? 162.39900 156.75100 233.04100 1.000 91.21000 637 ASP C CA 1
ATOM 11029 C C . ASP I 3 637 ? 163.47600 156.90600 234.11900 1.000 89.55000 637 ASP C C 1
ATOM 11030 O O . ASP I 3 637 ? 163.97300 155.87300 234.60500 1.000 90.43000 637 ASP C O 1
ATOM 11035 N N . PHE I 3 638 ? 163.81600 158.14600 234.47700 1.000 88.70000 638 PHE C N 1
ATOM 11036 C CA . PHE I 3 638 ? 164.91700 158.38100 235.44900 1.000 88.42000 638 PHE C CA 1
ATOM 11037 C C . PHE I 3 638 ? 164.56200 157.74800 236.79700 1.000 87.26000 638 PHE C C 1
ATOM 11038 O O . PHE I 3 638 ? 163.41600 157.91400 237.25500 1.000 87.83000 638 PHE C O 1
ATOM 11046 N N . ALA I 3 639 ? 165.52200 157.04600 237.40700 1.000 89.20000 639 ALA C N 1
ATOM 11047 C CA . ALA I 3 639 ? 165.28000 156.38300 238.70900 1.000 91.31000 639 ALA C CA 1
ATOM 11048 C C . ALA I 3 639 ? 165.63800 157.34000 239.85000 1.000 91.56000 639 ALA C C 1
ATOM 11049 O O . ALA I 3 639 ? 166.60300 158.10800 239.69300 1.000 93.58000 639 ALA C O 1
ATOM 11051 N N . SER I 3 640 ? 164.88800 157.28500 240.95300 1.000 89.83000 640 SER C N 1
ATOM 11052 C CA . SER I 3 640 ? 165.16100 158.16800 242.11700 1.000 96.34000 640 SER C CA 1
ATOM 11053 C C . SER I 3 640 ? 166.29700 157.58000 242.96000 1.000 94.47000 640 SER C C 1
ATOM 11054 O O . SER I 3 640 ? 166.16300 156.42300 243.39900 1.000 95.43000 640 SER C O 1
ATOM 11057 N N . LEU I 3 641 ? 167.36600 158.35200 243.17600 1.000 90.47000 641 LEU C N 1
ATOM 11058 C CA . LEU I 3 641 ? 168.53800 157.85600 243.94500 1.000 91.69000 641 LEU C CA 1
ATOM 11059 C C . LEU I 3 641 ? 168.80200 158.79200 245.12900 1.000 90.99000 641 LEU C C 1
ATOM 11060 O O . LEU I 3 641 ? 168.09800 159.81500 245.23600 1.000 91.51000 641 LEU C O 1
ATOM 11065 N N . GLU I 3 642 ? 169.77800 158.45200 245.97700 1.000 91.40000 642 GLU C N 1
ATOM 11066 C CA . GLU I 3 642 ? 170.08200 159.27300 247.18000 1.000 89.93000 642 GLU C CA 1
ATOM 11067 C C . GLU I 3 642 ? 171.51400 158.98700 247.64500 1.000 81.60000 642 GLU C C 1
ATOM 11068 O O . GLU I 3 642 ? 172.10600 159.89700 248.25800 1.000 72.09000 642 GLU C O 1
#

Sequence (1431 aa):
QVQLVQSGAEVKKPGSSIKVSCKTSGGPFSTYGINWVRQAPGQGLEWMGWIIPVFDTSSFAQRFQDRLSITADASTSTAYMELRSLRSEDTAVYYCARDRVLGAHGANPLNGHHYGMDVWGQGTTVTVSSDIQITQSPSSVSASVGDRVTITCRANLGISDWLAWYQQKPGRAPKLLIYAASSLESGVPSRFSGSGSGIYFTLTISSLQPEDVATYFCQQANSFPLSFGGGTRVDIAQVQLVQSGAEVKKPGSSIKVSCKTSGGPFSTYGINWVRQAPGQGLEWMGWIIPVFDTSSFAQRFQDRLSITADASTSTAYMELRSLRSEDTAVYYCARDRVLGAHGANPLNGHHYGMDVWGQGTTVTVSSDIQITQSPSSVSASVGDRVTITCRANLGISDWLAWYQQKPGRAPKLLIYAASSLESGVPSRFSGSGSGIYFTLTISSLQPEDVATYFCQQANSFPLSFGGGTRVDIAQVQLVQSGAEVKKPGSSIKVSCKTSGGPFSTYGINWVRQAPGQGLEWMGWIIPVFDTSSFAQRFQDRLSITADASTSTAYMELRSLRSEDTAVYYCARDRVLGAHGANPLNGHHYGMDVWGQGTTVTVSSDIQITQSPSSVSASVGDRVTITCRANLGISDWLAWYQQKPGRAPKLLIYAASSLESGVPSRFSGSGSGIYFTLTISSLQPEDVATYFCQQANSFPLSFGGGTRVDIATSFPFRVCELSSHGDLFRFSSDIENHTEGSTIATETGKSIHFVTDEGTSSFVNPATVQIQFAYDSLRRQINRMLGDLARAWCLEQKRQNMVLRELTKINPTTVMSSIYGKAVAAKRLGDVISVSQCVPVNQATVTLRKSMRVPGSETMCYSRPLVSFSFINDTKTYEGQLGTDNEIFLTKKMTEVCQATSQYYFQSGNEIHVYNDYHHFKTIELDGIATLQTFISLNTSLIENIDFASLETSFPFRVCELSSHGDLFRFSSDIENHTEGSTIATETGKSIHFVTDEGTSSFVNPATVQIQFAYDSLRRQINRMLGDLARAWCLEQKRQNMVLRELTKINPTTVMSSIYGKAVAAKRLGDVISVSQCVPVNQATVTLRKSMRVPGSETMCYSRPLVSFSFINDTKTYEGQLGTDNEIFLTKKMTEVCQATSQYYFQSGNEIHVYNDYHHFKTIELDGIATLQTFISLNTSLIENIDFASLETSFPFRVCELSSHGDLFRFSSDIENHTEGSTIATETGKSIHFVTDEGTSSFVNPATVQIQFAYDSLRRQINRMLGDLARAWCLEQKRQNMVLRELTKINPTTVMSSIYGKAVAAKRLGDVISVSQCVPVNQATVTLRKSMRVPGSETMCYSRPLVSFSFINDTKTYEGQLGTDNEIFLTKKMTEVCQATSQYYFQSGNEIHVYNDYHHFKTIELDGIATLQTFISLNTSLIENIDFASLE